Protein 4UCK (pdb70)

Radius of gyration: 31.87 Å; Cα contacts (8 Å, |Δi|>4): 1351; chains: 2; bounding box: 60×61×97 Å

Foldseek 3Di:
DALLVLLLQAFDWDKDKFFPVPPDADDDDQPDDFLLLLLQQLLFAQDRCSNWDACCRPVVVLCVVVVDQEEEEAQQALNNRVLSNCSVPVRHAYAYAHQDPDLDDDANNRSCVRVVDNVRDQHRCHRHDRLLRQLLHLNVLVCSPVGPLAAQQEYEYERDDPDQVSVLSNQVSVVVNLCPPPSNVVVHQNHKYWYKDFAADWPAKRPAQKDWRIKMATQSDRLVTRIIITIITGGGIDIDHHSRVNNRRSNCCQPPDFRGHRSDHNQVSSQNLQCVLPNPQHPPPAPVSLVVLVVVPVVAVVRVLSSLSSCLLSLLVVLLRVDDQDTRHSVVSSVSQVVRPCNVVNVVSDDPVSSSSSSSNSSVSSVPHD/DAQLLVLLLLAFDWDKDKFFDDPVCPDDDDDFDDDDQPDDFLLLLLQQLLFAQDRCSNWDACCNPVVVLCVVVVFQEEEEAQQFLNNRVLSNCSVPVRHAYAYAHADDVPTGLANNRSCVRRVDNVSHQHSCPPHDRQLRQLLHLNVLVCSCVGPLAAQQEYEYERDDPDQVSVLSNQVSVVVNLCPPPSNCVVPFNHKYWYKDFAADWPAKRPAQKDWRIKMATQSDRLVTRIIITIITGGGIDIDHHSRVNNRRSSCCQVPHFRGHRSDHNQVSSQNLQCVLPNPQHPPPAPVSLVVQVVVLVVVCVPLVSLLSVLLSLLSVLLRVDDQDTRHSVVSSVSQVVRPCNVVNPVSDDPVSSSSSSSNSSVSSVPHD

Organism: NCBI:txid162145

Sequence (746 aa):
IDPTEQLAYFPKITFERLKNYAKGKLTRNYMILLPWQHVNRYNFVFSSTGCKVSLKTCIGKLMKDLNPKVLYFIGEGAGNWMARTACEYPDIKFVYRSLKDDLDHHYPLEYQRVIGELSRIIDSGEGLSMETTDATQKTHWDLIHRVSKDALLITLCDAEFKDRDDFFKMVILWRKHVLSCRICTTYGTDLYLFAKYHAKDCNVKLPFFVRSVATFIMQGSKLSGSECYILLTLGHHNNLPCHGEIQNSKMKIAVCNDFYAAKKLDNKSIEANCKSLLSGLRIPINKKELNRQRRLLTLQIESKWLTNKANTIIDWLEHILNSPKGELNYDFFEALENTYPNMIKLIDNLGNAEIKKLIEVTGYMLVSKKVIDPTEQLAYFPKITFERLKNYDTSSNYAKGKLTRNYMILLPWQHVNRYNFVFSSTGCKVSLKTCIGKLMKDLNPKVLYFIGEGAGNWMARTACEYPDIKFVYRSLKDDLDHHYPLEYQRVIGELSRIIDSGEGLSMETTDATQKTHWDLIHRVSKDALLITLCDAEFKDRDDFFKMVILWRKHVLSCRICTTYGTDLYLFAKYHAKDCNVKLPFFVRSVATFIMQGSKLSGSECYILLTLGHHNNLPCHGEIQNSKMKIAVCNDFYAAKKLDNKSIEANCKSLLSGLRIPINKKELNRQRRLLTLQSSKWLTNKANTIIDWLEHILNSPKGELNYDFFEALENTYPNMIKLIDNLGNAEIKKLIEVTGYMLVSKK

InterPro domains:
  IPR014023 Mononegavirales RNA-directed RNA polymerase catalytic domain [PF00946] (15-1105)
  IPR014023 Mononegavirales RNA-directed RNA polymerase catalytic domain [PS50526] (628-811)
  IPR025786 Mononegavirus L protein 2-O-ribose methyltransferase [PS51590] (1662-1852)
  IPR026890 Mononegavirales mRNA-capping domain V [PF14318] (1127-1332)
  IPR039530 RNA-directed RNA polymerase L methyltransferase domain, rhabdovirus [PF14314] (1653-1885)
  IPR039736 RNA-directed RNA polymerase L, C-terminal [TIGR04198] (1210-2001)

Nearest PDB structures (foldseek):
  4uck-assembly1_A  TM=1.003E+00  e=7.196E-71  human metapneumovirus
  4uci-assembly2_B  TM=9.820E-01  e=3.370E-65  human metapneumovirus
  4ucz-assembly1_A  TM=9.871E-01  e=2.345E-64  human metapneumovirus
  4ucy-assembly1_A  TM=9.877E-01  e=3.048E-64  human metapneumovirus
  4ucl-assembly1_A  TM=9.910E-01  e=6.055E-63  human metapneumovirus

B-factor: mean 90.25, std 21.66, range [54.87, 211.11]

Secondary structure (DSSP, 8-state):
--HHHHGGGSPPP-EEEEE-------EE-----S-GGGTT-TT-SS--GGGT--HHHHHHHHHHHH--SEEEEES-TT-HHHHHHHHHSTT-EEEE----SSSS----HHHHHHHS--TTEEE--TT--SGGG-TTSHHHHHTTTSS--S--SEEEE----SSHHHHHHHHHHHHHHHHH-HHHHHH-S--EEEEEEE--SSS-BPSTTEEEEEEEEETTS-SSS-EEEEEEEESS--BPP-HHHHHHHHHHHHHH--PPPPSS--HHHHHHHHHHHSTT--SS--HHHHHHHHHHHHT--HHHHHHHHHHHHHHHHHHHHTS----SSHHHHHHHHHT-TTHHHHHHHS-HHHHHHHHHHHHHHHHH--/---HHHHGGGSPPP-EEEEE--TT--------EE------S-GGGTT-TT-SS--GGGT--HHHHHHHHHHHH--SEEEEES-TT-HHHHHHHHHSTT-EEEE-----SSS-SS-HHHHHHHS--TTEEE--TT--SGGG-TTSHHHHHGGGSS--S--SEEEE----SSHHHHHHHHHHHHHHHHH-HHHHHTTT--EEEEEEE--SSS-BPPTTEEEEEEEEETTS-SSS-EEEEEEEESS--BPP-HHHHHHHHHHHHHH--PPPPSS--HHHHHHHHHHHSTT--SS--HHHHHHHHHHHHTT--HHHHHHHHHHHHHHHHHHTS----SSHHHHHHHHHT-TTHHHHHHHS-HHHHHHHHHHHHHHHHH--

Solvent-accessible surface area: 34288 Å² total; per-residue (Å²): 137,75,27,71,78,26,35,21,39,1,0,119,10,21,59,57,96,50,168,103,108,83,120,32,150,11,53,20,79,23,87,40,103,4,30,0,17,13,0,8,12,2,2,3,32,110,32,12,26,0,7,20,0,0,0,98,55,3,3,22,160,28,5,168,88,21,112,8,147,6,0,1,0,1,17,11,39,22,0,2,0,0,0,16,0,0,0,8,40,54,140,11,98,0,1,3,2,11,115,42,122,64,139,90,107,65,80,1,69,0,0,64,71,5,9,40,82,46,87,34,14,50,3,26,13,100,68,16,44,108,87,9,6,34,7,14,66,138,34,0,3,79,67,1,15,95,74,4,133,46,13,0,18,0,0,0,1,19,17,122,44,198,72,117,97,20,8,46,102,0,0,51,20,0,40,112,19,1,76,91,21,212,47,0,62,117,107,27,80,70,0,24,0,0,0,13,13,54,0,88,84,77,117,44,108,3,12,156,86,0,101,1,57,0,5,0,0,3,17,8,4,122,23,95,16,7,18,0,0,0,4,0,19,15,11,151,53,23,53,5,10,26,78,45,95,0,44,36,6,8,12,83,12,6,5,39,57,58,12,106,39,6,146,84,59,22,82,173,2,2,73,39,1,0,118,73,12,20,102,28,0,121,36,94,13,59,156,176,15,6,84,75,7,70,177,80,41,95,133,198,170,109,74,150,86,102,44,50,43,5,55,8,3,0,47,0,0,67,34,0,49,116,13,105,90,19,107,18,22,6,51,27,0,1,20,4,4,49,60,18,117,64,20,123,97,0,53,114,14,8,34,127,74,44,15,89,34,0,0,5,1,0,0,17,10,2,39,63,41,231,202,85,70,25,71,84,27,41,29,40,11,0,122,11,19,60,52,97,47,122,56,153,113,110,101,53,132,52,64,92,8,135,7,57,18,101,20,121,41,104,3,29,1,16,13,0,7,12,1,2,3,31,90,32,13,26,0,7,20,0,0,0,99,55,3,3,23,157,31,5,170,89,33,84,4,118,4,0,0,0,1,17,12,16,3,0,1,0,0,0,18,0,0,0,8,39,55,136,13,94,0,1,1,2,10,63,77,55,108,178,95,62,66,89,0,54,0,0,71,73,3,7,33,86,42,88,32,13,53,3,33,14,144,84,15,58,100,89,14,10,34,7,24,70,130,52,0,2,72,74,1,14,96,76,4,130,58,5,0,13,0,0,0,2,20,16,124,39,202,74,65,97,21,6,3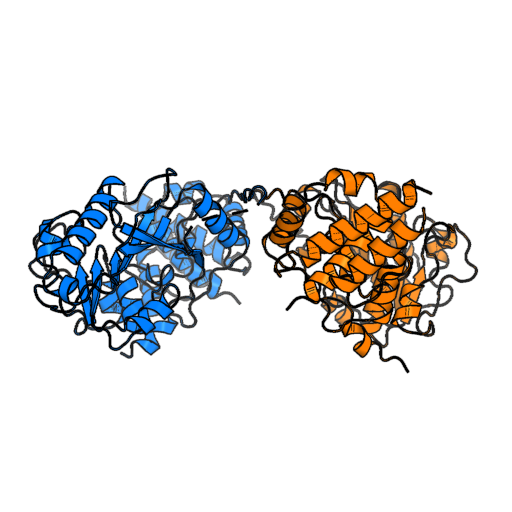9,104,0,0,50,22,0,41,109,19,0,75,91,21,186,28,0,61,105,134,31,75,76,0,24,0,0,0,13,3,48,0,113,98,76,116,36,104,2,13,155,89,0,64,1,56,0,5,0,0,3,15,8,3,121,24,92,16,15,23,0,0,0,4,0,19,14,13,129,32,22,55,5,10,26,74,51,99,0,49,39,6,6,25,55,10,5,8,39,57,62,9,103,31,6,185,87,60,21,81,172,2,2,74,39,1,0,117,74,12,17,100,27,0,127,37,96,13,64,160,172,13,4,65,50,6,54,151,75,29,114,149,121,145,108,188,116,95,29,54,44,8,60,10,4,0,49,0,0,62,30,0,50,118,13,104,90,20,109,18,30,5,45,27,0,1,24,4,4,63,80,18,117,63,19,130,95,0,54,116,14,7,35,129,74,45,10,90,34,0,0,6,2,0,0,17,11,3,38,62,43,231

Structure (mmCIF, N/CA/C/O backbone):
data_4UCK
#
_entry.id   4UCK
#
_cell.length_a   80.340
_cell.length_b   84.350
_cell.length_c   181.740
_cell.angle_alpha   90.00
_cell.angle_beta   90.00
_cell.angle_gamma   90.00
#
_symmetry.space_group_name_H-M   'P 21 21 21'
#
loop_
_entity.id
_entity.type
_entity.pdbx_description
1 polymer 'RNA-DIRECTED RNA POLYMERASE L'
2 non-polymer 'ZINC ION'
3 non-polymer S-ADENOSYLMETHIONINE
4 water water
#
loop_
_atom_site.group_PDB
_atom_site.id
_atom_site.type_symbol
_atom_site.label_atom_id
_atom_site.label_alt_id
_atom_site.label_comp_id
_atom_site.label_asym_id
_atom_site.label_entity_id
_atom_site.label_seq_id
_atom_site.pdbx_PDB_ins_code
_atom_site.Cartn_x
_atom_site.Cartn_y
_atom_site.Cartn_z
_atom_site.occupancy
_atom_site.B_iso_or_equiv
_atom_site.auth_seq_id
_atom_site.auth_comp_id
_atom_site.auth_asym_id
_atom_site.auth_atom_id
_atom_site.pdbx_PDB_model_num
ATOM 1 N N . ILE A 1 18 ? 7.779 6.796 -54.015 1.00 126.35 1616 ILE A N 1
ATOM 2 C CA . ILE A 1 18 ? 7.867 6.409 -52.605 1.00 125.45 1616 ILE A CA 1
ATOM 3 C C . ILE A 1 18 ? 8.848 7.307 -51.837 1.00 128.05 1616 ILE A C 1
ATOM 4 O O . ILE A 1 18 ? 9.861 7.734 -52.398 1.00 126.66 1616 ILE A O 1
ATOM 9 N N . ASP A 1 19 ? 8.521 7.615 -50.563 1.00 124.74 1617 ASP A N 1
ATOM 10 C CA . ASP A 1 19 ? 9.295 8.521 -49.712 1.00 123.69 1617 ASP A CA 1
ATOM 11 C C . ASP A 1 19 ? 10.516 7.822 -49.113 1.00 123.66 1617 ASP A C 1
ATOM 12 O O . ASP A 1 19 ? 10.337 6.821 -48.411 1.00 123.28 1617 ASP A O 1
ATOM 17 N N . PRO A 1 20 ? 11.760 8.305 -49.395 1.00 116.54 1618 PRO A N 1
ATOM 18 C CA . PRO A 1 20 ? 12.952 7.621 -48.870 1.00 112.95 1618 PRO A CA 1
ATOM 19 C C . PRO A 1 20 ? 13.029 7.543 -47.344 1.00 115.11 1618 PRO A C 1
ATOM 20 O O . PRO A 1 20 ? 13.314 6.467 -46.830 1.00 113.74 1618 PRO A O 1
ATOM 24 N N . THR A 1 21 ? 12.713 8.638 -46.623 1.00 111.76 1619 THR A N 1
ATOM 25 C CA . THR A 1 21 ? 12.736 8.671 -45.147 1.00 110.98 1619 THR A CA 1
ATOM 26 C C . THR A 1 21 ? 11.739 7.683 -44.517 1.00 113.10 1619 THR A C 1
ATOM 27 O O . THR A 1 21 ? 11.981 7.176 -43.421 1.00 111.97 1619 THR A O 1
ATOM 31 N N . GLU A 1 22 ? 10.640 7.402 -45.228 1.00 109.41 1620 GLU A N 1
ATOM 32 C CA . GLU A 1 22 ? 9.592 6.463 -44.830 1.00 109.46 1620 GLU A CA 1
ATOM 33 C C . GLU A 1 22 ? 10.130 5.021 -44.896 1.00 106.86 1620 GLU A C 1
ATOM 34 O O . GLU A 1 22 ? 9.837 4.220 -44.007 1.00 106.27 1620 GLU A O 1
ATOM 40 N N . GLN A 1 23 ? 10.951 4.720 -45.929 1.00 98.91 1621 GLN A N 1
ATOM 41 C CA . GLN A 1 23 ? 11.580 3.410 -46.171 1.00 95.07 1621 GLN A CA 1
ATOM 42 C C . GLN A 1 23 ? 12.648 3.063 -45.139 1.00 95.17 1621 GLN A C 1
ATOM 43 O O . GLN A 1 23 ? 12.945 1.885 -44.949 1.00 93.79 1621 GLN A O 1
ATOM 49 N N . LEU A 1 24 ? 13.219 4.084 -44.474 1.00 90.17 1622 LEU A N 1
ATOM 50 C CA . LEU A 1 24 ? 14.273 3.947 -43.469 1.00 87.99 1622 LEU A CA 1
ATOM 51 C C . LEU A 1 24 ? 13.886 3.057 -42.277 1.00 91.54 1622 LEU A C 1
ATOM 52 O O . LEU A 1 24 ? 14.760 2.413 -41.696 1.00 90.71 1622 LEU A O 1
ATOM 57 N N . ALA A 1 25 ? 12.578 2.982 -41.957 1.00 88.87 1623 ALA A N 1
ATOM 58 C CA . ALA A 1 25 ? 12.011 2.173 -40.870 1.00 88.91 1623 ALA A CA 1
ATOM 59 C C . ALA A 1 25 ? 12.157 0.657 -41.093 1.00 89.54 1623 ALA A C 1
ATOM 60 O O . ALA A 1 25 ? 11.988 -0.113 -40.144 1.00 89.40 1623 ALA A O 1
ATOM 62 N N . TYR A 1 26 ? 12.461 0.231 -42.336 1.00 83.04 1624 TYR A N 1
ATOM 63 C CA . TYR A 1 26 ? 12.654 -1.179 -42.663 1.00 81.02 1624 TYR A CA 1
ATOM 64 C C . TYR A 1 26 ? 14.081 -1.633 -42.367 1.00 81.22 1624 TYR A C 1
ATOM 65 O O . TYR A 1 26 ? 14.349 -2.837 -42.336 1.00 79.71 1624 TYR A O 1
ATOM 74 N N . PHE A 1 27 ? 14.993 -0.670 -42.137 1.00 76.35 1625 PHE A N 1
ATOM 75 C CA . PHE A 1 27 ? 16.393 -0.924 -41.803 1.00 74.04 1625 PHE A CA 1
ATOM 76 C C . PHE A 1 27 ? 16.569 -1.009 -40.276 1.00 78.87 1625 PHE A C 1
ATOM 77 O O . PHE A 1 27 ? 16.026 -0.160 -39.553 1.00 81.37 1625 PHE A O 1
ATOM 85 N N . PRO A 1 28 ? 17.320 -2.005 -39.753 1.00 73.32 1626 PRO A N 1
ATOM 86 C CA . PRO A 1 28 ? 17.505 -2.086 -38.297 1.00 73.68 1626 PRO A CA 1
ATOM 87 C C . PRO A 1 28 ? 18.549 -1.094 -37.794 1.00 78.76 1626 PRO A C 1
ATOM 88 O O . PRO A 1 28 ? 19.385 -0.632 -38.577 1.00 78.25 1626 PRO A O 1
ATOM 92 N N . LYS A 1 29 ? 18.498 -0.768 -36.487 1.00 76.23 1627 LYS A N 1
ATOM 93 C CA . LYS A 1 29 ? 19.456 0.131 -35.842 1.00 75.68 1627 LYS A CA 1
ATOM 94 C C . LYS A 1 29 ? 20.784 -0.614 -35.788 1.00 78.55 1627 LYS A C 1
ATOM 95 O O . LYS A 1 29 ? 20.803 -1.819 -35.528 1.00 78.38 1627 LYS A O 1
ATOM 101 N N . ILE A 1 30 ? 21.879 0.099 -36.083 1.00 74.25 1628 ILE A N 1
ATOM 102 C CA . ILE A 1 30 ? 23.246 -0.420 -36.131 1.00 71.74 1628 ILE A CA 1
ATOM 103 C C . ILE A 1 30 ? 23.999 -0.194 -34.819 1.00 76.67 1628 ILE A C 1
ATOM 104 O O . ILE A 1 30 ? 23.986 0.912 -34.272 1.00 76.94 1628 ILE A O 1
ATOM 109 N N . THR A 1 31 ? 24.642 -1.265 -34.321 1.00 74.78 1629 THR A N 1
ATOM 110 C CA . THR A 1 31 ? 25.508 -1.285 -33.132 1.00 75.37 1629 THR A CA 1
ATOM 111 C C . THR A 1 31 ? 26.935 -1.432 -33.659 1.00 77.73 1629 THR A C 1
ATOM 112 O O . THR A 1 31 ? 27.196 -2.256 -34.540 1.00 75.52 1629 THR A O 1
ATOM 116 N N . PHE A 1 32 ? 27.839 -0.593 -33.161 1.00 75.78 1630 PHE A N 1
ATOM 117 C CA . PHE A 1 32 ? 29.229 -0.581 -33.608 1.00 75.01 1630 PHE A CA 1
ATOM 118 C C . PHE A 1 32 ? 30.137 0.060 -32.557 1.00 80.17 1630 PHE A C 1
ATOM 119 O O . PHE A 1 32 ? 29.644 0.702 -31.626 1.00 80.19 1630 PHE A O 1
ATOM 127 N N . GLU A 1 33 ? 31.459 -0.060 -32.761 1.00 77.08 1631 GLU A N 1
ATOM 128 C CA . GLU A 1 33 ? 32.486 0.554 -31.927 1.00 78.26 1631 GLU A CA 1
ATOM 129 C C . GLU A 1 33 ? 33.434 1.352 -32.833 1.00 83.36 1631 GLU A C 1
ATOM 130 O O . GLU A 1 33 ? 33.832 0.862 -33.895 1.00 81.72 1631 GLU A O 1
ATOM 136 N N . ARG A 1 34 ? 33.757 2.585 -32.430 1.00 82.42 1632 ARG A N 1
ATOM 137 C CA . ARG A 1 34 ? 34.684 3.440 -33.160 1.00 83.37 1632 ARG A CA 1
ATOM 138 C C . ARG A 1 34 ? 35.999 3.485 -32.395 1.00 92.25 1632 ARG A C 1
ATOM 139 O O . ARG A 1 34 ? 36.019 3.805 -31.201 1.00 93.59 1632 ARG A O 1
ATOM 147 N N . LEU A 1 35 ? 37.097 3.152 -33.085 1.00 90.62 1633 LEU A N 1
ATOM 148 C CA . LEU A 1 35 ? 38.437 3.214 -32.510 1.00 92.30 1633 LEU A CA 1
ATOM 149 C C . LEU A 1 35 ? 39.163 4.351 -33.218 1.00 100.74 1633 LEU A C 1
ATOM 150 O O . LEU A 1 35 ? 39.453 4.247 -34.416 1.00 99.11 1633 LEU A O 1
ATOM 155 N N . LYS A 1 36 ? 39.392 5.464 -32.498 1.00 102.01 1634 LYS A N 1
ATOM 156 C CA . LYS A 1 36 ? 40.081 6.630 -33.056 1.00 103.92 1634 LYS A CA 1
ATOM 157 C C . LYS A 1 36 ? 41.597 6.402 -33.051 1.00 109.57 1634 LYS A C 1
ATOM 158 O O . LYS A 1 36 ? 42.129 5.772 -32.122 1.00 110.05 1634 LYS A O 1
ATOM 164 N N . ASN A 1 37 ? 42.284 6.880 -34.114 1.00 105.80 1635 ASN A N 1
ATOM 165 C CA . ASN A 1 37 ? 43.725 6.713 -34.285 1.00 123.77 1635 ASN A CA 1
ATOM 166 C C . ASN A 1 37 ? 44.509 7.812 -33.596 1.00 152.17 1635 ASN A C 1
ATOM 167 O O . ASN A 1 37 ? 45.010 7.568 -32.509 1.00 117.30 1635 ASN A O 1
ATOM 172 N N . TYR A 1 44 ? 50.343 -0.575 -17.938 1.00 161.69 1642 TYR A N 1
ATOM 173 C CA . TYR A 1 44 ? 48.997 -1.133 -18.040 1.00 159.03 1642 TYR A CA 1
ATOM 174 C C . TYR A 1 44 ? 48.777 -1.920 -19.351 1.00 158.82 1642 TYR A C 1
ATOM 175 O O . TYR A 1 44 ? 48.736 -1.328 -20.439 1.00 156.89 1642 TYR A O 1
ATOM 184 N N . ALA A 1 45 ? 48.637 -3.262 -19.225 1.00 153.29 1643 ALA A N 1
ATOM 185 C CA . ALA A 1 45 ? 48.368 -4.185 -20.335 1.00 149.36 1643 ALA A CA 1
ATOM 186 C C . ALA A 1 45 ? 46.849 -4.295 -20.505 1.00 148.54 1643 ALA A C 1
ATOM 187 O O . ALA A 1 45 ? 46.140 -4.538 -19.522 1.00 148.86 1643 ALA A O 1
ATOM 189 N N . LYS A 1 46 ? 46.358 -4.075 -21.746 1.00 140.54 1644 LYS A N 1
ATOM 190 C CA . LYS A 1 46 ? 44.935 -4.062 -22.124 1.00 137.06 1644 LYS A CA 1
ATOM 191 C C . LYS A 1 46 ? 44.116 -5.270 -21.592 1.00 137.17 1644 LYS A C 1
ATOM 192 O O . LYS A 1 46 ? 43.128 -5.052 -20.887 1.00 138.15 1644 LYS A O 1
ATOM 198 N N . GLY A 1 47 ? 44.525 -6.494 -21.928 1.00 128.48 1645 GLY A N 1
ATOM 199 C CA . GLY A 1 47 ? 43.802 -7.708 -21.552 1.00 125.03 1645 GLY A CA 1
ATOM 200 C C . GLY A 1 47 ? 43.028 -8.249 -22.735 1.00 119.74 1645 GLY A C 1
ATOM 201 O O . GLY A 1 47 ? 42.729 -7.501 -23.676 1.00 118.11 1645 GLY A O 1
ATOM 202 N N . LYS A 1 48 ? 42.704 -9.552 -22.700 1.00 110.06 1646 LYS A N 1
ATOM 203 C CA . LYS A 1 48 ? 42.036 -10.232 -23.804 1.00 104.29 1646 LYS A CA 1
ATOM 204 C C . LYS A 1 48 ? 40.666 -10.780 -23.423 1.00 100.51 1646 LYS A C 1
ATOM 205 O O . LYS A 1 48 ? 40.527 -11.526 -22.457 1.00 101.66 1646 LYS A O 1
ATOM 211 N N . LEU A 1 49 ? 39.661 -10.388 -24.196 1.00 90.06 1647 LEU A N 1
ATOM 212 C CA . LEU A 1 49 ? 38.287 -10.835 -24.043 1.00 86.54 1647 LEU A CA 1
ATOM 213 C C . LEU A 1 49 ? 38.031 -11.907 -25.082 1.00 86.84 1647 LEU A C 1
ATOM 214 O O . LEU A 1 49 ? 38.099 -11.637 -26.286 1.00 84.86 1647 LEU A O 1
ATOM 219 N N . THR A 1 50 ? 37.738 -13.122 -24.604 1.00 82.21 1648 THR A N 1
ATOM 220 C CA . THR A 1 50 ? 37.452 -14.295 -25.430 1.00 79.63 1648 THR A CA 1
ATOM 221 C C . THR A 1 50 ? 36.162 -14.963 -25.013 1.00 80.71 1648 THR A C 1
ATOM 222 O O . THR A 1 50 ? 35.848 -15.046 -23.824 1.00 81.11 1648 THR A O 1
ATOM 226 N N . ARG A 1 51 ? 35.428 -15.458 -26.003 1.00 75.38 1649 ARG A N 1
ATOM 227 C CA . ARG A 1 51 ? 34.192 -16.207 -25.836 1.00 75.36 1649 ARG A CA 1
ATOM 228 C C . ARG A 1 51 ? 34.014 -17.089 -27.051 1.00 80.10 1649 ARG A C 1
ATOM 229 O O . ARG A 1 51 ? 33.858 -16.577 -28.157 1.00 79.92 1649 ARG A O 1
ATOM 237 N N . ASN A 1 52 ? 34.102 -18.411 -26.867 1.00 77.72 1650 ASN A N 1
ATOM 238 C CA . ASN A 1 52 ? 33.922 -19.331 -27.989 1.00 76.40 1650 ASN A CA 1
ATOM 239 C C . ASN A 1 52 ? 32.444 -19.664 -28.158 1.00 78.78 1650 ASN A C 1
ATOM 240 O O . ASN A 1 52 ? 31.913 -20.522 -27.456 1.00 79.93 1650 ASN A O 1
ATOM 245 N N . TYR A 1 53 ? 31.757 -18.953 -29.053 1.00 73.06 1651 TYR A N 1
ATOM 246 C CA . TYR A 1 53 ? 30.356 -19.274 -29.296 1.00 72.48 1651 TYR A CA 1
ATOM 247 C C . TYR A 1 53 ? 30.311 -20.513 -30.163 1.00 78.52 1651 TYR A C 1
ATOM 248 O O . TYR A 1 53 ? 30.940 -20.547 -31.224 1.00 77.18 1651 TYR A O 1
ATOM 257 N N . MET A 1 54 ? 29.626 -21.558 -29.685 1.00 78.11 1652 MET A N 1
ATOM 258 C CA . MET A 1 54 ? 29.518 -22.791 -30.449 1.00 78.79 1652 MET A CA 1
ATOM 259 C C . MET A 1 54 ? 28.376 -22.667 -31.460 1.00 80.04 1652 MET A C 1
ATOM 260 O O . MET A 1 54 ? 27.259 -23.136 -31.238 1.00 79.13 1652 MET A O 1
ATOM 265 N N . ILE A 1 55 ? 28.661 -21.929 -32.548 1.00 75.29 1653 ILE A N 1
ATOM 266 C CA . ILE A 1 55 ? 27.710 -21.645 -33.617 1.00 74.39 1653 ILE A CA 1
ATOM 267 C C . ILE A 1 55 ? 28.289 -22.007 -34.979 1.00 77.17 1653 ILE A C 1
ATOM 268 O O . ILE A 1 55 ? 29.482 -21.826 -35.209 1.00 77.22 1653 ILE A O 1
ATOM 273 N N . LEU A 1 56 ? 27.439 -22.508 -35.877 1.00 73.05 1654 LEU A N 1
ATOM 274 C CA . LEU A 1 56 ? 27.821 -22.883 -37.242 1.00 71.95 1654 LEU A CA 1
ATOM 275 C C . LEU A 1 56 ? 27.102 -22.032 -38.299 1.00 76.33 1654 LEU A C 1
ATOM 276 O O . LEU A 1 56 ? 27.550 -21.979 -39.446 1.00 77.26 1654 LEU A O 1
ATOM 281 N N . LEU A 1 57 ? 26.004 -21.363 -37.915 1.00 72.52 1655 LEU A N 1
ATOM 282 C CA . LEU A 1 57 ? 25.159 -20.559 -38.808 1.00 71.89 1655 LEU A CA 1
ATOM 283 C C . LEU A 1 57 ? 25.544 -19.051 -38.893 1.00 74.96 1655 LEU A C 1
ATOM 284 O O . LEU A 1 57 ? 26.053 -18.497 -37.919 1.00 73.54 1655 LEU A O 1
ATOM 289 N N . PRO A 1 58 ? 25.311 -18.372 -40.051 1.00 71.90 1656 PRO A N 1
ATOM 290 C CA . PRO A 1 58 ? 25.649 -16.936 -40.157 1.00 70.88 1656 PRO A CA 1
ATOM 291 C C . PRO A 1 58 ? 24.560 -16.067 -39.516 1.00 75.16 1656 PRO A C 1
ATOM 292 O O . PRO A 1 58 ? 23.749 -15.439 -40.205 1.00 75.43 1656 PRO A O 1
ATOM 296 N N . TRP A 1 59 ? 24.547 -16.043 -38.182 1.00 70.33 1657 TRP A N 1
ATOM 297 C CA . TRP A 1 59 ? 23.566 -15.338 -37.372 1.00 69.89 1657 TRP A CA 1
ATOM 298 C C . TRP A 1 59 ? 23.516 -13.828 -37.559 1.00 74.14 1657 TRP A C 1
ATOM 299 O O . TRP A 1 59 ? 22.525 -13.234 -37.164 1.00 75.83 1657 TRP A O 1
ATOM 310 N N . GLN A 1 60 ? 24.517 -13.208 -38.200 1.00 69.95 1658 GLN A N 1
ATOM 311 C CA . GLN A 1 60 ? 24.520 -11.761 -38.462 1.00 69.93 1658 GLN A CA 1
ATOM 312 C C . GLN A 1 60 ? 23.385 -11.315 -39.426 1.00 75.36 1658 GLN A C 1
ATOM 313 O O . GLN A 1 60 ? 23.050 -10.124 -39.475 1.00 76.13 1658 GLN A O 1
ATOM 319 N N . HIS A 1 61 ? 22.787 -12.281 -40.160 1.00 71.67 1659 HIS A N 1
ATOM 320 C CA . HIS A 1 61 ? 21.668 -12.079 -41.079 1.00 72.20 1659 HIS A CA 1
ATOM 321 C C . HIS A 1 61 ? 20.308 -12.143 -40.365 1.00 77.13 1659 HIS A C 1
ATOM 322 O O . HIS A 1 61 ? 19.282 -11.961 -41.018 1.00 78.34 1659 HIS A O 1
ATOM 329 N N . VAL A 1 62 ? 20.305 -12.388 -39.029 1.00 72.77 1660 VAL A N 1
ATOM 330 C CA . VAL A 1 62 ? 19.109 -12.530 -38.187 1.00 73.83 1660 VAL A CA 1
ATOM 331 C C . VAL A 1 62 ? 18.123 -11.346 -38.319 1.00 77.63 1660 VAL A C 1
ATOM 332 O O . VAL A 1 62 ? 16.917 -11.568 -38.247 1.00 78.66 1660 VAL A O 1
ATOM 336 N N . ASN A 1 63 ? 18.623 -10.115 -38.510 1.00 72.74 1661 ASN A N 1
ATOM 337 C CA . ASN A 1 63 ? 17.761 -8.937 -38.583 1.00 72.96 1661 ASN A CA 1
ATOM 338 C C . ASN A 1 63 ? 17.724 -8.323 -39.973 1.00 76.96 1661 ASN A C 1
ATOM 339 O O . ASN A 1 63 ? 17.465 -7.124 -40.110 1.00 78.58 1661 ASN A O 1
ATOM 344 N N . ARG A 1 64 ? 17.935 -9.154 -41.007 1.00 71.72 1662 ARG A N 1
ATOM 345 C CA . ARG A 1 64 ? 17.992 -8.701 -42.397 1.00 70.54 1662 ARG A CA 1
ATOM 346 C C . ARG A 1 64 ? 16.864 -9.220 -43.303 1.00 75.82 1662 ARG A C 1
ATOM 347 O O . ARG A 1 64 ? 16.965 -9.080 -44.524 1.00 75.63 1662 ARG A O 1
ATOM 355 N N . TYR A 1 65 ? 15.776 -9.743 -42.707 1.00 73.46 1663 TYR A N 1
ATOM 356 C CA . TYR A 1 65 ? 14.597 -10.322 -43.380 1.00 74.25 1663 TYR A CA 1
ATOM 357 C C . TYR A 1 65 ? 13.821 -9.374 -44.312 1.00 77.64 1663 TYR A C 1
ATOM 358 O O . TYR A 1 65 ? 13.081 -9.858 -45.166 1.00 78.13 1663 TYR A O 1
ATOM 367 N N . ASN A 1 66 ? 13.965 -8.045 -44.144 1.00 73.74 1664 ASN A N 1
ATOM 368 C CA . ASN A 1 66 ? 13.258 -7.052 -44.969 1.00 74.37 1664 ASN A CA 1
ATOM 369 C C . ASN A 1 66 ? 13.965 -6.751 -46.288 1.00 78.63 1664 ASN A C 1
ATOM 370 O O . ASN A 1 66 ? 13.473 -5.924 -47.055 1.00 79.49 1664 ASN A O 1
ATOM 375 N N . PHE A 1 67 ? 15.123 -7.400 -46.548 1.00 74.36 1665 PHE A N 1
ATOM 376 C CA . PHE A 1 67 ? 15.938 -7.168 -47.742 1.00 73.28 1665 PHE A CA 1
ATOM 377 C C . PHE A 1 67 ? 16.180 -8.450 -48.514 1.00 77.21 1665 PHE A C 1
ATOM 378 O O . PHE A 1 67 ? 16.428 -9.494 -47.916 1.00 76.20 1665 PHE A O 1
ATOM 386 N N . VAL A 1 68 ? 16.068 -8.363 -49.855 1.00 75.01 1666 VAL A N 1
ATOM 387 C CA . VAL A 1 68 ? 16.114 -9.492 -50.781 1.00 75.21 1666 VAL A CA 1
ATOM 388 C C . VAL A 1 68 ? 17.509 -9.773 -51.410 1.00 79.02 1666 VAL A C 1
ATOM 389 O O . VAL A 1 68 ? 18.090 -10.814 -51.114 1.00 78.90 1666 VAL A O 1
ATOM 393 N N . PHE A 1 69 ? 18.008 -8.900 -52.295 1.00 76.33 1667 PHE A N 1
ATOM 394 C CA . PHE A 1 69 ? 19.236 -9.102 -53.086 1.00 75.34 1667 PHE A CA 1
ATOM 395 C C . PHE A 1 69 ? 20.551 -8.860 -52.364 1.00 77.54 1667 PHE A C 1
ATOM 396 O O . PHE A 1 69 ? 21.559 -9.462 -52.739 1.00 77.74 1667 PHE A O 1
ATOM 404 N N . SER A 1 70 ? 20.557 -7.967 -51.377 1.00 72.40 1668 SER A N 1
ATOM 405 C CA . SER A 1 70 ? 21.700 -7.639 -50.525 1.00 70.20 1668 SER A CA 1
ATOM 406 C C . SER A 1 70 ? 21.180 -6.937 -49.281 1.00 73.90 1668 SER A C 1
ATOM 407 O O . SER A 1 70 ? 20.041 -6.469 -49.272 1.00 74.03 1668 SER A O 1
ATOM 410 N N . SER A 1 71 ? 21.981 -6.903 -48.220 1.00 71.07 1669 SER A N 1
ATOM 411 C CA . SER A 1 71 ? 21.515 -6.363 -46.954 1.00 71.26 1669 SER A CA 1
ATOM 412 C C . SER A 1 71 ? 22.592 -5.626 -46.144 1.00 75.14 1669 SER A C 1
ATOM 413 O O . SER A 1 71 ? 22.421 -5.464 -44.936 1.00 75.65 1669 SER A O 1
ATOM 416 N N . THR A 1 72 ? 23.662 -5.126 -46.806 1.00 70.84 1670 THR A N 1
ATOM 417 C CA . THR A 1 72 ? 24.803 -4.420 -46.190 1.00 69.92 1670 THR A CA 1
ATOM 418 C C . THR A 1 72 ? 24.380 -3.222 -45.323 1.00 75.58 1670 THR A C 1
ATOM 419 O O . THR A 1 72 ? 25.033 -2.956 -44.308 1.00 75.91 1670 THR A O 1
ATOM 423 N N . GLY A 1 73 ? 23.281 -2.562 -45.698 1.00 72.82 1671 GLY A N 1
ATOM 424 C CA . GLY A 1 73 ? 22.704 -1.439 -44.966 1.00 73.54 1671 GLY A CA 1
ATOM 425 C C . GLY A 1 73 ? 22.218 -1.804 -43.576 1.00 78.15 1671 GLY A C 1
ATOM 426 O O . GLY A 1 73 ? 22.018 -0.917 -42.750 1.00 78.93 1671 GLY A O 1
ATOM 427 N N . CYS A 1 74 ? 22.033 -3.111 -43.294 1.00 74.74 1672 CYS A N 1
ATOM 428 C CA . CYS A 1 74 ? 21.641 -3.608 -41.963 1.00 75.23 1672 CYS A CA 1
ATOM 429 C C . CYS A 1 74 ? 22.865 -3.650 -41.034 1.00 76.87 1672 CYS A C 1
ATOM 430 O O . CYS A 1 74 ? 22.709 -3.652 -39.811 1.00 77.09 1672 CYS A O 1
ATOM 433 N N . LYS A 1 75 ? 24.072 -3.699 -41.633 1.00 71.23 1673 LYS A N 1
ATOM 434 C CA . LYS A 1 75 ? 25.371 -3.762 -40.974 1.00 70.11 1673 LYS A CA 1
ATOM 435 C C . LYS A 1 75 ? 26.056 -2.386 -40.845 1.00 75.75 1673 LYS A C 1
ATOM 436 O O . LYS A 1 75 ? 26.498 -2.042 -39.753 1.00 77.18 1673 LYS A O 1
ATOM 442 N N . VAL A 1 76 ? 26.177 -1.637 -41.958 1.00 71.61 1674 VAL A N 1
ATOM 443 C CA . VAL A 1 76 ? 26.847 -0.335 -42.026 1.00 71.33 1674 VAL A CA 1
ATOM 444 C C . VAL A 1 76 ? 25.896 0.776 -42.485 1.00 75.47 1674 VAL A C 1
ATOM 445 O O . VAL A 1 76 ? 25.039 0.551 -43.345 1.00 74.18 1674 VAL A O 1
ATOM 449 N N . SER A 1 77 ? 26.073 1.982 -41.912 1.00 73.03 1675 SER A N 1
ATOM 450 C CA . SER A 1 77 ? 25.302 3.197 -42.181 1.00 74.03 1675 SER A CA 1
ATOM 451 C C . SER A 1 77 ? 26.214 4.417 -42.137 1.00 78.71 1675 SER A C 1
ATOM 452 O O . SER A 1 77 ? 27.050 4.520 -41.239 1.00 78.42 1675 SER A O 1
ATOM 455 N N . LEU A 1 78 ? 26.031 5.361 -43.076 1.00 75.43 1676 LEU A N 1
ATOM 456 C CA . LEU A 1 78 ? 26.828 6.585 -43.084 1.00 75.34 1676 LEU A CA 1
ATOM 457 C C . LEU A 1 78 ? 26.369 7.549 -42.005 1.00 80.76 1676 LEU A C 1
ATOM 458 O O . LEU A 1 78 ? 27.215 8.161 -41.362 1.00 81.38 1676 LEU A O 1
ATOM 463 N N . LYS A 1 79 ? 25.044 7.658 -41.771 1.00 78.52 1677 LYS A N 1
ATOM 464 C CA . LYS A 1 79 ? 24.483 8.544 -40.737 1.00 80.69 1677 LYS A CA 1
ATOM 465 C C . LYS A 1 79 ? 24.883 8.098 -39.330 1.00 85.80 1677 LYS A C 1
ATOM 466 O O . LYS A 1 79 ? 25.167 8.947 -38.488 1.00 87.53 1677 LYS A O 1
ATOM 472 N N . THR A 1 80 ? 24.934 6.775 -39.093 1.00 81.24 1678 THR A N 1
ATOM 473 C CA . THR A 1 80 ? 25.297 6.198 -37.800 1.00 81.38 1678 THR A CA 1
ATOM 474 C C . THR A 1 80 ? 26.799 6.311 -37.522 1.00 84.95 1678 THR A C 1
ATOM 475 O O . THR A 1 80 ? 27.177 6.749 -36.433 1.00 86.28 1678 THR A O 1
ATOM 479 N N . CYS A 1 81 ? 27.646 5.918 -38.491 1.00 79.20 1679 CYS A N 1
ATOM 480 C CA . CYS A 1 81 ? 29.098 5.871 -38.311 1.00 78.83 1679 CYS A CA 1
ATOM 481 C C . CYS A 1 81 ? 29.831 7.182 -38.594 1.00 81.03 1679 CYS A C 1
ATOM 482 O O . CYS A 1 81 ? 30.707 7.540 -37.809 1.00 81.48 1679 CYS A O 1
ATOM 485 N N . ILE A 1 82 ? 29.540 7.858 -39.722 1.00 75.91 1680 ILE A N 1
ATOM 486 C CA . ILE A 1 82 ? 30.241 9.091 -40.112 1.00 75.91 1680 ILE A CA 1
ATOM 487 C C . ILE A 1 82 ? 29.288 10.304 -40.303 1.00 81.73 1680 ILE A C 1
ATOM 488 O O . ILE A 1 82 ? 29.555 11.173 -41.144 1.00 82.79 1680 ILE A O 1
ATOM 493 N N . GLY A 1 83 ? 28.224 10.357 -39.494 1.00 77.86 1681 GLY A N 1
ATOM 494 C CA . GLY A 1 83 ? 27.202 11.400 -39.521 1.00 79.00 1681 GLY A CA 1
ATOM 495 C C . GLY A 1 83 ? 27.696 12.831 -39.440 1.00 84.29 1681 GLY A C 1
ATOM 496 O O . GLY A 1 83 ? 27.163 13.713 -40.129 1.00 83.68 1681 GLY A O 1
ATOM 497 N N . LYS A 1 84 ? 28.722 13.068 -38.588 1.00 82.04 1682 LYS A N 1
ATOM 498 C CA . LYS A 1 84 ? 29.337 14.383 -38.403 1.00 83.64 1682 LYS A CA 1
ATOM 499 C C . LYS A 1 84 ? 30.073 14.818 -39.671 1.00 86.93 1682 LYS A C 1
ATOM 500 O O . LYS A 1 84 ? 29.881 15.948 -40.115 1.00 87.89 1682 LYS A O 1
ATOM 506 N N . LEU A 1 85 ? 30.880 13.910 -40.268 1.00 81.65 1683 LEU A N 1
ATOM 507 C CA . LEU A 1 85 ? 31.630 14.159 -41.505 1.00 80.41 1683 LEU A CA 1
ATOM 508 C C . LEU A 1 85 ? 30.678 14.446 -42.663 1.00 83.17 1683 LEU A C 1
ATOM 509 O O . LEU A 1 85 ? 30.973 15.301 -43.499 1.00 84.06 1683 LEU A O 1
ATOM 514 N N . MET A 1 86 ? 29.532 13.741 -42.694 1.00 78.02 1684 MET A N 1
ATOM 515 C CA . MET A 1 86 ? 28.480 13.907 -43.692 1.00 77.32 1684 MET A CA 1
ATOM 516 C C . MET A 1 86 ? 27.888 15.315 -43.590 1.00 83.87 1684 MET A C 1
ATOM 517 O O . MET A 1 86 ? 27.666 15.967 -44.612 1.00 83.60 1684 MET A O 1
ATOM 522 N N . LYS A 1 87 ? 27.666 15.782 -42.345 1.00 83.41 1685 LYS A N 1
ATOM 523 C CA . LYS A 1 87 ? 27.142 17.108 -42.011 1.00 86.11 1685 LYS A CA 1
ATOM 524 C C . LYS A 1 87 ? 28.157 18.184 -42.394 1.00 91.80 1685 LYS A C 1
ATOM 525 O O . LYS A 1 87 ? 27.790 19.161 -43.047 1.00 92.89 1685 LYS A O 1
ATOM 531 N N . ASP A 1 88 ? 29.427 17.994 -41.980 1.00 88.77 1686 ASP A N 1
ATOM 532 C CA . ASP A 1 88 ? 30.542 18.915 -42.199 1.00 90.18 1686 ASP A CA 1
ATOM 533 C C . ASP A 1 88 ? 30.940 19.070 -43.661 1.00 93.34 1686 ASP A C 1
ATOM 534 O O . ASP A 1 88 ? 31.057 20.205 -44.127 1.00 95.34 1686 ASP A O 1
ATOM 539 N N . LEU A 1 89 ? 31.152 17.956 -44.383 1.00 86.98 1687 LEU A N 1
ATOM 540 C CA . LEU A 1 89 ? 31.537 18.028 -45.798 1.00 86.00 1687 LEU A CA 1
ATOM 541 C C . LEU A 1 89 ? 30.376 18.407 -46.716 1.00 89.77 1687 LEU A C 1
ATOM 542 O O . LEU A 1 89 ? 30.600 19.075 -47.735 1.00 89.65 1687 LEU A O 1
ATOM 547 N N . ASN A 1 90 ? 29.139 17.999 -46.332 1.00 85.94 1688 ASN A N 1
ATOM 548 C CA . ASN A 1 90 ? 27.883 18.236 -47.045 1.00 86.25 1688 ASN A CA 1
ATOM 549 C C . ASN A 1 90 ? 28.051 17.898 -48.552 1.00 89.39 1688 ASN A C 1
ATOM 550 O O . ASN A 1 90 ? 28.083 18.805 -49.401 1.00 89.84 1688 ASN A O 1
ATOM 555 N N . PRO A 1 91 ? 28.281 16.603 -48.890 1.00 84.12 1689 PRO A N 1
ATOM 556 C CA . PRO A 1 91 ? 28.476 16.258 -50.306 1.00 82.90 1689 PRO A CA 1
ATOM 557 C C . PRO A 1 91 ? 27.167 16.269 -51.065 1.00 87.04 1689 PRO A C 1
ATOM 558 O O . PRO A 1 91 ? 26.127 15.931 -50.500 1.00 87.20 1689 PRO A O 1
ATOM 562 N N . LYS A 1 92 ? 27.212 16.684 -52.334 1.00 83.15 1690 LYS A N 1
ATOM 563 C CA . LYS A 1 92 ? 26.015 16.689 -53.165 1.00 83.33 1690 LYS A CA 1
ATOM 564 C C . LYS A 1 92 ? 25.947 15.348 -53.924 1.00 83.18 1690 LYS A C 1
ATOM 565 O O . LYS A 1 92 ? 24.873 14.938 -54.366 1.00 83.45 1690 LYS A O 1
ATOM 571 N N . VAL A 1 93 ? 27.111 14.678 -54.067 1.00 75.96 1691 VAL A N 1
ATOM 572 C CA . VAL A 1 93 ? 27.301 13.403 -54.761 1.00 73.21 1691 VAL A CA 1
ATOM 573 C C . VAL A 1 93 ? 28.166 12.509 -53.892 1.00 74.78 1691 VAL A C 1
ATOM 574 O O . VAL A 1 93 ? 29.190 12.970 -53.378 1.00 75.32 1691 VAL A O 1
ATOM 578 N N . LEU A 1 94 ? 27.782 11.222 -53.764 1.00 69.05 1692 LEU A N 1
ATOM 579 C CA . LEU A 1 94 ? 28.567 10.196 -53.065 1.00 66.21 1692 LEU A CA 1
ATOM 580 C C . LEU A 1 94 ? 29.039 9.158 -54.088 1.00 68.26 1692 LEU A C 1
ATOM 581 O O . LEU A 1 94 ? 28.301 8.830 -55.021 1.00 68.39 1692 LEU A O 1
ATOM 586 N N . TYR A 1 95 ? 30.280 8.686 -53.946 1.00 63.75 1693 TYR A N 1
ATOM 587 C CA . TYR A 1 95 ? 30.860 7.681 -54.841 1.00 62.61 1693 TYR A CA 1
ATOM 588 C C . TYR A 1 95 ? 30.878 6.317 -54.176 1.00 66.00 1693 TYR A C 1
ATOM 589 O O . TYR A 1 95 ? 31.589 6.148 -53.195 1.00 67.19 1693 TYR A O 1
ATOM 598 N N . PHE A 1 96 ? 30.062 5.364 -54.670 1.00 62.28 1694 PHE A N 1
ATOM 599 C CA . PHE A 1 96 ? 29.980 3.993 -54.151 1.00 61.26 1694 PHE A CA 1
ATOM 600 C C . PHE A 1 96 ? 30.661 3.022 -55.103 1.00 67.88 1694 PHE A C 1
ATOM 601 O O . PHE A 1 96 ? 30.189 2.811 -56.228 1.00 69.26 1694 PHE A O 1
ATOM 609 N N . ILE A 1 97 ? 31.797 2.465 -54.670 1.00 64.25 1695 ILE A N 1
ATOM 610 C CA . ILE A 1 97 ? 32.561 1.492 -55.454 1.00 63.71 1695 ILE A CA 1
ATOM 611 C C . ILE A 1 97 ? 32.470 0.108 -54.768 1.00 67.74 1695 ILE A C 1
ATOM 612 O O . ILE A 1 97 ? 32.231 0.039 -53.560 1.00 66.64 1695 ILE A O 1
ATOM 617 N N . GLY A 1 98 ? 32.540 -0.959 -55.566 1.00 65.49 1696 GLY A N 1
ATOM 618 C CA . GLY A 1 98 ? 32.373 -2.345 -55.128 1.00 64.90 1696 GLY A CA 1
ATOM 619 C C . GLY A 1 98 ? 31.061 -2.542 -54.391 1.00 68.63 1696 GLY A C 1
ATOM 620 O O . GLY A 1 98 ? 31.032 -3.182 -53.344 1.00 69.48 1696 GLY A O 1
ATOM 621 N N . GLU A 1 99 ? 29.977 -1.989 -54.944 1.00 64.30 1697 GLU A N 1
ATOM 622 C CA . GLU A 1 99 ? 28.661 -1.853 -54.341 1.00 63.93 1697 GLU A CA 1
ATOM 623 C C . GLU A 1 99 ? 27.568 -2.914 -54.702 1.00 68.75 1697 GLU A C 1
ATOM 624 O O . GLU A 1 99 ? 26.455 -2.811 -54.188 1.00 69.20 1697 GLU A O 1
ATOM 630 N N . GLY A 1 100 ? 27.874 -3.914 -55.519 1.00 65.35 1698 GLY A N 1
ATOM 631 C CA . GLY A 1 100 ? 26.917 -4.971 -55.859 1.00 65.43 1698 GLY A CA 1
ATOM 632 C C . GLY A 1 100 ? 25.474 -4.534 -56.067 1.00 69.86 1698 GLY A C 1
ATOM 633 O O . GLY A 1 100 ? 25.217 -3.676 -56.914 1.00 71.20 1698 GLY A O 1
ATOM 634 N N . ALA A 1 101 ? 24.513 -5.089 -55.283 1.00 64.91 1699 ALA A N 1
ATOM 635 C CA . ALA A 1 101 ? 23.087 -4.741 -55.430 1.00 65.08 1699 ALA A CA 1
ATOM 636 C C . ALA A 1 101 ? 22.712 -3.371 -54.835 1.00 69.84 1699 ALA A C 1
ATOM 637 O O . ALA A 1 101 ? 21.606 -2.888 -55.052 1.00 70.77 1699 ALA A O 1
ATOM 639 N N . GLY A 1 102 ? 23.638 -2.756 -54.113 1.00 66.22 1700 GLY A N 1
ATOM 640 C CA . GLY A 1 102 ? 23.478 -1.419 -53.556 1.00 66.67 1700 GLY A CA 1
ATOM 641 C C . GLY A 1 102 ? 22.510 -1.211 -52.409 1.00 72.04 1700 GLY A C 1
ATOM 642 O O . GLY A 1 102 ? 21.801 -0.204 -52.400 1.00 72.73 1700 GLY A O 1
ATOM 643 N N . ASN A 1 103 ? 22.509 -2.105 -51.403 1.00 69.24 1701 ASN A N 1
ATOM 644 C CA . ASN A 1 103 ? 21.657 -1.939 -50.214 1.00 69.59 1701 ASN A CA 1
ATOM 645 C C . ASN A 1 103 ? 22.228 -0.826 -49.314 1.00 73.16 1701 ASN A C 1
ATOM 646 O O . ASN A 1 103 ? 21.458 -0.103 -48.668 1.00 74.16 1701 ASN A O 1
ATOM 651 N N . TRP A 1 104 ? 23.570 -0.697 -49.276 1.00 67.18 1702 TRP A N 1
ATOM 652 C CA . TRP A 1 104 ? 24.252 0.332 -48.494 1.00 66.96 1702 TRP A CA 1
ATOM 653 C C . TRP A 1 104 ? 23.907 1.706 -49.061 1.00 71.37 1702 TRP A C 1
ATOM 654 O O . TRP A 1 104 ? 23.522 2.602 -48.310 1.00 71.39 1702 TRP A O 1
ATOM 665 N N . MET A 1 105 ? 23.988 1.844 -50.397 1.00 68.31 1703 MET A N 1
ATOM 666 C CA . MET A 1 105 ? 23.634 3.048 -51.157 1.00 68.62 1703 MET A CA 1
ATOM 667 C C . MET A 1 105 ? 22.158 3.373 -50.950 1.00 73.54 1703 MET A C 1
ATOM 668 O O . MET A 1 105 ? 21.818 4.543 -50.820 1.00 74.80 1703 MET A O 1
ATOM 673 N N . ALA A 1 106 ? 21.286 2.334 -50.915 1.00 69.84 1704 ALA A N 1
ATOM 674 C CA . ALA A 1 106 ? 19.842 2.467 -50.703 1.00 70.14 1704 ALA A CA 1
ATOM 675 C C . ALA A 1 106 ? 19.541 3.045 -49.319 1.00 74.92 1704 ALA A C 1
ATOM 676 O O . ALA A 1 106 ? 18.718 3.947 -49.229 1.00 77.16 1704 ALA A O 1
ATOM 678 N N . ARG A 1 107 ? 20.234 2.583 -48.257 1.00 69.89 1705 ARG A N 1
ATOM 679 C CA . ARG A 1 107 ? 20.058 3.127 -46.908 1.00 70.07 1705 ARG A CA 1
ATOM 680 C C . ARG A 1 107 ? 20.493 4.598 -46.879 1.00 76.59 1705 ARG A C 1
ATOM 681 O O . ARG A 1 107 ? 19.802 5.428 -46.286 1.00 78.71 1705 ARG A O 1
ATOM 689 N N . THR A 1 108 ? 21.619 4.915 -47.549 1.00 72.16 1706 THR A N 1
ATOM 690 C CA . THR A 1 108 ? 22.168 6.268 -47.663 1.00 72.15 1706 THR A CA 1
ATOM 691 C C . THR A 1 108 ? 21.172 7.205 -48.348 1.00 77.04 1706 THR A C 1
ATOM 692 O O . THR A 1 108 ? 21.023 8.347 -47.921 1.00 77.61 1706 THR A O 1
ATOM 696 N N . ALA A 1 109 ? 20.454 6.694 -49.365 1.00 74.73 1707 ALA A N 1
ATOM 697 C CA . ALA A 1 109 ? 19.423 7.416 -50.116 1.00 76.50 1707 ALA A CA 1
ATOM 698 C C . ALA A 1 109 ? 18.193 7.712 -49.261 1.00 82.83 1707 ALA A C 1
ATOM 699 O O . ALA A 1 109 ? 17.465 8.659 -49.560 1.00 84.26 1707 ALA A O 1
ATOM 701 N N . CYS A 1 110 ? 17.978 6.914 -48.192 1.00 79.76 1708 CYS A N 1
ATOM 702 C CA . CYS A 1 110 ? 16.889 7.069 -47.219 1.00 81.46 1708 CYS A CA 1
ATOM 703 C C . CYS A 1 110 ? 17.279 8.061 -46.121 1.00 85.08 1708 CYS A C 1
ATOM 704 O O . CYS A 1 110 ? 16.427 8.805 -45.638 1.00 87.00 1708 CYS A O 1
ATOM 707 N N . GLU A 1 111 ? 18.557 8.047 -45.711 1.00 79.56 1709 GLU A N 1
ATOM 708 C CA . GLU A 1 111 ? 19.094 8.922 -44.665 1.00 79.86 1709 GLU A CA 1
ATOM 709 C C . GLU A 1 111 ? 19.343 10.340 -45.188 1.00 84.53 1709 GLU A C 1
ATOM 710 O O . GLU A 1 111 ? 19.073 11.308 -44.482 1.00 87.19 1709 GLU A O 1
ATOM 716 N N . TYR A 1 112 ? 19.876 10.455 -46.414 1.00 79.39 1710 TYR A N 1
ATOM 717 C CA . TYR A 1 112 ? 20.205 11.721 -47.075 1.00 79.55 1710 TYR A CA 1
ATOM 718 C C . TYR A 1 112 ? 19.390 11.794 -48.373 1.00 84.16 1710 TYR A C 1
ATOM 719 O O . TYR A 1 112 ? 19.876 11.365 -49.416 1.00 82.81 1710 TYR A O 1
ATOM 728 N N . PRO A 1 113 ? 18.121 12.276 -48.306 1.00 82.43 1711 PRO A N 1
ATOM 729 C CA . PRO A 1 113 ? 17.236 12.231 -49.485 1.00 83.17 1711 PRO A CA 1
ATOM 730 C C . PRO A 1 113 ? 17.565 13.149 -50.665 1.00 88.57 1711 PRO A C 1
ATOM 731 O O . PRO A 1 113 ? 16.971 12.981 -51.734 1.00 88.93 1711 PRO A O 1
ATOM 735 N N . ASP A 1 114 ? 18.475 14.114 -50.487 1.00 85.03 1712 ASP A N 1
ATOM 736 C CA . ASP A 1 114 ? 18.830 15.040 -51.562 1.00 85.19 1712 ASP A CA 1
ATOM 737 C C . ASP A 1 114 ? 20.168 14.681 -52.253 1.00 84.56 1712 ASP A C 1
ATOM 738 O O . ASP A 1 114 ? 20.566 15.343 -53.218 1.00 83.84 1712 ASP A O 1
ATOM 743 N N . ILE A 1 115 ? 20.832 13.602 -51.794 1.00 77.80 1713 ILE A N 1
ATOM 744 C CA . ILE A 1 115 ? 22.118 13.183 -52.334 1.00 75.24 1713 ILE A CA 1
ATOM 745 C C . ILE A 1 115 ? 21.961 12.362 -53.626 1.00 78.27 1713 ILE A C 1
ATOM 746 O O . ILE A 1 115 ? 21.075 11.508 -53.738 1.00 77.86 1713 ILE A O 1
ATOM 751 N N . LYS A 1 116 ? 22.824 12.670 -54.606 1.00 74.14 1714 LYS A N 1
ATOM 752 C CA . LYS A 1 116 ? 22.943 11.979 -55.882 1.00 72.76 1714 LYS A CA 1
ATOM 753 C C . LYS A 1 116 ? 24.116 10.994 -55.731 1.00 74.36 1714 LYS A C 1
ATOM 754 O O . LYS A 1 116 ? 24.925 11.148 -54.813 1.00 73.19 1714 LYS A O 1
ATOM 760 N N . PHE A 1 117 ? 24.173 9.951 -56.580 1.00 69.67 1715 PHE A N 1
ATOM 761 C CA . PHE A 1 117 ? 25.196 8.913 -56.483 1.00 66.89 1715 PHE A CA 1
ATOM 762 C C . PHE A 1 117 ? 25.873 8.567 -57.805 1.00 70.74 1715 PHE A C 1
ATOM 763 O O . PHE A 1 117 ? 25.269 8.652 -58.874 1.00 71.04 1715 PHE A O 1
ATOM 771 N N . VAL A 1 118 ? 27.118 8.104 -57.694 1.00 66.69 1716 VAL A N 1
ATOM 772 C CA . VAL A 1 118 ? 27.928 7.544 -58.761 1.00 66.41 1716 VAL A CA 1
ATOM 773 C C . VAL A 1 118 ? 28.188 6.128 -58.260 1.00 71.40 1716 VAL A C 1
ATOM 774 O O . VAL A 1 118 ? 28.759 5.936 -57.177 1.00 70.38 1716 VAL A O 1
ATOM 778 N N . TYR A 1 119 ? 27.671 5.146 -59.001 1.00 67.95 1717 TYR A N 1
ATOM 779 C CA . TYR A 1 119 ? 27.765 3.740 -58.643 1.00 66.37 1717 TYR A CA 1
ATOM 780 C C . TYR A 1 119 ? 28.758 2.997 -59.532 1.00 70.40 1717 TYR A C 1
ATOM 781 O O . TYR A 1 119 ? 28.786 3.197 -60.749 1.00 70.23 1717 TYR A O 1
ATOM 790 N N . ARG A 1 120 ? 29.546 2.108 -58.908 1.00 65.91 1718 ARG A N 1
ATOM 791 C CA . ARG A 1 120 ? 30.512 1.238 -59.574 1.00 65.42 1718 ARG A CA 1
ATOM 792 C C . ARG A 1 120 ? 30.580 -0.073 -58.809 1.00 69.62 1718 ARG A C 1
ATOM 793 O O . ARG A 1 120 ? 30.541 -0.075 -57.578 1.00 69.43 1718 ARG A O 1
ATOM 801 N N . SER A 1 121 ? 30.671 -1.183 -59.533 1.00 66.51 1719 SER A N 1
ATOM 802 C CA . SER A 1 121 ? 30.856 -2.530 -58.988 1.00 66.04 1719 SER A CA 1
ATOM 803 C C . SER A 1 121 ? 31.416 -3.399 -60.107 1.00 72.04 1719 SER A C 1
ATOM 804 O O . SER A 1 121 ? 31.071 -3.177 -61.262 1.00 72.36 1719 SER A O 1
ATOM 807 N N . LEU A 1 122 ? 32.325 -4.331 -59.782 1.00 69.96 1720 LEU A N 1
ATOM 808 C CA . LEU A 1 122 ? 32.961 -5.210 -60.767 1.00 71.25 1720 LEU A CA 1
ATOM 809 C C . LEU A 1 122 ? 31.939 -5.965 -61.613 1.00 79.33 1720 LEU A C 1
ATOM 810 O O . LEU A 1 122 ? 31.066 -6.637 -61.069 1.00 78.18 1720 LEU A O 1
ATOM 815 N N . LYS A 1 123 ? 32.028 -5.821 -62.936 1.00 81.42 1721 LYS A N 1
ATOM 816 C CA . LYS A 1 123 ? 31.111 -6.513 -63.838 1.00 84.85 1721 LYS A CA 1
ATOM 817 C C . LYS A 1 123 ? 31.824 -7.525 -64.701 1.00 96.48 1721 LYS A C 1
ATOM 818 O O . LYS A 1 123 ? 32.879 -7.230 -65.265 1.00 96.42 1721 LYS A O 1
ATOM 824 N N . ASP A 1 124 ? 31.259 -8.739 -64.770 1.00 99.82 1722 ASP A N 1
ATOM 825 C CA . ASP A 1 124 ? 31.788 -9.869 -65.554 1.00 104.02 1722 ASP A CA 1
ATOM 826 C C . ASP A 1 124 ? 31.472 -9.770 -67.062 1.00 113.92 1722 ASP A C 1
ATOM 827 O O . ASP A 1 124 ? 32.153 -10.407 -67.866 1.00 114.95 1722 ASP A O 1
ATOM 832 N N . ASP A 1 125 ? 30.456 -8.964 -67.438 1.00 114.25 1723 ASP A N 1
ATOM 833 C CA . ASP A 1 125 ? 30.016 -8.773 -68.825 1.00 117.65 1723 ASP A CA 1
ATOM 834 C C . ASP A 1 125 ? 29.603 -7.320 -69.160 1.00 124.42 1723 ASP A C 1
ATOM 835 O O . ASP A 1 125 ? 29.460 -6.486 -68.257 1.00 121.91 1723 ASP A O 1
ATOM 840 N N . LEU A 1 126 ? 29.426 -7.035 -70.478 1.00 125.70 1724 LEU A N 1
ATOM 841 C CA . LEU A 1 126 ? 29.024 -5.732 -71.038 1.00 127.21 1724 LEU A CA 1
ATOM 842 C C . LEU A 1 126 ? 27.496 -5.504 -71.001 1.00 133.84 1724 LEU A C 1
ATOM 843 O O . LEU A 1 126 ? 27.026 -4.441 -71.424 1.00 133.80 1724 LEU A O 1
ATOM 848 N N . ASP A 1 127 ? 26.737 -6.503 -70.487 1.00 132.30 1725 ASP A N 1
ATOM 849 C CA . ASP A 1 127 ? 25.276 -6.512 -70.326 1.00 133.45 1725 ASP A CA 1
ATOM 850 C C . ASP A 1 127 ? 24.801 -5.361 -69.421 1.00 136.78 1725 ASP A C 1
ATOM 851 O O . ASP A 1 127 ? 25.525 -4.960 -68.502 1.00 134.18 1725 ASP A O 1
ATOM 856 N N . HIS A 1 128 ? 23.586 -4.828 -69.694 1.00 135.31 1726 HIS A N 1
ATOM 857 C CA . HIS A 1 128 ? 22.986 -3.742 -68.918 1.00 134.51 1726 HIS A CA 1
ATOM 858 C C . HIS A 1 128 ? 22.642 -4.186 -67.491 1.00 135.35 1726 HIS A C 1
ATOM 859 O O . HIS A 1 128 ? 21.733 -4.996 -67.273 1.00 135.36 1726 HIS A O 1
ATOM 866 N N . HIS A 1 129 ? 23.409 -3.661 -66.531 1.00 128.86 1727 HIS A N 1
ATOM 867 C CA . HIS A 1 129 ? 23.245 -3.943 -65.111 1.00 126.67 1727 HIS A CA 1
ATOM 868 C C . HIS A 1 129 ? 22.785 -2.695 -64.352 1.00 125.38 1727 HIS A C 1
ATOM 869 O O . HIS A 1 129 ? 22.906 -1.574 -64.861 1.00 126.08 1727 HIS A O 1
ATOM 876 N N . TYR A 1 130 ? 22.229 -2.906 -63.144 1.00 116.05 1728 TYR A N 1
ATOM 877 C CA . TYR A 1 130 ? 21.727 -1.863 -62.251 1.00 112.85 1728 TYR A CA 1
ATOM 878 C C . TYR A 1 130 ? 21.615 -2.390 -60.810 1.00 105.65 1728 TYR A C 1
ATOM 879 O O . TYR A 1 130 ? 21.166 -3.527 -60.647 1.00 106.19 1728 TYR A O 1
ATOM 888 N N . PRO A 1 131 ? 22.037 -1.606 -59.771 1.00 91.65 1729 PRO A N 1
ATOM 889 C CA . PRO A 1 131 ? 21.911 -2.073 -58.375 1.00 87.53 1729 PRO A CA 1
ATOM 890 C C . PRO A 1 131 ? 20.476 -2.456 -57.996 1.00 85.90 1729 PRO A C 1
ATOM 891 O O . PRO A 1 131 ? 19.639 -1.616 -57.697 1.00 85.35 1729 PRO A O 1
ATOM 895 N N . LEU A 1 132 ? 20.212 -3.755 -58.040 1.00 80.22 1730 LEU A N 1
ATOM 896 C CA . LEU A 1 132 ? 18.933 -4.430 -57.814 1.00 80.21 1730 LEU A CA 1
ATOM 897 C C . LEU A 1 132 ? 18.229 -4.053 -56.514 1.00 81.43 1730 LEU A C 1
ATOM 898 O O . LEU A 1 132 ? 17.014 -3.829 -56.528 1.00 82.88 1730 LEU A O 1
ATOM 903 N N . GLU A 1 133 ? 18.982 -3.975 -55.399 1.00 74.22 1731 GLU A N 1
ATOM 904 C CA . GLU A 1 133 ? 18.436 -3.614 -54.092 1.00 73.36 1731 GLU A CA 1
ATOM 905 C C . GLU A 1 133 ? 18.055 -2.138 -53.997 1.00 77.63 1731 GLU A C 1
ATOM 906 O O . GLU A 1 133 ? 17.013 -1.829 -53.419 1.00 79.21 1731 GLU A O 1
ATOM 912 N N . TYR A 1 134 ? 18.869 -1.233 -54.575 1.00 72.45 1732 TYR A N 1
ATOM 913 C CA . TYR A 1 134 ? 18.574 0.199 -54.600 1.00 72.44 1732 TYR A CA 1
ATOM 914 C C . TYR A 1 134 ? 17.238 0.441 -55.328 1.00 79.78 1732 TYR A C 1
ATOM 915 O O . TYR A 1 134 ? 16.388 1.181 -54.825 1.00 81.70 1732 TYR A O 1
ATOM 924 N N . GLN A 1 135 ? 17.066 -0.189 -56.505 1.00 76.11 1733 GLN A N 1
ATOM 925 C CA . GLN A 1 135 ? 15.864 -0.102 -57.331 1.00 77.75 1733 GLN A CA 1
ATOM 926 C C . GLN A 1 135 ? 14.640 -0.556 -56.541 1.00 83.10 1733 GLN A C 1
ATOM 927 O O . GLN A 1 135 ? 13.627 0.131 -56.563 1.00 85.62 1733 GLN A O 1
ATOM 933 N N . ARG A 1 136 ? 14.750 -1.684 -55.821 1.00 78.49 1734 ARG A N 1
ATOM 934 C CA . ARG A 1 136 ? 13.684 -2.255 -54.997 1.00 79.25 1734 ARG A CA 1
ATOM 935 C C . ARG A 1 136 ? 13.287 -1.327 -53.836 1.00 83.99 1734 ARG A C 1
ATOM 936 O O . ARG A 1 136 ? 12.091 -1.088 -53.625 1.00 85.84 1734 ARG A O 1
ATOM 944 N N . VAL A 1 137 ? 14.289 -0.796 -53.100 1.00 78.85 1735 VAL A N 1
ATOM 945 C CA . VAL A 1 137 ? 14.086 0.071 -51.931 1.00 78.77 1735 VAL A CA 1
ATOM 946 C C . VAL A 1 137 ? 13.626 1.485 -52.316 1.00 85.14 1735 VAL A C 1
ATOM 947 O O . VAL A 1 137 ? 12.606 1.935 -51.796 1.00 87.05 1735 VAL A O 1
ATOM 951 N N . ILE A 1 138 ? 14.372 2.177 -53.206 1.00 81.27 1736 ILE A N 1
ATOM 952 C CA . ILE A 1 138 ? 14.108 3.567 -53.623 1.00 82.34 1736 ILE A CA 1
ATOM 953 C C . ILE A 1 138 ? 13.005 3.682 -54.701 1.00 89.63 1736 ILE A C 1
ATOM 954 O O . ILE A 1 138 ? 12.295 4.686 -54.731 1.00 90.92 1736 ILE A O 1
ATOM 959 N N . GLY A 1 139 ? 12.856 2.664 -55.540 1.00 87.81 1737 GLY A N 1
ATOM 960 C CA . GLY A 1 139 ? 11.834 2.645 -56.577 1.00 90.22 1737 GLY A CA 1
ATOM 961 C C . GLY A 1 139 ? 12.366 2.923 -57.964 1.00 96.61 1737 GLY A C 1
ATOM 962 O O . GLY A 1 139 ? 12.102 2.155 -58.892 1.00 98.82 1737 GLY A O 1
ATOM 963 N N . GLU A 1 140 ? 13.086 4.047 -58.117 1.00 92.21 1738 GLU A N 1
ATOM 964 C CA . GLU A 1 140 ? 13.671 4.477 -59.387 1.00 91.84 1738 GLU A CA 1
ATOM 965 C C . GLU A 1 140 ? 15.187 4.722 -59.249 1.00 92.98 1738 GLU A C 1
ATOM 966 O O . GLU A 1 140 ? 15.716 4.687 -58.134 1.00 90.38 1738 GLU A O 1
ATOM 972 N N . LEU A 1 141 ? 15.876 4.960 -60.379 1.00 89.43 1739 LEU A N 1
ATOM 973 C CA . LEU A 1 141 ? 17.317 5.198 -60.392 1.00 87.45 1739 LEU A CA 1
ATOM 974 C C . LEU A 1 141 ? 17.701 6.644 -60.729 1.00 89.37 1739 LEU A C 1
ATOM 975 O O . LEU A 1 141 ? 18.881 6.914 -60.967 1.00 88.82 1739 LEU A O 1
ATOM 980 N N . SER A 1 142 ? 16.726 7.581 -60.691 1.00 85.06 1740 SER A N 1
ATOM 981 C CA . SER A 1 142 ? 16.925 9.003 -61.009 1.00 84.63 1740 SER A CA 1
ATOM 982 C C . SER A 1 142 ? 18.053 9.692 -60.219 1.00 85.01 1740 SER A C 1
ATOM 983 O O . SER A 1 142 ? 18.692 10.600 -60.753 1.00 85.30 1740 SER A O 1
ATOM 986 N N . ARG A 1 143 ? 18.310 9.256 -58.971 1.00 78.15 1741 ARG A N 1
ATOM 987 C CA . ARG A 1 143 ? 19.367 9.830 -58.131 1.00 75.56 1741 ARG A CA 1
ATOM 988 C C . ARG A 1 143 ? 20.745 9.223 -58.408 1.00 76.66 1741 ARG A C 1
ATOM 989 O O . ARG A 1 143 ? 21.744 9.799 -57.987 1.00 74.57 1741 ARG A O 1
ATOM 997 N N . ILE A 1 144 ? 20.807 8.081 -59.132 1.00 73.43 1742 ILE A N 1
ATOM 998 C CA . ILE A 1 144 ? 22.079 7.475 -59.541 1.00 72.25 1742 ILE A CA 1
ATOM 999 C C . ILE A 1 144 ? 22.395 8.106 -60.899 1.00 76.62 1742 ILE A C 1
ATOM 1000 O O . ILE A 1 144 ? 21.904 7.654 -61.945 1.00 77.10 1742 ILE A O 1
ATOM 1005 N N . ILE A 1 145 ? 23.171 9.196 -60.859 1.00 72.08 1743 ILE A N 1
ATOM 1006 C CA . ILE A 1 145 ? 23.534 9.993 -62.031 1.00 72.07 1743 ILE A CA 1
ATOM 1007 C C . ILE A 1 145 ? 24.532 9.259 -62.950 1.00 77.64 1743 ILE A C 1
ATOM 1008 O O . ILE A 1 145 ? 24.603 9.573 -64.139 1.00 79.82 1743 ILE A O 1
ATOM 1013 N N . ASP A 1 146 ? 25.265 8.270 -62.412 1.00 72.85 1744 ASP A N 1
ATOM 1014 C CA . ASP A 1 146 ? 26.195 7.436 -63.163 1.00 72.51 1744 ASP A CA 1
ATOM 1015 C C . ASP A 1 146 ? 26.108 6.039 -62.575 1.00 77.42 1744 ASP A C 1
ATOM 1016 O O . ASP A 1 146 ? 26.536 5.828 -61.448 1.00 76.29 1744 ASP A O 1
ATOM 1021 N N . SER A 1 147 ? 25.502 5.101 -63.310 1.00 76.82 1745 SER A N 1
ATOM 1022 C CA . SER A 1 147 ? 25.334 3.719 -62.862 1.00 77.00 1745 SER A CA 1
ATOM 1023 C C . SER A 1 147 ? 26.350 2.758 -63.509 1.00 83.61 1745 SER A C 1
ATOM 1024 O O . SER A 1 147 ? 26.214 1.538 -63.401 1.00 83.38 1745 SER A O 1
ATOM 1027 N N . GLY A 1 148 ? 27.370 3.323 -64.146 1.00 82.72 1746 GLY A N 1
ATOM 1028 C CA . GLY A 1 148 ? 28.418 2.567 -64.819 1.00 84.23 1746 GLY A CA 1
ATOM 1029 C C . GLY A 1 148 ? 27.966 1.856 -66.082 1.00 92.74 1746 GLY A C 1
ATOM 1030 O O . GLY A 1 148 ? 28.554 0.839 -66.461 1.00 92.64 1746 GLY A O 1
ATOM 1031 N N . GLU A 1 149 ? 26.914 2.382 -66.731 1.00 92.43 1747 GLU A N 1
ATOM 1032 C CA . GLU A 1 149 ? 26.338 1.822 -67.948 1.00 94.72 1747 GLU A CA 1
ATOM 1033 C C . GLU A 1 149 ? 27.294 1.966 -69.130 1.00 99.75 1747 GLU A C 1
ATOM 1034 O O . GLU A 1 149 ? 27.861 3.040 -69.340 1.00 99.80 1747 GLU A O 1
ATOM 1040 N N . GLY A 1 150 ? 27.473 0.870 -69.867 1.00 96.22 1748 GLY A N 1
ATOM 1041 C CA . GLY A 1 150 ? 28.366 0.803 -71.014 1.00 96.60 1748 GLY A CA 1
ATOM 1042 C C . GLY A 1 150 ? 29.834 0.709 -70.657 1.00 98.37 1748 GLY A C 1
ATOM 1043 O O . GLY A 1 150 ? 30.680 0.876 -71.534 1.00 99.53 1748 GLY A O 1
ATOM 1044 N N . LEU A 1 151 ? 30.155 0.427 -69.381 1.00 92.50 1749 LEU A N 1
ATOM 1045 C CA . LEU A 1 151 ? 31.536 0.322 -68.910 1.00 91.20 1749 LEU A CA 1
ATOM 1046 C C . LEU A 1 151 ? 32.124 -1.076 -68.987 1.00 97.90 1749 LEU A C 1
ATOM 1047 O O . LEU A 1 151 ? 31.479 -2.057 -68.600 1.00 96.59 1749 LEU A O 1
ATOM 1052 N N . SER A 1 152 ? 33.398 -1.130 -69.438 1.00 97.31 1750 SER A N 1
ATOM 1053 C CA . SER A 1 152 ? 34.265 -2.300 -69.590 1.00 98.15 1750 SER A CA 1
ATOM 1054 C C . SER A 1 152 ? 34.463 -2.998 -68.227 1.00 99.16 1750 SER A C 1
ATOM 1055 O O . SER A 1 152 ? 34.096 -2.435 -67.201 1.00 97.55 1750 SER A O 1
ATOM 1058 N N . MET A 1 153 ? 35.032 -4.211 -68.217 1.00 95.71 1751 MET A N 1
ATOM 1059 C CA . MET A 1 153 ? 35.280 -4.980 -66.990 1.00 94.43 1751 MET A CA 1
ATOM 1060 C C . MET A 1 153 ? 36.334 -4.307 -66.114 1.00 93.04 1751 MET A C 1
ATOM 1061 O O . MET A 1 153 ? 36.165 -4.233 -64.900 1.00 90.76 1751 MET A O 1
ATOM 1066 N N . GLU A 1 154 ? 37.400 -3.791 -66.738 1.00 87.99 1752 GLU A N 1
ATOM 1067 C CA . GLU A 1 154 ? 38.479 -3.089 -66.052 1.00 85.99 1752 GLU A CA 1
ATOM 1068 C C . GLU A 1 154 ? 38.036 -1.717 -65.553 1.00 84.62 1752 GLU A C 1
ATOM 1069 O O . GLU A 1 154 ? 38.471 -1.304 -64.479 1.00 83.31 1752 GLU A O 1
ATOM 1075 N N . THR A 1 155 ? 37.158 -1.019 -66.310 1.00 78.01 1753 THR A N 1
ATOM 1076 C CA . THR A 1 155 ? 36.665 0.311 -65.926 1.00 75.55 1753 THR A CA 1
ATOM 1077 C C . THR A 1 155 ? 35.684 0.248 -64.736 1.00 74.83 1753 THR A C 1
ATOM 1078 O O . THR A 1 155 ? 35.333 1.290 -64.183 1.00 73.69 1753 THR A O 1
ATOM 1082 N N . THR A 1 156 ? 35.274 -0.974 -64.334 1.00 69.74 1754 THR A N 1
ATOM 1083 C CA . THR A 1 156 ? 34.400 -1.260 -63.185 1.00 67.21 1754 THR A CA 1
ATOM 1084 C C . THR A 1 156 ? 35.186 -1.904 -62.031 1.00 68.50 1754 THR A C 1
ATOM 1085 O O . THR A 1 156 ? 34.621 -2.141 -60.960 1.00 68.26 1754 THR A O 1
ATOM 1089 N N . ASP A 1 157 ? 36.480 -2.204 -62.261 1.00 63.88 1755 ASP A N 1
ATOM 1090 C CA . ASP A 1 157 ? 37.404 -2.823 -61.303 1.00 62.51 1755 ASP A CA 1
ATOM 1091 C C . ASP A 1 157 ? 38.173 -1.742 -60.524 1.00 66.80 1755 ASP A C 1
ATOM 1092 O O . ASP A 1 157 ? 39.037 -1.071 -61.084 1.00 67.39 1755 ASP A O 1
ATOM 1097 N N . ALA A 1 158 ? 37.878 -1.603 -59.225 1.00 63.71 1756 ALA A N 1
ATOM 1098 C CA . ALA A 1 158 ? 38.503 -0.635 -58.301 1.00 63.81 1756 ALA A CA 1
ATOM 1099 C C . ALA A 1 158 ? 40.044 -0.735 -58.199 1.00 69.62 1756 ALA A C 1
ATOM 1100 O O . ALA A 1 158 ? 40.692 0.202 -57.735 1.00 70.37 1756 ALA A O 1
ATOM 1102 N N . THR A 1 159 ? 40.619 -1.854 -58.648 1.00 66.92 1757 THR A N 1
ATOM 1103 C CA . THR A 1 159 ? 42.065 -2.092 -58.634 1.00 67.65 1757 THR A CA 1
ATOM 1104 C C . THR A 1 159 ? 42.746 -1.668 -59.954 1.00 72.61 1757 THR A C 1
ATOM 1105 O O . THR A 1 159 ? 43.962 -1.827 -60.086 1.00 73.98 1757 THR A O 1
ATOM 1109 N N . GLN A 1 160 ? 41.971 -1.094 -60.904 1.00 68.18 1758 GLN A N 1
ATOM 1110 C CA . GLN A 1 160 ? 42.441 -0.647 -62.216 1.00 68.53 1758 GLN A CA 1
ATOM 1111 C C . GLN A 1 160 ? 42.422 0.868 -62.343 1.00 73.92 1758 GLN A C 1
ATOM 1112 O O . GLN A 1 160 ? 41.418 1.498 -62.004 1.00 73.36 1758 GLN A O 1
ATOM 1118 N N . LYS A 1 161 ? 43.510 1.446 -62.896 1.00 72.37 1759 LYS A N 1
ATOM 1119 C CA . LYS A 1 161 ? 43.689 2.887 -63.129 1.00 72.71 1759 LYS A CA 1
ATOM 1120 C C . LYS A 1 161 ? 42.545 3.493 -63.945 1.00 77.29 1759 LYS A C 1
ATOM 1121 O O . LYS A 1 161 ? 42.079 4.587 -63.630 1.00 77.48 1759 LYS A O 1
ATOM 1127 N N . THR A 1 162 ? 42.077 2.759 -64.957 1.00 74.49 1760 THR A N 1
ATOM 1128 C CA . THR A 1 162 ? 41.005 3.166 -65.864 1.00 74.83 1760 THR A CA 1
ATOM 1129 C C . THR A 1 162 ? 39.657 3.387 -65.139 1.00 78.00 1760 THR A C 1
ATOM 1130 O O . THR A 1 162 ? 38.906 4.270 -65.546 1.00 78.14 1760 THR A O 1
ATOM 1134 N N . HIS A 1 163 ? 39.381 2.632 -64.045 1.00 73.94 1761 HIS A N 1
ATOM 1135 C CA . HIS A 1 163 ? 38.166 2.756 -63.228 1.00 72.12 1761 HIS A CA 1
ATOM 1136 C C . HIS A 1 163 ? 38.098 4.145 -62.615 1.00 77.23 1761 HIS A C 1
ATOM 1137 O O . HIS A 1 163 ? 37.041 4.787 -62.629 1.00 78.52 1761 HIS A O 1
ATOM 1144 N N . TRP A 1 164 ? 39.240 4.597 -62.092 1.00 72.64 1762 TRP A N 1
ATOM 1145 C CA . TRP A 1 164 ? 39.407 5.891 -61.455 1.00 72.04 1762 TRP A CA 1
ATOM 1146 C C . TRP A 1 164 ? 39.459 7.034 -62.457 1.00 78.74 1762 TRP A C 1
ATOM 1147 O O . TRP A 1 164 ? 39.001 8.125 -62.138 1.00 80.15 1762 TRP A O 1
ATOM 1158 N N . ASP A 1 165 ? 39.987 6.790 -63.669 1.00 75.47 1763 ASP A N 1
ATOM 1159 C CA . ASP A 1 165 ? 40.067 7.801 -64.724 1.00 76.24 1763 ASP A CA 1
ATOM 1160 C C . ASP A 1 165 ? 38.682 8.138 -65.299 1.00 80.07 1763 ASP A C 1
ATOM 1161 O O . ASP A 1 165 ? 38.466 9.263 -65.756 1.00 80.78 1763 ASP A O 1
ATOM 1166 N N . LEU A 1 166 ? 37.736 7.172 -65.252 1.00 75.22 1764 LEU A N 1
ATOM 1167 C CA . LEU A 1 166 ? 36.372 7.370 -65.754 1.00 74.29 1764 LEU A CA 1
ATOM 1168 C C . LEU A 1 166 ? 35.323 7.604 -64.648 1.00 76.15 1764 LEU A C 1
ATOM 1169 O O . LEU A 1 166 ? 34.124 7.573 -64.936 1.00 76.69 1764 LEU A O 1
ATOM 1174 N N . ILE A 1 167 ? 35.769 7.887 -63.401 1.00 69.97 1765 ILE A N 1
ATOM 1175 C CA . ILE A 1 167 ? 34.879 8.139 -62.265 1.00 68.93 1765 ILE A CA 1
ATOM 1176 C C . ILE A 1 167 ? 34.109 9.464 -62.403 1.00 74.73 1765 ILE A C 1
ATOM 1177 O O . ILE A 1 167 ? 33.050 9.617 -61.787 1.00 74.50 1765 ILE A O 1
ATOM 1182 N N . HIS A 1 168 ? 34.652 10.418 -63.203 1.00 71.87 1766 HIS A N 1
ATOM 1183 C CA . HIS A 1 168 ? 34.083 11.742 -63.425 1.00 71.75 1766 HIS A CA 1
ATOM 1184 C C . HIS A 1 168 ? 33.419 11.924 -64.782 1.00 76.43 1766 HIS A C 1
ATOM 1185 O O . HIS A 1 168 ? 33.147 13.064 -65.160 1.00 77.87 1766 HIS A O 1
ATOM 1192 N N . ARG A 1 169 ? 33.120 10.830 -65.503 1.00 71.49 1767 ARG A N 1
ATOM 1193 C CA . ARG A 1 169 ? 32.505 10.923 -66.834 1.00 72.00 1767 ARG A CA 1
ATOM 1194 C C . ARG A 1 169 ? 31.136 11.635 -66.828 1.00 76.74 1767 ARG A C 1
ATOM 1195 O O . ARG A 1 169 ? 30.766 12.247 -67.828 1.00 78.56 1767 ARG A O 1
ATOM 1203 N N . VAL A 1 170 ? 30.416 11.592 -65.698 1.00 72.11 1768 VAL A N 1
ATOM 1204 C CA . VAL A 1 170 ? 29.129 12.276 -65.528 1.00 72.45 1768 VAL A CA 1
ATOM 1205 C C . VAL A 1 170 ? 29.304 13.345 -64.448 1.00 78.13 1768 VAL A C 1
ATOM 1206 O O . VAL A 1 170 ? 29.147 14.530 -64.730 1.00 80.35 1768 VAL A O 1
ATOM 1210 N N . SER A 1 171 ? 29.642 12.919 -63.225 1.00 74.01 1769 SER A N 1
ATOM 1211 C CA . SER A 1 171 ? 29.815 13.779 -62.062 1.00 74.22 1769 SER A CA 1
ATOM 1212 C C . SER A 1 171 ? 31.117 14.556 -62.073 1.00 79.17 1769 SER A C 1
ATOM 1213 O O . SER A 1 171 ? 32.197 13.971 -62.123 1.00 77.99 1769 SER A O 1
ATOM 1216 N N . LYS A 1 172 ? 31.009 15.882 -61.978 1.00 77.33 1770 LYS A N 1
ATOM 1217 C CA . LYS A 1 172 ? 32.177 16.754 -61.932 1.00 76.96 1770 LYS A CA 1
ATOM 1218 C C . LYS A 1 172 ? 32.423 17.274 -60.506 1.00 83.02 1770 LYS A C 1
ATOM 1219 O O . LYS A 1 172 ? 33.152 18.246 -60.317 1.00 84.98 1770 LYS A O 1
ATOM 1225 N N . ASP A 1 173 ? 31.821 16.601 -59.507 1.00 78.60 1771 ASP A N 1
ATOM 1226 C CA . ASP A 1 173 ? 31.971 16.883 -58.078 1.00 78.75 1771 ASP A CA 1
ATOM 1227 C C . ASP A 1 173 ? 33.175 16.099 -57.538 1.00 80.63 1771 ASP A C 1
ATOM 1228 O O . ASP A 1 173 ? 33.390 14.951 -57.925 1.00 77.37 1771 ASP A O 1
ATOM 1233 N N . ALA A 1 174 ? 33.948 16.708 -56.631 1.00 78.58 1772 ALA A N 1
ATOM 1234 C CA . ALA A 1 174 ? 35.111 16.049 -56.044 1.00 77.59 1772 ALA A CA 1
ATOM 1235 C C . ALA A 1 174 ? 34.712 14.834 -55.205 1.00 79.11 1772 ALA A C 1
ATOM 1236 O O . ALA A 1 174 ? 33.594 14.777 -54.665 1.00 78.72 1772 ALA A O 1
ATOM 1238 N N . LEU A 1 175 ? 35.630 13.859 -55.121 1.00 72.70 1773 LEU A N 1
ATOM 1239 C CA . LEU A 1 175 ? 35.479 12.633 -54.349 1.00 70.07 1773 LEU A CA 1
ATOM 1240 C C . LEU A 1 175 ? 35.663 12.985 -52.866 1.00 74.41 1773 LEU A C 1
ATOM 1241 O O . LEU A 1 175 ? 36.703 12.653 -52.284 1.00 74.66 1773 LEU A O 1
ATOM 1246 N N . LEU A 1 176 ? 34.669 13.690 -52.263 1.00 71.52 1774 LEU A N 1
ATOM 1247 C CA . LEU A 1 176 ? 34.722 14.117 -50.853 1.00 71.95 1774 LEU A CA 1
ATOM 1248 C C . LEU A 1 176 ? 34.654 12.916 -49.946 1.00 75.72 1774 LEU A C 1
ATOM 1249 O O . LEU A 1 176 ? 35.441 12.805 -49.015 1.00 75.78 1774 LEU A O 1
ATOM 1254 N N . ILE A 1 177 ? 33.695 12.027 -50.216 1.00 72.19 1775 ILE A N 1
ATOM 1255 C CA . ILE A 1 177 ? 33.476 10.781 -49.496 1.00 70.62 1775 ILE A CA 1
ATOM 1256 C C . ILE A 1 177 ? 33.287 9.677 -50.540 1.00 74.31 1775 ILE A C 1
ATOM 1257 O O . ILE A 1 177 ? 32.349 9.730 -51.340 1.00 74.20 1775 ILE A O 1
ATOM 1262 N N . THR A 1 178 ? 34.208 8.708 -50.553 1.00 69.80 1776 THR A N 1
ATOM 1263 C CA . THR A 1 178 ? 34.155 7.532 -51.417 1.00 67.80 1776 THR A CA 1
ATOM 1264 C C . THR A 1 178 ? 33.924 6.329 -50.498 1.00 69.67 1776 THR A C 1
ATOM 1265 O O . THR A 1 178 ? 34.580 6.197 -49.459 1.00 67.28 1776 THR A O 1
ATOM 1269 N N . LEU A 1 179 ? 32.961 5.480 -50.870 1.00 66.18 1777 LEU A N 1
ATOM 1270 C CA . LEU A 1 179 ? 32.601 4.299 -50.099 1.00 64.83 1777 LEU A CA 1
ATOM 1271 C C . LEU A 1 179 ? 32.988 3.077 -50.883 1.00 69.22 1777 LEU A C 1
ATOM 1272 O O . LEU A 1 179 ? 32.615 2.955 -52.050 1.00 69.78 1777 LEU A O 1
ATOM 1277 N N . CYS A 1 180 ? 33.762 2.184 -50.261 1.00 65.18 1778 CYS A N 1
ATOM 1278 C CA . CYS A 1 180 ? 34.171 0.945 -50.905 1.00 64.42 1778 CYS A CA 1
ATOM 1279 C C . CYS A 1 180 ? 33.753 -0.242 -50.080 1.00 67.33 1778 CYS A C 1
ATOM 1280 O O . CYS A 1 180 ? 34.127 -0.343 -48.920 1.00 67.23 1778 CYS A O 1
ATOM 1283 N N . ASP A 1 181 ? 32.974 -1.135 -50.671 1.00 64.98 1779 ASP A N 1
ATOM 1284 C CA . ASP A 1 181 ? 32.534 -2.348 -49.993 1.00 65.91 1779 ASP A CA 1
ATOM 1285 C C . ASP A 1 181 ? 32.935 -3.587 -50.791 1.00 72.46 1779 ASP A C 1
ATOM 1286 O O . ASP A 1 181 ? 32.362 -4.661 -50.615 1.00 73.47 1779 ASP A O 1
ATOM 1291 N N . ALA A 1 182 ? 33.960 -3.442 -51.636 1.00 69.56 1780 ALA A N 1
ATOM 1292 C CA . ALA A 1 182 ? 34.463 -4.521 -52.467 1.00 69.86 1780 ALA A CA 1
ATOM 1293 C C . ALA A 1 182 ? 35.064 -5.638 -51.647 1.00 76.34 1780 ALA A C 1
ATOM 1294 O O . ALA A 1 182 ? 35.765 -5.389 -50.659 1.00 76.05 1780 ALA A O 1
ATOM 1296 N N . GLU A 1 183 ? 34.720 -6.875 -52.037 1.00 74.88 1781 GLU A N 1
ATOM 1297 C CA . GLU A 1 183 ? 35.233 -8.097 -51.448 1.00 75.35 1781 GLU A CA 1
ATOM 1298 C C . GLU A 1 183 ? 36.330 -8.552 -52.379 1.00 79.87 1781 GLU A C 1
ATOM 1299 O O . GLU A 1 183 ? 36.068 -9.225 -53.375 1.00 79.71 1781 GLU A O 1
ATOM 1305 N N . PHE A 1 184 ? 37.551 -8.094 -52.098 1.00 77.91 1782 PHE A N 1
ATOM 1306 C CA . PHE A 1 184 ? 38.723 -8.380 -52.916 1.00 78.77 1782 PHE A CA 1
ATOM 1307 C C . PHE A 1 184 ? 39.237 -9.801 -52.719 1.00 90.25 1782 PHE A C 1
ATOM 1308 O O . PHE A 1 184 ? 39.147 -10.344 -51.606 1.00 90.07 1782 PHE A O 1
ATOM 1316 N N . LYS A 1 185 ? 39.809 -10.383 -53.806 1.00 91.60 1783 LYS A N 1
ATOM 1317 C CA . LYS A 1 185 ? 40.427 -11.718 -53.839 1.00 94.14 1783 LYS A CA 1
ATOM 1318 C C . LYS A 1 185 ? 41.546 -11.794 -52.772 1.00 101.36 1783 LYS A C 1
ATOM 1319 O O . LYS A 1 185 ? 41.371 -12.464 -51.744 1.00 101.95 1783 LYS A O 1
ATOM 1325 N N . ASP A 1 186 ? 42.655 -11.053 -52.989 1.00 99.03 1784 ASP A N 1
ATOM 1326 C CA . ASP A 1 186 ? 43.792 -10.988 -52.067 1.00 100.04 1784 ASP A CA 1
ATOM 1327 C C . ASP A 1 186 ? 43.907 -9.630 -51.383 1.00 102.17 1784 ASP A C 1
ATOM 1328 O O . ASP A 1 186 ? 43.309 -8.660 -51.843 1.00 101.50 1784 ASP A O 1
ATOM 1333 N N . ARG A 1 187 ? 44.668 -9.568 -50.276 1.00 98.16 1785 ARG A N 1
ATOM 1334 C CA . ARG A 1 187 ? 44.895 -8.343 -49.495 1.00 97.21 1785 ARG A CA 1
ATOM 1335 C C . ARG A 1 187 ? 45.655 -7.272 -50.303 1.00 98.52 1785 ARG A C 1
ATOM 1336 O O . ARG A 1 187 ? 45.594 -6.091 -49.946 1.00 98.10 1785 ARG A O 1
ATOM 1344 N N . ASP A 1 188 ? 46.382 -7.689 -51.373 1.00 93.13 1786 ASP A N 1
ATOM 1345 C CA . ASP A 1 188 ? 47.148 -6.798 -52.248 1.00 92.60 1786 ASP A CA 1
ATOM 1346 C C . ASP A 1 188 ? 46.222 -5.919 -53.058 1.00 90.59 1786 ASP A C 1
ATOM 1347 O O . ASP A 1 188 ? 46.587 -4.786 -53.368 1.00 91.01 1786 ASP A O 1
ATOM 1352 N N . ASP A 1 189 ? 45.019 -6.439 -53.388 1.00 81.72 1787 ASP A N 1
ATOM 1353 C CA . ASP A 1 189 ? 43.980 -5.736 -54.140 1.00 78.87 1787 ASP A CA 1
ATOM 1354 C C . ASP A 1 189 ? 43.465 -4.514 -53.381 1.00 77.98 1787 ASP A C 1
ATOM 1355 O O . ASP A 1 189 ? 43.175 -3.491 -54.004 1.00 76.92 1787 ASP A O 1
ATOM 1360 N N . PHE A 1 190 ? 43.385 -4.609 -52.036 1.00 71.47 1788 PHE A N 1
ATOM 1361 C CA . PHE A 1 190 ? 42.952 -3.505 -51.180 1.00 69.30 1788 PHE A CA 1
ATOM 1362 C C . PHE A 1 190 ? 43.934 -2.343 -51.325 1.00 74.13 1788 PHE A C 1
ATOM 1363 O O . PHE A 1 190 ? 43.510 -1.201 -51.512 1.00 73.65 1788 PHE A O 1
ATOM 1371 N N . PHE A 1 191 ? 45.241 -2.657 -51.287 1.00 71.51 1789 PHE A N 1
ATOM 1372 C CA . PHE A 1 191 ? 46.327 -1.699 -51.439 1.00 72.43 1789 PHE A CA 1
ATOM 1373 C C . PHE A 1 191 ? 46.352 -1.064 -52.809 1.00 75.45 1789 PHE A C 1
ATOM 1374 O O . PHE A 1 191 ? 46.577 0.139 -52.906 1.00 75.44 1789 PHE A O 1
ATOM 1382 N N . LYS A 1 192 ? 46.076 -1.862 -53.865 1.00 70.70 1790 LYS A N 1
ATOM 1383 C CA . LYS A 1 192 ? 46.018 -1.413 -55.254 1.00 69.77 1790 LYS A CA 1
ATOM 1384 C C . LYS A 1 192 ? 44.965 -0.322 -55.387 1.00 74.00 1790 LYS A C 1
ATOM 1385 O O . LYS A 1 192 ? 45.230 0.698 -56.017 1.00 75.78 1790 LYS A O 1
ATOM 1391 N N . MET A 1 193 ? 43.784 -0.535 -54.764 1.00 68.25 1791 MET A N 1
ATOM 1392 C CA . MET A 1 193 ? 42.635 0.359 -54.755 1.00 67.15 1791 MET A CA 1
ATOM 1393 C C . MET A 1 193 ? 42.973 1.643 -53.994 1.00 71.49 1791 MET A C 1
ATOM 1394 O O . MET A 1 193 ? 42.742 2.734 -54.511 1.00 72.06 1791 MET A O 1
ATOM 1399 N N . VAL A 1 194 ? 43.515 1.507 -52.770 1.00 67.51 1792 VAL A N 1
ATOM 1400 C CA . VAL A 1 194 ? 43.887 2.622 -51.897 1.00 66.83 1792 VAL A CA 1
ATOM 1401 C C . VAL A 1 194 ? 44.926 3.511 -52.579 1.00 72.58 1792 VAL A C 1
ATOM 1402 O O . VAL A 1 194 ? 44.768 4.735 -52.571 1.00 74.34 1792 VAL A O 1
ATOM 1406 N N . ILE A 1 195 ? 45.945 2.898 -53.221 1.00 68.74 1793 ILE A N 1
ATOM 1407 C CA . ILE A 1 195 ? 47.011 3.608 -53.951 1.00 69.12 1793 ILE A CA 1
ATOM 1408 C C . ILE A 1 195 ? 46.413 4.396 -55.104 1.00 73.72 1793 ILE A C 1
ATOM 1409 O O . ILE A 1 195 ? 46.746 5.569 -55.273 1.00 75.45 1793 ILE A O 1
ATOM 1414 N N . LEU A 1 196 ? 45.483 3.770 -55.853 1.00 68.90 1794 LEU A N 1
ATOM 1415 C CA . LEU A 1 196 ? 44.790 4.394 -56.983 1.00 67.71 1794 LEU A CA 1
ATOM 1416 C C . LEU A 1 196 ? 43.879 5.525 -56.555 1.00 70.85 1794 LEU A C 1
ATOM 1417 O O . LEU A 1 196 ? 43.832 6.547 -57.236 1.00 72.81 1794 LEU A O 1
ATOM 1422 N N . TRP A 1 197 ? 43.172 5.362 -55.426 1.00 65.55 1795 TRP A N 1
ATOM 1423 C CA . TRP A 1 197 ? 42.326 6.415 -54.872 1.00 65.07 1795 TRP A CA 1
ATOM 1424 C C . TRP A 1 197 ? 43.211 7.627 -54.575 1.00 70.45 1795 TRP A C 1
ATOM 1425 O O . TRP A 1 197 ? 42.876 8.730 -54.997 1.00 70.37 1795 TRP A O 1
ATOM 1436 N N . ARG A 1 198 ? 44.364 7.402 -53.891 1.00 68.33 1796 ARG A N 1
ATOM 1437 C CA . ARG A 1 198 ? 45.353 8.424 -53.526 1.00 69.22 1796 ARG A CA 1
ATOM 1438 C C . ARG A 1 198 ? 45.890 9.109 -54.774 1.00 74.63 1796 ARG A C 1
ATOM 1439 O O . ARG A 1 198 ? 45.884 10.341 -54.842 1.00 76.49 1796 ARG A O 1
ATOM 1447 N N . LYS A 1 199 ? 46.321 8.309 -55.771 1.00 70.03 1797 LYS A N 1
ATOM 1448 C CA . LYS A 1 199 ? 46.830 8.799 -57.047 1.00 70.61 1797 LYS A CA 1
ATOM 1449 C C . LYS A 1 19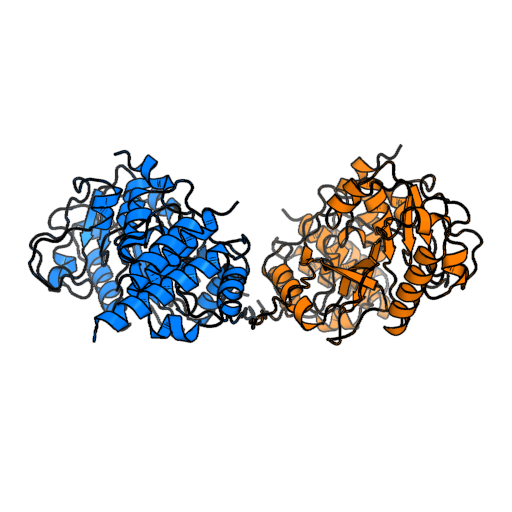9 ? 45.796 9.656 -57.771 1.00 75.47 1797 LYS A C 1
ATOM 1450 O O . LYS A 1 199 ? 46.173 10.665 -58.352 1.00 76.62 1797 LYS A O 1
ATOM 1456 N N . HIS A 1 200 ? 44.494 9.303 -57.677 1.00 71.22 1798 HIS A N 1
ATOM 1457 C CA . HIS A 1 200 ? 43.418 10.077 -58.286 1.00 71.12 1798 HIS A CA 1
ATOM 1458 C C . HIS A 1 200 ? 43.249 11.428 -57.599 1.00 76.54 1798 HIS A C 1
ATOM 1459 O O . HIS A 1 200 ? 43.454 12.460 -58.236 1.00 77.70 1798 HIS A O 1
ATOM 1466 N N . VAL A 1 201 ? 42.885 11.418 -56.299 1.00 72.36 1799 VAL A N 1
ATOM 1467 C CA . VAL A 1 201 ? 42.608 12.609 -55.487 1.00 72.77 1799 VAL A CA 1
ATOM 1468 C C . VAL A 1 201 ? 43.780 13.628 -55.463 1.00 79.77 1799 VAL A C 1
ATOM 1469 O O . VAL A 1 201 ? 43.541 14.811 -55.180 1.00 80.49 1799 VAL A O 1
ATOM 1473 N N . LEU A 1 202 ? 45.016 13.185 -55.796 1.00 77.34 1800 LEU A N 1
ATOM 1474 C CA . LEU A 1 202 ? 46.197 14.058 -55.827 1.00 79.42 1800 LEU A CA 1
ATOM 1475 C C . LEU A 1 202 ? 46.603 14.516 -57.240 1.00 86.32 1800 LEU A C 1
ATOM 1476 O O . LEU A 1 202 ? 47.452 15.397 -57.358 1.00 87.88 1800 LEU A O 1
ATOM 1481 N N . SER A 1 203 ? 45.981 13.955 -58.300 1.00 84.23 1801 SER A N 1
ATOM 1482 C CA . SER A 1 203 ? 46.247 14.314 -59.704 1.00 85.80 1801 SER A CA 1
ATOM 1483 C C . SER A 1 203 ? 45.056 15.023 -60.333 1.00 90.37 1801 SER A C 1
ATOM 1484 O O . SER A 1 203 ? 45.232 16.022 -61.043 1.00 91.95 1801 SER A O 1
ATOM 1487 N N . CYS A 1 204 ? 43.847 14.463 -60.106 1.00 84.57 1802 CYS A N 1
ATOM 1488 C CA . CYS A 1 204 ? 42.563 14.922 -60.631 1.00 83.37 1802 CYS A CA 1
ATOM 1489 C C . CYS A 1 204 ? 42.299 16.399 -60.388 1.00 88.92 1802 CYS A C 1
ATOM 1490 O O . CYS A 1 204 ? 42.214 16.837 -59.236 1.00 89.10 1802 CYS A O 1
ATOM 1493 N N . ARG A 1 205 ? 42.141 17.140 -61.508 1.00 85.99 1803 ARG A N 1
ATOM 1494 C CA . ARG A 1 205 ? 41.834 18.568 -61.627 1.00 87.17 1803 ARG A CA 1
ATOM 1495 C C . ARG A 1 205 ? 40.655 18.975 -60.726 1.00 90.14 1803 ARG A C 1
ATOM 1496 O O . ARG A 1 205 ? 40.708 20.038 -60.123 1.00 91.77 1803 ARG A O 1
ATOM 1504 N N . ILE A 1 206 ? 39.619 18.116 -60.620 1.00 83.56 1804 ILE A N 1
ATOM 1505 C CA . ILE A 1 206 ? 38.406 18.331 -59.831 1.00 81.90 1804 ILE A CA 1
ATOM 1506 C C . ILE A 1 206 ? 38.668 18.168 -58.338 1.00 86.99 1804 ILE A C 1
ATOM 1507 O O . ILE A 1 206 ? 38.245 19.014 -57.547 1.00 89.41 1804 ILE A O 1
ATOM 1512 N N . CYS A 1 207 ? 39.350 17.077 -57.960 1.00 81.50 1805 CYS A N 1
ATOM 1513 C CA . CYS A 1 207 ? 39.627 16.718 -56.573 1.00 80.18 1805 CYS A CA 1
ATOM 1514 C C . CYS A 1 207 ? 40.727 17.572 -55.937 1.00 86.39 1805 CYS A C 1
ATOM 1515 O O . CYS A 1 207 ? 40.584 17.956 -54.775 1.00 86.85 1805 CYS A O 1
ATOM 1518 N N . THR A 1 208 ? 41.805 17.889 -56.688 1.00 84.29 1806 THR A N 1
ATOM 1519 C CA . THR A 1 208 ? 42.898 18.743 -56.192 1.00 86.14 1806 THR A CA 1
ATOM 1520 C C . THR A 1 208 ? 42.385 20.152 -55.887 1.00 94.60 1806 THR A C 1
ATOM 1521 O O . THR A 1 208 ? 42.797 20.747 -54.884 1.00 96.59 1806 THR A O 1
ATOM 1525 N N . THR A 1 209 ? 41.514 20.690 -56.799 1.00 92.08 1807 THR A N 1
ATOM 1526 C CA . THR A 1 209 ? 40.859 22.004 -56.727 1.00 94.05 1807 THR A CA 1
ATOM 1527 C C . THR A 1 209 ? 40.131 22.121 -55.394 1.00 100.14 1807 THR A C 1
ATOM 1528 O O . THR A 1 209 ? 40.144 23.198 -54.794 1.00 102.35 1807 THR A O 1
ATOM 1532 N N . TYR A 1 210 ? 39.553 21.001 -54.904 1.00 96.12 1808 TYR A N 1
ATOM 1533 C CA . TYR A 1 210 ? 38.907 20.969 -53.598 1.00 96.57 1808 TYR A CA 1
ATOM 1534 C C . TYR A 1 210 ? 39.970 21.075 -52.472 1.00 101.74 1808 TYR A C 1
ATOM 1535 O O . TYR A 1 210 ? 40.041 22.131 -51.840 1.00 103.83 1808 TYR A O 1
ATOM 1544 N N . GLY A 1 211 ? 40.803 20.037 -52.282 1.00 97.11 1809 GLY A N 1
ATOM 1545 C CA . GLY A 1 211 ? 41.858 20.004 -51.263 1.00 97.85 1809 GLY A CA 1
ATOM 1546 C C . GLY A 1 211 ? 42.289 18.614 -50.820 1.00 100.81 1809 GLY A C 1
ATOM 1547 O O . GLY A 1 211 ? 42.095 17.647 -51.564 1.00 99.43 1809 GLY A O 1
ATOM 1548 N N . THR A 1 212 ? 42.916 18.496 -49.618 1.00 97.75 1810 THR A N 1
ATOM 1549 C CA . THR A 1 212 ? 43.329 17.198 -49.051 1.00 96.03 1810 THR A CA 1
ATOM 1550 C C . THR A 1 212 ? 42.271 16.642 -48.066 1.00 98.51 1810 THR A C 1
ATOM 1551 O O . THR A 1 212 ? 42.468 15.564 -47.489 1.00 97.90 1810 THR A O 1
ATOM 1555 N N . ASP A 1 213 ? 41.141 17.363 -47.890 1.00 94.55 1811 ASP A N 1
ATOM 1556 C CA . ASP A 1 213 ? 40.055 16.940 -47.001 1.00 93.29 1811 ASP A CA 1
ATOM 1557 C C . ASP A 1 213 ? 39.082 16.012 -47.757 1.00 93.11 1811 ASP A C 1
ATOM 1558 O O . ASP A 1 213 ? 37.889 16.294 -47.866 1.00 93.19 1811 ASP A O 1
ATOM 1563 N N . LEU A 1 214 ? 39.629 14.900 -48.283 1.00 85.57 1812 LEU A N 1
ATOM 1564 C CA . LEU A 1 214 ? 38.930 13.876 -49.060 1.00 81.86 1812 LEU A CA 1
ATOM 1565 C C . LEU A 1 214 ? 39.026 12.541 -48.326 1.00 80.75 1812 LEU A C 1
ATOM 1566 O O . LEU A 1 214 ? 40.055 12.253 -47.714 1.00 81.80 1812 LEU A O 1
ATOM 1571 N N . TYR A 1 215 ? 37.931 11.768 -48.311 1.00 72.33 1813 TYR A N 1
ATOM 1572 C CA . TYR A 1 215 ? 37.841 10.554 -47.507 1.00 69.83 1813 TYR A CA 1
ATOM 1573 C C . TYR A 1 215 ? 37.463 9.287 -48.253 1.00 71.59 1813 TYR A C 1
ATOM 1574 O O . TYR A 1 215 ? 36.691 9.318 -49.210 1.00 70.85 1813 TYR A O 1
ATOM 1583 N N . LEU A 1 216 ? 38.010 8.158 -47.775 1.00 67.59 1814 LEU A N 1
ATOM 1584 C CA . LEU A 1 216 ? 37.736 6.813 -48.277 1.00 65.20 1814 LEU A CA 1
ATOM 1585 C C . LEU A 1 216 ? 37.320 5.925 -47.095 1.00 68.26 1814 LEU A C 1
ATOM 1586 O O . LEU A 1 216 ? 38.103 5.688 -46.183 1.00 68.81 1814 LEU A O 1
ATOM 1591 N N . PHE A 1 217 ? 36.073 5.486 -47.100 1.00 63.71 1815 PHE A N 1
ATOM 1592 C CA . PHE A 1 217 ? 35.512 4.623 -46.083 1.00 63.38 1815 PHE A CA 1
ATOM 1593 C C . PHE A 1 217 ? 35.414 3.256 -46.731 1.00 66.71 1815 PHE A C 1
ATOM 1594 O O . PHE A 1 217 ? 34.508 2.994 -47.528 1.00 65.83 1815 PHE A O 1
ATOM 1602 N N . ALA A 1 218 ? 36.425 2.418 -46.471 1.00 63.75 1816 ALA A N 1
ATOM 1603 C CA . ALA A 1 218 ? 36.572 1.121 -47.112 1.00 62.76 1816 ALA A CA 1
ATOM 1604 C C . ALA A 1 218 ? 36.536 -0.069 -46.171 1.00 68.04 1816 ALA A C 1
ATOM 1605 O O . ALA A 1 218 ? 37.014 0.019 -45.040 1.00 68.50 1816 ALA A O 1
ATOM 1607 N N . LYS A 1 219 ? 36.015 -1.206 -46.680 1.00 64.36 1817 LYS A N 1
ATOM 1608 C CA . LYS A 1 219 ? 35.964 -2.492 -45.990 1.00 63.64 1817 LYS A CA 1
ATOM 1609 C C . LYS A 1 219 ? 37.372 -3.074 -45.980 1.00 70.42 1817 LYS A C 1
ATOM 1610 O O . LYS A 1 219 ? 38.044 -3.088 -47.014 1.00 71.61 1817 LYS A O 1
ATOM 1616 N N . TYR A 1 220 ? 37.814 -3.567 -44.820 1.00 68.05 1818 TYR A N 1
ATOM 1617 C CA . TYR A 1 220 ? 39.145 -4.156 -44.659 1.00 67.87 1818 TYR A CA 1
ATOM 1618 C C . TYR A 1 220 ? 39.074 -5.361 -43.746 1.00 72.42 1818 TYR A C 1
ATOM 1619 O O . TYR A 1 220 ? 38.280 -5.355 -42.818 1.00 71.40 1818 TYR A O 1
ATOM 1628 N N . HIS A 1 221 ? 39.881 -6.401 -44.024 1.00 71.48 1819 HIS A N 1
ATOM 1629 C CA . HIS A 1 221 ? 39.964 -7.613 -43.202 1.00 72.21 1819 HIS A CA 1
ATOM 1630 C C . HIS A 1 221 ? 41.275 -7.551 -42.449 1.00 78.89 1819 HIS A C 1
ATOM 1631 O O . HIS A 1 221 ? 42.340 -7.742 -43.040 1.00 78.79 1819 HIS A O 1
ATOM 1638 N N . ALA A 1 222 ? 41.202 -7.170 -41.163 1.00 78.33 1820 ALA A N 1
ATOM 1639 C CA . ALA A 1 222 ? 42.353 -7.002 -40.279 1.00 80.80 1820 ALA A CA 1
ATOM 1640 C C . ALA A 1 222 ? 43.036 -8.319 -39.960 1.00 89.94 1820 ALA A C 1
ATOM 1641 O O . ALA A 1 222 ? 42.452 -9.170 -39.288 1.00 90.70 1820 ALA A O 1
ATOM 1643 N N . LYS A 1 223 ? 44.260 -8.515 -40.462 1.00 89.45 1821 LYS A N 1
ATOM 1644 C CA . LYS A 1 223 ? 44.964 -9.757 -40.175 1.00 91.39 1821 LYS A CA 1
ATOM 1645 C C . LYS A 1 223 ? 46.289 -9.465 -39.466 1.00 100.37 1821 LYS A C 1
ATOM 1646 O O . LYS A 1 223 ? 46.287 -9.335 -38.244 1.00 101.21 1821 LYS A O 1
ATOM 1652 N N . ASP A 1 224 ? 47.392 -9.296 -40.198 1.00 99.97 1822 ASP A N 1
ATOM 1653 C CA . ASP A 1 224 ? 48.679 -9.012 -39.567 1.00 102.59 1822 ASP A CA 1
ATOM 1654 C C . ASP A 1 224 ? 48.739 -7.597 -38.965 1.00 107.87 1822 ASP A C 1
ATOM 1655 O O . ASP A 1 224 ? 47.954 -6.728 -39.358 1.00 107.80 1822 ASP A O 1
ATOM 1660 N N . CYS A 1 225 ? 49.634 -7.388 -37.979 1.00 104.90 1823 CYS A N 1
ATOM 1661 C CA . CYS A 1 225 ? 49.839 -6.095 -37.324 1.00 104.78 1823 CYS A CA 1
ATOM 1662 C C . CYS A 1 225 ? 51.045 -5.360 -37.880 1.00 106.78 1823 CYS A C 1
ATOM 1663 O O . CYS A 1 225 ? 51.834 -5.947 -38.628 1.00 106.51 1823 CYS A O 1
ATOM 1666 N N . ASN A 1 226 ? 51.173 -4.060 -37.528 1.00 102.25 1824 ASN A N 1
ATOM 1667 C CA . ASN A 1 226 ? 52.245 -3.161 -37.969 1.00 102.85 1824 ASN A CA 1
ATOM 1668 C C . ASN A 1 226 ? 52.324 -3.055 -39.511 1.00 104.14 1824 ASN A C 1
ATOM 1669 O O . ASN A 1 226 ? 53.400 -2.817 -40.071 1.00 106.12 1824 ASN A O 1
ATOM 1674 N N . VAL A 1 227 ? 51.162 -3.224 -40.184 1.00 95.57 1825 VAL A N 1
ATOM 1675 C CA . VAL A 1 227 ? 51.027 -3.129 -41.636 1.00 93.08 1825 VAL A CA 1
ATOM 1676 C C . VAL A 1 227 ? 50.755 -1.664 -41.945 1.00 94.00 1825 VAL A C 1
ATOM 1677 O O . VAL A 1 227 ? 49.668 -1.154 -41.665 1.00 91.59 1825 VAL A O 1
ATOM 1681 N N . LYS A 1 228 ? 51.775 -0.978 -42.462 1.00 90.97 1826 LYS A N 1
ATOM 1682 C CA . LYS A 1 228 ? 51.688 0.434 -42.804 1.00 90.04 1826 LYS A CA 1
ATOM 1683 C C . LYS A 1 228 ? 50.835 0.628 -44.046 1.00 89.87 1826 LYS A C 1
ATOM 1684 O O . LYS A 1 228 ? 50.976 -0.103 -45.038 1.00 88.68 1826 LYS A O 1
ATOM 1690 N N . LEU A 1 229 ? 49.940 1.623 -43.977 1.00 83.68 1827 LEU A N 1
ATOM 1691 C CA . LEU A 1 229 ? 49.080 2.044 -45.078 1.00 80.54 1827 LEU A CA 1
ATOM 1692 C C . LEU A 1 229 ? 49.990 2.665 -46.151 1.00 83.79 1827 LEU A C 1
ATOM 1693 O O . LEU A 1 229 ? 51.109 3.066 -45.811 1.00 85.39 1827 LEU A O 1
ATOM 1698 N N . PRO A 1 230 ? 49.567 2.785 -47.432 1.00 77.71 1828 PRO A N 1
ATOM 1699 C CA . PRO A 1 230 ? 50.449 3.405 -48.439 1.00 78.26 1828 PRO A CA 1
ATOM 1700 C C . PRO A 1 230 ? 50.902 4.821 -48.064 1.00 82.73 1828 PRO A C 1
ATOM 1701 O O . PRO A 1 230 ? 50.260 5.464 -47.231 1.00 82.37 1828 PRO A O 1
ATOM 1705 N N . PHE A 1 231 ? 51.987 5.316 -48.682 1.00 79.92 1829 PHE A N 1
ATOM 1706 C CA . PHE A 1 231 ? 52.462 6.674 -48.418 1.00 80.88 1829 PHE A CA 1
ATOM 1707 C C . PHE A 1 231 ? 51.353 7.705 -48.619 1.00 81.93 1829 PHE A C 1
ATOM 1708 O O . PHE A 1 231 ? 50.599 7.638 -49.598 1.00 80.15 1829 PHE A O 1
ATOM 1716 N N . PHE A 1 232 ? 51.254 8.633 -47.658 1.00 77.96 1830 PHE A N 1
ATOM 1717 C CA . PHE A 1 232 ? 50.310 9.747 -47.580 1.00 77.07 1830 PHE A CA 1
ATOM 1718 C C . PHE A 1 232 ? 48.846 9.306 -47.434 1.00 79.22 1830 PHE A C 1
ATOM 1719 O O . PHE A 1 232 ? 47.941 10.081 -47.744 1.00 79.18 1830 PHE A O 1
ATOM 1727 N N . VAL A 1 233 ? 48.613 8.101 -46.884 1.00 74.53 1831 VAL A N 1
ATOM 1728 C CA . VAL A 1 233 ? 47.261 7.610 -46.589 1.00 72.59 1831 VAL A CA 1
ATOM 1729 C C . VAL A 1 233 ? 47.207 7.359 -45.082 1.00 77.90 1831 VAL A C 1
ATOM 1730 O O . VAL A 1 233 ? 47.922 6.499 -44.575 1.00 77.74 1831 VAL A O 1
ATOM 1734 N N . ARG A 1 234 ? 46.374 8.133 -44.379 1.00 75.13 1832 ARG A N 1
ATOM 1735 C CA . ARG A 1 234 ? 46.221 8.086 -42.929 1.00 75.24 1832 ARG A CA 1
ATOM 1736 C C . ARG A 1 234 ? 44.839 7.583 -42.532 1.00 78.76 1832 ARG A C 1
ATOM 1737 O O . ARG A 1 234 ? 43.836 8.028 -43.090 1.00 78.55 1832 ARG A O 1
ATOM 1745 N N . SER A 1 235 ? 44.792 6.666 -41.560 1.00 75.22 1833 SER A N 1
ATOM 1746 C CA . SER A 1 235 ? 43.550 6.149 -40.990 1.00 74.20 1833 SER A CA 1
ATOM 1747 C C . SER A 1 235 ? 43.117 7.133 -39.901 1.00 80.75 1833 SER A C 1
ATOM 1748 O O . SER A 1 235 ? 43.927 7.496 -39.040 1.00 82.63 1833 SER A O 1
ATOM 1751 N N . VAL A 1 236 ? 41.861 7.600 -39.974 1.00 76.94 1834 VAL A N 1
ATOM 1752 C CA . VAL A 1 236 ? 41.248 8.553 -39.030 1.00 77.94 1834 VAL A CA 1
ATOM 1753 C C . VAL A 1 236 ? 40.563 7.776 -37.902 1.00 80.95 1834 VAL A C 1
ATOM 1754 O O . VAL A 1 236 ? 40.668 8.163 -36.742 1.00 82.12 1834 VAL A O 1
ATOM 1758 N N . ALA A 1 237 ? 39.836 6.697 -38.262 1.00 75.91 1835 ALA A N 1
ATOM 1759 C CA . ALA A 1 237 ? 39.097 5.836 -37.341 1.00 75.25 1835 ALA A CA 1
ATOM 1760 C C . ALA A 1 237 ? 38.862 4.443 -37.927 1.00 77.45 1835 ALA A C 1
ATOM 1761 O O . ALA A 1 237 ? 38.933 4.260 -39.145 1.00 76.34 1835 ALA A O 1
ATOM 1763 N N . THR A 1 238 ? 38.593 3.463 -37.045 1.00 73.54 1836 THR A N 1
ATOM 1764 C CA . THR A 1 238 ? 38.260 2.078 -37.387 1.00 71.41 1836 THR A CA 1
ATOM 1765 C C . THR A 1 238 ? 36.890 1.767 -36.791 1.00 74.55 1836 THR A C 1
ATOM 1766 O O . THR A 1 238 ? 36.635 2.090 -35.633 1.00 76.09 1836 THR A O 1
ATOM 1770 N N . PHE A 1 239 ? 36.019 1.134 -37.582 1.00 69.33 1837 PHE A N 1
ATOM 1771 C CA . PHE A 1 239 ? 34.669 0.761 -37.177 1.00 68.28 1837 PHE A CA 1
ATOM 1772 C C . PHE A 1 239 ? 34.501 -0.747 -37.182 1.00 71.19 1837 PHE A C 1
ATOM 1773 O O . PHE A 1 239 ? 34.800 -1.401 -38.181 1.00 68.05 1837 PHE A O 1
ATOM 1781 N N . ILE A 1 240 ? 34.065 -1.295 -36.037 1.00 69.51 1838 ILE A N 1
ATOM 1782 C CA . ILE A 1 240 ? 33.778 -2.718 -35.864 1.00 68.13 1838 ILE A CA 1
ATOM 1783 C C . ILE A 1 240 ? 32.262 -2.802 -35.746 1.00 72.61 1838 ILE A C 1
ATOM 1784 O O . ILE A 1 240 ? 31.679 -2.217 -34.825 1.00 72.94 1838 ILE A O 1
ATOM 1789 N N . MET A 1 241 ? 31.639 -3.469 -36.731 1.00 67.98 1839 MET A N 1
ATOM 1790 C CA . MET A 1 241 ? 30.196 -3.620 -36.875 1.00 67.84 1839 MET A CA 1
ATOM 1791 C C . MET A 1 241 ? 29.697 -4.934 -36.297 1.00 71.57 1839 MET A C 1
ATOM 1792 O O . MET A 1 241 ? 30.325 -5.978 -36.488 1.00 71.44 1839 MET A O 1
ATOM 1797 N N . GLN A 1 242 ? 28.539 -4.880 -35.622 1.00 67.65 1840 GLN A N 1
ATOM 1798 C CA . GLN A 1 242 ? 27.843 -6.021 -35.034 1.00 67.15 1840 GLN A CA 1
ATOM 1799 C C . GLN A 1 242 ? 27.387 -7.009 -36.137 1.00 71.99 1840 GLN A C 1
ATOM 1800 O O . GLN A 1 242 ? 27.428 -8.232 -35.938 1.00 74.30 1840 GLN A O 1
ATOM 1806 N N . GLY A 1 243 ? 26.995 -6.463 -37.289 1.00 66.56 1841 GLY A N 1
ATOM 1807 C CA . GLY A 1 243 ? 26.518 -7.232 -38.435 1.00 65.31 1841 GLY A CA 1
ATOM 1808 C C . GLY A 1 243 ? 27.566 -7.986 -39.229 1.00 68.89 1841 GLY A C 1
ATOM 1809 O O . GLY A 1 243 ? 27.247 -8.564 -40.267 1.00 68.34 1841 GLY A O 1
ATOM 1810 N N . SER A 1 244 ? 28.822 -7.971 -38.775 1.00 65.95 1842 SER A N 1
ATOM 1811 C CA . SER A 1 244 ? 29.918 -8.682 -39.427 1.00 64.85 1842 SER A CA 1
ATOM 1812 C C . SER A 1 244 ? 29.966 -10.110 -38.909 1.00 72.78 1842 SER A C 1
ATOM 1813 O O . SER A 1 244 ? 29.671 -10.347 -37.726 1.00 75.12 1842 SER A O 1
ATOM 1816 N N . LYS A 1 245 ? 30.381 -11.057 -39.783 1.00 68.74 1843 LYS A N 1
ATOM 1817 C CA . LYS A 1 245 ? 30.609 -12.454 -39.433 1.00 68.31 1843 LYS A CA 1
ATOM 1818 C C . LYS A 1 245 ? 31.521 -12.471 -38.189 1.00 73.26 1843 LYS A C 1
ATOM 1819 O O . LYS A 1 245 ? 32.554 -11.789 -38.167 1.00 73.87 1843 LYS A O 1
ATOM 1825 N N . LEU A 1 246 ? 31.091 -13.195 -37.143 1.00 69.83 1844 LEU A N 1
ATOM 1826 C CA . LEU A 1 246 ? 31.796 -13.288 -35.871 1.00 70.23 1844 LEU A CA 1
ATOM 1827 C C . LEU A 1 246 ? 33.178 -13.909 -35.985 1.00 77.76 1844 LEU A C 1
ATOM 1828 O O . LEU A 1 246 ? 34.118 -13.412 -35.351 1.00 79.43 1844 LEU A O 1
ATOM 1833 N N . SER A 1 247 ? 33.314 -14.976 -36.793 1.00 75.12 1845 SER A N 1
ATOM 1834 C CA . SER A 1 247 ? 34.592 -15.662 -36.992 1.00 76.37 1845 SER A CA 1
ATOM 1835 C C . SER A 1 247 ? 35.586 -14.814 -37.777 1.00 82.96 1845 SER A C 1
ATOM 1836 O O . SER A 1 247 ? 36.800 -14.964 -37.589 1.00 85.67 1845 SER A O 1
ATOM 1839 N N . GLY A 1 248 ? 35.057 -13.915 -38.609 1.00 77.81 1846 GLY A N 1
ATOM 1840 C CA . GLY A 1 248 ? 35.826 -13.010 -39.452 1.00 77.10 1846 GLY A CA 1
ATOM 1841 C C . GLY A 1 248 ? 36.689 -11.973 -38.748 1.00 81.79 1846 GLY A C 1
ATOM 1842 O O . GLY A 1 248 ? 36.814 -11.950 -37.521 1.00 81.64 1846 GLY A O 1
ATOM 1843 N N . SER A 1 249 ? 37.282 -11.087 -39.546 1.00 79.25 1847 SER A N 1
ATOM 1844 C CA . SER A 1 249 ? 38.188 -10.020 -39.114 1.00 79.84 1847 SER A CA 1
ATOM 1845 C C . SER A 1 249 ? 37.853 -8.709 -39.859 1.00 79.48 1847 SER A C 1
AT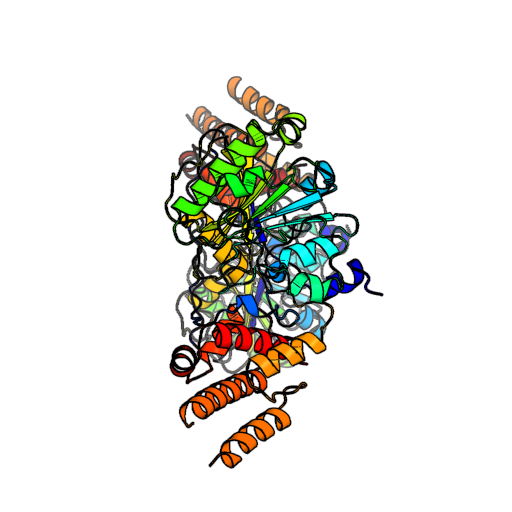OM 1846 O O . SER A 1 249 ? 38.695 -7.820 -39.987 1.00 79.15 1847 SER A O 1
ATOM 1849 N N . GLU A 1 250 ? 36.614 -8.606 -40.349 1.00 73.22 1848 GLU A N 1
ATOM 1850 C CA . GLU A 1 250 ? 36.112 -7.496 -41.149 1.00 70.97 1848 GLU A CA 1
ATOM 1851 C C . GLU A 1 250 ? 35.853 -6.257 -40.320 1.00 73.01 1848 GLU A C 1
ATOM 1852 O O . GLU A 1 250 ? 35.279 -6.318 -39.232 1.00 74.46 1848 GLU A O 1
ATOM 1858 N N . CYS A 1 251 ? 36.273 -5.126 -40.855 1.00 67.84 1849 CYS A N 1
ATOM 1859 C CA . CYS A 1 251 ? 36.044 -3.806 -40.285 1.00 67.97 1849 CYS A CA 1
ATOM 1860 C C . CYS A 1 251 ? 35.967 -2.749 -41.410 1.00 70.37 1849 CYS A C 1
ATOM 1861 O O . CYS A 1 251 ? 36.232 -3.057 -42.578 1.00 68.82 1849 CYS A O 1
ATOM 1864 N N . TYR A 1 252 ? 35.552 -1.530 -41.062 1.00 66.89 1850 TYR A N 1
ATOM 1865 C CA . TYR A 1 252 ? 35.488 -0.419 -42.000 1.00 66.84 1850 TYR A CA 1
ATOM 1866 C C . TYR A 1 252 ? 36.429 0.664 -41.512 1.00 72.21 1850 TYR A C 1
ATOM 1867 O O . TYR A 1 252 ? 36.347 1.100 -40.355 1.00 72.42 1850 TYR A O 1
ATOM 1876 N N . ILE A 1 253 ? 37.364 1.053 -42.371 1.00 69.38 1851 ILE A N 1
ATOM 1877 C CA . ILE A 1 253 ? 38.335 2.079 -42.017 1.00 71.01 1851 ILE A CA 1
ATOM 1878 C C . ILE A 1 253 ? 38.054 3.390 -42.751 1.00 73.74 1851 ILE A C 1
ATOM 1879 O O . ILE A 1 253 ? 37.753 3.380 -43.948 1.00 72.38 1851 ILE A O 1
ATOM 1884 N N . LEU A 1 254 ? 38.116 4.508 -42.009 1.00 69.76 1852 LEU A N 1
ATOM 1885 C CA . LEU A 1 254 ? 37.939 5.836 -42.573 1.00 70.09 1852 LEU A CA 1
ATOM 1886 C C . LEU A 1 254 ? 39.334 6.382 -42.822 1.00 74.54 1852 LEU A C 1
ATOM 1887 O O . LEU A 1 254 ? 40.091 6.616 -41.881 1.00 75.99 1852 LEU A O 1
ATOM 1892 N N . LEU A 1 255 ? 39.690 6.513 -44.094 1.00 70.29 1853 LEU A N 1
ATOM 1893 C CA . LEU A 1 255 ? 40.996 6.973 -44.552 1.00 70.88 1853 LEU A CA 1
ATOM 1894 C C . LEU A 1 255 ? 40.942 8.374 -45.150 1.00 77.20 1853 LEU A C 1
ATOM 1895 O O . LEU A 1 255 ? 39.947 8.757 -45.773 1.00 77.06 1853 LEU A O 1
ATOM 1900 N N . THR A 1 256 ? 42.039 9.119 -44.994 1.00 74.67 1854 THR A N 1
ATOM 1901 C CA . THR A 1 256 ? 42.224 10.455 -45.562 1.00 75.04 1854 THR A CA 1
ATOM 1902 C C . THR A 1 256 ? 43.685 10.596 -45.997 1.00 78.44 1854 THR A C 1
ATOM 1903 O O . THR A 1 256 ? 44.464 9.651 -45.873 1.00 76.95 1854 THR A O 1
ATOM 1907 N N . LEU A 1 257 ? 44.046 11.769 -46.505 1.00 76.56 1855 LEU A N 1
ATOM 1908 C CA . LEU A 1 257 ? 45.403 12.074 -46.922 1.00 76.99 1855 LEU A CA 1
ATOM 1909 C C . LEU A 1 257 ? 46.152 12.694 -45.743 1.00 83.10 1855 LEU A C 1
ATOM 1910 O O . LEU A 1 257 ? 45.614 13.564 -45.055 1.00 83.94 1855 LEU A O 1
ATOM 1915 N N . GLY A 1 258 ? 47.365 12.214 -45.513 1.00 80.50 1856 GLY A N 1
ATOM 1916 C CA . GLY A 1 258 ? 48.238 12.673 -44.441 1.00 82.78 1856 GLY A CA 1
ATOM 1917 C C . GLY A 1 258 ? 49.280 11.634 -44.099 1.00 88.60 1856 GLY A C 1
ATOM 1918 O O . GLY A 1 258 ? 49.227 10.519 -44.617 1.00 86.72 1856 GLY A O 1
ATOM 1919 N N . HIS A 1 259 ? 50.184 11.973 -43.171 1.00 88.91 1857 HIS A N 1
ATOM 1920 C CA . HIS A 1 259 ? 51.271 11.119 -42.685 1.00 90.65 1857 HIS A CA 1
ATOM 1921 C C . HIS A 1 259 ? 50.697 9.744 -42.325 1.00 93.27 1857 HIS A C 1
ATOM 1922 O O . HIS A 1 259 ? 49.802 9.650 -41.492 1.00 92.36 1857 HIS A O 1
ATOM 1929 N N . HIS A 1 260 ? 51.125 8.705 -43.054 1.00 89.23 1858 HIS A N 1
ATOM 1930 C CA . HIS A 1 260 ? 50.597 7.353 -42.954 1.00 87.43 1858 HIS A CA 1
ATOM 1931 C C . HIS A 1 260 ? 50.801 6.702 -41.601 1.00 91.45 1858 HIS A C 1
ATOM 1932 O O . HIS A 1 260 ? 51.797 6.954 -40.922 1.00 94.40 1858 HIS A O 1
ATOM 1939 N N . ASN A 1 261 ? 49.834 5.870 -41.213 1.00 84.67 1859 ASN A N 1
ATOM 1940 C CA . ASN A 1 261 ? 49.869 5.109 -39.975 1.00 84.07 1859 ASN A CA 1
ATOM 1941 C C . ASN A 1 261 ? 49.631 3.631 -40.276 1.00 86.71 1859 ASN A C 1
ATOM 1942 O O . ASN A 1 261 ? 49.616 3.238 -41.447 1.00 85.58 1859 ASN A O 1
ATOM 1947 N N . ASN A 1 262 ? 49.485 2.811 -39.228 1.00 83.29 1860 ASN A N 1
ATOM 1948 C CA . ASN A 1 262 ? 49.254 1.381 -39.361 1.00 81.33 1860 ASN A CA 1
ATOM 1949 C C . ASN A 1 262 ? 47.789 1.056 -39.529 1.00 83.12 1860 ASN A C 1
ATOM 1950 O O . ASN A 1 262 ? 46.925 1.716 -38.947 1.00 82.88 1860 ASN A O 1
ATOM 1955 N N . LEU A 1 263 ? 47.514 -0.010 -40.279 1.00 78.38 1861 LEU A N 1
ATOM 1956 C CA . LEU A 1 263 ? 46.171 -0.543 -40.466 1.00 76.26 1861 LEU A CA 1
ATOM 1957 C C . LEU A 1 263 ? 45.763 -1.275 -39.166 1.00 83.91 1861 LEU A C 1
ATOM 1958 O O . LEU A 1 263 ? 46.653 -1.678 -38.405 1.00 84.42 1861 LEU A O 1
ATOM 1963 N N . PRO A 1 264 ? 44.457 -1.489 -38.874 1.00 82.42 1862 PRO A N 1
ATOM 1964 C CA . PRO A 1 264 ? 44.110 -2.228 -37.646 1.00 83.61 1862 PRO A CA 1
ATOM 1965 C C . PRO A 1 264 ? 44.557 -3.688 -37.713 1.00 91.24 1862 PRO A C 1
ATOM 1966 O O . PRO A 1 264 ? 44.596 -4.284 -38.798 1.00 90.32 1862 PRO A O 1
ATOM 1970 N N . CYS A 1 265 ? 44.946 -4.249 -36.567 1.00 91.75 1863 CYS A N 1
ATOM 1971 C CA . CYS A 1 265 ? 45.364 -5.644 -36.536 1.00 93.12 1863 CYS A CA 1
ATOM 1972 C C . CYS A 1 265 ? 44.301 -6.511 -35.943 1.00 95.03 1863 CYS A C 1
ATOM 1973 O O . CYS A 1 265 ? 43.456 -6.025 -35.191 1.00 94.00 1863 CYS A O 1
ATOM 1976 N N . HIS A 1 266 ? 44.348 -7.805 -36.285 1.00 90.99 1864 HIS A N 1
ATOM 1977 C CA . HIS A 1 266 ? 43.394 -8.821 -35.873 1.00 89.95 1864 HIS A CA 1
ATOM 1978 C C . HIS A 1 266 ? 43.053 -8.786 -34.375 1.00 92.94 1864 HIS A C 1
ATOM 1979 O O . HIS A 1 266 ? 41.885 -8.942 -34.029 1.00 91.40 1864 HIS A O 1
ATOM 1986 N N . GLY A 1 267 ? 44.048 -8.506 -33.531 1.00 90.20 1865 GLY A N 1
ATOM 1987 C CA . GLY A 1 267 ? 43.898 -8.413 -32.083 1.00 90.69 1865 GLY A CA 1
ATOM 1988 C C . GLY A 1 267 ? 42.895 -7.377 -31.611 1.00 93.33 1865 GLY A C 1
ATOM 1989 O O . GLY A 1 267 ? 41.912 -7.728 -30.953 1.00 92.01 1865 GLY A O 1
ATOM 1990 N N . GLU A 1 268 ? 43.131 -6.093 -31.972 1.00 90.24 1866 GLU A N 1
ATOM 1991 C CA . GLU A 1 268 ? 42.282 -4.935 -31.622 1.00 89.79 1866 GLU A CA 1
ATOM 1992 C C . GLU A 1 268 ? 40.822 -5.135 -32.049 1.00 90.11 1866 GLU A C 1
ATOM 1993 O O . GLU A 1 268 ? 39.902 -4.790 -31.310 1.00 90.51 1866 GLU A O 1
ATOM 1999 N N . ILE A 1 269 ? 40.632 -5.689 -33.247 1.00 83.48 1867 ILE A N 1
ATOM 2000 C CA . ILE A 1 269 ? 39.341 -5.948 -33.873 1.00 81.17 1867 ILE A CA 1
ATOM 2001 C C . ILE A 1 269 ? 38.548 -7.019 -33.117 1.00 85.19 1867 ILE A C 1
ATOM 2002 O O . ILE A 1 269 ? 37.367 -6.803 -32.856 1.00 84.65 1867 ILE A O 1
ATOM 2007 N N . GLN A 1 270 ? 39.198 -8.143 -32.733 1.00 81.78 1868 GLN A N 1
ATOM 2008 C CA . GLN A 1 270 ? 38.552 -9.248 -32.016 1.00 80.42 1868 GLN A CA 1
ATOM 2009 C C . GLN A 1 270 ? 37.986 -8.832 -30.680 1.00 83.54 1868 GLN A C 1
ATOM 2010 O O . GLN A 1 270 ? 36.881 -9.244 -30.357 1.00 83.05 1868 GLN A O 1
ATOM 2016 N N . ASN A 1 271 ? 38.729 -7.996 -29.925 1.00 79.95 1869 ASN A N 1
ATOM 2017 C CA . ASN A 1 271 ? 38.298 -7.487 -28.626 1.00 80.92 1869 ASN A CA 1
ATOM 2018 C C . ASN A 1 271 ? 37.023 -6.670 -28.723 1.00 85.60 1869 ASN A C 1
ATOM 2019 O O . ASN A 1 271 ? 36.133 -6.852 -27.891 1.00 86.46 1869 ASN A O 1
ATOM 2024 N N . SER A 1 272 ? 36.909 -5.815 -29.766 1.00 81.05 1870 SER A N 1
ATOM 2025 C CA . SER A 1 272 ? 35.722 -5.009 -30.036 1.00 80.41 1870 SER A CA 1
ATOM 2026 C C . SER A 1 272 ? 34.613 -5.921 -30.551 1.00 83.10 1870 SER A C 1
ATOM 2027 O O . SER A 1 272 ? 33.457 -5.739 -30.177 1.00 85.01 1870 SER A O 1
ATOM 2030 N N . LYS A 1 273 ? 34.969 -6.907 -31.398 1.00 76.36 1871 LYS A N 1
ATOM 2031 C CA . LYS A 1 273 ? 34.058 -7.891 -31.989 1.00 74.31 1871 LYS A CA 1
ATOM 2032 C C . LYS A 1 273 ? 33.414 -8.727 -30.865 1.00 77.98 1871 LYS A C 1
ATOM 2033 O O . LYS A 1 273 ? 32.208 -8.968 -30.895 1.00 77.72 1871 LYS A O 1
ATOM 2039 N N . MET A 1 274 ? 34.212 -9.095 -29.848 1.00 75.02 1872 MET A N 1
ATOM 2040 C CA . MET A 1 274 ? 33.783 -9.876 -28.692 1.00 75.69 1872 MET A CA 1
ATOM 2041 C C . MET A 1 274 ? 32.923 -9.086 -27.718 1.00 77.62 1872 MET A C 1
ATOM 2042 O O . MET A 1 274 ? 31.883 -9.598 -27.319 1.00 77.48 1872 MET A O 1
ATOM 2047 N N . LYS A 1 275 ? 33.320 -7.846 -27.351 1.00 72.91 1873 LYS A N 1
ATOM 2048 C CA . LYS A 1 275 ? 32.513 -7.024 -26.449 1.00 73.58 1873 LYS A CA 1
ATOM 2049 C C . LYS A 1 275 ? 31.118 -6.855 -27.027 1.00 76.57 1873 LYS A C 1
ATOM 2050 O O . LYS A 1 275 ? 30.151 -7.134 -26.323 1.00 76.38 1873 LYS A O 1
ATOM 2056 N N . ILE A 1 276 ? 31.019 -6.538 -28.342 1.00 71.83 1874 ILE A N 1
ATOM 2057 C CA . ILE A 1 276 ? 29.737 -6.419 -29.045 1.00 71.34 1874 ILE A CA 1
ATOM 2058 C C . ILE A 1 276 ? 28.937 -7.745 -28.968 1.00 75.80 1874 ILE A C 1
ATOM 2059 O O . ILE A 1 276 ? 27.795 -7.728 -28.518 1.00 77.55 1874 ILE A O 1
ATOM 2064 N N . ALA A 1 277 ? 29.543 -8.875 -29.361 1.00 71.01 1875 ALA A N 1
ATOM 2065 C CA . ALA A 1 277 ? 28.898 -10.191 -29.345 1.00 70.73 1875 ALA A CA 1
ATOM 2066 C C . ALA A 1 277 ? 28.399 -10.612 -27.957 1.00 77.55 1875 ALA A C 1
ATOM 2067 O O . ALA A 1 277 ? 27.297 -11.152 -27.854 1.00 79.08 1875 ALA A O 1
ATOM 2069 N N . VAL A 1 278 ? 29.192 -10.335 -26.900 1.00 74.07 1876 VAL A N 1
ATOM 2070 C CA . VAL A 1 278 ? 28.878 -10.687 -25.520 1.00 75.04 1876 VAL A CA 1
ATOM 2071 C C . VAL A 1 278 ? 27.847 -9.741 -24.877 1.00 82.13 1876 VAL A C 1
ATOM 2072 O O . VAL A 1 278 ? 26.971 -10.201 -24.146 1.00 83.51 1876 VAL A O 1
ATOM 2076 N N . CYS A 1 279 ? 27.964 -8.432 -25.135 1.00 79.70 1877 CYS A N 1
ATOM 2077 C CA . CYS A 1 279 ? 27.164 -7.391 -24.488 1.00 81.59 1877 CYS A CA 1
ATOM 2078 C C . CYS A 1 279 ? 25.889 -6.996 -25.187 1.00 85.56 1877 CYS A C 1
ATOM 2079 O O . CYS A 1 279 ? 24.908 -6.688 -24.513 1.00 86.57 1877 CYS A O 1
ATOM 2082 N N . ASN A 1 280 ? 25.917 -6.907 -26.513 1.00 81.41 1878 ASN A N 1
ATOM 2083 C CA . ASN A 1 280 ? 24.811 -6.363 -27.276 1.00 80.78 1878 ASN A CA 1
ATOM 2084 C C . ASN A 1 280 ? 23.907 -7.385 -27.944 1.00 85.44 1878 ASN A C 1
ATOM 2085 O O . ASN A 1 280 ? 24.291 -8.534 -28.202 1.00 83.71 1878 ASN A O 1
ATOM 2090 N N . ASP A 1 281 ? 22.666 -6.934 -28.176 1.00 84.13 1879 ASP A N 1
ATOM 2091 C CA . ASP A 1 281 ? 21.611 -7.633 -28.891 1.00 83.87 1879 ASP A CA 1
ATOM 2092 C C . ASP A 1 281 ? 21.461 -6.932 -30.244 1.00 84.90 1879 ASP A C 1
ATOM 2093 O O . ASP A 1 281 ? 21.853 -5.766 -30.394 1.00 83.76 1879 ASP A O 1
ATOM 2098 N N . PHE A 1 282 ? 20.898 -7.645 -31.220 1.00 80.27 1880 PHE A N 1
ATOM 2099 C CA . PHE A 1 282 ? 20.627 -7.129 -32.552 1.00 79.19 1880 PHE A CA 1
ATOM 2100 C C . PHE A 1 282 ? 19.296 -6.388 -32.486 1.00 85.90 1880 PHE A C 1
ATOM 2101 O O . PHE A 1 282 ? 18.329 -6.916 -31.919 1.00 87.47 1880 PHE A O 1
ATOM 2109 N N . TYR A 1 283 ? 19.244 -5.158 -33.019 1.00 82.20 1881 TYR A N 1
ATOM 2110 C CA . TYR A 1 283 ? 17.985 -4.420 -33.045 1.00 83.31 1881 TYR A CA 1
ATOM 2111 C C . TYR A 1 283 ? 17.172 -4.911 -34.229 1.00 85.92 1881 TYR A C 1
ATOM 2112 O O . TYR A 1 283 ? 17.724 -5.155 -35.305 1.00 84.53 1881 TYR A O 1
ATOM 2121 N N . ALA A 1 284 ? 15.871 -5.059 -34.036 1.00 83.03 1882 ALA A N 1
ATOM 2122 C CA . ALA A 1 284 ? 14.984 -5.447 -35.116 1.00 82.84 1882 ALA A CA 1
ATOM 2123 C C . ALA A 1 284 ? 14.523 -4.153 -35.803 1.00 88.16 1882 ALA A C 1
ATOM 2124 O O . ALA A 1 284 ? 14.596 -3.070 -35.208 1.00 88.88 1882 ALA A O 1
ATOM 2126 N N . ALA A 1 285 ? 14.100 -4.255 -37.068 1.00 84.29 1883 ALA A N 1
ATOM 2127 C CA . ALA A 1 285 ? 13.591 -3.110 -37.806 1.00 84.45 1883 ALA A CA 1
ATOM 2128 C C . ALA A 1 285 ? 12.218 -2.762 -37.224 1.00 91.73 1883 ALA A C 1
ATOM 2129 O O . ALA A 1 285 ? 11.450 -3.669 -36.882 1.00 93.22 1883 ALA A O 1
ATOM 2131 N N . LYS A 1 286 ? 11.937 -1.452 -37.072 1.00 88.96 1884 LYS A N 1
ATOM 2132 C CA . LYS A 1 286 ? 10.692 -0.896 -36.525 1.00 91.73 1884 LYS A CA 1
ATOM 2133 C C . LYS A 1 286 ? 9.479 -1.389 -37.306 1.00 97.60 1884 LYS A C 1
ATOM 2134 O O . LYS A 1 286 ? 8.466 -1.748 -36.701 1.00 100.02 1884 LYS A O 1
ATOM 2140 N N . LYS A 1 287 ? 9.592 -1.434 -38.645 1.00 93.00 1885 LYS A N 1
ATOM 2141 C CA . LYS A 1 287 ? 8.540 -1.875 -39.560 1.00 93.87 1885 LYS A CA 1
ATOM 2142 C C . LYS A 1 287 ? 8.957 -3.155 -40.287 1.00 94.91 1885 LYS A C 1
ATOM 2143 O O . LYS A 1 287 ? 10.145 -3.370 -40.523 1.00 91.72 1885 LYS A O 1
ATOM 2149 N N . LEU A 1 288 ? 7.970 -3.992 -40.647 1.00 92.86 1886 LEU A N 1
ATOM 2150 C CA . LEU A 1 288 ? 8.147 -5.255 -41.360 1.00 91.86 1886 LEU A CA 1
ATOM 2151 C C . LEU A 1 288 ? 7.708 -5.133 -42.830 1.00 96.78 1886 LEU A C 1
ATOM 2152 O O . LEU A 1 288 ? 6.534 -4.864 -43.100 1.00 99.17 1886 LEU A O 1
ATOM 2157 N N . ASP A 1 289 ? 8.657 -5.319 -43.773 1.00 91.48 1887 ASP A N 1
ATOM 2158 C CA . ASP A 1 289 ? 8.414 -5.291 -45.220 1.00 91.91 1887 ASP A CA 1
ATOM 2159 C C . ASP A 1 289 ? 7.926 -6.685 -45.605 1.00 97.38 1887 ASP A C 1
ATOM 2160 O O . ASP A 1 289 ? 8.737 -7.580 -45.870 1.00 95.50 1887 ASP A O 1
ATOM 2165 N N . ASN A 1 290 ? 6.590 -6.867 -45.576 1.00 96.73 1888 ASN A N 1
ATOM 2166 C CA . ASN A 1 290 ? 5.902 -8.134 -45.838 1.00 97.92 1888 ASN A CA 1
ATOM 2167 C C . ASN A 1 290 ? 6.188 -8.727 -47.206 1.00 101.46 1888 ASN A C 1
ATOM 2168 O O . ASN A 1 290 ? 6.352 -9.942 -47.297 1.00 101.30 1888 ASN A O 1
ATOM 2173 N N . LYS A 1 291 ? 6.283 -7.885 -48.256 1.00 97.48 1889 LYS A N 1
ATOM 2174 C CA . LYS A 1 291 ? 6.577 -8.328 -49.624 1.00 96.70 1889 LYS A CA 1
ATOM 2175 C C . LYS A 1 291 ? 7.964 -8.973 -49.700 1.00 96.41 1889 LYS A C 1
ATOM 2176 O O . LYS A 1 291 ? 8.122 -10.002 -50.355 1.00 96.07 1889 LYS A O 1
ATOM 2182 N N . SER A 1 292 ? 8.948 -8.386 -48.987 1.00 90.31 1890 SER A N 1
ATOM 2183 C CA . SER A 1 292 ? 10.331 -8.861 -48.886 1.00 87.08 1890 SER A CA 1
ATOM 2184 C C . SER A 1 292 ? 10.427 -10.163 -48.106 1.00 90.76 1890 SER A C 1
ATOM 2185 O O . SER A 1 292 ? 11.136 -11.066 -48.549 1.00 89.10 1890 SER A O 1
ATOM 2188 N N . ILE A 1 293 ? 9.732 -10.257 -46.944 1.00 88.43 1891 ILE A N 1
ATOM 2189 C CA . ILE A 1 293 ? 9.704 -11.460 -46.106 1.00 88.57 1891 ILE A CA 1
ATOM 2190 C C . ILE A 1 293 ? 9.119 -12.629 -46.917 1.00 95.08 1891 ILE A C 1
ATOM 2191 O O . ILE A 1 293 ? 9.733 -13.698 -46.960 1.00 93.77 1891 ILE A O 1
ATOM 2196 N N . GLU A 1 294 ? 7.991 -12.385 -47.631 1.00 94.85 1892 GLU A N 1
ATOM 2197 C CA . GLU A 1 294 ? 7.327 -13.356 -48.513 1.00 96.89 1892 GLU A CA 1
ATOM 2198 C C . GLU A 1 294 ? 8.272 -13.818 -49.631 1.00 100.43 1892 GLU A C 1
ATOM 2199 O O . GLU A 1 294 ? 8.235 -14.992 -50.008 1.00 101.61 1892 GLU A O 1
ATOM 2205 N N . ALA A 1 295 ? 9.131 -12.898 -50.135 1.00 94.34 1893 ALA A N 1
ATOM 2206 C CA . ALA A 1 295 ? 10.127 -13.173 -51.173 1.00 92.24 1893 ALA A CA 1
ATOM 2207 C C . ALA A 1 295 ? 11.241 -14.050 -50.621 1.00 94.99 1893 ALA A C 1
ATOM 2208 O O . ALA A 1 295 ? 11.624 -15.013 -51.284 1.00 95.30 1893 ALA A O 1
ATOM 2210 N N . ASN A 1 296 ? 11.751 -13.737 -49.407 1.00 90.26 1894 ASN A N 1
ATOM 2211 C CA . ASN A 1 296 ? 12.812 -14.518 -48.766 1.00 88.54 1894 ASN A CA 1
ATOM 2212 C C . ASN A 1 296 ? 12.327 -15.912 -48.356 1.00 93.83 1894 ASN A C 1
ATOM 2213 O O . ASN A 1 296 ? 13.121 -16.851 -48.379 1.00 93.63 1894 ASN A O 1
ATOM 2218 N N . CYS A 1 297 ? 11.028 -16.054 -48.018 1.00 90.97 1895 CYS A N 1
ATOM 2219 C CA . CYS A 1 297 ? 10.435 -17.343 -47.658 1.00 91.83 1895 CYS A CA 1
ATOM 2220 C C . CYS A 1 297 ? 10.388 -18.263 -48.877 1.00 96.85 1895 CYS A C 1
ATOM 2221 O O . CYS A 1 297 ? 10.818 -19.412 -48.787 1.00 96.15 1895 CYS A O 1
ATOM 2224 N N . LYS A 1 298 ? 9.910 -17.738 -50.027 1.00 94.87 1896 LYS A N 1
ATOM 2225 C CA . LYS A 1 298 ? 9.816 -18.474 -51.293 1.00 96.01 1896 LYS A CA 1
ATOM 2226 C C . LYS A 1 298 ? 11.198 -18.788 -51.877 1.00 97.93 1896 LYS A C 1
ATOM 2227 O O . LYS A 1 298 ? 11.344 -19.756 -52.623 1.00 98.62 1896 LYS A O 1
ATOM 2233 N N . SER A 1 299 ? 12.209 -17.982 -51.508 1.00 91.71 1897 SER A N 1
ATOM 2234 C CA . SER A 1 299 ? 13.597 -18.155 -51.920 1.00 89.62 1897 SER A CA 1
ATOM 2235 C C . SER A 1 299 ? 14.219 -19.320 -51.138 1.00 92.60 1897 SER A C 1
ATOM 2236 O O . SER A 1 299 ? 15.044 -20.053 -51.683 1.00 92.71 1897 SER A O 1
ATOM 2239 N N . LEU A 1 300 ? 13.806 -19.494 -49.867 1.00 87.98 1898 LEU A N 1
ATOM 2240 C CA . LEU A 1 300 ? 14.271 -20.554 -48.973 1.00 86.81 1898 LEU A CA 1
ATOM 2241 C C . LEU A 1 300 ? 13.614 -21.888 -49.338 1.00 93.26 1898 LEU A C 1
ATOM 2242 O O . LEU A 1 300 ? 14.302 -22.878 -49.592 1.00 92.75 1898 LEU A O 1
ATOM 2247 N N . LEU A 1 301 ? 12.279 -21.904 -49.337 1.00 92.32 1899 LEU A N 1
ATOM 2248 C CA . LEU A 1 301 ? 11.453 -23.061 -49.632 1.00 94.82 1899 LEU A CA 1
ATOM 2249 C C . LEU A 1 301 ? 10.294 -22.553 -50.480 1.00 101.92 1899 LEU A C 1
ATOM 2250 O O . LEU A 1 301 ? 9.435 -21.829 -49.969 1.00 101.99 1899 LEU A O 1
ATOM 2255 N N . SER A 1 302 ? 10.309 -22.866 -51.790 1.00 100.71 1900 SER A N 1
ATOM 2256 C CA . SER A 1 302 ? 9.266 -22.417 -52.715 1.00 103.20 1900 SER A CA 1
ATOM 2257 C C . SER A 1 302 ? 7.888 -22.891 -52.261 1.00 110.80 1900 SER A C 1
ATOM 2258 O O . SER A 1 302 ? 7.685 -24.086 -52.020 1.00 112.23 1900 SER A O 1
ATOM 2261 N N . GLY A 1 303 ? 6.989 -21.934 -52.070 1.00 108.32 1901 GLY A N 1
ATOM 2262 C CA . GLY A 1 303 ? 5.634 -22.203 -51.606 1.00 111.24 1901 GLY A CA 1
ATOM 2263 C C . GLY A 1 303 ? 5.379 -21.823 -50.161 1.00 115.47 1901 GLY A C 1
ATOM 2264 O O . GLY A 1 303 ? 4.214 -21.775 -49.754 1.00 117.84 1901 GLY A O 1
ATOM 2265 N N . LEU A 1 304 ? 6.460 -21.548 -49.376 1.00 108.72 1902 LEU A N 1
ATOM 2266 C CA . LEU A 1 304 ? 6.365 -21.150 -47.968 1.00 107.64 1902 LEU A CA 1
ATOM 2267 C C . LEU A 1 304 ? 5.691 -19.782 -47.852 1.00 112.63 1902 LEU A C 1
ATOM 2268 O O . LEU A 1 304 ? 6.099 -18.826 -48.521 1.00 111.02 1902 LEU A O 1
ATOM 2273 N N . ARG A 1 305 ? 4.635 -19.715 -47.021 1.00 111.71 1903 ARG A N 1
ATOM 2274 C CA . ARG A 1 305 ? 3.824 -18.516 -46.808 1.00 112.52 1903 ARG A CA 1
ATOM 2275 C C . ARG A 1 305 ? 3.921 -17.996 -45.377 1.00 115.24 1903 ARG A C 1
ATOM 2276 O O . ARG A 1 305 ? 4.304 -18.735 -44.465 1.00 113.76 1903 ARG A O 1
ATOM 2284 N N . ILE A 1 306 ? 3.559 -16.716 -45.191 1.00 112.34 1904 ILE A N 1
ATOM 2285 C CA . ILE A 1 306 ? 3.527 -16.058 -43.885 1.00 112.01 1904 ILE A CA 1
ATOM 2286 C C . ILE A 1 306 ? 2.050 -15.853 -43.446 1.00 118.66 1904 ILE A C 1
ATOM 2287 O O . ILE A 1 306 ? 1.205 -15.568 -44.302 1.00 119.97 1904 ILE A O 1
ATOM 2292 N N . PRO A 1 307 ? 1.689 -16.063 -42.157 1.00 115.55 1905 PRO A N 1
ATOM 2293 C CA . PRO A 1 307 ? 2.552 -16.395 -41.009 1.00 113.63 1905 PRO A CA 1
ATOM 2294 C C . PRO A 1 307 ? 3.049 -17.837 -40.985 1.00 116.20 1905 PRO A C 1
ATOM 2295 O O . PRO A 1 307 ? 2.307 -18.757 -41.347 1.00 118.72 1905 PRO A O 1
ATOM 2299 N N . ILE A 1 308 ? 4.316 -18.026 -40.573 1.00 107.73 1906 ILE A N 1
ATOM 2300 C CA . ILE A 1 308 ? 4.915 -19.353 -40.451 1.00 105.82 1906 ILE A CA 1
ATOM 2301 C C . ILE A 1 308 ? 4.508 -19.877 -39.070 1.00 110.35 1906 ILE A C 1
ATOM 2302 O O . ILE A 1 308 ? 5.077 -19.463 -38.058 1.00 109.10 1906 ILE A O 1
ATOM 2307 N N . ASN A 1 309 ? 3.467 -20.725 -39.034 1.00 108.59 1907 ASN A N 1
ATOM 2308 C CA . ASN A 1 309 ? 2.930 -21.322 -37.808 1.00 109.61 1907 ASN A CA 1
ATOM 2309 C C . ASN A 1 309 ? 2.862 -22.845 -37.919 1.00 113.20 1907 ASN A C 1
ATOM 2310 O O . ASN A 1 309 ? 3.296 -23.405 -38.929 1.00 111.08 1907 ASN A O 1
ATOM 2315 N N . LYS A 1 310 ? 2.325 -23.507 -36.869 1.00 112.00 1908 LYS A N 1
ATOM 2316 C CA . LYS A 1 310 ? 2.119 -24.958 -36.787 1.00 113.45 1908 LYS A CA 1
ATOM 2317 C C . LYS A 1 310 ? 1.382 -25.467 -38.041 1.00 118.58 1908 LYS A C 1
ATOM 2318 O O . LYS A 1 310 ? 1.851 -26.414 -38.671 1.00 117.91 1908 LYS A O 1
ATOM 2324 N N . LYS A 1 311 ? 0.282 -24.781 -38.431 1.00 116.53 1909 LYS A N 1
ATOM 2325 C CA . LYS A 1 311 ? -0.543 -25.066 -39.609 1.00 118.35 1909 LYS A CA 1
ATOM 2326 C C . LYS A 1 311 ? 0.288 -25.006 -40.910 1.00 120.85 1909 LYS A C 1
ATOM 2327 O O . LYS A 1 311 ? 0.250 -25.957 -41.695 1.00 121.52 1909 LYS A O 1
ATOM 2333 N N . GLU A 1 312 ? 1.040 -23.897 -41.123 1.00 114.92 1910 GLU A N 1
ATOM 2334 C CA . GLU A 1 312 ? 1.879 -23.681 -42.309 1.00 112.69 1910 GLU A CA 1
ATOM 2335 C C . GLU A 1 312 ? 2.979 -24.733 -42.444 1.00 114.47 1910 GLU A C 1
ATOM 2336 O O . GLU A 1 312 ? 3.268 -25.169 -43.561 1.00 114.59 1910 GLU A O 1
ATOM 2342 N N . LEU A 1 313 ? 3.579 -25.148 -41.314 1.00 108.64 1911 LEU A N 1
ATOM 2343 C CA . LEU A 1 313 ? 4.639 -26.156 -41.334 1.00 106.49 1911 LEU A CA 1
ATOM 2344 C C . LEU A 1 313 ? 4.109 -27.565 -41.612 1.00 111.95 1911 LEU A C 1
ATOM 2345 O O . LEU A 1 313 ? 4.810 -28.359 -42.240 1.00 110.73 1911 LEU A O 1
ATOM 2350 N N . ASN A 1 314 ? 2.859 -27.856 -41.198 1.00 111.15 1912 ASN A N 1
ATOM 2351 C CA . ASN A 1 314 ? 2.217 -29.140 -41.480 1.00 113.46 1912 ASN A CA 1
ATOM 2352 C C . ASN A 1 314 ? 1.768 -29.200 -42.939 1.00 118.49 1912 ASN A C 1
ATOM 2353 O O . ASN A 1 314 ? 1.783 -30.280 -43.526 1.00 119.32 1912 ASN A O 1
ATOM 2358 N N . ARG A 1 315 ? 1.394 -28.036 -43.523 1.00 114.93 1913 ARG A N 1
ATOM 2359 C CA . ARG A 1 315 ? 0.991 -27.880 -44.925 1.00 115.73 1913 ARG A CA 1
ATOM 2360 C C . ARG A 1 315 ? 2.185 -28.215 -45.841 1.00 119.19 1913 ARG A C 1
ATOM 2361 O O . ARG A 1 315 ? 2.018 -28.947 -46.818 1.00 120.78 1913 ARG A O 1
ATOM 2369 N N . GLN A 1 316 ? 3.381 -27.677 -45.510 1.00 113.07 1914 GLN A N 1
ATOM 2370 C CA . GLN A 1 316 ? 4.622 -27.904 -46.252 1.00 111.20 1914 GLN A CA 1
ATOM 2371 C C . GLN A 1 316 ? 5.074 -29.361 -46.133 1.00 116.37 1914 GLN A C 1
ATOM 2372 O O . GLN A 1 316 ? 5.607 -29.919 -47.093 1.00 116.15 1914 GLN A O 1
ATOM 2378 N N . ARG A 1 317 ? 4.831 -29.976 -44.963 1.00 114.14 1915 ARG A N 1
ATOM 2379 C CA . ARG A 1 317 ? 5.146 -31.374 -44.670 1.00 115.40 1915 ARG A CA 1
ATOM 2380 C C . ARG A 1 317 ? 4.190 -32.311 -45.449 1.00 124.52 1915 ARG A C 1
ATOM 2381 O O . ARG A 1 317 ? 4.582 -33.423 -45.811 1.00 124.86 1915 ARG A O 1
ATOM 2389 N N . ARG A 1 318 ? 2.949 -31.838 -45.716 1.00 124.48 1916 ARG A N 1
ATOM 2390 C CA . ARG A 1 318 ? 1.886 -32.549 -46.442 1.00 128.52 1916 ARG A CA 1
ATOM 2391 C C . ARG A 1 318 ? 2.126 -32.532 -47.962 1.00 133.94 1916 ARG A C 1
ATOM 2392 O O . ARG A 1 318 ? 1.719 -33.465 -48.653 1.00 136.21 1916 ARG A O 1
ATOM 2400 N N . LEU A 1 319 ? 2.765 -31.464 -48.475 1.00 129.06 1917 LEU A N 1
ATOM 2401 C CA . LEU A 1 319 ? 3.093 -31.285 -49.896 1.00 129.34 1917 LEU A CA 1
ATOM 2402 C C . LEU A 1 319 ? 4.140 -32.307 -50.352 1.00 134.68 1917 LEU A C 1
ATOM 2403 O O . LEU A 1 319 ? 4.094 -32.770 -51.493 1.00 135.77 1917 LEU A O 1
ATOM 2408 N N . LEU A 1 320 ? 5.086 -32.640 -49.451 1.00 130.79 1918 LEU A N 1
ATOM 2409 C CA . LEU A 1 320 ? 6.178 -33.583 -49.686 1.00 130.82 1918 LEU A CA 1
ATOM 2410 C C . LEU A 1 320 ? 5.713 -35.031 -49.741 1.00 140.03 1918 LEU A C 1
ATOM 2411 O O . LEU A 1 320 ? 6.209 -35.783 -50.580 1.00 140.59 1918 LEU A O 1
ATOM 2416 N N . THR A 1 321 ? 4.773 -35.426 -48.855 1.00 140.02 1919 THR A N 1
ATOM 2417 C CA . THR A 1 321 ? 4.241 -36.793 -48.809 1.00 143.93 1919 THR A CA 1
ATOM 2418 C C . THR A 1 321 ? 3.410 -37.123 -50.075 1.00 152.33 1919 THR A C 1
ATOM 2419 O O . THR A 1 321 ? 3.205 -38.302 -50.369 1.00 154.89 1919 THR A O 1
ATOM 2423 N N . LEU A 1 322 ? 2.993 -36.093 -50.844 1.00 149.37 1920 LEU A N 1
ATOM 2424 C CA . LEU A 1 322 ? 2.245 -36.251 -52.096 1.00 152.48 1920 LEU A CA 1
ATOM 2425 C C . LEU A 1 322 ? 3.166 -36.596 -53.292 1.00 156.71 1920 LEU A C 1
ATOM 2426 O O . LEU A 1 322 ? 2.670 -36.788 -54.409 1.00 159.10 1920 LEU A O 1
ATOM 2431 N N . GLN A 1 323 ? 4.503 -36.699 -53.039 1.00 150.19 1921 GLN A N 1
ATOM 2432 C CA . GLN A 1 323 ? 5.573 -37.019 -54.000 1.00 167.26 1921 GLN A CA 1
ATOM 2433 C C . GLN A 1 323 ? 5.654 -36.016 -55.149 1.00 185.93 1921 GLN A C 1
ATOM 2434 O O . GLN A 1 323 ? 5.732 -34.813 -54.909 1.00 141.10 1921 GLN A O 1
ATOM 2440 N N . ILE A 1 338 ? 18.373 -39.870 -57.718 1.00 161.25 1936 ILE A N 1
ATOM 2441 C CA . ILE A 1 338 ? 17.448 -38.932 -58.353 1.00 160.72 1936 ILE A CA 1
ATOM 2442 C C . ILE A 1 338 ? 17.369 -37.608 -57.557 1.00 161.20 1936 ILE A C 1
ATOM 2443 O O . ILE A 1 338 ? 17.411 -37.626 -56.322 1.00 159.25 1936 ILE A O 1
ATOM 2448 N N . GLU A 1 339 ? 17.277 -36.464 -58.280 1.00 156.45 1937 GLU A N 1
ATOM 2449 C CA . GLU A 1 339 ? 17.169 -35.116 -57.703 1.00 152.86 1937 GLU A CA 1
ATOM 2450 C C . GLU A 1 339 ? 15.845 -34.909 -56.951 1.00 156.02 1937 GLU A C 1
ATOM 2451 O O . GLU A 1 339 ? 15.760 -34.016 -56.103 1.00 153.21 1937 GLU A O 1
ATOM 2457 N N . SER A 1 340 ? 14.826 -35.749 -57.258 1.00 154.67 1938 SER A N 1
ATOM 2458 C CA . SER A 1 340 ? 13.498 -35.753 -56.643 1.00 154.74 1938 SER A CA 1
ATOM 2459 C C . SER A 1 340 ? 13.594 -36.008 -55.131 1.00 155.65 1938 SER A C 1
ATOM 2460 O O . SER A 1 340 ? 12.989 -35.262 -54.359 1.00 154.11 1938 SER A O 1
ATOM 2463 N N . LYS A 1 341 ? 14.384 -37.024 -54.710 1.00 150.84 1939 LYS A N 1
ATOM 2464 C CA . LYS A 1 341 ? 14.583 -37.333 -53.285 1.00 148.61 1939 LYS A CA 1
ATOM 2465 C C . LYS A 1 341 ? 15.528 -36.333 -52.590 1.00 146.83 1939 LYS A C 1
ATOM 2466 O O . LYS A 1 341 ? 15.396 -36.125 -51.382 1.00 144.68 1939 LYS A O 1
ATOM 2472 N N . TRP A 1 342 ? 16.459 -35.716 -53.352 1.00 140.81 1940 TRP A N 1
ATOM 2473 C CA . TRP A 1 342 ? 17.408 -34.728 -52.832 1.00 136.81 1940 TRP A CA 1
ATOM 2474 C C . TRP A 1 342 ? 16.728 -33.420 -52.429 1.00 135.44 1940 TRP A C 1
ATOM 2475 O O . TRP A 1 342 ? 17.008 -32.906 -51.344 1.00 133.07 1940 TRP A O 1
ATOM 2486 N N . LEU A 1 343 ? 15.849 -32.883 -53.298 1.00 130.11 1941 LEU A N 1
ATOM 2487 C CA . LEU A 1 343 ? 15.134 -31.630 -53.037 1.00 127.20 1941 LEU A CA 1
ATOM 2488 C C . LEU A 1 343 ? 14.116 -31.756 -51.901 1.00 128.06 1941 LEU A C 1
ATOM 2489 O O . LEU A 1 343 ? 13.880 -30.771 -51.200 1.00 125.77 1941 LEU A O 1
ATOM 2494 N N . THR A 1 344 ? 13.541 -32.960 -51.704 1.00 124.50 1942 THR A N 1
ATOM 2495 C CA . THR A 1 344 ? 12.591 -33.226 -50.616 1.00 124.08 1942 THR A CA 1
ATOM 2496 C C . THR A 1 344 ? 13.340 -33.362 -49.286 1.00 123.35 1942 THR A C 1
ATOM 2497 O O . THR A 1 344 ? 12.802 -32.985 -48.241 1.00 122.06 1942 THR A O 1
ATOM 2501 N N . ASN A 1 345 ? 14.586 -33.892 -49.333 1.00 116.97 1943 ASN A N 1
ATOM 2502 C CA . ASN A 1 345 ? 15.463 -34.046 -48.169 1.00 114.12 1943 ASN A CA 1
ATOM 2503 C C . ASN A 1 345 ? 15.868 -32.661 -47.654 1.00 111.57 1943 ASN A C 1
ATOM 2504 O O . ASN A 1 345 ? 15.898 -32.449 -46.443 1.00 110.51 1943 ASN A O 1
ATOM 2509 N N . LYS A 1 346 ? 16.132 -31.718 -48.589 1.00 104.00 1944 LYS A N 1
ATOM 2510 C CA . LYS A 1 346 ? 16.473 -30.306 -48.359 1.00 100.05 1944 LYS A CA 1
ATOM 2511 C C . LYS A 1 346 ? 15.292 -29.598 -47.680 1.00 102.42 1944 LYS A C 1
ATOM 2512 O O . LYS A 1 346 ? 15.491 -28.807 -46.756 1.00 100.58 1944 LYS A O 1
ATOM 2518 N N . ALA A 1 347 ? 14.065 -29.880 -48.163 1.00 99.40 1945 ALA A N 1
ATOM 2519 C CA . ALA A 1 347 ? 12.812 -29.317 -47.669 1.00 98.96 1945 ALA A CA 1
ATOM 2520 C C . ALA A 1 347 ? 12.531 -29.775 -46.246 1.00 101.30 1945 ALA A C 1
ATOM 2521 O O . ALA A 1 347 ? 12.155 -28.948 -45.418 1.00 99.93 1945 ALA A O 1
ATOM 2523 N N . ASN A 1 348 ? 12.745 -31.083 -45.955 1.00 97.92 1946 ASN A N 1
ATOM 2524 C CA . ASN A 1 348 ? 12.555 -31.664 -44.623 1.00 97.52 1946 ASN A CA 1
ATOM 2525 C C . ASN A 1 348 ? 13.489 -31.014 -43.612 1.00 97.15 1946 ASN A C 1
ATOM 2526 O O . ASN A 1 348 ? 13.037 -30.669 -42.527 1.00 96.75 1946 ASN A O 1
ATOM 2531 N N . THR A 1 349 ? 14.763 -30.776 -44.004 1.00 90.20 1947 THR A N 1
ATOM 2532 C CA . THR A 1 349 ? 15.808 -30.107 -43.222 1.00 86.92 1947 THR A CA 1
ATOM 2533 C C . THR A 1 349 ? 15.333 -28.714 -42.779 1.00 88.65 1947 THR A C 1
ATOM 2534 O O . THR A 1 349 ? 15.430 -28.395 -41.592 1.00 87.78 1947 THR A O 1
ATOM 2538 N N . ILE A 1 350 ? 14.809 -27.907 -43.739 1.00 84.58 1948 ILE A N 1
ATOM 2539 C CA . ILE A 1 350 ? 14.301 -26.542 -43.549 1.00 83.05 1948 ILE A CA 1
ATOM 2540 C C . ILE A 1 350 ? 13.089 -26.538 -42.610 1.00 89.69 1948 ILE A C 1
ATOM 2541 O O . ILE A 1 350 ? 13.114 -25.819 -41.606 1.00 88.26 1948 ILE A O 1
ATOM 2546 N N . ILE A 1 351 ? 12.036 -27.336 -42.937 1.00 89.61 1949 ILE A N 1
ATOM 2547 C CA . ILE A 1 351 ? 10.809 -27.444 -42.127 1.00 91.72 1949 ILE A CA 1
ATOM 2548 C C . ILE A 1 351 ? 11.181 -27.816 -40.700 1.00 96.30 1949 ILE A C 1
ATOM 2549 O O . ILE A 1 351 ? 10.750 -27.125 -39.780 1.00 96.26 1949 ILE A O 1
ATOM 2554 N N . ASP A 1 352 ? 12.042 -28.855 -40.529 1.00 93.02 1950 ASP A N 1
ATOM 2555 C CA . ASP A 1 352 ? 12.520 -29.319 -39.225 1.00 92.38 1950 ASP A CA 1
ATOM 2556 C C . ASP A 1 352 ? 13.152 -28.194 -38.416 1.00 92.65 1950 ASP A C 1
ATOM 2557 O O . ASP A 1 352 ? 12.857 -28.082 -37.226 1.00 94.02 1950 ASP A O 1
ATOM 2562 N N . TRP A 1 353 ? 13.974 -27.338 -39.059 1.00 85.16 1951 TRP A N 1
ATOM 2563 C CA . TRP A 1 353 ? 14.606 -26.194 -38.400 1.00 82.58 1951 TRP A CA 1
ATOM 2564 C C . TRP A 1 353 ? 13.572 -25.152 -37.991 1.00 86.65 1951 TRP A C 1
ATOM 2565 O O . TRP A 1 353 ? 13.617 -24.675 -36.856 1.00 86.81 1951 TRP A O 1
ATOM 2576 N N . LEU A 1 354 ? 12.649 -24.797 -38.902 1.00 82.62 1952 LEU A N 1
ATOM 2577 C CA . LEU A 1 354 ? 11.6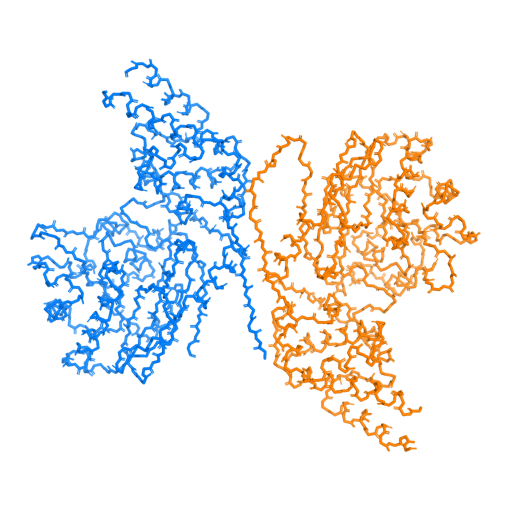06 -23.815 -38.614 1.00 82.37 1952 LEU A CA 1
ATOM 2578 C C . LEU A 1 354 ? 10.680 -24.304 -37.504 1.00 89.43 1952 LEU A C 1
ATOM 2579 O O . LEU A 1 354 ? 10.306 -23.516 -36.639 1.00 89.65 1952 LEU A O 1
ATOM 2584 N N . GLU A 1 355 ? 10.402 -25.623 -37.469 1.00 88.32 1953 GLU A N 1
ATOM 2585 C CA . GLU A 1 355 ? 9.605 -26.288 -36.433 1.00 90.72 1953 GLU A CA 1
ATOM 2586 C C . GLU A 1 355 ? 10.310 -26.145 -35.074 1.00 95.08 1953 GLU A C 1
ATOM 2587 O O . GLU A 1 355 ? 9.642 -25.903 -34.070 1.00 95.92 1953 GLU A O 1
ATOM 2593 N N . HIS A 1 356 ? 11.656 -26.279 -35.051 1.00 90.40 1954 HIS A N 1
ATOM 2594 C CA . HIS A 1 356 ? 12.457 -26.100 -33.842 1.00 89.40 1954 HIS A CA 1
ATOM 2595 C C . HIS A 1 356 ? 12.386 -24.649 -33.362 1.00 92.43 1954 HIS A C 1
ATOM 2596 O O . HIS A 1 356 ? 12.269 -24.428 -32.159 1.00 93.03 1954 HIS A O 1
ATOM 2603 N N . ILE A 1 357 ? 12.442 -23.672 -34.300 1.00 87.01 1955 ILE A N 1
ATOM 2604 C CA . ILE A 1 357 ? 12.344 -22.237 -34.009 1.00 85.63 1955 ILE A CA 1
ATOM 2605 C C . ILE A 1 357 ? 10.960 -21.924 -33.450 1.00 92.23 1955 ILE A C 1
ATOM 2606 O O . ILE A 1 357 ? 10.854 -21.197 -32.465 1.00 92.83 1955 ILE A O 1
ATOM 2611 N N . LEU A 1 358 ? 9.917 -22.536 -34.034 1.00 90.24 1956 LEU A N 1
ATOM 2612 C CA . LEU A 1 358 ? 8.524 -22.392 -33.620 1.00 92.54 1956 LEU A CA 1
ATOM 2613 C C . LEU A 1 358 ? 8.324 -22.916 -32.190 1.00 99.24 1956 LEU A C 1
ATOM 2614 O O . LEU A 1 358 ? 7.732 -22.225 -31.358 1.00 99.97 1956 LEU A O 1
ATOM 2619 N N . ASN A 1 359 ? 8.862 -24.117 -31.902 1.00 97.01 1957 ASN A N 1
ATOM 2620 C CA . ASN A 1 359 ? 8.781 -24.775 -30.597 1.00 99.04 1957 ASN A CA 1
ATOM 2621 C C . ASN A 1 359 ? 9.909 -24.319 -29.645 1.00 104.00 1957 ASN A C 1
ATOM 2622 O O . ASN A 1 359 ? 10.246 -25.036 -28.696 1.00 104.64 1957 ASN A O 1
ATOM 2627 N N . SER A 1 360 ? 10.487 -23.128 -29.897 1.00 100.39 1958 SER A N 1
ATOM 2628 C CA . SER A 1 360 ? 11.559 -22.552 -29.082 1.00 99.50 1958 SER A CA 1
ATOM 2629 C C . SER A 1 360 ? 11.073 -21.331 -28.305 1.00 106.00 1958 SER A C 1
ATOM 2630 O O . SER A 1 360 ? 10.184 -20.626 -28.789 1.00 106.67 1958 SER A O 1
ATOM 2633 N N . PRO A 1 361 ? 11.617 -21.062 -27.094 1.00 103.78 1959 PRO A N 1
ATOM 2634 C CA . PRO A 1 361 ? 11.139 -19.898 -26.332 1.00 105.05 1959 PRO A CA 1
ATOM 2635 C C . PRO A 1 361 ? 11.568 -18.575 -26.954 1.00 107.67 1959 PRO A C 1
ATOM 2636 O O . PRO A 1 361 ? 12.602 -18.531 -27.628 1.00 105.52 1959 PRO A O 1
ATOM 2640 N N . LYS A 1 362 ? 10.775 -17.503 -26.744 1.00 105.44 1960 LYS A N 1
ATOM 2641 C CA . LYS A 1 362 ? 11.153 -16.186 -27.250 1.00 103.86 1960 LYS A CA 1
ATOM 2642 C C . LYS A 1 362 ? 12.298 -15.682 -26.389 1.00 107.05 1960 LYS A C 1
ATOM 2643 O O . LYS A 1 362 ? 12.201 -15.670 -25.153 1.00 109.18 1960 LYS A O 1
ATOM 2649 N N . GLY A 1 363 ? 13.386 -15.333 -27.054 1.00 99.58 1961 GLY A N 1
ATOM 2650 C CA . GLY A 1 363 ? 14.566 -14.803 -26.399 1.00 98.01 1961 GLY A CA 1
ATOM 2651 C C . GLY A 1 363 ? 14.996 -13.520 -27.060 1.00 99.39 1961 GLY A C 1
ATOM 2652 O O . GLY A 1 363 ? 14.361 -13.062 -28.019 1.00 99.64 1961 GLY A O 1
ATOM 2653 N N . GLU A 1 364 ? 16.082 -12.943 -26.551 1.00 93.38 1962 GLU A N 1
ATOM 2654 C CA . GLU A 1 364 ? 16.657 -11.733 -27.114 1.00 90.90 1962 GLU A CA 1
ATOM 2655 C C . GLU A 1 364 ? 17.554 -12.112 -28.288 1.00 89.15 1962 GLU A C 1
ATOM 2656 O O . GLU A 1 364 ? 18.073 -13.234 -28.330 1.00 87.78 1962 GLU A O 1
ATOM 2662 N N . LEU A 1 365 ? 17.693 -11.207 -29.267 1.00 82.06 1963 LEU A N 1
ATOM 2663 C CA . LEU A 1 365 ? 18.518 -11.468 -30.438 1.00 78.71 1963 LEU A CA 1
ATOM 2664 C C . LEU A 1 365 ? 20.005 -11.293 -30.117 1.00 78.87 1963 LEU A C 1
ATOM 2665 O O . LEU A 1 365 ? 20.581 -10.258 -30.427 1.00 77.41 1963 LEU A O 1
ATOM 2670 N N . ASN A 1 366 ? 20.626 -12.305 -29.493 1.00 74.11 1964 ASN A N 1
ATOM 2671 C CA . ASN A 1 366 ? 22.051 -12.277 -29.151 1.00 72.57 1964 ASN A CA 1
ATOM 2672 C C . ASN A 1 366 ? 22.716 -13.634 -29.335 1.00 74.50 1964 ASN A C 1
ATOM 2673 O O . ASN A 1 366 ? 22.025 -14.657 -29.341 1.00 74.87 1964 ASN A O 1
ATOM 2678 N N . TYR A 1 367 ? 24.059 -13.647 -29.434 1.00 68.97 1965 TYR A N 1
ATOM 2679 C CA . TYR A 1 367 ? 24.829 -14.870 -29.643 1.00 68.11 1965 TYR A CA 1
ATOM 2680 C C . TYR A 1 367 ? 24.687 -15.900 -28.522 1.00 75.58 1965 TYR A C 1
ATOM 2681 O O . TYR A 1 367 ? 24.873 -17.086 -28.789 1.00 76.17 1965 TYR A O 1
ATOM 2690 N N . ASP A 1 368 ? 24.308 -15.478 -27.300 1.00 74.59 1966 ASP A N 1
ATOM 2691 C CA . ASP A 1 368 ? 24.078 -16.412 -26.186 1.00 75.97 1966 ASP A CA 1
ATOM 2692 C C . ASP A 1 368 ? 22.825 -17.255 -26.485 1.00 80.54 1966 ASP A C 1
ATOM 2693 O O . ASP A 1 368 ? 22.820 -18.461 -26.230 1.00 80.64 1966 ASP A O 1
ATOM 2698 N N . PHE A 1 369 ? 21.790 -16.613 -27.078 1.00 76.77 1967 PHE A N 1
ATOM 2699 C CA . PHE A 1 369 ? 20.527 -17.247 -27.451 1.00 76.78 1967 PHE A CA 1
ATOM 2700 C C . PHE A 1 369 ? 20.653 -18.060 -28.739 1.00 79.58 1967 PHE A C 1
ATOM 2701 O O . PHE A 1 369 ? 20.030 -19.115 -28.850 1.00 80.22 1967 PHE A O 1
ATOM 2709 N N . PHE A 1 370 ? 21.454 -17.575 -29.706 1.00 73.81 1968 PHE A N 1
ATOM 2710 C CA . PHE A 1 370 ? 21.693 -18.256 -30.984 1.00 71.97 1968 PHE A CA 1
ATOM 2711 C C . PHE A 1 370 ? 22.426 -19.585 -30.760 1.00 75.70 1968 PHE A C 1
ATOM 2712 O O . PHE A 1 370 ? 22.086 -20.596 -31.392 1.00 76.56 1968 PHE A O 1
ATOM 2720 N N . GLU A 1 371 ? 23.384 -19.588 -29.805 1.00 69.87 1969 GLU A N 1
ATOM 2721 C CA . GLU A 1 371 ? 24.136 -20.762 -29.380 1.00 69.22 1969 GLU A CA 1
ATOM 2722 C C . GLU A 1 371 ? 23.186 -21.771 -28.724 1.00 76.54 1969 GLU A C 1
ATOM 2723 O O . GLU A 1 371 ? 23.344 -22.973 -28.929 1.00 76.79 1969 GLU A O 1
ATOM 2729 N N . ALA A 1 372 ? 22.195 -21.279 -27.947 1.00 74.92 1970 ALA A N 1
ATOM 2730 C CA . ALA A 1 372 ? 21.200 -22.127 -27.295 1.00 76.20 1970 ALA A CA 1
ATOM 2731 C C . ALA A 1 372 ? 20.321 -22.780 -28.361 1.00 80.39 1970 ALA A C 1
ATOM 2732 O O . ALA A 1 372 ? 20.125 -23.989 -28.311 1.00 80.69 1970 ALA A O 1
ATOM 2734 N N . LEU A 1 373 ? 19.864 -21.996 -29.366 1.00 76.48 1971 LEU A N 1
ATOM 2735 C CA . LEU A 1 373 ? 19.039 -22.481 -30.476 1.00 76.38 1971 LEU A CA 1
ATOM 2736 C C . LEU A 1 373 ? 19.728 -23.616 -31.233 1.00 80.99 1971 LEU A C 1
ATOM 2737 O O . LEU A 1 373 ? 19.126 -24.670 -31.414 1.00 81.89 1971 LEU A O 1
ATOM 2742 N N . GLU A 1 374 ? 21.003 -23.424 -31.623 1.00 76.34 1972 GLU A N 1
ATOM 2743 C CA . GLU A 1 374 ? 21.774 -24.432 -32.349 1.00 74.99 1972 GLU A CA 1
ATOM 2744 C C . GLU A 1 374 ? 22.022 -25.681 -31.515 1.00 80.90 1972 GLU A C 1
ATOM 2745 O O . GLU A 1 374 ? 21.727 -26.784 -31.973 1.00 81.44 1972 GLU A O 1
ATOM 2751 N N . ASN A 1 375 ? 22.542 -25.510 -30.289 1.00 78.35 1973 ASN A N 1
ATOM 2752 C CA . ASN A 1 375 ? 22.923 -26.623 -29.420 1.00 79.67 1973 ASN A CA 1
ATOM 2753 C C . ASN A 1 375 ? 21.738 -27.388 -28.786 1.00 85.69 1973 ASN A C 1
ATOM 2754 O O . ASN A 1 375 ? 21.969 -28.382 -28.094 1.00 85.95 1973 ASN A O 1
ATOM 2759 N N . THR A 1 376 ? 20.489 -26.987 -29.098 1.00 83.60 1974 THR A N 1
ATOM 2760 C CA . THR A 1 376 ? 19.277 -27.701 -28.683 1.00 85.57 1974 THR A CA 1
ATOM 2761 C C . THR A 1 376 ? 18.646 -28.417 -29.902 1.00 91.62 1974 THR A C 1
ATOM 2762 O O . THR A 1 376 ? 17.686 -29.173 -29.749 1.00 93.51 1974 THR A O 1
ATOM 2766 N N . TYR A 1 377 ? 19.208 -28.191 -31.101 1.00 87.92 1975 TYR A N 1
ATOM 2767 C CA . TYR A 1 377 ? 18.776 -28.841 -32.333 1.00 88.98 1975 TYR A CA 1
ATOM 2768 C C . TYR A 1 377 ? 19.701 -30.045 -32.577 1.00 95.46 1975 TYR A C 1
ATOM 2769 O O . TYR A 1 377 ? 20.926 -29.868 -32.666 1.00 94.43 1975 TYR A O 1
ATOM 2778 N N . PRO A 1 378 ? 19.145 -31.281 -32.634 1.00 94.67 1976 PRO A N 1
ATOM 2779 C CA . PRO A 1 378 ? 20.009 -32.470 -32.782 1.00 95.25 1976 PRO A CA 1
ATOM 2780 C C . PRO A 1 378 ? 20.678 -32.669 -34.144 1.00 97.88 1976 PRO A C 1
ATOM 2781 O O . PRO A 1 378 ? 21.796 -33.195 -34.199 1.00 97.84 1976 PRO A O 1
ATOM 2785 N N . ASN A 1 379 ? 20.007 -32.251 -35.230 1.00 92.62 1977 ASN A N 1
ATOM 2786 C CA . ASN A 1 379 ? 20.490 -32.425 -36.607 1.00 91.00 1977 ASN A CA 1
ATOM 2787 C C . ASN A 1 379 ? 21.247 -31.199 -37.179 1.00 89.05 1977 ASN A C 1
ATOM 2788 O O . ASN A 1 379 ? 21.113 -30.898 -38.366 1.00 87.45 1977 ASN A O 1
ATOM 2793 N N . MET A 1 380 ? 22.056 -30.515 -36.349 1.00 82.98 1978 MET A N 1
ATOM 2794 C CA . MET A 1 380 ? 22.829 -29.339 -36.773 1.00 80.26 1978 MET A CA 1
ATOM 2795 C C . MET A 1 380 ? 23.832 -29.630 -37.883 1.00 82.32 1978 MET A C 1
ATOM 2796 O O . MET A 1 380 ? 23.984 -28.827 -38.812 1.00 80.67 1978 MET A O 1
ATOM 2801 N N . ILE A 1 381 ? 24.548 -30.756 -37.771 1.00 78.91 1979 ILE A N 1
ATOM 2802 C CA . ILE A 1 381 ? 25.571 -31.123 -38.741 1.00 78.14 1979 ILE A CA 1
ATOM 2803 C C . ILE A 1 381 ? 24.936 -31.565 -40.071 1.00 82.24 1979 ILE A C 1
ATOM 2804 O O . ILE A 1 381 ? 25.502 -31.281 -41.126 1.00 81.45 1979 ILE A O 1
ATOM 2809 N N . LYS A 1 382 ? 23.733 -32.174 -40.017 1.00 79.78 1980 LYS A N 1
ATOM 2810 C CA . LYS A 1 382 ? 22.980 -32.574 -41.208 1.00 80.26 1980 LYS A CA 1
ATOM 2811 C C . LYS A 1 382 ? 22.532 -31.312 -41.957 1.00 82.42 1980 LYS A C 1
ATOM 2812 O O . LYS A 1 382 ? 22.633 -31.268 -43.175 1.00 81.97 1980 LYS A O 1
ATOM 2818 N N . LEU A 1 383 ? 22.107 -30.275 -41.214 1.00 78.64 1981 LEU A N 1
ATOM 2819 C CA . LEU A 1 383 ? 21.664 -28.976 -41.720 1.00 77.83 1981 LEU A CA 1
ATOM 2820 C C . LEU A 1 383 ? 22.746 -28.241 -42.515 1.00 81.74 1981 LEU A C 1
ATOM 2821 O O . LEU A 1 383 ? 22.456 -27.738 -43.603 1.00 81.91 1981 LEU A O 1
ATOM 2826 N N . ILE A 1 384 ? 23.969 -28.143 -41.966 1.00 77.42 1982 ILE A N 1
ATOM 2827 C CA . ILE A 1 384 ? 25.062 -27.430 -42.630 1.00 75.61 1982 ILE A CA 1
ATOM 2828 C C . ILE A 1 384 ? 25.574 -28.210 -43.850 1.00 79.92 1982 ILE A C 1
ATOM 2829 O O . ILE A 1 384 ? 26.018 -27.600 -44.827 1.00 79.25 1982 ILE A O 1
ATOM 2834 N N . ASP A 1 385 ? 25.465 -29.542 -43.800 1.00 77.72 1983 ASP A N 1
ATOM 2835 C CA . ASP A 1 385 ? 25.875 -30.430 -44.878 1.00 79.49 1983 ASP A CA 1
ATOM 2836 C C . ASP A 1 385 ? 24.901 -30.378 -46.051 1.00 86.23 1983 ASP A C 1
ATOM 2837 O O . ASP A 1 385 ? 25.341 -30.367 -47.199 1.00 87.29 1983 ASP A O 1
ATOM 2842 N N . ASN A 1 386 ? 23.586 -30.390 -45.762 1.00 83.15 1984 ASN A N 1
ATOM 2843 C CA . ASN A 1 386 ? 22.532 -30.406 -46.771 1.00 84.07 1984 ASN A CA 1
ATOM 2844 C C . ASN A 1 386 ? 22.296 -29.063 -47.467 1.00 87.01 1984 ASN A C 1
ATOM 2845 O O . ASN A 1 386 ? 22.073 -29.042 -48.681 1.00 87.86 1984 ASN A O 1
ATOM 2850 N N . LEU A 1 387 ? 22.332 -27.954 -46.717 1.00 81.38 1985 LEU A N 1
ATOM 2851 C CA . LEU A 1 387 ? 22.061 -26.634 -47.278 1.00 79.82 1985 LEU A CA 1
ATOM 2852 C C . LEU A 1 387 ? 23.307 -25.858 -47.719 1.00 84.60 1985 LEU A C 1
ATOM 2853 O O . LEU A 1 387 ? 24.332 -25.885 -47.039 1.00 83.83 1985 LEU A O 1
ATOM 2858 N N . GLY A 1 388 ? 23.183 -25.162 -48.852 1.00 82.07 1986 GLY A N 1
ATOM 2859 C CA . GLY A 1 388 ? 24.224 -24.308 -49.416 1.00 81.09 1986 GLY A CA 1
ATOM 2860 C C . GLY A 1 388 ? 24.325 -22.989 -48.673 1.00 85.32 1986 GLY A C 1
ATOM 2861 O O . GLY A 1 388 ? 23.442 -22.658 -47.873 1.00 85.06 1986 GLY A O 1
ATOM 2862 N N . ASN A 1 389 ? 25.398 -22.225 -48.928 1.00 82.02 1987 ASN A N 1
ATOM 2863 C CA . ASN A 1 389 ? 25.653 -20.948 -48.251 1.00 80.96 1987 ASN A CA 1
ATOM 2864 C C . ASN A 1 389 ? 24.515 -19.940 -48.399 1.00 84.85 1987 ASN A C 1
ATOM 2865 O O . ASN A 1 389 ? 24.076 -19.372 -47.395 1.00 84.66 1987 ASN A O 1
ATOM 2870 N N . ALA A 1 390 ? 24.015 -19.754 -49.631 1.00 81.10 1988 ALA A N 1
ATOM 2871 C CA . ALA A 1 390 ? 22.915 -18.840 -49.946 1.00 80.60 1988 ALA A CA 1
ATOM 2872 C C . ALA A 1 390 ? 21.598 -19.234 -49.260 1.00 85.19 1988 ALA A C 1
ATOM 2873 O O . ALA A 1 390 ? 20.872 -18.352 -48.800 1.00 84.72 1988 ALA A O 1
ATOM 2875 N N . GLU A 1 391 ? 21.310 -20.553 -49.181 1.00 82.23 1989 GLU A N 1
ATOM 2876 C CA . GLU A 1 391 ? 20.128 -21.127 -48.532 1.00 82.94 1989 GLU A CA 1
ATOM 2877 C C . GLU A 1 391 ? 20.194 -20.913 -47.019 1.00 85.62 1989 GLU A C 1
ATOM 2878 O O . GLU A 1 391 ? 19.180 -20.571 -46.413 1.00 85.98 1989 GLU A O 1
ATOM 2884 N N . ILE A 1 392 ? 21.381 -21.120 -46.413 1.00 80.81 1990 ILE A N 1
ATOM 2885 C CA . ILE A 1 392 ? 21.611 -20.951 -44.973 1.00 80.01 1990 ILE A CA 1
ATOM 2886 C C . ILE A 1 392 ? 21.448 -19.473 -44.560 1.00 83.36 1990 ILE A C 1
ATOM 2887 O O . ILE A 1 392 ? 20.875 -19.214 -43.501 1.00 83.55 1990 ILE A O 1
ATOM 2892 N N . LYS A 1 393 ? 21.911 -18.512 -45.410 1.00 78.50 1991 LYS A N 1
ATOM 2893 C CA . LYS A 1 393 ? 21.772 -17.065 -45.171 1.00 76.99 1991 LYS A CA 1
ATOM 2894 C C . LYS A 1 393 ? 20.291 -16.698 -45.154 1.00 79.95 1991 LYS A C 1
ATOM 2895 O O . LYS A 1 393 ? 19.869 -15.922 -44.302 1.00 79.89 1991 LYS A O 1
ATOM 2901 N N . LYS A 1 394 ? 19.499 -17.305 -46.065 1.00 76.26 1992 LYS A N 1
ATOM 2902 C CA . LYS A 1 394 ? 18.047 -17.116 -46.184 1.00 76.39 1992 LYS A CA 1
ATOM 2903 C C . LYS A 1 394 ? 17.314 -17.763 -45.024 1.00 80.72 1992 LYS A C 1
ATOM 2904 O O . LYS A 1 394 ? 16.338 -17.197 -44.537 1.00 82.21 1992 LYS A O 1
ATOM 2910 N N . LEU A 1 395 ? 17.798 -18.934 -44.568 1.00 75.77 1993 LEU A N 1
ATOM 2911 C CA . LEU A 1 395 ? 17.242 -19.667 -43.432 1.00 76.22 1993 LEU A CA 1
ATOM 2912 C C . LEU A 1 395 ? 17.350 -18.838 -42.148 1.00 79.74 1993 LEU A C 1
ATOM 2913 O O . LEU 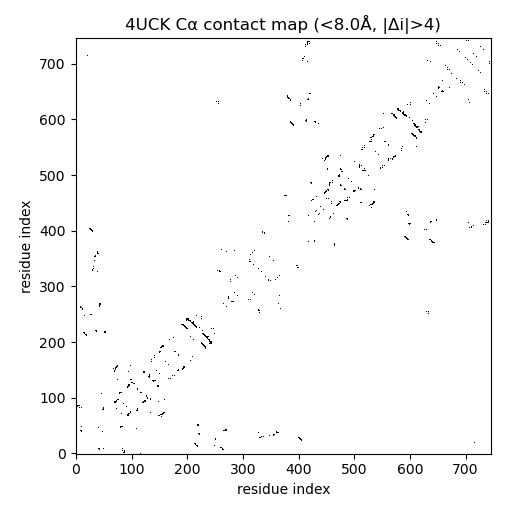A 1 395 ? 16.424 -18.862 -41.341 1.00 79.93 1993 LEU A O 1
ATOM 2918 N N . ILE A 1 396 ? 18.460 -18.091 -41.980 1.00 75.10 1994 ILE A N 1
ATOM 2919 C CA . ILE A 1 396 ? 18.704 -17.237 -40.816 1.00 74.35 1994 ILE A CA 1
ATOM 2920 C C . ILE A 1 396 ? 17.820 -15.971 -40.864 1.00 78.79 1994 ILE A C 1
ATOM 2921 O O . ILE A 1 396 ? 17.316 -15.542 -39.823 1.00 79.55 1994 ILE A O 1
ATOM 2926 N N . GLU A 1 397 ? 17.604 -15.404 -42.061 1.00 75.08 1995 GLU A N 1
ATOM 2927 C CA . GLU A 1 397 ? 16.736 -14.239 -42.253 1.00 75.56 1995 GLU A CA 1
ATOM 2928 C C . GLU A 1 397 ? 15.294 -14.600 -41.853 1.00 81.73 1995 GLU A C 1
ATOM 2929 O O . GLU A 1 397 ? 14.669 -13.846 -41.112 1.00 83.30 1995 GLU A O 1
ATOM 2935 N N . VAL A 1 398 ? 14.799 -15.779 -42.297 1.00 78.12 1996 VAL A N 1
ATOM 2936 C CA . VAL A 1 398 ? 13.458 -16.305 -42.000 1.00 79.21 1996 VAL A CA 1
ATOM 2937 C C . VAL A 1 398 ? 13.332 -16.599 -40.494 1.00 83.47 1996 VAL A C 1
ATOM 2938 O O . VAL A 1 398 ? 12.325 -16.232 -39.892 1.00 84.86 1996 VAL A O 1
ATOM 2942 N N . THR A 1 399 ? 14.378 -17.209 -39.885 1.00 78.59 1997 THR A N 1
ATOM 2943 C CA . THR A 1 399 ? 14.478 -17.499 -38.449 1.00 78.14 1997 THR A CA 1
ATOM 2944 C C . THR A 1 399 ? 14.326 -16.194 -37.663 1.00 83.45 1997 THR A C 1
ATOM 2945 O O . THR A 1 399 ? 13.574 -16.150 -36.690 1.00 84.71 1997 THR A O 1
ATOM 2949 N N . GLY A 1 400 ? 15.025 -15.152 -38.111 1.00 79.23 1998 GLY A N 1
ATOM 2950 C CA . GLY A 1 400 ? 14.977 -13.828 -37.508 1.00 79.43 1998 GLY A CA 1
ATOM 2951 C C . GLY A 1 400 ? 13.592 -13.223 -37.548 1.00 85.45 1998 GLY A C 1
ATOM 2952 O O . GLY A 1 400 ? 13.145 -12.639 -36.558 1.00 86.94 1998 GLY A O 1
ATOM 2953 N N . TYR A 1 401 ? 12.890 -13.394 -38.684 1.00 81.80 1999 TYR A N 1
ATOM 2954 C CA . TYR A 1 401 ? 11.520 -12.919 -38.859 1.00 83.09 1999 TYR A CA 1
ATOM 2955 C C . TYR A 1 401 ? 10.616 -13.619 -37.844 1.00 86.96 1999 TYR A C 1
ATOM 2956 O O . TYR A 1 401 ? 9.803 -12.959 -37.204 1.00 88.86 1999 TYR A O 1
ATOM 2965 N N . MET A 1 402 ? 10.790 -14.943 -37.689 1.00 81.52 2000 MET A N 1
ATOM 2966 C CA . MET A 1 402 ? 10.056 -15.792 -36.756 1.00 82.26 2000 MET A CA 1
ATOM 2967 C C . MET A 1 402 ? 10.296 -15.406 -35.295 1.00 86.41 2000 MET A C 1
ATOM 2968 O O . MET A 1 402 ? 9.339 -15.351 -34.525 1.00 88.24 2000 MET A O 1
ATOM 2973 N N . LEU A 1 403 ? 11.564 -15.139 -34.918 1.00 81.60 2001 LEU A N 1
ATOM 2974 C CA . LEU A 1 403 ? 11.959 -14.762 -33.552 1.00 81.69 2001 LEU A CA 1
ATOM 2975 C C . LEU A 1 403 ? 11.388 -13.405 -33.139 1.00 88.12 2001 LEU A C 1
ATOM 2976 O O . LEU A 1 403 ? 10.998 -13.231 -31.980 1.00 89.62 2001 LEU A O 1
ATOM 2981 N N . VAL A 1 404 ? 11.344 -12.455 -34.093 1.00 84.31 2002 VAL A N 1
ATOM 2982 C CA . VAL A 1 404 ? 10.819 -11.099 -33.906 1.00 85.40 2002 VAL A CA 1
ATOM 2983 C C . VAL A 1 404 ? 9.275 -11.165 -33.804 1.00 93.42 2002 VAL A C 1
ATOM 2984 O O . VAL A 1 404 ? 8.681 -10.451 -32.987 1.00 95.17 2002 VAL A O 1
ATOM 2988 N N . SER A 1 405 ? 8.647 -12.070 -34.590 1.00 90.48 2003 SER A N 1
ATOM 2989 C CA . SER A 1 405 ? 7.201 -12.306 -34.630 1.00 92.43 2003 SER A CA 1
ATOM 2990 C C . SER A 1 405 ? 6.615 -12.888 -33.330 1.00 98.49 2003 SER A C 1
ATOM 2991 O O . SER A 1 405 ? 5.417 -12.702 -33.080 1.00 101.61 2003 SER A O 1
ATOM 2994 N N . LYS A 1 406 ? 7.439 -13.590 -32.519 1.00 92.80 2004 LYS A N 1
ATOM 2995 C CA . LYS A 1 406 ? 7.018 -14.218 -31.255 1.00 94.23 2004 LYS A CA 1
ATOM 2996 C C . LYS A 1 406 ? 6.407 -13.245 -30.230 1.00 101.14 2004 LYS A C 1
ATOM 2997 O O . LYS A 1 406 ? 6.785 -12.070 -30.193 1.00 100.53 2004 LYS A O 1
ATOM 3003 N N . LYS A 1 407 ? 5.457 -13.761 -29.399 1.00 100.47 2005 LYS A N 1
ATOM 3004 C CA . LYS A 1 407 ? 4.703 -13.058 -28.350 1.00 121.92 2005 LYS A CA 1
ATOM 3005 C C . LYS A 1 407 ? 3.894 -11.877 -28.888 1.00 154.83 2005 LYS A C 1
ATOM 3006 O O . LYS A 1 407 ? 2.970 -12.070 -29.677 1.00 116.85 2005 LYS A O 1
ATOM 3012 N N . VAL B 1 17 ? 11.993 13.312 12.151 1.00 118.75 1615 VAL B N 1
ATOM 3013 C CA . VAL B 1 17 ? 11.196 12.356 11.375 1.00 117.49 1615 VAL B CA 1
ATOM 3014 C C . VAL B 1 17 ? 12.039 11.776 10.217 1.00 119.40 1615 VAL B C 1
ATOM 3015 O O . VAL B 1 17 ? 12.692 12.539 9.495 1.00 119.25 1615 VAL B O 1
ATOM 3019 N N . ILE B 1 18 ? 12.017 10.431 10.042 1.00 113.74 1616 ILE B N 1
ATOM 3020 C CA . ILE B 1 18 ? 12.733 9.744 8.953 1.00 111.47 1616 ILE B CA 1
ATOM 3021 C C . ILE B 1 18 ? 11.752 8.967 8.056 1.00 113.30 1616 ILE B C 1
ATOM 3022 O O . ILE B 1 18 ? 11.078 8.045 8.526 1.00 111.81 1616 ILE B O 1
ATOM 3027 N N . ASP B 1 19 ? 11.660 9.367 6.772 1.00 109.82 1617 ASP B N 1
ATOM 3028 C CA . ASP B 1 19 ? 10.822 8.690 5.774 1.00 109.04 1617 ASP B CA 1
ATOM 3029 C C . ASP B 1 19 ? 11.648 7.578 5.102 1.00 108.50 1617 ASP B C 1
ATOM 3030 O O . ASP B 1 19 ? 12.699 7.886 4.524 1.00 107.59 1617 ASP B O 1
ATOM 3035 N N . PRO B 1 20 ? 11.218 6.287 5.202 1.00 101.50 1618 PRO B N 1
ATOM 3036 C CA . PRO B 1 20 ? 12.017 5.196 4.617 1.00 98.63 1618 PRO B CA 1
ATOM 3037 C C . PRO B 1 20 ? 12.231 5.294 3.107 1.00 101.57 1618 PRO B C 1
ATOM 3038 O O . PRO B 1 20 ? 13.362 5.116 2.666 1.00 100.75 1618 PRO B O 1
ATOM 3042 N N . THR B 1 21 ? 11.187 5.641 2.327 1.00 98.23 1619 THR B N 1
ATOM 3043 C CA . THR B 1 21 ? 11.289 5.782 0.864 1.00 97.96 1619 THR B CA 1
ATOM 3044 C C . THR B 1 21 ? 12.269 6.887 0.441 1.00 100.94 1619 THR B C 1
ATOM 3045 O O . THR B 1 21 ? 12.885 6.792 -0.620 1.00 100.02 1619 THR B O 1
ATOM 3049 N N . GLU B 1 22 ? 12.424 7.913 1.291 1.00 97.77 1620 GLU B N 1
ATOM 3050 C CA . GLU B 1 22 ? 13.336 9.043 1.101 1.00 97.89 1620 GLU B CA 1
ATOM 3051 C C . GLU B 1 22 ? 14.801 8.568 1.244 1.00 97.03 1620 GLU B C 1
ATOM 3052 O O . GLU B 1 22 ? 15.660 8.996 0.471 1.00 96.29 1620 GLU B O 1
ATOM 3058 N N . GLN B 1 23 ? 15.054 7.648 2.201 1.00 90.23 1621 GLN B N 1
ATOM 3059 C CA . GLN B 1 23 ? 16.369 7.063 2.494 1.00 87.69 1621 GLN B CA 1
ATOM 3060 C C . GLN B 1 23 ? 16.868 6.126 1.392 1.00 89.83 1621 GLN B C 1
ATOM 3061 O O . GLN B 1 23 ? 18.077 5.902 1.279 1.00 88.90 1621 GLN B O 1
ATOM 3067 N N . LEU B 1 24 ? 15.941 5.589 0.578 1.00 85.50 1622 LEU B N 1
ATOM 3068 C CA . LEU B 1 24 ? 16.223 4.663 -0.525 1.00 83.85 1622 LEU B CA 1
ATOM 3069 C C . LEU B 1 24 ? 17.187 5.226 -1.577 1.00 89.11 1622 LEU B C 1
ATOM 3070 O O . LEU B 1 24 ? 17.925 4.457 -2.186 1.00 88.42 1622 LEU B O 1
ATOM 3075 N N . ALA B 1 25 ? 17.222 6.563 -1.738 1.00 87.76 1623 ALA B N 1
ATOM 3076 C CA . ALA B 1 25 ? 18.088 7.298 -2.671 1.00 87.88 1623 ALA B CA 1
ATOM 3077 C C . ALA B 1 25 ? 19.579 7.189 -2.334 1.00 90.37 1623 ALA B C 1
ATOM 3078 O O . ALA B 1 25 ? 20.411 7.506 -3.185 1.00 91.03 1623 ALA B O 1
ATOM 3080 N N . TYR B 1 26 ? 19.918 6.755 -1.102 1.00 84.73 1624 TYR B N 1
ATOM 3081 C CA . TYR B 1 26 ? 21.308 6.582 -0.678 1.00 83.06 1624 TYR B CA 1
ATOM 3082 C C . TYR B 1 26 ? 21.857 5.223 -1.092 1.00 82.50 1624 TYR B C 1
ATOM 3083 O O . TYR B 1 26 ? 23.068 5.015 -1.056 1.00 81.98 1624 TYR B O 1
ATOM 3092 N N . PHE B 1 27 ? 20.966 4.307 -1.501 1.00 76.60 1625 PHE B N 1
ATOM 3093 C CA . PHE B 1 27 ? 21.319 2.963 -1.970 1.00 73.93 1625 PHE B CA 1
ATOM 3094 C C . PHE B 1 27 ? 21.524 2.969 -3.497 1.00 77.80 1625 PHE B C 1
ATOM 3095 O O . PHE B 1 27 ? 20.704 3.555 -4.223 1.00 78.17 1625 PHE B O 1
ATOM 3103 N N . PRO B 1 28 ? 22.597 2.319 -4.014 1.00 72.49 1626 PRO B N 1
ATOM 3104 C CA . PRO B 1 28 ? 22.799 2.304 -5.465 1.00 71.43 1626 PRO B CA 1
ATOM 3105 C C . PRO B 1 28 ? 21.900 1.291 -6.159 1.00 75.21 1626 PRO B C 1
ATOM 3106 O O . PRO B 1 28 ? 21.422 0.355 -5.506 1.00 74.63 1626 PRO B O 1
ATOM 3110 N N . LYS B 1 29 ? 21.664 1.485 -7.479 1.00 71.33 1627 LYS B N 1
ATOM 3111 C CA . LYS B 1 29 ? 20.881 0.566 -8.301 1.00 70.57 1627 LYS B CA 1
ATOM 3112 C C . LYS B 1 29 ? 21.699 -0.722 -8.430 1.00 74.30 1627 LYS B C 1
ATOM 3113 O O . LYS B 1 29 ? 22.923 -0.665 -8.580 1.00 73.22 1627 LYS B O 1
ATOM 3119 N N . ILE B 1 30 ? 21.017 -1.869 -8.322 1.00 72.01 1628 ILE B N 1
ATOM 3120 C CA . ILE B 1 30 ? 21.595 -3.210 -8.376 1.00 71.42 1628 ILE B CA 1
ATOM 3121 C C . ILE B 1 30 ? 21.507 -3.825 -9.772 1.00 75.80 1628 ILE B C 1
ATOM 3122 O O . ILE B 1 30 ? 20.450 -3.802 -10.400 1.00 75.92 1628 ILE B O 1
ATOM 3127 N N . THR B 1 31 ? 22.642 -4.363 -10.244 1.00 73.10 1629 THR B N 1
ATOM 3128 C CA . THR B 1 31 ? 22.787 -5.084 -11.510 1.00 73.36 1629 THR B CA 1
ATOM 3129 C C . THR B 1 31 ? 22.983 -6.557 -11.124 1.00 76.71 1629 THR B C 1
ATOM 3130 O O . THR B 1 31 ? 23.744 -6.868 -10.198 1.00 74.54 1629 THR B O 1
ATOM 3134 N N . PHE B 1 32 ? 22.264 -7.455 -11.800 1.00 74.19 1630 PHE B N 1
ATOM 3135 C CA . PHE B 1 32 ? 22.322 -8.884 -11.493 1.00 72.99 1630 PHE B CA 1
ATOM 3136 C C . PHE B 1 32 ? 21.858 -9.741 -12.668 1.00 77.44 1630 PHE B C 1
ATOM 3137 O O . PHE B 1 32 ? 21.266 -9.214 -13.610 1.00 77.21 1630 PHE B O 1
ATOM 3145 N N . GLU B 1 33 ? 22.060 -11.070 -12.565 1.00 75.76 1631 GLU B N 1
ATOM 3146 C CA . GLU B 1 33 ? 21.609 -12.068 -13.540 1.00 77.58 1631 GLU B CA 1
ATOM 3147 C C . GLU B 1 33 ? 20.863 -13.194 -12.819 1.00 83.55 1631 GLU B C 1
ATOM 3148 O O . GLU B 1 33 ? 21.359 -13.724 -11.818 1.00 82.72 1631 GLU B O 1
ATOM 3154 N N . ARG B 1 34 ? 19.658 -13.525 -13.310 1.00 82.35 1632 ARG B N 1
ATOM 3155 C CA . ARG B 1 34 ? 18.815 -14.584 -12.764 1.00 83.03 1632 ARG B CA 1
ATOM 3156 C C . ARG B 1 34 ? 18.921 -15.809 -13.673 1.00 92.40 1632 ARG B C 1
ATOM 3157 O O . ARG B 1 34 ? 18.710 -15.708 -14.885 1.00 93.11 1632 ARG B O 1
ATOM 3165 N N . LEU B 1 35 ? 19.256 -16.962 -13.082 1.00 92.19 1633 LEU B N 1
ATOM 3166 C CA . LEU B 1 35 ? 19.323 -18.231 -13.800 1.00 94.40 1633 LEU B CA 1
ATOM 3167 C C . LEU B 1 35 ? 18.185 -19.099 -13.275 1.00 104.01 1633 LEU B C 1
ATOM 3168 O O . LEU B 1 35 ? 18.212 -19.516 -12.111 1.00 102.48 1633 LEU B O 1
ATOM 3173 N N . LYS B 1 36 ? 17.158 -19.315 -14.108 1.00 106.59 1634 LYS B N 1
ATOM 3174 C CA . LYS B 1 36 ? 15.997 -20.123 -13.725 1.00 109.34 1634 LYS B CA 1
ATOM 3175 C C . LYS B 1 36 ? 16.308 -21.622 -13.845 1.00 118.18 1634 LYS B C 1
ATOM 3176 O O . LYS B 1 36 ? 17.056 -22.024 -14.742 1.00 117.79 1634 LYS B O 1
ATOM 3182 N N . ASN B 1 37 ? 15.788 -22.427 -12.896 1.00 118.51 1635 ASN B N 1
ATOM 3183 C CA . ASN B 1 37 ? 16.003 -23.875 -12.854 1.00 120.87 1635 ASN B CA 1
ATOM 3184 C C . ASN B 1 37 ? 14.996 -24.626 -13.750 1.00 132.25 1635 ASN B C 1
ATOM 3185 O O . ASN B 1 37 ? 13.784 -24.677 -13.474 1.00 132.50 1635 ASN B O 1
ATOM 3190 N N . TYR B 1 38 ? 15.514 -25.165 -14.872 1.00 134.11 1636 TYR B N 1
ATOM 3191 C CA . TYR B 1 38 ? 14.725 -25.877 -15.879 1.00 137.82 1636 TYR B CA 1
ATOM 3192 C C . TYR B 1 38 ? 14.751 -27.396 -15.660 1.00 144.33 1636 TYR B C 1
ATOM 3193 O O . TYR B 1 38 ? 15.808 -28.030 -15.785 1.00 143.68 1636 TYR B O 1
ATOM 3202 N N . ASP B 1 39 ? 13.575 -27.965 -15.315 1.00 143.17 1637 ASP B N 1
ATOM 3203 C CA . ASP B 1 39 ? 13.365 -29.397 -15.071 1.00 144.59 1637 ASP B CA 1
ATOM 3204 C C . ASP B 1 39 ? 13.372 -30.208 -16.374 1.00 151.44 1637 ASP B C 1
ATOM 3205 O O . ASP B 1 39 ? 13.622 -31.416 -16.342 1.00 152.19 1637 ASP B O 1
ATOM 3210 N N . THR B 1 40 ? 13.114 -29.531 -17.516 1.00 149.16 1638 THR B N 1
ATOM 3211 C CA . THR B 1 40 ? 13.053 -30.092 -18.875 1.00 151.10 1638 THR B CA 1
ATOM 3212 C C . THR B 1 40 ? 14.358 -30.764 -19.355 1.00 154.60 1638 THR B C 1
ATOM 3213 O O . THR B 1 40 ? 14.338 -31.429 -20.401 1.00 156.29 1638 THR B O 1
ATOM 3217 N N . SER B 1 41 ? 15.477 -30.601 -18.586 1.00 148.14 1639 SER B N 1
ATOM 3218 C CA . SER B 1 41 ? 16.833 -31.093 -18.894 1.00 147.13 1639 SER B CA 1
ATOM 3219 C C . SER B 1 41 ? 17.288 -30.492 -20.243 1.00 149.63 1639 SER B C 1
ATOM 3220 O O . SER B 1 41 ? 17.816 -31.186 -21.123 1.00 150.51 1639 SER B O 1
ATOM 3223 N N . SER B 1 42 ? 17.046 -29.164 -20.376 1.00 143.34 1640 SER B N 1
ATOM 3224 C CA . SER B 1 42 ? 17.326 -28.315 -21.539 1.00 142.36 1640 SER B CA 1
ATOM 3225 C C . SER B 1 42 ? 18.805 -27.885 -21.644 1.00 140.93 1640 SER B C 1
ATOM 3226 O O . SER B 1 42 ? 19.106 -26.835 -22.227 1.00 140.41 1640 SER B O 1
ATOM 3229 N N . ASN B 1 43 ? 19.724 -28.715 -21.100 1.00 132.98 1641 ASN B N 1
ATOM 3230 C CA . ASN B 1 43 ? 21.164 -28.466 -21.131 1.00 129.63 1641 ASN B CA 1
ATOM 3231 C C . ASN B 1 43 ? 21.738 -28.744 -22.520 1.00 128.72 1641 ASN B C 1
ATOM 3232 O O . ASN B 1 43 ? 21.388 -29.736 -23.165 1.00 129.80 1641 ASN B O 1
ATOM 3237 N N . TYR B 1 44 ? 22.614 -27.837 -22.970 1.00 119.69 1642 TYR B N 1
ATOM 3238 C CA . TYR B 1 44 ? 23.276 -27.842 -24.269 1.00 117.91 1642 TYR B CA 1
ATOM 3239 C C . TYR B 1 44 ? 24.780 -27.546 -24.124 1.00 116.79 1642 TYR B C 1
ATOM 3240 O O . TYR B 1 44 ? 25.214 -27.062 -23.075 1.00 114.05 1642 TYR B O 1
ATOM 3249 N N . ALA B 1 45 ? 25.570 -27.848 -25.171 1.00 112.48 1643 ALA B N 1
ATOM 3250 C CA . ALA B 1 45 ? 27.016 -27.609 -25.181 1.00 110.52 1643 ALA B CA 1
ATOM 3251 C C . ALA B 1 45 ? 27.312 -26.119 -25.447 1.00 110.50 1643 ALA B C 1
ATOM 3252 O O . ALA B 1 45 ? 27.105 -25.637 -26.558 1.00 111.37 1643 ALA B O 1
ATOM 3254 N N . LYS B 1 46 ? 27.756 -25.384 -24.418 1.00 102.21 1644 LYS B N 1
ATOM 3255 C CA . LYS B 1 46 ? 28.043 -23.956 -24.559 1.00 99.84 1644 LYS B CA 1
ATOM 3256 C C . LYS B 1 46 ? 29.511 -23.619 -24.333 1.00 101.49 1644 LYS B C 1
ATOM 3257 O O . LYS B 1 46 ? 30.214 -24.349 -23.631 1.00 101.69 1644 LYS B O 1
ATOM 3263 N N . GLY B 1 47 ? 29.948 -22.507 -24.922 1.00 95.37 1645 GLY B N 1
ATOM 3264 C CA . GLY B 1 47 ? 31.306 -22.002 -24.789 1.00 93.00 1645 GLY B CA 1
ATOM 3265 C C . GLY B 1 47 ? 31.537 -21.293 -23.468 1.00 91.49 1645 GLY B C 1
ATOM 3266 O O . GLY B 1 47 ? 30.660 -21.264 -22.596 1.00 89.81 1645 GLY B O 1
ATOM 3267 N N . LYS B 1 48 ? 32.731 -20.714 -23.317 1.00 85.04 1646 LYS B N 1
ATOM 3268 C CA . LYS B 1 48 ? 33.157 -20.040 -22.091 1.00 82.02 1646 LYS B CA 1
ATOM 3269 C C . LYS B 1 48 ? 33.599 -18.595 -22.341 1.00 83.51 1646 LYS B C 1
ATOM 3270 O O . LYS B 1 48 ? 34.347 -18.328 -23.280 1.00 83.58 1646 LYS B O 1
ATOM 3276 N N . LEU B 1 49 ? 33.161 -17.674 -21.465 1.00 78.18 1647 LEU B N 1
ATOM 3277 C CA . LEU B 1 49 ? 33.535 -16.260 -21.490 1.00 76.75 1647 LEU B CA 1
ATOM 3278 C C . LEU B 1 49 ? 34.681 -16.040 -20.522 1.00 81.24 1647 LEU B C 1
ATOM 3279 O O . LEU B 1 49 ? 34.544 -16.297 -19.322 1.00 80.37 1647 LEU B O 1
ATOM 3284 N N . THR B 1 50 ? 35.811 -15.570 -21.052 1.00 79.24 1648 THR B N 1
ATOM 3285 C CA . THR B 1 50 ? 37.000 -15.274 -20.268 1.00 78.96 1648 THR B CA 1
ATOM 3286 C C . THR B 1 50 ? 37.589 -13.933 -20.636 1.00 83.99 1648 THR B C 1
ATOM 3287 O O . THR B 1 50 ? 37.762 -13.611 -21.810 1.00 86.18 1648 THR B O 1
ATOM 3291 N N . ARG B 1 51 ? 37.850 -13.147 -19.608 1.00 79.24 1649 ARG B N 1
ATOM 3292 C CA . ARG B 1 51 ? 38.520 -11.856 -19.585 1.00 78.90 1649 ARG B CA 1
ATOM 3293 C C . ARG B 1 51 ? 39.197 -11.865 -18.226 1.00 83.47 1649 ARG B C 1
ATOM 3294 O O . ARG B 1 51 ? 38.566 -12.197 -17.222 1.00 81.88 1649 ARG B O 1
ATOM 3302 N N . ASN B 1 52 ? 40.499 -11.630 -18.208 1.00 81.71 1650 ASN B N 1
ATOM 3303 C CA . ASN B 1 52 ? 41.260 -11.708 -16.973 1.00 80.75 1650 ASN B CA 1
ATOM 3304 C C . ASN B 1 52 ? 41.680 -10.328 -16.504 1.00 82.69 1650 ASN B C 1
ATOM 3305 O O . ASN B 1 52 ? 42.680 -9.773 -16.968 1.00 82.06 1650 ASN B O 1
ATOM 3310 N N . TYR B 1 53 ? 40.863 -9.755 -15.613 1.00 78.52 1651 TYR B N 1
ATOM 3311 C CA . TYR B 1 53 ? 41.096 -8.439 -15.031 1.00 78.13 1651 TYR B CA 1
ATOM 3312 C C . TYR B 1 53 ? 42.225 -8.502 -14.028 1.00 84.61 1651 TYR B C 1
ATOM 3313 O O . TYR B 1 53 ? 42.158 -9.238 -13.036 1.00 83.71 1651 TYR B O 1
ATOM 3322 N N . MET B 1 54 ? 43.275 -7.744 -14.297 1.00 83.55 1652 MET B N 1
ATOM 3323 C CA . MET B 1 54 ? 44.425 -7.711 -13.413 1.00 84.62 1652 MET B CA 1
ATOM 3324 C C . MET B 1 54 ? 44.170 -6.727 -12.274 1.00 83.63 1652 MET B C 1
ATOM 3325 O O . MET B 1 54 ? 44.610 -5.577 -12.303 1.00 82.38 1652 MET B O 1
ATOM 3330 N N . ILE B 1 55 ? 43.363 -7.189 -11.306 1.00 77.61 1653 ILE B N 1
ATOM 3331 C CA . ILE B 1 55 ? 42.957 -6.421 -10.130 1.00 76.46 1653 ILE B CA 1
ATOM 3332 C C . ILE B 1 55 ? 43.247 -7.174 -8.832 1.00 78.16 1653 ILE B C 1
ATOM 3333 O O . ILE B 1 55 ? 43.087 -8.389 -8.775 1.00 77.93 1653 ILE B O 1
ATOM 3338 N N . LEU B 1 56 ? 43.657 -6.445 -7.789 1.00 73.71 1654 LEU B N 1
ATOM 3339 C CA . LEU B 1 56 ? 43.970 -6.991 -6.462 1.00 71.99 1654 LEU B CA 1
ATOM 3340 C C . LEU B 1 56 ? 43.038 -6.446 -5.371 1.00 75.89 1654 LEU B C 1
ATOM 3341 O O . LEU B 1 56 ? 42.952 -7.038 -4.296 1.00 77.35 1654 LEU B O 1
ATOM 3346 N N . LEU B 1 57 ? 42.347 -5.328 -5.641 1.00 70.95 1655 LEU B N 1
ATOM 3347 C CA . LEU B 1 57 ? 41.468 -4.646 -4.689 1.00 70.30 1655 LEU B CA 1
ATOM 3348 C C . LEU B 1 57 ? 39.980 -5.082 -4.741 1.00 74.32 1655 LEU B C 1
ATOM 3349 O O . LEU B 1 57 ? 39.505 -5.477 -5.816 1.00 73.88 1655 LEU B O 1
ATOM 3354 N N . PRO B 1 58 ? 39.229 -5.006 -3.594 1.00 70.60 1656 PRO B N 1
ATOM 3355 C CA . PRO B 1 58 ? 37.805 -5.379 -3.616 1.00 69.15 1656 PRO B CA 1
ATOM 3356 C C . PRO B 1 58 ? 36.935 -4.243 -4.174 1.00 72.02 1656 PRO B C 1
ATOM 3357 O O . PRO B 1 58 ? 36.240 -3.535 -3.430 1.00 72.05 1656 PRO B O 1
ATOM 3361 N N . TRP B 1 59 ? 36.978 -4.079 -5.501 1.00 67.56 1657 TRP B N 1
ATOM 3362 C CA . TRP B 1 59 ? 36.285 -3.025 -6.232 1.00 66.99 1657 TRP B CA 1
ATOM 3363 C C . TRP B 1 59 ? 34.766 -3.047 -6.132 1.00 72.39 1657 TRP B C 1
ATOM 3364 O O . TRP B 1 59 ? 34.156 -2.032 -6.428 1.00 73.51 1657 TRP B O 1
ATOM 3375 N N . GLN B 1 60 ? 34.153 -4.148 -5.660 1.00 68.85 1658 GLN B N 1
ATOM 3376 C CA . GLN B 1 60 ? 32.698 -4.249 -5.473 1.00 67.90 1658 GLN B CA 1
ATOM 3377 C C . GLN B 1 60 ? 32.144 -3.259 -4.410 1.00 74.30 1658 GLN B C 1
ATOM 3378 O O . GLN B 1 60 ? 30.934 -2.996 -4.384 1.00 76.02 1658 GLN B O 1
ATOM 3384 N N . HIS B 1 61 ? 33.038 -2.706 -3.559 1.00 70.43 1659 HIS B N 1
ATOM 3385 C CA . HIS B 1 61 ? 32.721 -1.726 -2.518 1.00 70.66 1659 HIS B CA 1
ATOM 3386 C C . HIS B 1 61 ? 32.751 -0.284 -3.044 1.00 75.63 1659 HIS B C 1
ATOM 3387 O O . HIS B 1 61 ? 32.477 0.647 -2.282 1.00 77.08 1659 HIS B O 1
ATOM 3394 N N . VAL B 1 62 ? 33.068 -0.097 -4.335 1.00 71.21 1660 VAL B N 1
ATOM 3395 C CA . VAL B 1 62 ? 33.212 1.212 -4.981 1.00 71.29 1660 VAL B CA 1
ATOM 3396 C C . VAL B 1 62 ? 31.979 2.115 -4.776 1.00 74.70 1660 VAL B C 1
ATOM 3397 O O . VAL B 1 62 ? 32.151 3.294 -4.491 1.00 75.66 1660 VAL B O 1
ATOM 3401 N N . ASN B 1 63 ? 30.763 1.567 -4.865 1.00 70.53 1661 ASN B N 1
ATOM 3402 C CA . ASN B 1 63 ? 29.539 2.361 -4.738 1.00 70.81 1661 ASN B CA 1
ATOM 3403 C C . ASN B 1 63 ? 28.849 2.226 -3.366 1.00 75.13 1661 ASN B C 1
ATOM 3404 O O . ASN B 1 63 ? 27.645 2.491 -3.261 1.00 75.87 1661 ASN B O 1
ATOM 3409 N N . ARG B 1 64 ? 29.619 1.863 -2.315 1.00 70.39 1662 ARG B N 1
ATOM 3410 C CA . ARG B 1 64 ? 29.082 1.622 -0.971 1.00 69.50 1662 ARG B CA 1
ATOM 3411 C C . ARG B 1 64 ? 29.482 2.659 0.104 1.00 75.57 1662 ARG B C 1
ATOM 3412 O O . ARG B 1 64 ? 29.265 2.413 1.289 1.00 75.64 1662 ARG B O 1
ATOM 3420 N N . TYR B 1 65 ? 29.996 3.829 -0.316 1.00 73.20 1663 TYR B N 1
ATOM 3421 C CA . TYR B 1 65 ? 30.469 4.936 0.528 1.00 73.34 1663 TYR B CA 1
ATOM 3422 C C . TYR B 1 65 ? 29.412 5.561 1.460 1.00 78.07 1663 TYR B C 1
ATOM 3423 O O . TYR B 1 65 ? 29.788 6.222 2.428 1.00 79.59 1663 TYR B O 1
ATOM 3432 N N . ASN B 1 66 ? 28.105 5.383 1.178 1.00 73.72 1664 ASN B N 1
ATOM 3433 C CA . ASN B 1 66 ? 27.025 5.953 2.000 1.00 73.64 1664 ASN B CA 1
ATOM 3434 C C . ASN B 1 66 ? 26.663 5.089 3.198 1.00 77.27 1664 ASN B C 1
ATOM 3435 O O . ASN B 1 66 ? 25.756 5.456 3.947 1.00 77.87 1664 ASN B O 1
ATOM 3440 N N . PHE B 1 67 ? 27.349 3.940 3.381 1.00 73.03 1665 PHE B N 1
ATOM 3441 C CA . PHE B 1 67 ? 27.071 2.983 4.458 1.00 71.64 1665 PHE B CA 1
ATOM 3442 C C . PHE B 1 67 ? 28.305 2.711 5.294 1.00 74.96 1665 PHE B C 1
ATOM 3443 O O . PHE B 1 67 ? 29.404 2.564 4.751 1.00 74.00 1665 PHE B O 1
ATOM 3451 N N . VAL B 1 68 ? 28.110 2.670 6.625 1.00 71.92 1666 VAL B N 1
ATOM 3452 C CA . VAL B 1 68 ? 29.166 2.572 7.639 1.00 72.27 1666 VAL B CA 1
ATOM 3453 C C . VAL B 1 68 ? 29.473 1.135 8.147 1.00 77.85 1666 VAL B C 1
ATOM 3454 O O . VAL B 1 68 ? 30.565 0.638 7.886 1.00 79.06 1666 VAL B O 1
ATOM 3458 N N . PHE B 1 69 ? 28.552 0.505 8.900 1.00 73.68 1667 PHE B N 1
ATOM 3459 C CA . PHE B 1 69 ? 28.745 -0.788 9.569 1.00 72.72 1667 PHE B CA 1
ATOM 3460 C C . PHE B 1 69 ? 28.635 -2.024 8.680 1.00 76.75 1667 PHE B C 1
ATOM 3461 O O . PHE B 1 69 ? 29.240 -3.048 9.001 1.00 77.46 1667 PHE B O 1
ATOM 3469 N N . SER B 1 70 ? 27.838 -1.953 7.612 1.00 72.58 1668 SER B N 1
ATOM 3470 C CA . SER B 1 70 ? 27.630 -3.010 6.618 1.00 71.29 1668 SER B CA 1
ATOM 3471 C C . SER B 1 70 ? 27.005 -2.385 5.384 1.00 76.51 1668 SER B C 1
ATOM 3472 O O . SER B 1 70 ? 26.480 -1.276 5.462 1.00 77.03 1668 SER B O 1
ATOM 3475 N N . SER B 1 71 ? 27.095 -3.059 4.239 1.00 73.30 1669 SER B N 1
ATOM 3476 C CA . SER B 1 71 ? 26.632 -2.483 2.986 1.00 73.29 1669 SER B CA 1
ATOM 3477 C C . SER B 1 71 ? 26.007 -3.482 2.010 1.00 77.63 1669 SER B C 1
ATOM 3478 O O . SER B 1 71 ? 25.926 -3.187 0.823 1.00 78.64 1669 SER B O 1
ATOM 3481 N N . THR B 1 72 ? 25.502 -4.625 2.514 1.00 73.53 1670 THR B N 1
ATOM 3482 C CA . THR B 1 72 ? 24.910 -5.719 1.729 1.00 72.76 1670 THR B CA 1
ATOM 3483 C C . THR B 1 72 ? 23.758 -5.261 0.813 1.00 77.15 1670 THR B C 1
ATOM 3484 O O . THR B 1 72 ? 23.597 -5.819 -0.283 1.00 77.77 1670 THR B O 1
ATOM 3488 N N . GLY B 1 73 ? 23.017 -4.239 1.247 1.00 71.63 1671 GLY B N 1
ATOM 3489 C CA . GLY B 1 73 ? 21.923 -3.635 0.496 1.00 71.18 1671 GLY B CA 1
ATOM 3490 C C . GLY B 1 73 ? 22.365 -2.980 -0.796 1.00 75.22 1671 GLY B C 1
ATOM 3491 O O . GLY B 1 73 ? 21.533 -2.728 -1.670 1.00 75.57 1671 GLY B O 1
ATOM 3492 N N . CYS B 1 74 ? 23.677 -2.712 -0.946 1.00 71.74 1672 CYS B N 1
ATOM 3493 C CA . CYS B 1 74 ? 24.249 -2.157 -2.185 1.00 72.09 1672 CYS B CA 1
ATOM 3494 C C . CYS B 1 74 ? 24.427 -3.261 -3.233 1.00 74.89 1672 CYS B C 1
ATOM 3495 O O . CYS B 1 74 ? 24.524 -2.966 -4.427 1.00 74.93 1672 CYS B O 1
ATOM 3498 N N . LYS B 1 75 ? 24.490 -4.527 -2.767 1.00 69.98 1673 LYS B N 1
ATOM 3499 C CA . LYS B 1 75 ? 24.676 -5.739 -3.564 1.00 68.86 1673 LYS B CA 1
ATOM 3500 C C . LYS B 1 75 ? 23.356 -6.461 -3.871 1.00 75.00 1673 LYS B C 1
ATOM 3501 O O . LYS B 1 75 ? 23.113 -6.788 -5.029 1.00 76.73 1673 LYS B O 1
ATOM 3507 N N . VAL B 1 76 ? 22.540 -6.750 -2.841 1.00 71.58 1674 VAL B N 1
ATOM 3508 C CA . VAL B 1 76 ? 21.275 -7.483 -2.958 1.00 71.18 1674 VAL B CA 1
ATOM 3509 C C . VAL B 1 76 ? 20.084 -6.630 -2.488 1.00 75.10 1674 VAL B C 1
ATOM 3510 O O . VAL B 1 76 ? 20.194 -5.865 -1.533 1.00 73.55 1674 VAL B O 1
ATOM 3514 N N . SER B 1 77 ? 18.947 -6.802 -3.175 1.00 72.91 1675 SER B N 1
ATOM 3515 C CA . SER B 1 77 ? 17.675 -6.129 -2.945 1.00 73.03 1675 SER B CA 1
ATOM 3516 C C . SER B 1 77 ? 16.528 -7.098 -3.195 1.00 76.46 1675 SER B C 1
ATOM 3517 O O . SER B 1 77 ? 16.553 -7.837 -4.176 1.00 76.99 1675 SER B O 1
ATOM 3520 N N . LEU B 1 78 ? 15.502 -7.071 -2.330 1.00 72.55 1676 LEU B N 1
ATOM 3521 C CA . LEU B 1 78 ? 14.333 -7.925 -2.508 1.00 71.92 1676 LEU B CA 1
ATOM 3522 C C . LEU B 1 78 ? 13.432 -7.398 -3.611 1.00 77.46 1676 LEU B C 1
ATOM 3523 O O . LEU B 1 78 ? 12.928 -8.198 -4.389 1.00 77.97 1676 LEU B O 1
ATOM 3528 N N . LYS B 1 79 ? 13.260 -6.061 -3.708 1.00 74.96 1677 LYS B N 1
ATOM 3529 C CA . LYS B 1 79 ? 12.431 -5.431 -4.744 1.00 76.18 1677 LYS B CA 1
ATOM 3530 C C . LYS B 1 79 ? 13.006 -5.655 -6.142 1.00 80.41 1677 LYS B C 1
ATOM 3531 O O . LYS B 1 79 ? 12.244 -5.893 -7.077 1.00 80.79 1677 LYS B O 1
ATOM 3537 N N . THR B 1 80 ? 14.345 -5.613 -6.273 1.00 76.58 1678 THR B N 1
ATOM 3538 C CA . THR B 1 80 ? 15.037 -5.800 -7.543 1.00 76.55 1678 THR B CA 1
ATOM 3539 C C . THR B 1 80 ? 15.039 -7.257 -7.988 1.00 80.89 1678 THR B C 1
ATOM 3540 O O . THR B 1 80 ? 14.707 -7.527 -9.145 1.00 80.94 1678 THR B O 1
ATOM 3544 N N . CYS B 1 81 ? 15.408 -8.188 -7.084 1.00 77.73 1679 CYS B N 1
ATOM 3545 C CA . CYS B 1 81 ? 15.558 -9.614 -7.409 1.00 78.44 1679 CYS B CA 1
ATOM 3546 C C . CYS B 1 81 ? 14.276 -10.447 -7.323 1.00 81.00 1679 CYS B C 1
ATOM 3547 O O . CYS B 1 81 ? 14.044 -11.263 -8.216 1.00 81.93 1679 CYS B O 1
ATOM 3550 N N . ILE B 1 82 ? 13.496 -10.310 -6.240 1.00 75.29 1680 ILE B N 1
ATOM 3551 C CA . ILE B 1 82 ? 12.290 -11.120 -6.038 1.00 74.90 1680 ILE B CA 1
ATOM 3552 C C . ILE B 1 82 ? 11.013 -10.257 -5.846 1.00 79.02 1680 ILE B C 1
ATOM 3553 O O . ILE B 1 82 ? 10.102 -10.656 -5.111 1.00 78.99 1680 ILE B O 1
ATOM 3558 N N . GLY B 1 83 ? 10.960 -9.114 -6.541 1.00 75.02 1681 GLY B N 1
ATOM 3559 C CA . GLY B 1 83 ? 9.860 -8.151 -6.500 1.00 75.52 1681 GLY B CA 1
ATOM 3560 C C . GLY B 1 83 ? 8.473 -8.708 -6.769 1.00 80.20 1681 GLY B C 1
ATOM 3561 O O . GLY B 1 83 ? 7.510 -8.296 -6.109 1.00 80.38 1681 GLY B O 1
ATOM 3562 N N . LYS B 1 84 ? 8.365 -9.653 -7.733 1.00 77.27 1682 LYS B N 1
ATOM 3563 C CA . LYS B 1 84 ? 7.108 -10.310 -8.095 1.00 78.64 1682 LYS B CA 1
ATOM 3564 C C . LYS B 1 84 ? 6.624 -11.201 -6.951 1.00 83.57 1682 LYS B C 1
ATOM 3565 O O . LYS B 1 84 ? 5.451 -11.128 -6.592 1.00 85.21 1682 LYS B O 1
ATOM 3571 N N . LEU B 1 85 ? 7.527 -12.016 -6.364 1.00 78.33 1683 LEU B N 1
ATOM 3572 C CA . LEU B 1 85 ? 7.224 -12.907 -5.240 1.00 77.34 1683 LEU B CA 1
ATOM 3573 C C . LEU B 1 85 ? 6.793 -12.098 -4.018 1.00 80.95 1683 LEU B C 1
ATOM 3574 O O . LEU B 1 85 ? 5.903 -12.527 -3.287 1.00 81.31 1683 LEU B O 1
ATOM 3579 N N . MET B 1 86 ? 7.419 -10.925 -3.815 1.00 77.05 1684 MET B N 1
ATOM 3580 C CA . MET B 1 86 ? 7.110 -9.991 -2.733 1.00 77.05 1684 MET B CA 1
ATOM 3581 C C . MET B 1 86 ? 5.685 -9.466 -2.899 1.00 83.04 1684 MET B C 1
ATOM 3582 O O . MET B 1 86 ? 4.942 -9.389 -1.918 1.00 84.12 1684 MET B O 1
ATOM 3587 N N . LYS B 1 87 ? 5.307 -9.139 -4.150 1.00 79.91 1685 LYS B N 1
ATOM 3588 C CA . LYS B 1 87 ? 3.982 -8.654 -4.543 1.00 81.53 1685 LYS B CA 1
ATOM 3589 C C . LYS B 1 87 ? 2.943 -9.756 -4.354 1.00 87.02 1685 LYS B C 1
ATOM 3590 O O . LYS B 1 87 ? 1.899 -9.509 -3.757 1.00 87.65 1685 LYS B O 1
ATOM 3596 N N . ASP B 1 88 ? 3.240 -10.967 -4.869 1.00 84.41 1686 ASP B N 1
ATOM 3597 C CA . ASP B 1 88 ? 2.371 -12.143 -4.839 1.00 85.54 1686 ASP B CA 1
ATOM 3598 C C . ASP B 1 88 ? 2.124 -12.693 -3.443 1.00 87.41 1686 ASP B C 1
ATOM 3599 O O . ASP B 1 88 ? 0.969 -12.914 -3.087 1.00 89.08 1686 ASP B O 1
ATOM 3604 N N . LEU B 1 89 ? 3.183 -12.925 -2.657 1.00 80.59 1687 LEU B N 1
ATOM 3605 C CA . LEU B 1 89 ? 3.027 -13.458 -1.299 1.00 79.53 1687 LEU B CA 1
ATOM 3606 C C . LEU B 1 89 ? 2.511 -12.412 -0.305 1.00 83.48 1687 LEU B C 1
ATOM 3607 O O . LEU B 1 89 ? 1.778 -12.767 0.623 1.00 83.26 1687 LEU B O 1
ATOM 3612 N N . ASN B 1 90 ? 2.872 -11.125 -0.532 1.00 79.83 1688 ASN B N 1
ATOM 3613 C CA . ASN B 1 90 ? 2.492 -9.965 0.276 1.00 79.90 1688 ASN B CA 1
ATOM 3614 C C . ASN B 1 90 ? 2.693 -10.267 1.771 1.00 84.18 1688 ASN B C 1
ATOM 3615 O O . ASN B 1 90 ? 1.719 -10.398 2.527 1.00 84.63 1688 ASN B O 1
ATOM 3620 N N . PRO B 1 91 ? 3.954 -10.498 2.205 1.00 79.44 1689 PRO B N 1
ATOM 3621 C CA . PRO B 1 91 ? 4.166 -10.813 3.621 1.00 78.37 1689 PRO B CA 1
ATOM 3622 C C . PRO B 1 91 ? 4.057 -9.562 4.468 1.00 81.96 1689 PRO B C 1
ATOM 3623 O O . PRO B 1 91 ? 4.359 -8.465 3.990 1.00 81.96 1689 PRO B O 1
ATOM 3627 N N . LYS B 1 92 ? 3.567 -9.717 5.693 1.00 77.90 1690 LYS B N 1
ATOM 3628 C CA . LYS B 1 92 ? 3.436 -8.593 6.611 1.00 78.05 1690 LYS B CA 1
ATOM 3629 C C . LYS B 1 92 ? 4.690 -8.550 7.497 1.00 80.13 1690 LYS B C 1
ATOM 3630 O O . LYS B 1 92 ? 5.002 -7.513 8.080 1.00 80.25 1690 LYS B O 1
ATOM 3636 N N . VAL B 1 93 ? 5.407 -9.689 7.582 1.00 74.43 1691 VAL B N 1
ATOM 3637 C CA . VAL B 1 93 ? 6.627 -9.888 8.375 1.00 72.44 1691 VAL B CA 1
ATOM 3638 C C . VAL B 1 93 ? 7.640 -10.626 7.514 1.00 75.85 1691 VAL B C 1
ATOM 3639 O O . VAL B 1 93 ? 7.276 -11.601 6.848 1.00 76.79 1691 VAL B O 1
ATOM 3643 N N . LEU B 1 94 ? 8.912 -10.184 7.548 1.00 70.34 1692 LEU B N 1
ATOM 3644 C CA . LEU B 1 94 ? 10.035 -10.844 6.872 1.00 68.10 1692 LEU B CA 1
ATOM 3645 C C . LEU B 1 94 ? 11.006 -11.364 7.935 1.00 70.94 1692 LEU B C 1
ATOM 3646 O O . LEU B 1 94 ? 11.188 -10.728 8.983 1.00 70.66 1692 LEU B O 1
ATOM 3651 N N . TYR B 1 95 ? 11.623 -12.524 7.670 1.00 65.65 1693 TYR B N 1
ATOM 3652 C CA . TYR B 1 95 ? 12.529 -13.179 8.607 1.00 64.40 1693 TYR B CA 1
ATOM 3653 C C . TYR B 1 95 ? 13.967 -13.103 8.125 1.00 68.55 1693 TYR B C 1
ATOM 3654 O O . TYR B 1 95 ? 14.329 -13.763 7.149 1.00 69.85 1693 TYR B O 1
ATOM 3663 N N . PHE B 1 96 ? 14.779 -12.263 8.770 1.00 64.24 1694 PHE B N 1
ATOM 3664 C CA . PHE B 1 96 ? 16.183 -12.076 8.393 1.00 62.64 1694 PHE B CA 1
ATOM 3665 C C . PHE B 1 96 ? 17.103 -12.802 9.351 1.00 67.28 1694 PHE B C 1
ATOM 3666 O O . PHE B 1 96 ? 17.175 -12.446 10.529 1.00 67.89 1694 PHE B O 1
ATOM 3674 N N . ILE B 1 97 ? 17.775 -13.854 8.858 1.00 63.15 1695 ILE B N 1
ATOM 3675 C CA . ILE B 1 97 ? 18.719 -14.643 9.651 1.00 63.31 1695 ILE B CA 1
ATOM 3676 C C . ILE B 1 97 ? 20.153 -14.417 9.114 1.00 68.10 1695 ILE B C 1
ATOM 3677 O O . ILE B 1 97 ? 20.317 -14.058 7.942 1.00 68.68 1695 ILE B O 1
ATOM 3682 N N . GLY B 1 98 ? 21.148 -14.522 9.999 1.00 64.85 1696 GLY B N 1
ATOM 3683 C CA . GLY B 1 98 ? 22.557 -14.249 9.703 1.00 64.57 1696 GLY B CA 1
ATOM 3684 C C . GLY B 1 98 ? 22.737 -12.862 9.118 1.00 68.70 1696 GLY B C 1
ATOM 3685 O O . GLY B 1 98 ? 23.465 -12.687 8.139 1.00 69.16 1696 GLY B O 1
ATOM 3686 N N . GLU B 1 99 ? 22.062 -11.869 9.725 1.00 64.65 1697 GLU B N 1
ATOM 3687 C CA . GLU B 1 99 ? 21.901 -10.506 9.234 1.00 64.20 1697 GLU B CA 1
ATOM 3688 C C . GLU B 1 99 ? 22.858 -9.406 9.794 1.00 69.04 1697 GLU B C 1
ATOM 3689 O O . GLU B 1 99 ? 22.743 -8.259 9.376 1.00 69.14 1697 GLU B O 1
ATOM 3695 N N . GLY B 1 100 ? 23.795 -9.743 10.671 1.00 66.27 1698 GLY B N 1
ATOM 3696 C CA . GLY B 1 100 ? 24.761 -8.779 11.201 1.00 66.59 1698 GLY B CA 1
ATOM 3697 C C . GLY B 1 100 ? 24.228 -7.388 11.502 1.00 71.33 1698 GLY B C 1
ATOM 3698 O O . GLY B 1 100 ? 23.282 -7.252 12.275 1.00 71.84 1698 GLY B O 1
ATOM 3699 N N . ALA B 1 101 ? 24.804 -6.340 10.872 1.00 67.43 1699 ALA B N 1
ATOM 3700 C CA . ALA B 1 101 ? 24.375 -4.958 11.112 1.00 67.51 1699 ALA B CA 1
ATOM 3701 C C . ALA B 1 101 ? 23.053 -4.583 10.440 1.00 72.90 1699 ALA B C 1
ATOM 3702 O O . ALA B 1 101 ? 22.508 -3.520 10.721 1.00 75.17 1699 ALA B O 1
ATOM 3704 N N . GLY B 1 102 ? 22.547 -5.454 9.579 1.00 67.97 1700 GLY B N 1
ATOM 3705 C CA . GLY B 1 102 ? 21.252 -5.298 8.933 1.00 67.74 1700 GLY B CA 1
ATOM 3706 C C . GLY B 1 102 ? 21.086 -4.234 7.876 1.00 71.41 1700 GLY B C 1
ATOM 3707 O O . GLY B 1 102 ? 20.044 -3.576 7.857 1.00 71.60 1700 GLY B O 1
ATOM 3708 N N . ASN B 1 103 ? 22.063 -4.095 6.951 1.00 66.71 1701 ASN B N 1
ATOM 3709 C CA . ASN B 1 103 ? 21.956 -3.135 5.846 1.00 65.97 1701 ASN B CA 1
ATOM 3710 C C . ASN B 1 103 ? 20.950 -3.651 4.805 1.00 69.40 1701 ASN B C 1
ATOM 3711 O O . ASN B 1 103 ? 20.240 -2.850 4.186 1.00 70.24 1701 ASN B O 1
ATOM 3716 N N . TRP B 1 104 ? 20.900 -4.985 4.614 1.00 64.01 1702 TRP B N 1
ATOM 3717 C CA . TRP B 1 104 ? 19.977 -5.625 3.678 1.00 63.79 1702 TRP B CA 1
ATOM 3718 C C . TRP B 1 104 ? 18.547 -5.406 4.155 1.00 68.38 1702 TRP B C 1
ATOM 3719 O O . TRP B 1 104 ? 17.692 -4.980 3.383 1.00 69.27 1702 TRP B O 1
ATOM 3730 N N . MET B 1 105 ? 18.317 -5.642 5.444 1.00 64.59 1703 MET B N 1
ATOM 3731 C CA . MET B 1 105 ? 17.041 -5.446 6.119 1.00 64.31 1703 MET B CA 1
ATOM 3732 C C . MET B 1 105 ? 16.644 -3.969 6.040 1.00 69.33 1703 MET B C 1
ATOM 3733 O O . MET B 1 105 ? 15.483 -3.685 5.781 1.00 69.75 1703 MET B O 1
ATOM 3738 N N . ALA B 1 106 ? 17.615 -3.044 6.222 1.00 66.82 1704 ALA B N 1
ATOM 3739 C CA . ALA B 1 106 ? 17.410 -1.595 6.155 1.00 67.82 1704 ALA B CA 1
ATOM 3740 C C . ALA B 1 106 ? 16.931 -1.172 4.765 1.00 71.51 1704 ALA B C 1
ATOM 3741 O O . ALA B 1 106 ? 15.991 -0.396 4.685 1.00 73.83 1704 ALA B O 1
ATOM 3743 N N . ARG B 1 107 ? 17.515 -1.718 3.686 1.00 65.98 1705 ARG B N 1
ATOM 3744 C CA . ARG B 1 107 ? 17.070 -1.427 2.316 1.00 66.15 1705 ARG B CA 1
ATOM 3745 C C . ARG B 1 107 ? 15.635 -1.921 2.113 1.00 71.81 1705 ARG B C 1
ATOM 3746 O O . ARG B 1 107 ? 14.818 -1.208 1.529 1.00 72.64 1705 ARG B O 1
ATOM 3754 N N . THR B 1 108 ? 15.333 -3.131 2.621 1.00 68.56 1706 THR B N 1
ATOM 3755 C CA . THR B 1 108 ? 14.011 -3.756 2.557 1.00 69.03 1706 THR B CA 1
ATOM 3756 C C . THR B 1 108 ? 12.957 -2.891 3.269 1.00 76.32 1706 THR B C 1
ATOM 3757 O O . THR B 1 108 ? 11.841 -2.751 2.760 1.00 78.77 1706 THR B O 1
ATOM 3761 N N . ALA B 1 109 ? 13.342 -2.260 4.399 1.00 71.76 1707 ALA B N 1
ATOM 3762 C CA . ALA B 1 109 ? 12.502 -1.354 5.182 1.00 71.88 1707 ALA B CA 1
ATOM 3763 C C . ALA B 1 109 ? 12.208 -0.057 4.435 1.00 76.68 1707 ALA B C 1
ATOM 3764 O O . ALA B 1 109 ? 11.200 0.588 4.719 1.00 77.33 1707 ALA B O 1
ATOM 3766 N N . CYS B 1 110 ? 13.076 0.311 3.472 1.00 74.02 1708 CYS B N 1
ATOM 3767 C CA . CYS B 1 110 ? 12.939 1.492 2.611 1.00 75.43 1708 CYS B CA 1
ATOM 3768 C C . CYS B 1 110 ? 12.072 1.180 1.392 1.00 80.41 1708 CYS B C 1
ATOM 3769 O O . CYS B 1 110 ? 11.322 2.046 0.936 1.00 82.18 1708 CYS B O 1
ATOM 3772 N N . GLU B 1 111 ? 12.196 -0.044 0.852 1.00 76.15 1709 GLU B N 1
ATOM 3773 C CA . GLU B 1 111 ? 11.445 -0.506 -0.325 1.00 76.57 1709 GLU B CA 1
ATOM 3774 C C . GLU B 1 111 ? 10.000 -0.873 0.042 1.00 83.01 1709 GLU B C 1
ATOM 3775 O O . GLU B 1 111 ? 9.079 -0.570 -0.717 1.00 84.62 1709 GLU B O 1
ATOM 3781 N N . TYR B 1 112 ? 9.813 -1.544 1.196 1.00 78.60 1710 TYR B N 1
ATOM 3782 C CA . TYR B 1 112 ? 8.517 -2.002 1.700 1.00 78.39 1710 TYR B CA 1
ATOM 3783 C C . TYR B 1 112 ? 8.286 -1.340 3.065 1.00 83.29 1710 TYR B C 1
ATOM 3784 O O . TYR B 1 112 ? 8.653 -1.917 4.086 1.00 81.99 1710 TYR B O 1
ATOM 3793 N N . PRO B 1 113 ? 7.739 -0.094 3.085 1.00 81.47 1711 PRO B N 1
ATOM 3794 C CA . PRO B 1 113 ? 7.635 0.662 4.346 1.00 81.37 1711 PRO B CA 1
ATOM 3795 C C . PRO B 1 113 ? 6.645 0.166 5.391 1.00 87.32 1711 PRO B C 1
ATOM 3796 O O . PRO B 1 113 ? 6.691 0.652 6.529 1.00 88.18 1711 PRO B O 1
ATOM 3800 N N . ASP B 1 114 ? 5.746 -0.761 5.033 1.00 84.09 1712 ASP B N 1
ATOM 3801 C CA . ASP B 1 114 ? 4.751 -1.257 5.991 1.00 84.41 1712 ASP B CA 1
ATOM 3802 C C . ASP B 1 114 ? 5.117 -2.634 6.560 1.00 85.36 1712 ASP B C 1
ATOM 3803 O O . ASP B 1 114 ? 4.429 -3.158 7.438 1.00 84.93 1712 ASP B O 1
ATOM 3808 N N . ILE B 1 115 ? 6.221 -3.200 6.066 1.00 80.38 1713 ILE B N 1
ATOM 3809 C CA . ILE B 1 115 ? 6.727 -4.502 6.476 1.00 78.32 1713 ILE B CA 1
ATOM 3810 C C . ILE B 1 115 ? 7.467 -4.394 7.807 1.00 78.84 1713 ILE B C 1
ATOM 3811 O O . ILE B 1 115 ? 8.260 -3.475 8.028 1.00 77.84 1713 ILE B O 1
ATOM 3816 N N . LYS B 1 116 ? 7.142 -5.332 8.700 1.00 73.24 1714 LYS B N 1
ATOM 3817 C CA . LYS B 1 116 ? 7.725 -5.526 10.015 1.00 71.39 1714 LYS B CA 1
ATOM 3818 C C . LYS B 1 116 ? 8.760 -6.676 9.879 1.00 72.40 1714 LYS B C 1
ATOM 3819 O O . LYS B 1 116 ? 8.708 -7.426 8.907 1.00 70.75 1714 LYS B O 1
ATOM 3825 N N . PHE B 1 117 ? 9.722 -6.786 10.812 1.00 68.48 1715 PHE B N 1
ATOM 3826 C CA . PHE B 1 117 ? 10.784 -7.794 10.717 1.00 66.64 1715 PHE B CA 1
ATOM 3827 C C . PHE B 1 117 ? 11.045 -8.570 11.992 1.00 71.11 1715 PHE B C 1
ATOM 3828 O O . PHE B 1 117 ? 10.821 -8.064 13.090 1.00 71.52 1715 PHE B O 1
ATOM 3836 N N . VAL B 1 118 ? 11.594 -9.787 11.816 1.00 67.42 1716 VAL B N 1
ATOM 3837 C CA . VAL B 1 118 ? 12.105 -10.685 12.844 1.00 67.35 1716 VAL B CA 1
ATOM 3838 C C . VAL B 1 118 ? 13.570 -10.839 12.445 1.00 70.64 1716 VAL B C 1
ATOM 3839 O O . VAL B 1 118 ? 13.884 -11.289 11.334 1.00 69.29 1716 VAL B O 1
ATOM 3843 N N . TYR B 1 119 ? 14.454 -10.359 13.319 1.00 66.87 1717 TYR B N 1
ATOM 3844 C CA . TYR B 1 119 ? 15.889 -10.349 13.080 1.00 65.01 1717 TYR B CA 1
ATOM 3845 C C . TYR B 1 119 ? 16.613 -11.383 13.928 1.00 68.92 1717 TYR B C 1
ATOM 3846 O O . TYR B 1 119 ? 16.307 -11.548 15.111 1.00 69.56 1717 TYR B O 1
ATOM 3855 N N . ARG B 1 120 ? 17.599 -12.049 13.320 1.00 64.83 1718 ARG B N 1
ATOM 3856 C CA . ARG B 1 120 ? 18.469 -13.028 13.967 1.00 65.03 1718 ARG B CA 1
ATOM 3857 C C . ARG B 1 120 ? 19.848 -12.947 13.319 1.00 70.17 1718 ARG B C 1
ATOM 3858 O O . ARG B 1 120 ? 19.956 -12.789 12.106 1.00 68.85 1718 ARG B O 1
ATOM 3866 N N . SER B 1 121 ? 20.897 -13.044 14.132 1.00 69.32 1719 SER B N 1
ATOM 3867 C CA . SER B 1 121 ? 22.297 -13.101 13.704 1.00 69.67 1719 SER B CA 1
ATOM 3868 C C . SER B 1 121 ? 23.100 -13.699 14.848 1.00 75.29 1719 SER B C 1
ATOM 3869 O O . SER B 1 121 ? 22.773 -13.447 16.010 1.00 74.42 1719 SER B O 1
ATOM 3872 N N . LEU B 1 122 ? 24.125 -14.513 14.521 1.00 73.56 1720 LEU B N 1
ATOM 3873 C CA . LEU B 1 122 ? 24.963 -15.191 15.513 1.00 74.46 1720 LEU B CA 1
ATOM 3874 C C . LEU B 1 122 ? 25.567 -14.235 16.520 1.00 82.76 1720 LEU B C 1
ATOM 3875 O O . LEU B 1 122 ? 26.229 -13.267 16.135 1.00 82.67 1720 LEU B O 1
ATOM 3880 N N . LYS B 1 123 ? 25.282 -14.497 17.803 1.00 83.15 1721 LYS B N 1
ATOM 3881 C CA . LYS B 1 123 ? 25.777 -13.745 18.953 1.00 86.03 1721 LYS B CA 1
ATOM 3882 C C . LYS B 1 123 ? 27.129 -14.347 19.329 1.00 96.63 1721 LYS B C 1
ATOM 3883 O O . LYS B 1 123 ? 27.180 -15.424 19.924 1.00 96.07 1721 LYS B O 1
ATOM 3889 N N . ASP B 1 124 ? 28.221 -13.681 18.927 1.00 98.93 1722 ASP B N 1
ATOM 3890 C CA . ASP B 1 124 ? 29.586 -14.163 19.172 1.00 102.20 1722 ASP B CA 1
ATOM 3891 C C . ASP B 1 124 ? 30.494 -13.123 19.841 1.00 112.13 1722 ASP B C 1
ATOM 3892 O O . ASP B 1 124 ? 31.510 -13.503 20.440 1.00 113.10 1722 ASP B O 1
ATOM 3897 N N . ASP B 1 125 ? 30.116 -11.821 19.753 1.00 111.80 1723 ASP B N 1
ATOM 3898 C CA . ASP B 1 125 ? 30.864 -10.674 20.296 1.00 114.24 1723 ASP B CA 1
ATOM 3899 C C . ASP B 1 125 ? 32.263 -10.569 19.621 1.00 120.15 1723 ASP B C 1
ATOM 3900 O O . ASP B 1 125 ? 33.298 -10.414 20.280 1.00 121.01 1723 ASP B O 1
ATOM 3905 N N . LEU B 1 126 ? 32.248 -10.686 18.276 1.00 116.62 1724 LEU B N 1
ATOM 3906 C CA . LEU B 1 126 ? 33.370 -10.602 17.333 1.00 116.71 1724 LEU B CA 1
ATOM 3907 C C . LEU B 1 126 ? 32.828 -10.030 15.995 1.00 119.69 1724 LEU B C 1
ATOM 3908 O O . LEU B 1 126 ? 33.584 -9.481 15.187 1.00 118.93 1724 LEU B O 1
ATOM 3913 N N . ASP B 1 127 ? 31.495 -10.161 15.795 1.00 115.50 1725 ASP B N 1
ATOM 3914 C CA . ASP B 1 127 ? 30.693 -9.630 14.688 1.00 113.79 1725 ASP B CA 1
ATOM 3915 C C . ASP B 1 127 ? 29.364 -9.091 15.273 1.00 116.19 1725 ASP B C 1
ATOM 3916 O O . ASP B 1 127 ? 29.093 -9.291 16.465 1.00 116.89 1725 ASP B O 1
ATOM 3921 N N . HIS B 1 128 ? 28.555 -8.398 14.447 1.00 110.52 1726 HIS B N 1
ATOM 3922 C CA . HIS B 1 128 ? 27.282 -7.799 14.863 1.00 109.45 1726 HIS B CA 1
ATOM 3923 C C . HIS B 1 128 ? 26.167 -8.819 15.087 1.00 109.69 1726 HIS B C 1
ATOM 3924 O O . HIS B 1 128 ? 25.960 -9.722 14.268 1.00 108.48 1726 HIS B O 1
ATOM 3931 N N . HIS B 1 129 ? 25.463 -8.665 16.222 1.00 104.65 1727 HIS B N 1
ATOM 3932 C CA . HIS B 1 129 ? 24.299 -9.452 16.641 1.00 103.35 1727 HIS B CA 1
ATOM 3933 C C . HIS B 1 129 ? 23.141 -8.489 16.982 1.00 103.97 1727 HIS B C 1
ATOM 3934 O O . HIS B 1 129 ? 22.077 -8.901 17.463 1.00 104.21 1727 HIS B O 1
ATOM 3941 N N . TYR B 1 130 ? 23.369 -7.196 16.667 1.00 96.90 1728 TYR B N 1
ATOM 3942 C CA . TYR B 1 130 ? 22.453 -6.065 16.813 1.00 95.35 1728 TYR B CA 1
ATOM 3943 C C . TYR B 1 130 ? 22.458 -5.288 15.472 1.00 94.71 1728 TYR B C 1
ATOM 3944 O O . TYR B 1 130 ? 23.536 -5.106 14.886 1.00 94.15 1728 TYR B O 1
ATOM 3953 N N . PRO B 1 131 ? 21.285 -4.815 14.971 1.00 87.19 1729 PRO B N 1
ATOM 3954 C CA . PRO B 1 131 ? 21.275 -4.153 13.659 1.00 84.75 1729 PRO B CA 1
ATOM 3955 C C . PRO B 1 131 ? 21.693 -2.679 13.673 1.00 85.10 1729 PRO B C 1
ATOM 3956 O O . PRO B 1 131 ? 20.870 -1.783 13.456 1.00 86.11 1729 PRO B O 1
ATOM 3960 N N . LEU B 1 132 ? 23.000 -2.441 13.891 1.00 77.42 1730 LEU B N 1
ATOM 3961 C CA . LEU B 1 132 ? 23.645 -1.129 13.898 1.00 76.20 1730 LEU B CA 1
ATOM 3962 C C . LEU B 1 132 ? 23.340 -0.301 12.632 1.00 78.53 1730 LEU B C 1
ATOM 3963 O O . LEU B 1 132 ? 23.047 0.887 12.747 1.00 78.68 1730 LEU B O 1
ATOM 3968 N N . GLU B 1 133 ? 23.386 -0.932 11.438 1.00 73.64 1731 GLU B N 1
ATOM 3969 C CA . GLU B 1 133 ? 23.096 -0.246 10.174 1.00 73.06 1731 GLU B CA 1
ATOM 3970 C C . GLU B 1 133 ? 21.610 0.092 10.015 1.00 76.89 1731 GLU B C 1
ATOM 3971 O O . GLU B 1 133 ? 21.289 1.203 9.588 1.00 77.29 1731 GLU B O 1
ATOM 3977 N N . TYR B 1 134 ? 20.711 -0.845 10.397 1.00 71.80 1732 TYR B N 1
ATOM 3978 C CA . TYR B 1 134 ? 19.266 -0.628 10.338 1.00 71.32 1732 TYR B CA 1
ATOM 3979 C C . TYR B 1 134 ? 18.897 0.604 11.181 1.00 76.82 1732 TYR B C 1
ATOM 3980 O O . TYR B 1 134 ? 18.156 1.466 10.708 1.00 76.55 1732 TYR B O 1
ATOM 3989 N N . GLN B 1 135 ? 19.417 0.672 12.421 1.00 74.01 1733 GLN B N 1
ATOM 3990 C CA . GLN B 1 135 ? 19.195 1.768 13.359 1.00 75.18 1733 GLN B CA 1
ATOM 3991 C C . GLN B 1 135 ? 19.647 3.095 12.746 1.00 78.95 1733 GLN B C 1
ATOM 3992 O O . GLN B 1 135 ? 18.902 4.062 12.811 1.00 79.53 1733 GLN B O 1
ATOM 3998 N N . ARG B 1 136 ? 20.840 3.124 12.123 1.00 74.99 1734 ARG B N 1
ATOM 3999 C CA . ARG B 1 136 ? 21.423 4.302 11.471 1.00 74.71 1734 ARG B CA 1
ATOM 4000 C C . ARG B 1 136 ? 20.579 4.768 10.273 1.00 78.78 1734 ARG B C 1
ATOM 4001 O O . ARG B 1 136 ? 20.305 5.958 10.157 1.00 79.93 1734 ARG B O 1
ATOM 4009 N N . VAL B 1 137 ? 20.158 3.831 9.399 1.00 74.37 1735 VAL B N 1
ATOM 4010 C CA . VAL B 1 137 ? 19.377 4.122 8.187 1.00 74.02 1735 VAL B CA 1
ATOM 4011 C C . VAL B 1 137 ? 17.907 4.476 8.502 1.00 78.75 1735 VAL B C 1
ATOM 4012 O O . VAL B 1 137 ? 17.442 5.525 8.064 1.00 78.34 1735 VAL B O 1
ATOM 4016 N N . ILE B 1 138 ? 17.189 3.602 9.232 1.00 76.55 1736 ILE B N 1
ATOM 4017 C CA . ILE B 1 138 ? 15.758 3.753 9.554 1.00 78.06 1736 ILE B CA 1
ATOM 4018 C C . ILE B 1 138 ? 15.493 4.714 10.735 1.00 84.18 1736 ILE B C 1
ATOM 4019 O O . ILE B 1 138 ? 14.452 5.370 10.753 1.00 85.16 1736 ILE B O 1
ATOM 4024 N N . GLY B 1 139 ? 16.430 4.810 11.672 1.00 81.89 1737 GLY B N 1
ATOM 4025 C CA . GLY B 1 139 ? 16.314 5.715 12.809 1.00 84.10 1737 GLY B CA 1
ATOM 4026 C C . GLY B 1 139 ? 15.949 5.032 14.108 1.00 90.97 1737 GLY B C 1
ATOM 4027 O O . GLY B 1 139 ? 16.610 5.242 15.129 1.00 91.93 1737 GLY B O 1
ATOM 4028 N N . GLU B 1 140 ? 14.863 4.246 14.084 1.00 87.76 1738 GLU B N 1
ATOM 4029 C CA . GLU B 1 140 ? 14.354 3.515 15.244 1.00 86.97 1738 GLU B CA 1
ATOM 4030 C C . GLU B 1 140 ? 14.192 2.021 14.917 1.00 89.00 1738 GLU B C 1
ATOM 4031 O O . GLU B 1 140 ? 14.346 1.618 13.758 1.00 87.56 1738 GLU B O 1
ATOM 4037 N N . LEU B 1 141 ? 13.894 1.204 15.939 1.00 85.36 1739 LEU B N 1
ATOM 4038 C CA . LEU B 1 141 ? 13.729 -0.237 15.776 1.00 83.62 1739 LEU B CA 1
ATOM 4039 C C . LEU B 1 141 ? 12.282 -0.710 15.950 1.00 85.00 1739 LEU B C 1
ATOM 4040 O O . LEU B 1 141 ? 12.051 -1.915 16.039 1.00 84.59 1739 LEU B O 1
ATOM 4045 N N . SER B 1 142 ? 11.305 0.225 15.928 1.00 80.41 1740 SER B N 1
ATOM 4046 C CA . SER B 1 142 ? 9.872 -0.064 16.097 1.00 79.83 1740 SER B CA 1
ATOM 4047 C C . SER B 1 142 ? 9.304 -1.122 15.123 1.00 80.76 1740 SER B C 1
ATOM 4048 O O . SER B 1 142 ? 8.377 -1.847 15.491 1.00 80.18 1740 SER B O 1
ATOM 4051 N N . ARG B 1 143 ? 9.863 -1.219 13.906 1.00 75.13 1741 ARG B N 1
ATOM 4052 C CA . ARG B 1 143 ? 9.414 -2.204 12.913 1.00 73.92 1741 ARG B CA 1
ATOM 4053 C C . ARG B 1 143 ? 10.058 -3.581 13.099 1.00 77.33 1741 ARG B C 1
ATOM 4054 O O . ARG B 1 143 ? 9.568 -4.551 12.522 1.00 75.43 1741 ARG B O 1
ATOM 4062 N N . ILE B 1 144 ? 11.136 -3.671 13.915 1.00 74.91 1742 ILE B N 1
ATOM 4063 C CA . ILE B 1 144 ? 11.771 -4.952 14.236 1.00 74.52 1742 ILE B CA 1
ATOM 4064 C C . ILE B 1 144 ? 11.050 -5.440 15.485 1.00 78.98 1742 ILE B C 1
ATOM 4065 O O . ILE B 1 144 ? 11.393 -5.049 16.605 1.00 79.92 1742 ILE B O 1
ATOM 4070 N N . ILE B 1 145 ? 10.005 -6.248 15.277 1.00 74.49 1743 ILE B N 1
ATOM 4071 C CA . ILE B 1 145 ? 9.140 -6.763 16.342 1.00 74.79 1743 ILE B CA 1
ATOM 4072 C C . ILE B 1 145 ? 9.846 -7.819 17.213 1.00 78.27 1743 ILE B C 1
ATOM 4073 O O . ILE B 1 145 ? 9.444 -8.023 18.357 1.00 78.64 1743 ILE B O 1
ATOM 4078 N N . ASP B 1 146 ? 10.908 -8.453 16.685 1.00 73.82 1744 ASP B N 1
ATOM 4079 C CA . ASP B 1 146 ? 11.728 -9.419 17.408 1.00 73.41 1744 ASP B CA 1
ATOM 4080 C C . ASP B 1 146 ? 13.165 -9.212 16.940 1.00 78.42 1744 ASP B C 1
ATOM 4081 O O . ASP B 1 146 ? 13.490 -9.504 15.793 1.00 78.28 1744 ASP B O 1
ATOM 4086 N N . SER B 1 147 ? 14.006 -8.645 17.805 1.00 76.05 1745 SER B N 1
ATOM 4087 C CA . SER B 1 147 ? 15.406 -8.353 17.492 1.00 75.23 1745 SER B CA 1
ATOM 4088 C C . SER B 1 147 ? 16.362 -9.370 18.112 1.00 80.27 1745 SER B C 1
ATOM 4089 O O . SER B 1 147 ? 17.572 -9.145 18.127 1.00 80.22 1745 SER B O 1
ATOM 4092 N N . GLY B 1 148 ? 15.813 -10.482 18.597 1.00 77.79 1746 GLY B N 1
ATOM 4093 C CA . GLY B 1 148 ? 16.586 -11.546 19.230 1.00 78.10 1746 GLY B CA 1
ATOM 4094 C C . GLY B 1 148 ? 17.156 -11.181 20.592 1.00 83.75 1746 GLY B C 1
ATOM 4095 O O . GLY B 1 148 ? 18.182 -11.732 21.004 1.00 84.80 1746 GLY B O 1
ATOM 4096 N N . GLU B 1 149 ? 16.499 -10.239 21.294 1.00 79.55 1747 GLU B N 1
ATOM 4097 C CA . GLU B 1 149 ? 16.903 -9.759 22.611 1.00 80.33 1747 GLU B CA 1
ATOM 4098 C C . GLU B 1 149 ? 16.733 -10.865 23.664 1.00 85.35 1747 GLU B C 1
ATOM 4099 O O . GLU B 1 149 ? 15.713 -11.545 23.686 1.00 85.49 1747 GLU B O 1
ATOM 4105 N N . GLY B 1 150 ? 17.737 -11.040 24.507 1.00 82.25 1748 GLY B N 1
ATOM 4106 C CA . GLY B 1 150 ? 17.711 -12.058 25.550 1.00 83.13 1748 GLY B CA 1
ATOM 4107 C C . GLY B 1 150 ? 18.009 -13.466 25.056 1.00 87.28 1748 GLY B C 1
ATOM 4108 O O . GLY B 1 150 ? 17.849 -14.427 25.807 1.00 88.40 1748 GLY B O 1
ATOM 4109 N N . LEU B 1 151 ? 18.444 -13.612 23.797 1.00 82.38 1749 LEU B N 1
ATOM 4110 C CA . LEU B 1 151 ? 18.786 -14.921 23.252 1.00 81.24 1749 LEU B CA 1
ATOM 4111 C C . LEU B 1 151 ? 20.244 -15.264 23.528 1.00 88.28 1749 LEU B C 1
ATOM 4112 O O . LEU B 1 151 ? 21.092 -14.369 23.632 1.00 87.90 1749 LEU B O 1
ATOM 4117 N N . SER B 1 152 ? 20.527 -16.574 23.647 1.00 86.84 1750 SER B N 1
ATOM 4118 C CA . SER B 1 152 ? 21.862 -17.135 23.872 1.00 87.17 1750 SER B CA 1
ATOM 4119 C C . SER B 1 152 ? 22.584 -17.311 22.536 1.00 90.59 1750 SER B C 1
ATOM 4120 O O . SER B 1 152 ? 22.046 -16.924 21.497 1.00 88.26 1750 SER B O 1
ATOM 4123 N N . MET B 1 153 ? 23.806 -17.873 22.557 1.00 89.59 1751 MET B N 1
ATOM 4124 C CA . MET B 1 153 ? 24.557 -18.110 21.329 1.00 89.90 1751 MET B CA 1
ATOM 4125 C C . MET B 1 153 ? 23.869 -19.195 20.487 1.00 90.42 1751 MET B C 1
ATOM 4126 O O . MET B 1 153 ? 23.798 -19.073 19.259 1.00 89.04 1751 MET B O 1
ATOM 4131 N N . GLU B 1 154 ? 23.329 -20.223 21.166 1.00 84.84 1752 GLU B N 1
ATOM 4132 C CA . GLU B 1 154 ? 22.638 -21.351 20.556 1.00 83.15 1752 GLU B CA 1
ATOM 4133 C C . GLU B 1 154 ? 21.402 -20.920 19.784 1.00 83.24 1752 GLU B C 1
ATOM 4134 O O . GLU B 1 154 ? 21.211 -21.347 18.644 1.00 82.22 1752 GLU B O 1
ATOM 4140 N N . THR B 1 155 ? 20.578 -20.054 20.395 1.00 77.01 1753 THR B N 1
ATOM 4141 C CA . THR B 1 155 ? 19.307 -19.599 19.828 1.00 74.44 1753 THR B CA 1
ATOM 4142 C C . THR B 1 155 ? 19.445 -18.511 18.752 1.00 74.31 1753 THR B C 1
ATOM 4143 O O . THR B 1 155 ? 18.427 -18.097 18.191 1.00 73.42 1753 THR B O 1
ATOM 4147 N N . THR B 1 156 ? 20.687 -18.090 18.430 1.00 69.49 1754 THR B N 1
ATOM 4148 C CA . THR B 1 156 ? 20.994 -17.092 17.384 1.00 67.71 1754 THR B CA 1
ATOM 4149 C C . THR B 1 156 ? 21.707 -17.735 16.191 1.00 70.53 1754 THR B C 1
ATOM 4150 O O . THR B 1 156 ? 21.849 -17.110 15.141 1.00 68.57 1754 THR B O 1
ATOM 4154 N N . ASP B 1 157 ? 22.152 -18.995 16.375 1.00 68.28 1755 ASP B N 1
ATOM 4155 C CA . ASP B 1 157 ? 22.853 -19.841 15.416 1.00 67.25 1755 ASP B CA 1
ATOM 4156 C C . ASP B 1 157 ? 21.832 -20.508 14.499 1.00 71.45 1755 ASP B C 1
ATOM 4157 O O . ASP B 1 157 ? 21.077 -21.374 14.937 1.00 72.00 1755 ASP B O 1
ATOM 4162 N N . ALA B 1 158 ? 21.835 -20.132 13.210 1.00 67.28 1756 ALA B N 1
ATOM 4163 C CA . ALA B 1 158 ? 20.924 -20.682 12.205 1.00 65.83 1756 ALA B CA 1
ATOM 4164 C C . ALA B 1 158 ? 21.149 -22.192 11.947 1.00 69.60 1756 ALA B C 1
ATOM 4165 O O . ALA B 1 158 ? 20.320 -22.832 11.301 1.00 69.15 1756 ALA B O 1
ATOM 4167 N N . THR B 1 159 ? 22.246 -22.768 12.491 1.00 66.94 1757 THR B N 1
ATOM 4168 C CA . THR B 1 159 ? 22.567 -24.197 12.343 1.00 67.02 1757 THR B CA 1
ATOM 4169 C C . THR B 1 159 ? 22.073 -25.007 13.546 1.00 71.67 1757 THR B C 1
ATOM 4170 O O . THR B 1 159 ? 22.303 -26.219 13.613 1.00 71.99 1757 THR B O 1
ATOM 4174 N N . GLN B 1 160 ? 21.342 -24.340 14.465 1.00 68.72 1758 GLN B N 1
ATOM 4175 C CA . GLN B 1 160 ? 20.780 -24.935 15.681 1.00 69.78 1758 GLN B CA 1
ATOM 4176 C C . GLN B 1 160 ? 19.256 -24.979 15.639 1.00 74.22 1758 GLN B C 1
ATOM 4177 O O . GLN B 1 160 ? 18.628 -24.019 15.200 1.00 73.88 1758 GLN B O 1
ATOM 4183 N N . LYS B 1 161 ? 18.668 -26.096 16.088 1.00 72.13 1759 LYS B N 1
ATOM 4184 C CA . LYS B 1 161 ? 17.221 -26.334 16.130 1.00 72.76 1759 LYS B CA 1
ATOM 4185 C C . LYS B 1 161 ? 16.477 -25.298 16.974 1.00 78.76 1759 LYS B C 1
ATOM 4186 O O . LYS B 1 161 ? 15.407 -24.837 16.564 1.00 79.12 1759 LYS B O 1
ATOM 4192 N N . THR B 1 162 ? 17.042 -24.958 18.156 1.00 75.39 1760 THR B N 1
ATOM 4193 C CA . THR B 1 162 ? 16.485 -24.013 19.131 1.00 75.36 1760 THR B CA 1
ATOM 4194 C C . THR B 1 162 ? 16.306 -22.615 18.552 1.00 78.50 1760 THR B C 1
ATOM 4195 O O . THR B 1 162 ? 15.391 -21.905 18.970 1.00 80.13 1760 THR B O 1
ATOM 4199 N N . HIS B 1 163 ? 17.162 -22.224 17.590 1.00 72.40 1761 HIS B N 1
ATOM 4200 C CA . HIS B 1 163 ? 17.070 -20.951 16.878 1.00 70.74 1761 HIS B CA 1
ATOM 4201 C C . HIS B 1 163 ? 15.714 -20.902 16.173 1.00 76.51 1761 HIS B C 1
ATOM 4202 O O . HIS B 1 163 ? 14.975 -19.929 16.329 1.00 77.96 1761 HIS B O 1
ATOM 4209 N N . TRP B 1 164 ? 15.393 -21.981 15.434 1.00 73.04 1762 TRP B N 1
ATOM 4210 C CA . TRP B 1 164 ? 14.179 -22.171 14.638 1.00 72.75 1762 TRP B CA 1
ATOM 4211 C C . TRP B 1 164 ? 12.927 -22.427 15.467 1.00 81.50 1762 TRP B C 1
ATOM 4212 O O . TRP B 1 164 ? 11.829 -22.106 15.018 1.00 82.25 1762 TRP B O 1
ATOM 4223 N N . ASP B 1 165 ? 13.080 -23.001 16.665 1.00 80.59 1763 ASP B N 1
ATOM 4224 C CA . ASP B 1 165 ? 11.952 -23.262 17.557 1.00 82.20 1763 ASP B CA 1
ATOM 4225 C C . ASP B 1 165 ? 11.445 -21.955 18.147 1.00 88.27 1763 ASP B C 1
ATOM 4226 O O . ASP B 1 165 ? 10.232 -21.768 18.275 1.00 90.54 1763 ASP B O 1
ATOM 4231 N N . LEU B 1 166 ? 12.371 -21.032 18.462 1.00 83.00 1764 LEU B N 1
ATOM 4232 C CA . LEU B 1 166 ? 12.062 -19.735 19.056 1.00 81.93 1764 LEU B CA 1
ATOM 4233 C C . LEU B 1 166 ? 11.881 -18.601 18.038 1.00 83.01 1764 LEU B C 1
ATOM 4234 O O . LEU B 1 166 ? 11.836 -17.436 18.434 1.00 82.46 1764 LEU B O 1
ATOM 4239 N N . ILE B 1 167 ? 11.732 -18.930 16.744 1.00 77.80 1765 ILE B N 1
ATOM 4240 C CA . ILE B 1 167 ? 11.556 -17.914 15.700 1.00 76.30 1765 ILE B CA 1
ATOM 4241 C C . ILE B 1 167 ? 10.182 -17.214 15.805 1.00 78.94 1765 ILE B C 1
ATOM 4242 O O . ILE B 1 167 ? 10.048 -16.060 15.402 1.00 78.12 1765 ILE B O 1
ATOM 4247 N N . HIS B 1 168 ? 9.187 -17.910 16.367 1.00 75.18 1766 HIS B N 1
ATOM 4248 C CA . HIS B 1 168 ? 7.825 -17.415 16.496 1.00 74.81 1766 HIS B CA 1
ATOM 4249 C C . HIS B 1 168 ? 7.472 -16.921 17.889 1.00 80.75 1766 HIS B C 1
ATOM 4250 O O . HIS B 1 168 ? 6.286 -16.746 18.166 1.00 82.39 1766 HIS B O 1
ATOM 4257 N N . ARG B 1 169 ? 8.474 -16.648 18.756 1.00 76.21 1767 ARG B N 1
ATOM 4258 C CA . ARG B 1 169 ? 8.227 -16.184 20.129 1.00 76.04 1767 ARG B CA 1
ATOM 4259 C C . ARG B 1 169 ? 7.435 -14.869 20.188 1.00 80.17 1767 ARG B C 1
ATOM 4260 O O . ARG B 1 169 ? 6.696 -14.657 21.148 1.00 81.10 1767 ARG B O 1
ATOM 4268 N N . VAL B 1 170 ? 7.550 -14.023 19.151 1.00 76.09 1768 VAL B N 1
ATOM 4269 C CA . VAL B 1 170 ? 6.819 -12.755 19.050 1.00 76.36 1768 VAL B CA 1
ATOM 4270 C C . VAL B 1 170 ? 5.879 -12.859 17.838 1.00 80.34 1768 VAL B C 1
ATOM 4271 O O . VAL B 1 170 ? 4.660 -12.776 18.002 1.00 80.76 1768 VAL B O 1
ATOM 4275 N N . SER B 1 171 ? 6.458 -13.045 16.632 1.00 75.62 1769 SER B N 1
ATOM 4276 C CA . SER B 1 171 ? 5.720 -13.125 15.373 1.00 75.76 1769 SER B CA 1
ATOM 4277 C C . SER B 1 171 ? 5.007 -14.446 15.163 1.00 81.21 1769 SER B C 1
ATOM 4278 O O . SER B 1 171 ? 5.639 -15.502 15.165 1.00 80.34 1769 SER B O 1
ATOM 4281 N N . LYS B 1 172 ? 3.692 -14.380 14.941 1.00 78.74 1770 LYS B N 1
ATOM 4282 C CA . LYS B 1 172 ? 2.893 -15.573 14.684 1.00 78.57 1770 LYS B CA 1
ATOM 4283 C C . LYS B 1 172 ? 2.527 -15.688 13.198 1.00 82.89 1770 LYS B C 1
ATOM 4284 O O . LYS B 1 172 ? 1.617 -16.437 12.840 1.00 83.67 1770 LYS B O 1
ATOM 4290 N N . ASP B 1 173 ? 3.263 -14.954 12.336 1.00 78.57 1771 ASP B N 1
ATOM 4291 C CA . ASP B 1 173 ? 3.128 -14.974 10.879 1.00 78.45 1771 ASP B CA 1
ATOM 4292 C C . ASP B 1 173 ? 4.031 -16.071 10.298 1.00 80.09 1771 ASP B C 1
ATOM 4293 O O . ASP B 1 173 ? 5.145 -16.270 10.781 1.00 77.91 1771 ASP B O 1
ATOM 4298 N N . ALA B 1 174 ? 3.563 -16.768 9.255 1.00 76.29 1772 ALA B N 1
ATOM 4299 C CA . ALA B 1 174 ? 4.337 -17.830 8.620 1.00 74.89 1772 ALA B CA 1
ATOM 4300 C C . ALA B 1 174 ? 5.606 -17.304 7.954 1.00 77.72 1772 ALA B C 1
ATOM 4301 O O . ALA B 1 174 ? 5.667 -16.143 7.539 1.00 76.42 1772 ALA B O 1
ATOM 4303 N N . LEU B 1 175 ? 6.625 -18.170 7.876 1.00 74.33 1773 LEU B N 1
ATOM 4304 C CA . LEU B 1 175 ? 7.909 -17.905 7.240 1.00 72.72 1773 LEU B CA 1
ATOM 4305 C C . LEU B 1 175 ? 7.703 -17.981 5.712 1.00 79.18 1773 LEU B C 1
ATOM 4306 O O . LEU B 1 175 ? 8.140 -18.944 5.072 1.00 78.90 1773 LEU B O 1
ATOM 4311 N N . LEU B 1 176 ? 6.998 -16.975 5.137 1.00 77.35 1774 LEU B N 1
ATOM 4312 C CA . LEU B 1 176 ? 6.699 -16.907 3.693 1.00 77.59 1774 LEU B CA 1
ATOM 4313 C C . LEU B 1 176 ? 7.971 -16.698 2.916 1.00 80.56 1774 LEU B C 1
ATOM 4314 O O . LEU B 1 176 ? 8.208 -17.388 1.928 1.00 81.91 1774 LEU B O 1
ATOM 4319 N N . ILE B 1 177 ? 8.779 -15.726 3.360 1.00 74.51 1775 ILE B N 1
ATOM 4320 C CA . ILE B 1 177 ? 10.068 -15.377 2.782 1.00 71.92 1775 ILE B CA 1
ATOM 4321 C C . ILE B 1 177 ? 11.059 -15.236 3.928 1.00 73.00 1775 ILE B C 1
ATOM 4322 O O . ILE B 1 177 ? 10.876 -14.389 4.801 1.00 73.26 1775 ILE B O 1
ATOM 4327 N N . THR B 1 178 ? 12.076 -16.106 3.945 1.00 67.89 1776 THR B N 1
ATOM 4328 C CA . THR B 1 178 ? 13.166 -16.087 4.924 1.00 66.30 1776 THR B CA 1
ATOM 4329 C C . THR B 1 178 ? 14.430 -15.713 4.152 1.00 67.35 1776 THR B C 1
ATOM 4330 O O . THR B 1 178 ? 14.693 -16.256 3.073 1.00 65.00 1776 THR B O 1
ATOM 4334 N N . LEU B 1 179 ? 15.189 -14.759 4.694 1.00 62.77 1777 LEU B N 1
ATOM 4335 C CA . LEU B 1 179 ? 16.409 -14.267 4.077 1.00 60.63 1777 LEU B CA 1
ATOM 4336 C C . LEU B 1 179 ? 17.577 -14.669 4.931 1.00 65.24 1777 LEU B C 1
ATOM 4337 O O . LEU B 1 179 ? 17.578 -14.414 6.135 1.00 65.10 1777 LEU B O 1
ATOM 4342 N N . CYS B 1 180 ? 18.564 -15.331 4.321 1.00 63.13 1778 CYS B N 1
ATOM 4343 C CA . CYS B 1 180 ? 19.764 -15.742 5.031 1.00 63.16 1778 CYS B CA 1
ATOM 4344 C C . CYS B 1 180 ? 20.989 -15.187 4.360 1.00 68.62 1778 CYS B C 1
ATOM 4345 O O . CYS B 1 180 ? 21.204 -15.428 3.177 1.00 68.61 1778 CYS B O 1
ATOM 4348 N N . ASP B 1 181 ? 21.788 -14.433 5.108 1.00 66.73 1779 ASP B N 1
ATOM 4349 C CA . ASP B 1 181 ? 23.021 -13.861 4.580 1.00 66.99 1779 ASP B CA 1
ATOM 4350 C C . ASP B 1 181 ? 24.209 -14.268 5.438 1.00 70.86 1779 ASP B C 1
ATOM 4351 O O . ASP B 1 181 ? 25.257 -13.627 5.412 1.00 70.10 1779 ASP B O 1
ATOM 4356 N N . ALA B 1 182 ? 24.058 -15.376 6.162 1.00 69.22 1780 ALA B N 1
ATOM 4357 C CA . ALA B 1 182 ? 25.100 -15.899 7.031 1.00 69.82 1780 ALA B CA 1
ATOM 4358 C C . ALA B 1 182 ? 26.317 -16.361 6.248 1.00 75.92 1780 ALA B C 1
ATOM 4359 O O . ALA B 1 182 ? 26.194 -16.977 5.183 1.00 74.72 1780 ALA B O 1
ATOM 4361 N N . GLU B 1 183 ? 27.493 -15.998 6.764 1.00 74.90 1781 GLU B N 1
ATOM 4362 C CA . GLU B 1 183 ? 28.783 -16.388 6.224 1.00 75.44 1781 GLU B CA 1
ATOM 4363 C C . GLU B 1 183 ? 29.227 -17.532 7.114 1.00 81.07 1781 GLU B C 1
ATOM 4364 O O . GLU B 1 183 ? 29.809 -17.320 8.179 1.00 80.92 1781 GLU B O 1
ATOM 4370 N N . PHE B 1 184 ? 28.869 -18.745 6.707 1.00 79.63 1782 PHE B N 1
ATOM 4371 C CA . PHE B 1 184 ? 29.158 -19.967 7.447 1.00 80.79 1782 PHE B CA 1
ATOM 4372 C C . PHE B 1 184 ? 30.617 -20.390 7.312 1.00 92.92 1782 PHE B C 1
ATOM 4373 O O . PHE B 1 184 ? 31.234 -20.167 6.254 1.00 91.98 1782 PHE B O 1
ATOM 4381 N N . LYS B 1 185 ? 31.149 -21.038 8.388 1.00 95.70 1783 LYS B N 1
ATOM 4382 C CA . LYS B 1 185 ? 32.508 -21.593 8.460 1.00 98.31 1783 LYS B CA 1
ATOM 4383 C C . LYS B 1 185 ? 32.727 -22.603 7.311 1.00 106.00 1783 LYS B C 1
ATOM 4384 O O . LYS B 1 185 ? 33.459 -22.299 6.359 1.00 106.79 1783 LYS B O 1
ATOM 4390 N N . ASP B 1 186 ? 32.036 -23.764 7.372 1.00 103.58 1784 ASP B N 1
ATOM 4391 C CA . ASP B 1 186 ? 32.108 -24.814 6.347 1.00 104.22 1784 ASP B CA 1
ATOM 4392 C C . ASP B 1 186 ? 30.809 -24.933 5.550 1.00 106.87 1784 ASP B C 1
ATOM 4393 O O . ASP B 1 186 ? 29.779 -24.423 5.985 1.00 105.99 1784 ASP B O 1
ATOM 4398 N N . ARG B 1 187 ? 30.857 -25.613 4.385 1.00 103.18 1785 ARG B N 1
ATOM 4399 C CA . ARG B 1 187 ? 29.694 -25.814 3.512 1.00 102.28 1785 ARG B CA 1
ATOM 4400 C C . ARG B 1 187 ? 28.638 -26.731 4.136 1.00 103.43 1785 ARG B C 1
ATOM 4401 O O . ARG B 1 187 ? 27.492 -26.744 3.679 1.00 102.82 1785 ARG B O 1
ATOM 4409 N N . ASP B 1 188 ? 29.022 -27.494 5.180 1.00 98.51 1786 ASP B N 1
ATOM 4410 C CA . ASP B 1 188 ? 28.111 -28.381 5.903 1.00 98.12 1786 ASP B CA 1
ATOM 4411 C C . ASP B 1 188 ? 27.118 -27.569 6.711 1.00 95.91 1786 ASP B C 1
ATOM 4412 O O . ASP B 1 188 ? 25.984 -28.009 6.889 1.00 96.47 1786 ASP B O 1
ATOM 4417 N N . ASP B 1 189 ? 27.544 -26.380 7.186 1.00 86.55 1787 ASP B N 1
ATOM 4418 C CA . ASP B 1 189 ? 26.726 -25.448 7.963 1.00 83.41 1787 ASP B CA 1
ATOM 4419 C C . ASP B 1 189 ? 25.544 -24.927 7.150 1.00 81.47 1787 ASP B C 1
ATOM 4420 O O . ASP B 1 189 ? 24.460 -24.748 7.704 1.00 81.07 1787 ASP B O 1
ATOM 4425 N N . PHE B 1 190 ? 25.743 -24.716 5.831 1.00 74.24 1788 PHE B N 1
ATOM 4426 C CA . PHE B 1 190 ? 24.690 -24.255 4.920 1.00 71.80 1788 PHE B CA 1
ATOM 4427 C C . PHE B 1 190 ? 23.576 -25.302 4.877 1.00 77.60 1788 PHE B C 1
ATOM 4428 O O . PHE B 1 190 ? 22.402 -24.958 4.994 1.00 77.18 1788 PHE B O 1
ATOM 4436 N N . PHE B 1 191 ? 23.962 -26.580 4.758 1.00 76.10 1789 PHE B N 1
ATOM 4437 C CA . PHE B 1 191 ? 23.058 -27.722 4.728 1.00 77.38 1789 PHE B CA 1
ATOM 4438 C C . PHE B 1 191 ? 22.316 -27.904 6.030 1.00 80.11 1789 PHE B C 1
ATOM 4439 O O . PHE B 1 191 ? 21.123 -28.196 6.001 1.00 80.94 1789 PHE B O 1
ATOM 4447 N N . LYS B 1 192 ? 23.005 -27.688 7.169 1.00 74.32 1790 LYS B N 1
ATOM 4448 C CA . LYS B 1 192 ? 22.435 -27.779 8.512 1.00 73.44 1790 LYS B CA 1
ATOM 4449 C C . LYS B 1 192 ? 21.278 -26.803 8.643 1.00 75.81 1790 LYS B C 1
ATOM 4450 O O . LYS B 1 192 ? 20.223 -27.175 9.156 1.00 76.96 1790 LYS B O 1
ATOM 4456 N N . MET B 1 193 ? 21.477 -25.563 8.145 1.00 69.69 1791 MET B N 1
ATOM 4457 C CA . MET B 1 193 ? 20.522 -24.458 8.153 1.00 68.28 1791 MET B CA 1
ATOM 4458 C C . MET B 1 193 ? 19.326 -24.786 7.254 1.00 72.55 1791 MET B C 1
ATOM 4459 O O . MET B 1 193 ? 18.179 -24.657 7.685 1.00 73.09 1791 MET B O 1
ATOM 4464 N N . VAL B 1 194 ? 19.597 -25.207 6.007 1.00 68.98 1792 VAL B N 1
ATOM 4465 C CA . VAL B 1 194 ? 18.586 -25.546 5.009 1.00 68.71 1792 VAL B CA 1
ATOM 4466 C C . VAL B 1 194 ? 17.698 -26.687 5.513 1.00 73.93 1792 VAL B C 1
ATOM 4467 O O . VAL B 1 194 ? 16.473 -26.591 5.400 1.00 74.75 1792 VAL B O 1
ATOM 4471 N N . ILE B 1 195 ? 18.311 -27.726 6.120 1.00 70.83 1793 ILE B N 1
ATOM 4472 C CA . ILE B 1 195 ? 17.604 -28.883 6.681 1.00 71.56 1793 ILE B CA 1
ATOM 4473 C C . ILE B 1 195 ? 16.681 -28.431 7.812 1.00 75.23 1793 ILE B C 1
ATOM 4474 O O . ILE B 1 195 ? 15.519 -28.836 7.848 1.00 76.60 1793 ILE B O 1
ATOM 4479 N N . LEU B 1 196 ? 17.182 -27.545 8.689 1.00 69.81 1794 LEU B N 1
ATOM 4480 C CA . LEU B 1 196 ? 16.422 -26.999 9.812 1.00 68.93 1794 LEU B CA 1
ATOM 4481 C C . LEU B 1 196 ? 15.279 -26.105 9.363 1.00 72.11 1794 LEU B C 1
ATOM 4482 O O . LEU B 1 196 ? 14.191 -26.174 9.948 1.00 72.20 1794 LEU B O 1
ATOM 4487 N N . TRP B 1 197 ? 15.508 -25.281 8.319 1.00 67.60 1795 TRP B N 1
ATOM 4488 C CA . TRP B 1 197 ? 14.460 -24.441 7.747 1.00 67.11 1795 TRP B CA 1
ATOM 4489 C C . TRP B 1 197 ? 13.326 -25.353 7.262 1.00 70.36 1795 TRP B C 1
ATOM 4490 O O . TRP B 1 197 ? 12.170 -25.105 7.603 1.00 70.31 1795 TRP B O 1
ATOM 4501 N N . ARG B 1 198 ? 13.678 -26.428 6.506 1.00 65.96 1796 ARG B N 1
ATOM 4502 C CA . ARG B 1 198 ? 12.756 -27.426 5.962 1.00 67.10 1796 ARG B CA 1
ATOM 4503 C C . ARG B 1 198 ? 11.992 -28.106 7.084 1.00 73.78 1796 ARG B C 1
ATOM 4504 O O . ARG B 1 198 ? 10.762 -28.167 7.034 1.00 76.04 1796 ARG B O 1
ATOM 4512 N N . LYS B 1 199 ? 12.717 -28.587 8.113 1.00 69.79 1797 LYS B N 1
ATOM 4513 C CA . LYS B 1 199 ? 12.143 -29.232 9.295 1.00 69.29 1797 LYS B CA 1
ATOM 4514 C C . LYS B 1 199 ? 11.164 -28.305 10.011 1.00 71.71 1797 LYS B C 1
ATOM 4515 O O . LYS B 1 199 ? 10.125 -28.772 10.458 1.00 73.72 1797 LYS B O 1
ATOM 4521 N N . HIS B 1 200 ? 11.451 -26.991 10.059 1.00 65.77 1798 HIS B N 1
ATOM 4522 C CA . HIS B 1 200 ? 10.553 -26.013 10.683 1.00 65.04 1798 HIS B CA 1
ATOM 4523 C C . HIS B 1 200 ? 9.262 -25.844 9.879 1.00 70.94 1798 HIS B C 1
ATOM 4524 O O . HIS B 1 200 ? 8.187 -26.154 10.386 1.00 71.02 1798 HIS B O 1
ATOM 4531 N N . VAL B 1 201 ? 9.378 -25.367 8.620 1.00 68.10 1799 VAL B N 1
ATOM 4532 C CA . VAL B 1 201 ? 8.253 -25.076 7.721 1.00 68.38 1799 VAL B 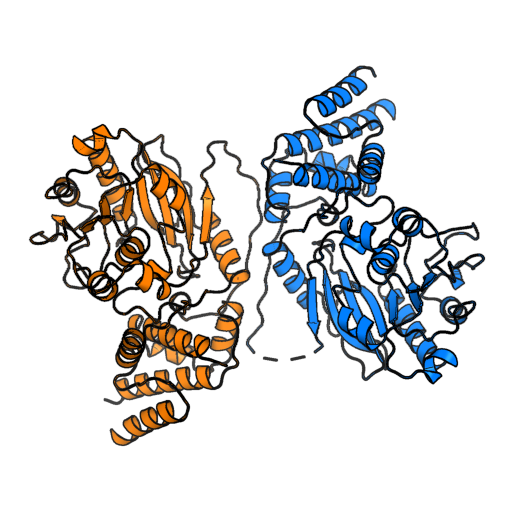CA 1
ATOM 4533 C C . VAL B 1 201 ? 7.317 -26.288 7.489 1.00 75.11 1799 VAL B C 1
ATOM 4534 O O . VAL B 1 201 ? 6.164 -26.082 7.102 1.00 75.75 1799 VAL B O 1
ATOM 4538 N N . LEU B 1 202 ? 7.792 -27.527 7.764 1.00 73.46 1800 LEU B N 1
ATOM 4539 C CA . LEU B 1 202 ? 6.997 -28.753 7.607 1.00 74.99 1800 LEU B CA 1
ATOM 4540 C C . LEU B 1 202 ? 6.425 -29.304 8.928 1.00 81.44 1800 LEU B C 1
ATOM 4541 O O . LEU B 1 202 ? 5.588 -30.207 8.889 1.00 83.85 1800 LEU B O 1
ATOM 4546 N N . SER B 1 203 ? 6.842 -28.750 10.081 1.00 77.59 1801 SER B N 1
ATOM 4547 C CA . SER B 1 203 ? 6.364 -29.159 11.412 1.00 79.24 1801 SER B CA 1
ATOM 4548 C C . SER B 1 203 ? 5.511 -28.071 12.047 1.00 84.15 1801 SER B C 1
ATOM 4549 O O . SER B 1 203 ? 4.453 -28.363 12.609 1.00 85.65 1801 SER B O 1
ATOM 4552 N N . CYS B 1 204 ? 6.006 -26.820 11.980 1.00 79.18 1802 CYS B N 1
ATOM 4553 C CA . CYS B 1 204 ? 5.417 -25.619 12.547 1.00 78.58 1802 CYS B CA 1
ATOM 4554 C C . CYS B 1 204 ? 3.958 -25.414 12.154 1.00 82.69 1802 CYS B C 1
ATOM 4555 O O . CYS B 1 204 ? 3.652 -25.246 10.975 1.00 81.83 1802 CYS B O 1
ATOM 4558 N N . ARG B 1 205 ? 3.071 -25.404 13.165 1.00 79.93 1803 ARG B N 1
ATOM 4559 C CA . ARG B 1 205 ? 1.624 -25.212 13.066 1.00 81.10 1803 ARG B CA 1
ATOM 4560 C C . ARG B 1 205 ? 1.266 -23.950 12.260 1.00 84.78 1803 ARG B C 1
ATOM 4561 O O . ARG B 1 205 ? 0.296 -23.963 11.493 1.00 86.68 1803 ARG B O 1
ATOM 4569 N N . ILE B 1 206 ? 2.058 -22.873 12.433 1.00 78.20 1804 ILE B N 1
ATOM 4570 C CA . ILE B 1 206 ? 1.861 -21.591 11.764 1.00 76.45 1804 ILE B CA 1
ATOM 4571 C C . ILE B 1 206 ? 2.194 -21.702 10.270 1.00 83.19 1804 ILE B C 1
ATOM 4572 O O . ILE B 1 206 ? 1.415 -21.244 9.431 1.00 84.46 1804 ILE B O 1
ATOM 4577 N N . CYS B 1 207 ? 3.359 -22.292 9.952 1.00 78.96 1805 CYS B N 1
ATOM 4578 C CA . CYS B 1 207 ? 3.876 -22.418 8.598 1.00 77.61 1805 CYS B CA 1
ATOM 4579 C C . CYS B 1 207 ? 3.166 -23.497 7.780 1.00 86.47 1805 CYS B C 1
ATOM 4580 O O . CYS B 1 207 ? 2.896 -23.263 6.598 1.00 86.67 1805 CYS B O 1
ATOM 4583 N N . THR B 1 208 ? 2.834 -24.655 8.393 1.00 86.27 1806 THR B N 1
ATOM 4584 C CA . THR B 1 208 ? 2.110 -25.741 7.710 1.00 88.37 1806 THR B CA 1
ATOM 4585 C C . THR B 1 208 ? 0.775 -25.246 7.149 1.00 96.48 1806 THR B C 1
ATOM 4586 O O . THR B 1 208 ? 0.318 -25.762 6.131 1.00 96.64 1806 THR B O 1
ATOM 4590 N N . THR B 1 209 ? 0.219 -24.175 7.749 1.00 95.87 1807 THR B N 1
ATOM 4591 C CA . THR B 1 209 ? -1.003 -23.497 7.333 1.00 98.20 1807 THR B CA 1
ATOM 4592 C C . THR B 1 209 ? -0.884 -22.952 5.899 1.00 106.15 1807 THR B C 1
ATOM 4593 O O . THR B 1 209 ? -1.747 -23.258 5.070 1.00 108.33 1807 THR B O 1
ATOM 4597 N N . TYR B 1 210 ? 0.198 -22.190 5.593 1.00 102.41 1808 TYR B N 1
ATOM 4598 C CA . TYR B 1 210 ? 0.436 -21.621 4.257 1.00 102.11 1808 TYR B CA 1
ATOM 4599 C C . TYR B 1 210 ? 0.888 -22.661 3.236 1.00 104.93 1808 TYR B C 1
ATOM 4600 O O . TYR B 1 210 ? 1.179 -22.334 2.078 1.00 104.96 1808 TYR B O 1
ATOM 4609 N N . GLY B 1 211 ? 0.890 -23.914 3.670 1.00 100.44 1809 GLY B N 1
ATOM 4610 C CA . GLY B 1 211 ? 1.223 -25.055 2.838 1.00 99.83 1809 GLY B CA 1
ATOM 4611 C C . GLY B 1 211 ? 2.688 -25.183 2.520 1.00 100.05 1809 GLY B C 1
ATOM 4612 O O . GLY B 1 211 ? 3.531 -25.256 3.417 1.00 99.49 1809 GLY B O 1
ATOM 4613 N N . THR B 1 212 ? 2.987 -25.232 1.236 1.00 94.68 1810 THR B N 1
ATOM 4614 C CA . THR B 1 212 ? 4.343 -25.457 0.768 1.00 92.46 1810 THR B CA 1
ATOM 4615 C C . THR B 1 212 ? 4.891 -24.273 -0.043 1.00 93.25 1810 THR B C 1
ATOM 4616 O O . THR B 1 212 ? 6.024 -24.350 -0.525 1.00 91.82 1810 THR B O 1
ATOM 4620 N N . ASP B 1 213 ? 4.118 -23.174 -0.170 1.00 88.63 1811 ASP B N 1
ATOM 4621 C CA . ASP B 1 213 ? 4.554 -21.982 -0.902 1.00 87.26 1811 ASP B CA 1
ATOM 4622 C C . ASP B 1 213 ? 5.354 -21.044 0.024 1.00 86.01 1811 ASP B C 1
ATOM 4623 O O . ASP B 1 213 ? 4.997 -19.879 0.215 1.00 85.69 1811 ASP B O 1
ATOM 4628 N N . LEU B 1 214 ? 6.448 -21.583 0.599 1.00 78.37 1812 LEU B N 1
ATOM 4629 C CA . LEU B 1 214 ? 7.353 -20.911 1.534 1.00 75.41 1812 LEU B CA 1
ATOM 4630 C C . LEU B 1 214 ? 8.745 -20.868 0.932 1.00 75.63 1812 LEU B C 1
ATOM 4631 O O . LEU B 1 214 ? 9.149 -21.817 0.262 1.00 74.79 1812 LEU B O 1
ATOM 4636 N N . TYR B 1 215 ? 9.449 -19.737 1.094 1.00 70.55 1813 TYR B N 1
ATOM 4637 C CA . TYR B 1 215 ? 10.723 -19.512 0.420 1.00 69.00 1813 TYR B CA 1
ATOM 4638 C C . TYR B 1 215 ? 11.899 -19.147 1.317 1.00 70.04 1813 TYR B C 1
ATOM 4639 O O . TYR B 1 215 ? 11.737 -18.464 2.323 1.00 70.08 1813 TYR B O 1
ATOM 4648 N N . LEU B 1 216 ? 13.096 -19.590 0.907 1.00 64.07 1814 LEU B N 1
ATOM 4649 C CA . LEU B 1 216 ? 14.367 -19.304 1.551 1.00 62.36 1814 LEU B CA 1
ATOM 4650 C C . LEU B 1 216 ? 15.333 -18.738 0.505 1.00 68.73 1814 LEU B C 1
ATOM 4651 O O . LEU B 1 216 ? 15.700 -19.418 -0.449 1.00 69.72 1814 LEU B O 1
ATOM 4656 N N . PHE B 1 217 ? 15.695 -17.472 0.663 1.00 65.59 1815 PHE B N 1
ATOM 4657 C CA . PHE B 1 217 ? 16.608 -16.771 -0.215 1.00 65.07 1815 PHE B CA 1
ATOM 4658 C C . PHE B 1 217 ? 17.902 -16.669 0.565 1.00 67.63 1815 PHE B C 1
ATOM 4659 O O . PHE B 1 217 ? 18.039 -15.841 1.462 1.00 66.14 1815 PHE B O 1
ATOM 4667 N N . ALA B 1 218 ? 18.814 -17.603 0.291 1.00 65.70 1816 ALA B N 1
ATOM 4668 C CA . ALA B 1 218 ? 20.060 -17.755 1.028 1.00 65.50 1816 ALA B CA 1
ATOM 4669 C C . ALA B 1 218 ? 21.316 -17.568 0.208 1.00 69.61 1816 ALA B C 1
ATOM 4670 O O . ALA B 1 218 ? 21.350 -17.947 -0.960 1.00 68.66 1816 ALA B O 1
ATOM 4672 N N . LYS B 1 219 ? 22.373 -17.036 0.862 1.00 67.26 1817 LYS B N 1
ATOM 4673 C CA . LYS B 1 219 ? 23.708 -16.853 0.293 1.00 67.17 1817 LYS B CA 1
ATOM 4674 C C . LYS B 1 219 ? 24.380 -18.225 0.212 1.00 71.86 1817 LYS B C 1
ATOM 4675 O O . LYS B 1 219 ? 24.350 -18.990 1.182 1.00 72.48 1817 LYS B O 1
ATOM 4681 N N . TYR B 1 220 ? 24.990 -18.530 -0.934 1.00 67.67 1818 TYR B N 1
ATOM 4682 C CA . TYR B 1 220 ? 25.669 -19.802 -1.170 1.00 66.81 1818 TYR B CA 1
ATOM 4683 C C . TYR B 1 220 ? 26.934 -19.574 -1.974 1.00 72.81 1818 TYR B C 1
ATOM 4684 O O . TYR B 1 220 ? 26.953 -18.690 -2.823 1.00 72.73 1818 TYR B O 1
ATOM 4693 N N . HIS B 1 221 ? 27.998 -20.346 -1.690 1.00 72.16 1819 HIS B N 1
ATOM 4694 C CA . HIS B 1 221 ? 29.258 -20.275 -2.442 1.00 73.44 1819 HIS B CA 1
ATOM 4695 C C . HIS B 1 221 ? 29.331 -21.514 -3.300 1.00 78.96 1819 HIS B C 1
ATOM 4696 O O . HIS B 1 221 ? 29.559 -22.612 -2.786 1.00 77.81 1819 HIS B O 1
ATOM 4703 N N . ALA B 1 222 ? 29.049 -21.338 -4.595 1.00 78.58 1820 ALA B N 1
ATOM 4704 C CA . ALA B 1 222 ? 29.011 -22.400 -5.602 1.00 80.20 1820 ALA B CA 1
ATOM 4705 C C . ALA B 1 222 ? 30.386 -22.971 -5.878 1.00 88.33 1820 ALA B C 1
ATOM 4706 O O . ALA B 1 222 ? 31.233 -22.276 -6.435 1.00 88.44 1820 ALA B O 1
ATOM 4708 N N . LYS B 1 223 ? 30.623 -24.232 -5.487 1.00 87.78 1821 LYS B N 1
ATOM 4709 C CA . LYS B 1 223 ? 31.931 -24.825 -5.743 1.00 89.54 1821 LYS B CA 1
ATOM 4710 C C . LYS B 1 223 ? 31.792 -26.089 -6.596 1.00 96.29 1821 LYS B C 1
ATOM 4711 O O . LYS B 1 223 ? 31.752 -25.977 -7.821 1.00 95.48 1821 LYS B O 1
ATOM 4717 N N . ASP B 1 224 ? 31.639 -27.265 -5.980 1.00 96.08 1822 ASP B N 1
ATOM 4718 C CA . ASP B 1 224 ? 31.487 -28.513 -6.729 1.00 98.23 1822 ASP B CA 1
ATOM 4719 C C . ASP B 1 224 ? 30.127 -28.606 -7.439 1.00 102.15 1822 ASP B C 1
ATOM 4720 O O . ASP B 1 224 ? 29.180 -27.916 -7.050 1.00 102.16 1822 ASP B O 1
ATOM 4725 N N . CYS B 1 225 ? 30.049 -29.431 -8.499 1.00 98.73 1823 CYS B N 1
ATOM 4726 C CA . CYS B 1 225 ? 28.820 -29.657 -9.267 1.00 98.74 1823 CYS B CA 1
ATOM 4727 C C . CYS B 1 225 ? 28.129 -30.947 -8.873 1.00 98.19 1823 CYS B C 1
ATOM 4728 O O . CYS B 1 225 ? 28.711 -31.759 -8.146 1.00 98.10 1823 CYS B O 1
ATOM 4731 N N . ASN B 1 226 ? 26.870 -31.121 -9.335 1.00 91.24 1824 ASN B N 1
ATOM 4732 C CA . ASN B 1 226 ? 26.011 -32.279 -9.044 1.00 90.60 1824 ASN B CA 1
ATOM 4733 C C . ASN B 1 226 ? 25.794 -32.486 -7.525 1.00 89.83 1824 ASN B C 1
ATOM 4734 O O . ASN B 1 226 ? 25.585 -33.614 -7.072 1.00 90.51 1824 ASN B O 1
ATOM 4739 N N . VAL B 1 227 ? 25.838 -31.378 -6.753 1.00 81.85 1825 VAL B N 1
ATOM 4740 C CA . VAL B 1 227 ? 25.621 -31.375 -5.308 1.00 79.93 1825 VAL B CA 1
ATOM 4741 C C . VAL B 1 227 ? 24.116 -31.222 -5.096 1.00 82.48 1825 VAL B C 1
ATOM 4742 O O . VAL B 1 227 ? 23.556 -30.148 -5.330 1.00 81.53 1825 VAL B O 1
ATOM 4746 N N . LYS B 1 228 ? 23.461 -32.320 -4.720 1.00 78.98 1826 LYS B N 1
ATOM 4747 C CA . LYS B 1 228 ? 22.025 -32.347 -4.493 1.00 78.75 1826 LYS B CA 1
ATOM 4748 C C . LYS B 1 228 ? 21.662 -31.611 -3.212 1.00 82.28 1826 LYS B C 1
ATOM 4749 O O . LYS B 1 228 ? 22.309 -31.790 -2.178 1.00 83.07 1826 LYS B O 1
ATOM 4755 N N . LEU B 1 229 ? 20.619 -30.777 -3.292 1.00 76.62 1827 LEU B N 1
ATOM 4756 C CA . LEU B 1 229 ? 20.053 -30.046 -2.167 1.00 74.60 1827 LEU B CA 1
ATOM 4757 C C . LEU B 1 229 ? 19.398 -31.076 -1.240 1.00 77.81 1827 LEU B C 1
ATOM 4758 O O . LEU B 1 229 ? 19.086 -32.170 -1.716 1.00 78.61 1827 LEU B 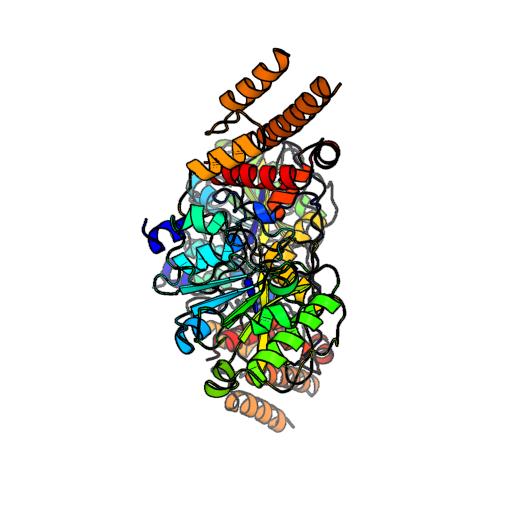O 1
ATOM 4763 N N . PRO B 1 230 ? 19.140 -30.777 0.055 1.00 73.54 1828 PRO B N 1
ATOM 4764 C CA . PRO B 1 230 ? 18.488 -31.780 0.924 1.00 73.96 1828 PRO B CA 1
ATOM 4765 C C . PRO B 1 230 ? 17.140 -32.264 0.393 1.00 76.72 1828 PRO B C 1
ATOM 4766 O O . PRO B 1 230 ? 16.532 -31.578 -0.423 1.00 75.53 1828 PRO B O 1
ATOM 4770 N N . PHE B 1 231 ? 16.659 -33.426 0.868 1.00 74.19 1829 PHE B N 1
ATOM 4771 C CA . PHE B 1 231 ? 15.356 -33.943 0.447 1.00 75.07 1829 PHE B CA 1
ATOM 4772 C C . PHE B 1 231 ? 14.248 -32.909 0.655 1.00 78.19 1829 PHE B C 1
ATOM 4773 O O . PHE B 1 231 ? 14.189 -32.245 1.695 1.00 77.64 1829 PHE B O 1
ATOM 4781 N N . PHE B 1 232 ? 13.402 -32.769 -0.366 1.00 73.57 1830 PHE B N 1
ATOM 4782 C CA . PHE B 1 232 ? 12.247 -31.883 -0.461 1.00 72.18 1830 PHE B CA 1
ATOM 4783 C C . PHE B 1 232 ? 12.613 -30.389 -0.451 1.00 75.48 1830 PHE B C 1
ATOM 4784 O O . PHE B 1 232 ? 11.762 -29.550 -0.138 1.00 74.64 1830 PHE B O 1
ATOM 4792 N N . VAL B 1 233 ? 13.847 -30.051 -0.879 1.00 72.01 1831 VAL B N 1
ATOM 4793 C CA . VAL B 1 233 ? 14.282 -28.656 -1.015 1.00 70.71 1831 VAL B CA 1
ATOM 4794 C C . VAL B 1 233 ? 14.657 -28.456 -2.482 1.00 75.40 1831 VAL B C 1
ATOM 4795 O O . VAL B 1 233 ? 15.592 -29.088 -2.972 1.00 75.95 1831 VAL B O 1
ATOM 4799 N N . ARG B 1 234 ? 13.901 -27.596 -3.179 1.00 71.00 1832 ARG B N 1
ATOM 4800 C CA . ARG B 1 234 ? 14.070 -27.304 -4.596 1.00 70.56 1832 ARG B CA 1
ATOM 4801 C C . ARG B 1 234 ? 14.530 -25.863 -4.827 1.00 73.93 1832 ARG B C 1
ATOM 4802 O O . ARG B 1 234 ? 13.983 -24.940 -4.235 1.00 72.57 1832 ARG B O 1
ATOM 4810 N N . SER B 1 235 ? 15.517 -25.676 -5.709 1.00 71.68 1833 SER B N 1
ATOM 4811 C CA . SER B 1 235 ? 16.003 -24.361 -6.124 1.00 70.54 1833 SER B CA 1
ATOM 4812 C C . SER B 1 235 ? 15.091 -23.878 -7.259 1.00 75.73 1833 SER B C 1
ATOM 4813 O O . SER B 1 235 ? 14.856 -24.618 -8.219 1.00 76.70 1833 SER B O 1
ATOM 4816 N N . VAL B 1 236 ? 14.543 -22.663 -7.115 1.00 72.61 1834 VAL B N 1
ATOM 4817 C CA . VAL B 1 236 ? 13.647 -22.007 -8.081 1.00 73.45 1834 VAL B CA 1
ATOM 4818 C C . VAL B 1 236 ? 14.482 -21.173 -9.067 1.00 77.92 1834 VAL B C 1
ATOM 4819 O O . VAL B 1 236 ? 14.204 -21.172 -10.263 1.00 79.04 1834 VAL B O 1
ATOM 4823 N N . ALA B 1 237 ? 15.476 -20.431 -8.546 1.00 74.08 1835 ALA B N 1
ATOM 4824 C CA . ALA B 1 237 ? 16.363 -19.562 -9.312 1.00 73.67 1835 ALA B CA 1
ATOM 4825 C C . ALA B 1 237 ? 17.686 -19.318 -8.587 1.00 75.76 1835 ALA B C 1
ATOM 4826 O O . ALA B 1 237 ? 17.770 -19.495 -7.370 1.00 74.41 1835 ALA B O 1
ATOM 4828 N N . THR B 1 238 ? 18.719 -18.917 -9.353 1.00 72.57 1836 THR B N 1
ATOM 4829 C CA . THR B 1 238 ? 20.049 -18.548 -8.862 1.00 71.39 1836 THR B CA 1
ATOM 4830 C C . THR B 1 238 ? 20.311 -17.105 -9.276 1.00 74.98 1836 THR B C 1
ATOM 4831 O O . THR B 1 238 ? 20.087 -16.740 -10.428 1.00 76.15 1836 THR B O 1
ATOM 4835 N N . PHE B 1 239 ? 20.725 -16.280 -8.325 1.00 69.73 1837 PHE B N 1
ATOM 4836 C CA . PHE B 1 239 ? 20.983 -14.871 -8.543 1.00 68.42 1837 PHE B CA 1
ATOM 4837 C C . PHE B 1 239 ? 22.472 -14.598 -8.427 1.00 70.49 1837 PHE B C 1
ATOM 4838 O O . PHE B 1 239 ? 23.107 -15.040 -7.467 1.00 67.94 1837 PHE B O 1
ATOM 4846 N N . ILE B 1 240 ? 23.037 -13.929 -9.455 1.00 67.68 1838 ILE B N 1
ATOM 4847 C CA . ILE B 1 240 ? 24.453 -13.551 -9.522 1.00 66.69 1838 ILE B CA 1
ATOM 4848 C C . ILE B 1 240 ? 24.483 -12.044 -9.420 1.00 71.93 1838 ILE B C 1
ATOM 4849 O O . ILE B 1 240 ? 23.852 -11.362 -10.214 1.00 72.57 1838 ILE B O 1
ATOM 4854 N N . MET B 1 241 ? 25.172 -11.536 -8.415 1.00 68.57 1839 MET B N 1
ATOM 4855 C CA . MET B 1 241 ? 25.231 -10.116 -8.149 1.00 68.08 1839 MET B CA 1
ATOM 4856 C C . MET B 1 241 ? 26.502 -9.487 -8.645 1.00 71.10 1839 MET B C 1
ATOM 4857 O O . MET B 1 241 ? 27.584 -10.071 -8.518 1.00 70.40 1839 MET B O 1
ATOM 4862 N N . GLN B 1 242 ? 26.372 -8.253 -9.160 1.00 67.14 1840 GLN B N 1
ATOM 4863 C CA . GLN B 1 242 ? 27.486 -7.421 -9.587 1.00 66.50 1840 GLN B CA 1
ATOM 4864 C C . GLN B 1 242 ? 28.339 -7.078 -8.349 1.00 71.37 1840 GLN B C 1
ATOM 4865 O O . GLN B 1 242 ? 29.565 -7.054 -8.450 1.00 72.24 1840 GLN B O 1
ATOM 4871 N N . GLY B 1 243 ? 27.682 -6.846 -7.206 1.00 67.49 1841 GLY B N 1
ATOM 4872 C CA . GLY B 1 243 ? 28.327 -6.485 -5.950 1.00 67.42 1841 GLY B CA 1
ATOM 4873 C C . GLY B 1 243 ? 29.094 -7.580 -5.229 1.00 71.63 1841 GLY B C 1
ATOM 4874 O O . GLY B 1 243 ? 29.598 -7.349 -4.133 1.00 71.93 1841 GLY B O 1
ATOM 4875 N N . SER B 1 244 ? 29.177 -8.779 -5.810 1.00 67.46 1842 SER B N 1
ATOM 4876 C CA . SER B 1 244 ? 29.926 -9.890 -5.241 1.00 66.54 1842 SER B CA 1
ATOM 4877 C C . SER B 1 244 ? 31.373 -9.816 -5.725 1.00 73.15 1842 SER B C 1
ATOM 4878 O O . SER B 1 244 ? 31.633 -9.373 -6.854 1.00 74.66 1842 SER B O 1
ATOM 4881 N N . LYS B 1 245 ? 32.317 -10.284 -4.885 1.00 69.91 1843 LYS B N 1
ATOM 4882 C CA . LYS B 1 245 ? 33.739 -10.366 -5.221 1.00 69.62 1843 LYS B CA 1
ATOM 4883 C C . LYS B 1 245 ? 33.853 -11.127 -6.551 1.00 76.06 1843 LYS B C 1
ATOM 4884 O O . LYS B 1 245 ? 33.238 -12.187 -6.714 1.00 76.44 1843 LYS B O 1
ATOM 4890 N N . LEU B 1 246 ? 34.576 -10.543 -7.516 1.00 74.23 1844 LEU B N 1
ATOM 4891 C CA . LEU B 1 246 ? 34.746 -11.091 -8.860 1.00 74.40 1844 LEU B CA 1
ATOM 4892 C C . LEU B 1 246 ? 35.436 -12.452 -8.884 1.00 81.14 1844 LEU B C 1
ATOM 4893 O O . LEU B 1 246 ? 35.003 -13.338 -9.615 1.00 81.90 1844 LEU B O 1
ATOM 4898 N N . SER B 1 247 ? 36.491 -12.619 -8.077 1.00 79.27 1845 SER B N 1
ATOM 4899 C CA . SER B 1 247 ? 37.259 -13.863 -7.987 1.00 79.43 1845 SER B CA 1
ATOM 4900 C C . SER B 1 247 ? 36.465 -14.971 -7.305 1.00 83.69 1845 SER B C 1
ATOM 4901 O O . SER B 1 247 ? 36.711 -16.145 -7.567 1.00 84.91 1845 SER B O 1
ATOM 4904 N N . GLY B 1 248 ? 35.515 -14.581 -6.455 1.00 78.67 1846 GLY B N 1
ATOM 4905 C CA . GLY B 1 248 ? 34.663 -15.475 -5.679 1.00 77.89 1846 GLY B CA 1
ATOM 4906 C C . GLY B 1 248 ? 33.669 -16.320 -6.435 1.00 82.40 1846 GLY B C 1
ATOM 4907 O O . GLY B 1 248 ? 33.657 -16.350 -7.674 1.00 83.60 1846 GLY B O 1
ATOM 4908 N N . SER B 1 249 ? 32.832 -17.030 -5.662 1.00 78.61 1847 SER B N 1
ATOM 4909 C CA . SER B 1 249 ? 31.831 -17.976 -6.154 1.00 78.77 1847 SER B CA 1
ATOM 4910 C C . SER B 1 249 ? 30.483 -17.790 -5.448 1.00 79.45 1847 SER B C 1
ATOM 4911 O O . SER B 1 249 ? 29.639 -18.685 -5.460 1.00 79.08 1847 SER B O 1
ATOM 4914 N N . GLU B 1 250 ? 30.278 -16.611 -4.867 1.00 74.64 1848 GLU B N 1
ATOM 4915 C CA . GLU B 1 250 ? 29.077 -16.254 -4.127 1.00 73.74 1848 GLU B CA 1
ATOM 4916 C C . GLU B 1 250 ? 27.880 -15.999 -5.038 1.00 78.13 1848 GLU B C 1
ATOM 4917 O O . GLU B 1 250 ? 27.993 -15.330 -6.071 1.00 78.40 1848 GLU B O 1
ATOM 4923 N N . CYS B 1 251 ? 26.731 -16.539 -4.633 1.00 73.36 1849 CYS B N 1
ATOM 4924 C CA . CYS B 1 251 ? 25.455 -16.360 -5.301 1.00 72.33 1849 CYS B CA 1
ATOM 4925 C C . CYS B 1 251 ? 24.333 -16.474 -4.270 1.00 73.14 1849 CYS B C 1
ATOM 4926 O O . CYS B 1 251 ? 24.567 -16.918 -3.139 1.00 71.56 1849 CYS B O 1
ATOM 4929 N N . TYR B 1 252 ? 23.133 -16.016 -4.642 1.00 67.96 1850 TYR B N 1
ATOM 4930 C CA . TYR B 1 252 ? 21.949 -16.105 -3.801 1.00 66.55 1850 TYR B CA 1
ATOM 4931 C C . TYR B 1 252 ? 20.978 -17.051 -4.467 1.00 71.88 1850 TYR B C 1
ATOM 4932 O O . TYR B 1 252 ? 20.649 -16.887 -5.647 1.00 72.27 1850 TYR B O 1
ATOM 4941 N N . ILE B 1 253 ? 20.579 -18.083 -3.739 1.00 68.40 1851 ILE B N 1
ATOM 4942 C CA . ILE B 1 253 ? 19.648 -19.060 -4.274 1.00 69.32 1851 ILE B CA 1
ATOM 4943 C C . ILE B 1 253 ? 18.264 -18.914 -3.638 1.00 72.28 1851 ILE B C 1
ATOM 4944 O O . ILE B 1 253 ? 18.150 -18.737 -2.419 1.00 71.35 1851 ILE B O 1
ATOM 4949 N N . LEU B 1 254 ? 17.219 -18.961 -4.480 1.00 67.30 1852 LEU B N 1
ATOM 4950 C CA . LEU B 1 254 ? 15.841 -18.905 -4.027 1.00 66.36 1852 LEU B CA 1
ATOM 4951 C C . LEU B 1 254 ? 15.364 -20.348 -3.957 1.00 70.64 1852 LEU B C 1
ATOM 4952 O O . LEU B 1 254 ? 15.262 -21.023 -4.979 1.00 70.96 1852 LEU B O 1
ATOM 4957 N N . LEU B 1 255 ? 15.144 -20.829 -2.738 1.00 66.69 1853 LEU B N 1
ATOM 4958 C CA . LEU B 1 255 ? 14.726 -22.194 -2.440 1.00 66.96 1853 LEU B CA 1
ATOM 4959 C C . LEU B 1 255 ? 13.280 -22.268 -1.978 1.00 70.54 1853 LEU B C 1
ATOM 4960 O O . LEU B 1 255 ? 12.785 -21.353 -1.326 1.00 70.30 1853 LEU B O 1
ATOM 4965 N N . THR B 1 256 ? 12.623 -23.385 -2.284 1.00 67.79 1854 THR B N 1
ATOM 4966 C CA . THR B 1 256 ? 11.254 -23.689 -1.875 1.00 68.81 1854 THR B CA 1
ATOM 4967 C C . THR B 1 256 ? 11.158 -25.188 -1.582 1.00 72.61 1854 THR B C 1
ATOM 4968 O O . THR B 1 256 ? 12.155 -25.902 -1.684 1.00 72.62 1854 THR B O 1
ATOM 4972 N N . LEU B 1 257 ? 9.967 -25.656 -1.227 1.00 69.02 1855 LEU B N 1
ATOM 4973 C CA . LEU B 1 257 ? 9.714 -27.060 -0.960 1.00 69.45 1855 LEU B CA 1
ATOM 4974 C C . LEU B 1 257 ? 9.243 -27.744 -2.242 1.00 74.81 1855 LEU B C 1
ATOM 4975 O O . LEU B 1 257 ? 8.417 -27.199 -2.969 1.00 75.19 1855 LEU B O 1
ATOM 4980 N N . GLY B 1 258 ? 9.809 -28.910 -2.518 1.00 72.67 1856 GLY B N 1
ATOM 4981 C CA . GLY B 1 258 ? 9.504 -29.721 -3.695 1.00 74.13 1856 GLY B CA 1
ATOM 4982 C C . GLY B 1 258 ? 10.624 -30.686 -4.005 1.00 79.60 1856 GLY B C 1
ATOM 4983 O O . GLY B 1 258 ? 11.679 -30.580 -3.386 1.00 78.19 1856 GLY B O 1
ATOM 4984 N N . HIS B 1 259 ? 10.419 -31.648 -4.945 1.00 79.64 1857 HIS B N 1
ATOM 4985 C CA . HIS B 1 259 ? 11.455 -32.630 -5.333 1.00 80.45 1857 HIS B CA 1
ATOM 4986 C C . HIS B 1 259 ? 12.801 -31.935 -5.525 1.00 81.56 1857 HIS B C 1
ATOM 4987 O O . HIS B 1 259 ? 12.890 -30.965 -6.275 1.00 78.93 1857 HIS B O 1
ATOM 4994 N N . HIS B 1 260 ? 13.820 -32.390 -4.778 1.00 79.01 1858 HIS B N 1
ATOM 4995 C CA . HIS B 1 260 ? 15.145 -31.786 -4.740 1.00 77.70 1858 HIS B CA 1
ATOM 4996 C C . HIS B 1 260 ? 15.899 -31.867 -6.055 1.00 81.76 1858 HIS B C 1
ATOM 4997 O O . HIS B 1 260 ? 15.809 -32.857 -6.781 1.00 83.65 1858 HIS B O 1
ATOM 5004 N N . ASN B 1 261 ? 16.611 -30.783 -6.360 1.00 76.12 1859 ASN B N 1
ATOM 5005 C CA . ASN B 1 261 ? 17.440 -30.619 -7.543 1.00 75.59 1859 ASN B CA 1
ATOM 5006 C C . ASN B 1 261 ? 18.876 -30.275 -7.091 1.00 80.06 1859 ASN B C 1
ATOM 5007 O O . ASN B 1 261 ? 19.154 -30.299 -5.890 1.00 79.14 1859 ASN B O 1
ATOM 5012 N N . ASN B 1 262 ? 19.783 -29.978 -8.048 1.00 77.66 1860 ASN B N 1
ATOM 5013 C CA . ASN B 1 262 ? 21.181 -29.668 -7.780 1.00 76.53 1860 ASN B CA 1
ATOM 5014 C C . ASN B 1 262 ? 21.399 -28.205 -7.473 1.00 80.23 1860 ASN B C 1
ATOM 5015 O O . ASN B 1 262 ? 20.733 -27.334 -8.040 1.00 79.58 1860 ASN B O 1
ATOM 5020 N N . LEU B 1 263 ? 22.388 -27.937 -6.608 1.00 76.56 1861 LEU B N 1
ATOM 5021 C CA . LEU B 1 263 ? 22.820 -26.594 -6.265 1.00 75.31 1861 LEU B CA 1
ATOM 5022 C C . LEU B 1 263 ? 23.631 -26.036 -7.462 1.00 82.76 1861 LEU B C 1
ATOM 5023 O O . LEU B 1 263 ? 24.152 -26.834 -8.254 1.00 83.52 1861 LEU B O 1
ATOM 5028 N N . PRO B 1 264 ? 23.779 -24.696 -7.633 1.00 80.05 1862 PRO B N 1
ATOM 5029 C CA . PRO B 1 264 ? 24.584 -24.205 -8.763 1.00 80.11 1862 PRO B CA 1
ATOM 5030 C C . PRO B 1 264 ? 26.058 -24.565 -8.607 1.00 87.15 1862 PRO B C 1
ATOM 5031 O O . PRO B 1 264 ? 26.573 -24.671 -7.485 1.00 85.76 1862 PRO B O 1
ATOM 5035 N N . CYS B 1 265 ? 26.725 -24.813 -9.732 1.00 88.24 1863 CYS B N 1
ATOM 5036 C CA . CYS B 1 265 ? 28.142 -25.134 -9.690 1.00 89.67 1863 CYS B CA 1
ATOM 5037 C C . CYS B 1 265 ? 28.967 -23.955 -10.132 1.00 92.29 1863 CYS B C 1
ATOM 5038 O O . CYS B 1 265 ? 28.475 -23.081 -10.853 1.00 91.28 1863 CYS B O 1
ATOM 5041 N N . HIS B 1 266 ? 30.224 -23.932 -9.686 1.00 88.91 1864 HIS B N 1
ATOM 5042 C CA . HIS B 1 266 ? 31.182 -22.871 -9.945 1.00 88.76 1864 HIS B CA 1
ATOM 5043 C C . HIS B 1 266 ? 31.232 -22.421 -11.415 1.00 92.37 1864 HIS B C 1
ATOM 5044 O O . HIS B 1 266 ? 31.320 -21.224 -11.676 1.00 91.22 1864 HIS B O 1
ATOM 5051 N N . GLY B 1 267 ? 31.123 -23.381 -12.337 1.00 90.17 1865 GLY B N 1
ATOM 5052 C CA . GLY B 1 267 ? 31.139 -23.164 -13.780 1.00 90.76 1865 GLY B CA 1
ATOM 5053 C C . GLY B 1 267 ? 30.072 -22.218 -14.287 1.00 95.30 1865 GLY B C 1
ATOM 5054 O O . GLY B 1 267 ? 30.407 -21.183 -14.874 1.00 95.08 1865 GLY B O 1
ATOM 5055 N N . GLU B 1 268 ? 28.778 -22.556 -14.041 1.00 92.51 1866 GLU B N 1
ATOM 5056 C CA . GLU B 1 268 ? 27.592 -21.775 -14.448 1.00 92.83 1866 GLU B CA 1
ATOM 5057 C C . GLU B 1 268 ? 27.665 -20.324 -13.956 1.00 96.03 1866 GLU B C 1
ATOM 5058 O O . GLU B 1 268 ? 27.332 -19.400 -14.701 1.00 96.44 1866 GLU B O 1
ATOM 5064 N N . ILE B 1 269 ? 28.103 -20.138 -12.703 1.00 91.62 1867 ILE B N 1
ATOM 5065 C CA . ILE B 1 269 ? 28.236 -18.854 -12.014 1.00 90.92 1867 ILE B CA 1
ATOM 5066 C C . ILE B 1 269 ? 29.294 -17.961 -12.660 1.00 96.73 1867 ILE B C 1
ATOM 5067 O O . ILE B 1 269 ? 29.047 -16.766 -12.846 1.00 96.03 1867 ILE B O 1
ATOM 5072 N N . GLN B 1 270 ? 30.471 -18.536 -12.993 1.00 94.38 1868 GLN B N 1
ATOM 5073 C CA . GLN B 1 270 ? 31.585 -17.786 -13.577 1.00 93.65 1868 GLN B CA 1
ATOM 5074 C C . GLN B 1 270 ? 31.236 -17.130 -14.912 1.00 95.40 1868 GLN B C 1
ATOM 5075 O O . GLN B 1 270 ? 31.614 -15.976 -15.107 1.00 95.07 1868 GLN B O 1
ATOM 5081 N N . ASN B 1 271 ? 30.457 -17.782 -15.781 1.00 90.49 1869 ASN B N 1
ATOM 5082 C CA . ASN B 1 271 ? 30.081 -17.144 -17.049 1.00 90.20 1869 ASN B CA 1
ATOM 5083 C C . ASN B 1 271 ? 29.196 -15.892 -16.850 1.00 91.46 1869 ASN B C 1
ATOM 5084 O O . ASN B 1 271 ? 29.376 -14.913 -17.574 1.00 90.48 1869 ASN B O 1
ATOM 5089 N N . SER B 1 272 ? 28.294 -15.907 -15.830 1.00 86.87 1870 SER B N 1
ATOM 5090 C CA . SER B 1 272 ? 27.391 -14.796 -15.467 1.00 85.10 1870 SER B CA 1
ATOM 5091 C C . SER B 1 272 ? 28.159 -13.645 -14.833 1.00 84.67 1870 SER B C 1
ATOM 5092 O O . SER B 1 272 ? 27.937 -12.489 -15.188 1.00 84.89 1870 SER B O 1
ATOM 5095 N N . LYS B 1 273 ? 29.050 -13.975 -13.888 1.00 77.78 1871 LYS B N 1
ATOM 5096 C CA . LYS B 1 273 ? 29.921 -13.067 -13.150 1.00 75.96 1871 LYS B CA 1
ATOM 5097 C C . LYS B 1 273 ? 30.802 -12.281 -14.134 1.00 79.19 1871 LYS B C 1
ATOM 5098 O O . LYS B 1 273 ? 30.928 -11.063 -14.011 1.00 78.21 1871 LYS B O 1
ATOM 5104 N N . MET B 1 274 ? 31.356 -12.982 -15.141 1.00 76.62 1872 MET B N 1
ATOM 5105 C CA . MET B 1 274 ? 32.195 -12.396 -16.176 1.00 77.28 1872 MET B CA 1
ATOM 5106 C C . MET B 1 274 ? 31.431 -11.428 -17.074 1.00 78.83 1872 MET B C 1
ATOM 5107 O O . MET B 1 274 ? 31.928 -10.332 -17.337 1.00 78.47 1872 MET B O 1
ATOM 5112 N N . LYS B 1 275 ? 30.215 -11.815 -17.506 1.00 73.41 1873 LYS B N 1
ATOM 5113 C CA . LYS B 1 275 ? 29.355 -10.981 -18.342 1.00 73.11 1873 LYS B CA 1
ATOM 5114 C C . LYS B 1 275 ? 29.055 -9.641 -17.654 1.00 74.60 1873 LYS B C 1
ATOM 5115 O O . LYS B 1 275 ? 29.281 -8.601 -18.263 1.00 75.35 1873 LYS B O 1
ATOM 5121 N N . ILE B 1 276 ? 28.614 -9.661 -16.387 1.00 68.24 1874 ILE B N 1
ATOM 5122 C CA . ILE B 1 276 ? 28.318 -8.445 -15.622 1.00 66.95 1874 ILE B CA 1
ATOM 5123 C C . ILE B 1 276 ? 29.565 -7.547 -15.510 1.00 72.45 1874 ILE B C 1
ATOM 5124 O O . ILE B 1 276 ? 29.449 -6.334 -15.678 1.00 74.11 1874 ILE B O 1
ATOM 5129 N N . ALA B 1 277 ? 30.751 -8.138 -15.268 1.00 68.45 1875 ALA B N 1
ATOM 5130 C CA . ALA B 1 277 ? 32.007 -7.385 -15.149 1.00 68.41 1875 ALA B CA 1
ATOM 5131 C C . ALA B 1 277 ? 32.435 -6.729 -16.473 1.00 74.91 1875 ALA B C 1
ATOM 5132 O O . ALA B 1 277 ? 32.803 -5.555 -16.490 1.00 76.13 1875 ALA B O 1
ATOM 5134 N N . VAL B 1 278 ? 32.356 -7.477 -17.576 1.00 71.83 1876 VAL B N 1
ATOM 5135 C CA . VAL B 1 278 ? 32.718 -7.020 -18.921 1.00 72.55 1876 VAL B CA 1
ATOM 5136 C C . VAL B 1 278 ? 31.717 -6.003 -19.493 1.00 79.34 1876 VAL B C 1
ATOM 5137 O O . VAL B 1 278 ? 32.130 -5.034 -20.139 1.00 79.17 1876 VAL B O 1
ATOM 5141 N N . CYS B 1 279 ? 30.414 -6.234 -19.256 1.00 78.08 1877 CYS B N 1
ATOM 5142 C CA . CYS B 1 279 ? 29.324 -5.468 -19.859 1.00 79.78 1877 CYS B CA 1
ATOM 5143 C C . CYS B 1 279 ? 28.834 -4.277 -19.069 1.00 83.32 1877 CYS B C 1
ATOM 5144 O O . CYS B 1 279 ? 28.488 -3.263 -19.670 1.00 84.13 1877 CYS B O 1
ATOM 5147 N N . ASN B 1 280 ? 28.712 -4.421 -17.754 1.00 79.26 1878 ASN B N 1
ATOM 5148 C CA . ASN B 1 280 ? 28.069 -3.421 -16.921 1.00 78.89 1878 ASN B CA 1
ATOM 5149 C C . ASN B 1 280 ? 28.986 -2.513 -16.106 1.00 82.50 1878 ASN B C 1
ATOM 5150 O O . ASN B 1 280 ? 30.151 -2.820 -15.867 1.00 81.40 1878 ASN B O 1
ATOM 5155 N N . ASP B 1 281 ? 28.408 -1.378 -15.687 1.00 80.09 1879 ASP B N 1
ATOM 5156 C CA . ASP B 1 281 ? 28.986 -0.342 -14.839 1.00 80.53 1879 ASP B CA 1
ATOM 5157 C C . ASP B 1 281 ? 28.273 -0.388 -13.473 1.00 84.18 1879 ASP B C 1
ATOM 5158 O O . ASP B 1 281 ? 27.082 -0.723 -13.410 1.00 84.55 1879 ASP B O 1
ATOM 5163 N N . PHE B 1 282 ? 28.989 -0.028 -12.393 1.00 78.55 1880 PHE B N 1
ATOM 5164 C CA . PHE B 1 282 ? 28.426 0.060 -11.048 1.00 76.68 1880 PHE B CA 1
ATOM 5165 C C . PHE B 1 282 ? 27.654 1.375 -10.974 1.00 81.07 1880 PHE B C 1
ATOM 5166 O O . PHE B 1 282 ? 28.211 2.431 -11.287 1.00 81.79 1880 PHE B O 1
ATOM 5174 N N . TYR B 1 283 ? 26.370 1.317 -10.614 1.00 77.03 1881 TYR B N 1
ATOM 5175 C CA . TYR B 1 283 ? 25.571 2.536 -10.494 1.00 77.44 1881 TYR B CA 1
ATOM 5176 C C . TYR B 1 283 ? 25.921 3.229 -9.199 1.00 79.81 1881 TYR B C 1
ATOM 5177 O O . TYR B 1 283 ? 26.107 2.574 -8.174 1.00 77.90 1881 TYR B O 1
ATOM 5186 N N . ALA B 1 284 ? 26.011 4.548 -9.240 1.00 77.91 1882 ALA B N 1
ATOM 5187 C CA . ALA B 1 284 ? 26.251 5.344 -8.052 1.00 78.20 1882 ALA B CA 1
ATOM 5188 C C . ALA B 1 284 ? 24.887 5.653 -7.430 1.00 84.09 1882 ALA B C 1
ATOM 5189 O O . ALA B 1 284 ? 23.859 5.605 -8.122 1.00 83.83 1882 ALA B O 1
ATOM 5191 N N . ALA B 1 285 ? 24.866 5.926 -6.122 1.00 81.39 1883 ALA B N 1
ATOM 5192 C CA . ALA B 1 285 ? 23.637 6.299 -5.437 1.00 81.70 1883 ALA B CA 1
ATOM 5193 C C . ALA B 1 285 ? 23.266 7.726 -5.890 1.00 88.20 1883 ALA B C 1
ATOM 5194 O O . ALA B 1 285 ? 24.165 8.565 -6.056 1.00 88.07 1883 ALA B O 1
ATOM 5196 N N . LYS B 1 286 ? 21.957 7.976 -6.130 1.00 86.28 1884 LYS B N 1
ATOM 5197 C CA . LYS B 1 286 ? 21.411 9.274 -6.550 1.00 88.25 1884 LYS B CA 1
ATOM 5198 C C . LYS B 1 286 ? 21.789 10.398 -5.587 1.00 93.39 1884 LYS B C 1
ATOM 5199 O O . LYS B 1 286 ? 22.138 11.493 -6.034 1.00 94.45 1884 LYS B O 1
ATOM 5205 N N . LYS B 1 287 ? 21.716 10.116 -4.277 1.00 89.47 1885 LYS B N 1
ATOM 5206 C CA . LYS B 1 287 ? 22.035 11.064 -3.212 1.00 90.68 1885 LYS B CA 1
ATOM 5207 C C . LYS B 1 287 ? 23.278 10.615 -2.439 1.00 93.71 1885 LYS B C 1
ATOM 5208 O O . LYS B 1 287 ? 23.530 9.417 -2.326 1.00 91.12 1885 LYS B O 1
ATOM 5214 N N . LEU B 1 288 ? 24.036 11.590 -1.901 1.00 92.13 1886 LEU B N 1
ATOM 5215 C CA . LEU B 1 288 ? 25.252 11.383 -1.113 1.00 91.54 1886 LEU B CA 1
ATOM 5216 C C . LEU B 1 288 ? 24.993 11.642 0.384 1.00 96.05 1886 LEU B C 1
ATOM 5217 O O . LEU B 1 288 ? 24.644 12.764 0.766 1.00 97.45 1886 LEU B O 1
ATOM 5222 N N . ASP B 1 289 ? 25.156 10.597 1.220 1.00 91.06 1887 ASP B N 1
ATOM 5223 C CA . ASP B 1 289 ? 25.014 10.664 2.675 1.00 91.25 1887 ASP B CA 1
ATOM 5224 C C . ASP B 1 289 ? 26.357 11.152 3.220 1.00 96.61 1887 ASP B C 1
ATOM 5225 O O . ASP B 1 289 ? 27.266 10.350 3.461 1.00 95.10 1887 ASP B O 1
ATOM 5230 N N . ASN B 1 290 ? 26.485 12.488 3.363 1.00 95.89 1888 ASN B N 1
ATOM 5231 C CA . ASN B 1 290 ? 27.699 13.185 3.803 1.00 97.00 1888 ASN B CA 1
ATOM 5232 C C . ASN B 1 290 ? 28.209 12.757 5.171 1.00 99.59 1888 ASN B C 1
ATOM 5233 O O . ASN B 1 290 ? 29.421 12.625 5.335 1.00 99.16 1888 ASN B O 1
ATOM 5238 N N . LYS B 1 291 ? 27.299 12.512 6.134 1.00 95.34 1889 LYS B N 1
ATOM 5239 C CA . LYS B 1 291 ? 27.657 12.072 7.485 1.00 94.88 1889 LYS B CA 1
ATOM 5240 C C . LYS B 1 291 ? 28.359 10.700 7.450 1.00 97.11 1889 LYS B C 1
ATOM 5241 O O . LYS B 1 291 ? 29.348 10.492 8.162 1.00 96.54 1889 LYS B O 1
ATOM 5247 N N . SER B 1 292 ? 27.867 9.796 6.576 1.00 91.87 1890 SER B N 1
ATOM 5248 C CA . SER B 1 292 ? 28.406 8.457 6.356 1.00 89.80 1890 SER B CA 1
ATOM 5249 C C . SER B 1 292 ? 29.765 8.499 5.674 1.00 92.61 1890 SER B C 1
ATOM 5250 O O . SER B 1 292 ? 30.668 7.771 6.092 1.00 92.21 1890 SER B O 1
ATOM 5253 N N . ILE B 1 293 ? 29.908 9.331 4.614 1.00 88.00 1891 ILE B N 1
ATOM 5254 C CA . ILE B 1 293 ? 31.168 9.504 3.878 1.00 86.88 1891 ILE B CA 1
ATOM 5255 C C . ILE B 1 293 ? 32.255 10.023 4.838 1.00 91.77 1891 ILE B C 1
ATOM 5256 O O . ILE B 1 293 ? 33.346 9.445 4.884 1.00 91.36 1891 ILE B O 1
ATOM 5261 N N . GLU B 1 294 ? 31.913 11.040 5.662 1.00 89.32 1892 GLU B N 1
ATOM 5262 C CA . GLU B 1 294 ? 32.789 11.620 6.689 1.00 90.76 1892 GLU B CA 1
ATOM 5263 C C . GLU B 1 294 ? 33.218 10.561 7.712 1.00 93.14 1892 GLU B C 1
ATOM 5264 O O . GLU B 1 294 ? 34.359 10.585 8.182 1.00 93.09 1892 GLU B O 1
ATOM 5270 N N . ALA B 1 295 ? 32.302 9.621 8.031 1.00 88.13 1893 ALA B N 1
ATOM 5271 C CA . ALA B 1 295 ? 32.549 8.516 8.960 1.00 86.92 1893 ALA B CA 1
ATOM 5272 C C . ALA B 1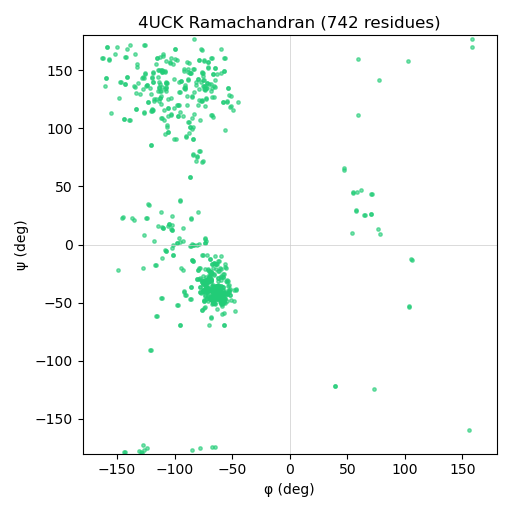 295 ? 33.506 7.498 8.339 1.00 90.37 1893 ALA B C 1
ATOM 5273 O O . ALA B 1 295 ? 34.437 7.063 9.020 1.00 91.15 1893 ALA B O 1
ATOM 5275 N N . ASN B 1 296 ? 33.302 7.139 7.050 1.00 84.82 1894 ASN B N 1
ATOM 5276 C CA . ASN B 1 296 ? 34.172 6.193 6.344 1.00 83.59 1894 ASN B CA 1
ATOM 5277 C C . ASN B 1 296 ? 35.573 6.764 6.103 1.00 88.91 1894 ASN B C 1
ATOM 5278 O O . ASN B 1 296 ? 36.543 6.000 6.097 1.00 88.48 1894 ASN B O 1
ATOM 5283 N N . CYS B 1 297 ? 35.685 8.099 5.941 1.00 87.03 1895 CYS B N 1
ATOM 5284 C CA . CYS B 1 297 ? 36.970 8.780 5.764 1.00 88.21 1895 CYS B CA 1
ATOM 5285 C C . CYS B 1 297 ? 37.795 8.700 7.048 1.00 93.29 1895 CYS B C 1
ATOM 5286 O O . CYS B 1 297 ? 38.965 8.323 6.995 1.00 92.91 1895 CYS B O 1
ATOM 5289 N N . LYS B 1 298 ? 37.168 9.009 8.204 1.00 91.15 1896 LYS B N 1
ATOM 5290 C CA . LYS B 1 298 ? 37.808 8.963 9.525 1.00 92.39 1896 LYS B CA 1
ATOM 5291 C C . LYS B 1 298 ? 38.137 7.529 9.950 1.00 95.72 1896 LYS B C 1
ATOM 5292 O O . LYS B 1 298 ? 39.056 7.317 10.745 1.00 96.83 1896 LYS B O 1
ATOM 5298 N N . SER B 1 299 ? 37.397 6.549 9.400 1.00 89.75 1897 SER B N 1
ATOM 5299 C CA . SER B 1 299 ? 37.596 5.130 9.650 1.00 88.10 1897 SER B CA 1
ATOM 5300 C C . SER B 1 299 ? 38.843 4.648 8.885 1.00 92.35 1897 SER B C 1
ATOM 5301 O O . SER B 1 299 ? 39.568 3.783 9.377 1.00 92.77 1897 SER B O 1
ATOM 5304 N N . LEU B 1 300 ? 39.091 5.225 7.692 1.00 88.13 1898 LEU B N 1
ATOM 5305 C CA . LEU B 1 300 ? 40.238 4.911 6.838 1.00 87.59 1898 LEU B CA 1
ATOM 5306 C C . LEU B 1 300 ? 41.512 5.560 7.384 1.00 94.04 1898 LEU B C 1
ATOM 5307 O O . LEU B 1 300 ? 42.505 4.876 7.634 1.00 94.22 1898 LEU B O 1
ATOM 5312 N N . LEU B 1 301 ? 41.472 6.884 7.545 1.00 92.00 1899 LEU B N 1
ATOM 5313 C CA . LEU B 1 301 ? 42.567 7.704 8.028 1.00 93.94 1899 LEU B CA 1
ATOM 5314 C C . LEU B 1 301 ? 41.950 8.731 8.976 1.00 100.37 1899 LEU B C 1
ATOM 5315 O O . LEU B 1 301 ? 41.233 9.625 8.527 1.00 100.29 1899 LEU B O 1
ATOM 5320 N N . SER B 1 302 ? 42.167 8.559 10.293 1.00 98.81 1900 SER B N 1
ATOM 5321 C CA . SER B 1 302 ? 41.611 9.456 11.308 1.00 100.35 1900 SER B CA 1
ATOM 5322 C C . SER B 1 302 ? 42.061 10.894 11.069 1.00 107.04 1900 SER B C 1
ATOM 5323 O O . SER B 1 302 ? 43.262 11.164 10.955 1.00 108.27 1900 SER B O 1
ATOM 5326 N N . GLY B 1 303 ? 41.084 11.779 10.921 1.00 103.80 1901 GLY B N 1
ATOM 5327 C CA . GLY B 1 303 ? 41.329 13.190 10.651 1.00 105.55 1901 GLY B CA 1
ATOM 5328 C C . GLY B 1 303 ? 41.052 13.622 9.222 1.00 108.78 1901 GLY B C 1
ATOM 5329 O O . GLY B 1 303 ? 41.022 14.829 8.944 1.00 110.39 1901 GLY B O 1
ATOM 5330 N N . LEU B 1 304 ? 40.862 12.643 8.298 1.00 102.08 1902 LEU B N 1
ATOM 5331 C CA . LEU B 1 304 ? 40.564 12.906 6.886 1.00 100.63 1902 LEU B CA 1
ATOM 5332 C C . LEU B 1 304 ? 39.180 13.543 6.752 1.00 104.41 1902 LEU B C 1
ATOM 5333 O O . LEU B 1 304 ? 38.199 13.023 7.295 1.00 102.90 1902 LEU B O 1
ATOM 5338 N N . ARG B 1 305 ? 39.127 14.697 6.062 1.00 102.13 1903 ARG B N 1
ATOM 5339 C CA . ARG B 1 305 ? 37.908 15.483 5.853 1.00 102.27 1903 ARG B CA 1
ATOM 5340 C C . ARG B 1 305 ? 37.490 15.547 4.380 1.00 104.99 1903 ARG B C 1
ATOM 5341 O O . ARG B 1 305 ? 38.308 15.308 3.486 1.00 104.32 1903 ARG B O 1
ATOM 5349 N N . ILE B 1 306 ? 36.209 15.883 4.141 1.00 100.91 1904 ILE B N 1
ATOM 5350 C CA . ILE B 1 306 ? 35.648 16.049 2.800 1.00 100.14 1904 ILE B CA 1
ATOM 5351 C C . ILE B 1 306 ? 35.412 17.556 2.515 1.00 107.02 1904 ILE B C 1
ATOM 5352 O O . ILE B 1 306 ? 35.025 18.282 3.435 1.00 108.55 1904 ILE B O 1
ATOM 5357 N N . PRO B 1 307 ? 35.697 18.078 1.297 1.00 104.14 1905 PRO B N 1
ATOM 5358 C CA . PRO B 1 307 ? 36.154 17.373 0.082 1.00 102.94 1905 PRO B CA 1
ATOM 5359 C C . PRO B 1 307 ? 37.613 16.935 0.114 1.00 106.57 1905 PRO B C 1
ATOM 5360 O O . PRO B 1 307 ? 38.469 17.654 0.638 1.00 107.98 1905 PRO B O 1
ATOM 5364 N N . ILE B 1 308 ? 37.885 15.739 -0.431 1.00 100.76 1906 ILE B N 1
ATOM 5365 C CA . ILE B 1 308 ? 39.240 15.200 -0.509 1.00 100.27 1906 ILE B CA 1
ATOM 5366 C C . ILE B 1 308 ? 39.882 15.797 -1.765 1.00 104.45 1906 ILE B C 1
ATOM 5367 O O . ILE B 1 308 ? 39.571 15.370 -2.882 1.00 103.59 1906 ILE B O 1
ATOM 5372 N N . ASN B 1 309 ? 40.732 16.822 -1.574 1.00 101.31 1907 ASN B N 1
ATOM 5373 C CA . ASN B 1 309 ? 41.437 17.492 -2.664 1.00 101.60 1907 ASN B CA 1
ATOM 5374 C C . ASN B 1 309 ? 42.927 17.631 -2.377 1.00 106.07 1907 ASN B C 1
ATOM 5375 O O . ASN B 1 309 ? 43.395 17.151 -1.340 1.00 104.90 1907 ASN B O 1
ATOM 5380 N N . LYS B 1 310 ? 43.668 18.281 -3.300 1.00 104.65 1908 LYS B N 1
ATOM 5381 C CA . LYS B 1 310 ? 45.114 18.515 -3.235 1.00 106.31 1908 LYS B CA 1
ATOM 5382 C C . LYS B 1 310 ? 45.518 19.075 -1.862 1.00 112.36 1908 LYS B C 1
ATOM 5383 O O . LYS B 1 310 ? 46.420 18.526 -1.222 1.00 112.08 1908 LYS B O 1
ATOM 5389 N N . LYS B 1 311 ? 44.793 20.120 -1.396 1.00 110.22 1909 LYS B N 1
ATOM 5390 C CA . LYS B 1 311 ? 44.998 20.795 -0.111 1.00 111.55 1909 LYS B CA 1
ATOM 5391 C C . LYS B 1 311 ? 44.829 19.834 1.064 1.00 114.43 1909 LYS B C 1
ATOM 5392 O O . LYS B 1 311 ? 45.715 19.762 1.918 1.00 115.02 1909 LYS B O 1
ATOM 5398 N N . GLU B 1 312 ? 43.717 19.063 1.071 1.00 109.00 1910 GLU B N 1
ATOM 5399 C CA . GLU B 1 312 ? 43.374 18.078 2.101 1.00 107.25 1910 GLU B CA 1
ATOM 5400 C C . GLU B 1 312 ? 44.448 16.995 2.263 1.00 109.62 1910 GLU B C 1
ATOM 5401 O O . GLU B 1 312 ? 44.813 16.667 3.396 1.00 109.99 1910 GLU B O 1
ATOM 5407 N N . LEU B 1 313 ? 44.961 16.459 1.141 1.00 103.65 1911 LEU B N 1
ATOM 5408 C CA . LEU B 1 313 ? 45.989 15.423 1.182 1.00 101.65 1911 LEU B CA 1
ATOM 5409 C C . LEU B 1 313 ? 47.359 15.973 1.628 1.00 106.85 1911 LEU B C 1
ATOM 5410 O O . LEU B 1 313 ? 48.070 15.268 2.346 1.00 105.78 1911 LEU B O 1
ATOM 5415 N N . ASN B 1 314 ? 47.691 17.246 1.284 1.00 105.53 1912 ASN B N 1
ATOM 5416 C CA . ASN B 1 314 ? 48.942 17.877 1.730 1.00 107.68 1912 ASN B CA 1
ATOM 5417 C C . ASN B 1 314 ? 48.899 18.191 3.230 1.00 111.88 1912 ASN B C 1
ATOM 5418 O O . ASN B 1 314 ? 49.940 18.154 3.892 1.00 112.69 1912 ASN B O 1
ATOM 5423 N N . ARG B 1 315 ? 47.690 18.476 3.762 1.00 107.26 1913 ARG B N 1
ATOM 5424 C CA . ARG B 1 315 ? 47.436 18.738 5.181 1.00 107.82 1913 ARG B CA 1
ATOM 5425 C C . ARG B 1 315 ? 47.742 17.456 5.975 1.00 111.27 1913 ARG B C 1
ATOM 5426 O O . ARG B 1 315 ? 48.385 17.519 7.028 1.00 112.14 1913 ARG B O 1
ATOM 5434 N N . GLN B 1 316 ? 47.307 16.293 5.429 1.00 106.09 1914 GLN B N 1
ATOM 5435 C CA . GLN B 1 316 ? 47.499 14.955 5.993 1.00 104.38 1914 GLN B CA 1
ATOM 5436 C C . GLN B 1 316 ? 48.963 14.506 5.992 1.00 109.59 1914 GLN B C 1
ATOM 5437 O O . GLN B 1 316 ? 49.393 13.830 6.929 1.00 108.50 1914 GLN B O 1
ATOM 5443 N N . ARG B 1 317 ? 49.721 14.885 4.945 1.00 108.45 1915 ARG B N 1
ATOM 5444 C CA . ARG B 1 317 ? 51.151 14.588 4.817 1.00 110.10 1915 ARG B CA 1
ATOM 5445 C C . ARG B 1 317 ? 51.939 15.405 5.842 1.00 118.33 1915 ARG B C 1
ATOM 5446 O O . ARG B 1 317 ? 52.904 14.897 6.416 1.00 118.56 1915 ARG B O 1
ATOM 5454 N N . ARG B 1 318 ? 51.510 16.671 6.069 1.00 117.96 1916 ARG B N 1
ATOM 5455 C CA . ARG B 1 318 ? 52.087 17.609 7.036 1.00 121.31 1916 ARG B CA 1
ATOM 5456 C C . ARG B 1 318 ? 51.889 17.117 8.473 1.00 126.81 1916 ARG B C 1
ATOM 5457 O O . ARG B 1 318 ? 52.782 17.309 9.298 1.00 128.72 1916 ARG B O 1
ATOM 5465 N N . LEU B 1 319 ? 50.726 16.484 8.770 1.00 122.33 1917 LEU B N 1
ATOM 5466 C CA . LEU B 1 319 ? 50.407 15.920 10.089 1.00 122.59 1917 LEU B CA 1
ATOM 5467 C C . LEU B 1 319 ? 51.400 14.818 10.468 1.00 128.81 1917 LEU B C 1
ATOM 5468 O O . LEU B 1 319 ? 51.756 14.694 11.641 1.00 129.19 1917 LEU B O 1
ATOM 5473 N N . LEU B 1 320 ? 51.850 14.032 9.464 1.00 126.70 1918 LEU B N 1
ATOM 5474 C CA . LEU B 1 320 ? 52.801 12.932 9.628 1.00 127.64 1918 LEU B CA 1
ATOM 5475 C C . LEU B 1 320 ? 54.226 13.411 9.896 1.00 137.96 1918 LEU B C 1
ATOM 5476 O O . LEU B 1 320 ? 54.913 12.812 10.728 1.00 138.61 1918 LEU B O 1
ATOM 5481 N N . THR B 1 321 ? 54.675 14.481 9.186 1.00 138.50 1919 THR B N 1
ATOM 5482 C CA . THR B 1 321 ? 56.014 15.082 9.349 1.00 142.16 1919 THR B CA 1
ATOM 5483 C C . THR B 1 321 ? 56.147 15.745 10.736 1.00 150.74 1919 THR B C 1
ATOM 5484 O O . THR B 1 321 ? 57.260 15.899 11.248 1.00 152.57 1919 THR B O 1
ATOM 5488 N N . LEU B 1 322 ? 54.994 16.134 11.327 1.00 148.76 1920 LEU B N 1
ATOM 5489 C CA . LEU B 1 322 ? 54.852 16.764 12.642 1.00 151.40 1920 LEU B CA 1
ATOM 5490 C C . LEU B 1 322 ? 54.979 15.726 13.784 1.00 157.28 1920 LEU B C 1
ATOM 5491 O O . LEU B 1 322 ? 55.272 16.112 14.921 1.00 159.10 1920 LEU B O 1
ATOM 5496 N N . GLN B 1 323 ? 54.775 14.418 13.473 1.00 152.74 1921 GLN B N 1
ATOM 5497 C CA . GLN B 1 323 ? 54.870 13.301 14.431 1.00 152.60 1921 GLN B CA 1
ATOM 5498 C C . GLN B 1 323 ? 56.297 13.127 14.997 1.00 160.29 1921 GLN B C 1
ATOM 5499 O O . GLN B 1 323 ? 56.443 12.920 16.206 1.00 161.53 1921 GLN B O 1
ATOM 5505 N N . SER B 1 324 ? 57.335 13.240 14.121 1.00 157.62 1922 SER B N 1
ATOM 5506 C CA . SER B 1 324 ? 58.773 13.129 14.425 1.00 183.18 1922 SER B CA 1
ATOM 5507 C C . SER B 1 324 ? 59.188 11.831 15.143 1.00 211.11 1922 SER B C 1
ATOM 5508 O O . SER B 1 324 ? 59.098 11.717 16.366 1.00 172.11 1922 SER B O 1
ATOM 5511 N N . SER B 1 340 ? 53.574 4.952 16.140 1.00 137.93 1938 SER B N 1
ATOM 5512 C CA . SER B 1 340 ? 54.900 4.496 15.726 1.00 138.63 1938 SER B CA 1
ATOM 5513 C C . SER B 1 340 ? 55.090 4.594 14.202 1.00 140.29 1938 SER B C 1
ATOM 5514 O O . SER B 1 340 ? 54.152 4.970 13.490 1.00 138.00 1938 SER B O 1
ATOM 5517 N N . LYS B 1 341 ? 56.307 4.254 13.709 1.00 137.15 1939 LYS B N 1
ATOM 5518 C CA . LYS B 1 341 ? 56.679 4.275 12.296 1.00 135.85 1939 LYS B CA 1
ATOM 5519 C C . LYS B 1 341 ? 55.806 3.388 11.402 1.00 136.42 1939 LYS B C 1
ATOM 5520 O O . LYS B 1 341 ? 55.672 3.680 10.210 1.00 135.10 1939 LYS B O 1
ATOM 5526 N N . TRP B 1 342 ? 55.188 2.333 11.982 1.00 131.24 1940 TRP B N 1
ATOM 5527 C CA . TRP B 1 342 ? 54.295 1.420 11.267 1.00 128.20 1940 TRP B CA 1
ATOM 5528 C C . TRP B 1 342 ? 52.980 2.088 10.864 1.00 128.36 1940 TRP B C 1
ATOM 5529 O O . TRP B 1 342 ? 52.551 1.938 9.718 1.00 126.41 1940 TRP B O 1
ATOM 5540 N N . LEU B 1 343 ? 52.340 2.809 11.803 1.00 123.67 1941 LEU B N 1
ATOM 5541 C CA . LEU B 1 343 ? 51.069 3.495 11.559 1.00 121.33 1941 LEU B CA 1
ATOM 5542 C C . LEU B 1 343 ? 51.208 4.671 10.588 1.00 123.36 1941 LEU B C 1
ATOM 5543 O O . LEU B 1 343 ? 50.258 4.959 9.854 1.00 121.63 1941 LEU B O 1
ATOM 5548 N N . THR B 1 344 ? 52.392 5.326 10.555 1.00 119.42 1942 THR B N 1
ATOM 5549 C CA . THR B 1 344 ? 52.671 6.432 9.630 1.00 118.62 1942 THR B CA 1
ATOM 5550 C C . THR B 1 344 ? 52.937 5.882 8.224 1.00 117.56 1942 THR B C 1
ATOM 5551 O O . THR B 1 344 ? 52.600 6.544 7.241 1.00 116.63 1942 THR B O 1
ATOM 5555 N N . ASN B 1 345 ? 53.535 4.668 8.137 1.00 110.83 1943 ASN B N 1
ATOM 5556 C CA . ASN B 1 345 ? 53.813 3.970 6.877 1.00 108.22 1943 ASN B CA 1
ATOM 5557 C C . ASN B 1 345 ? 52.491 3.580 6.207 1.00 105.50 1943 ASN B C 1
ATOM 5558 O O . ASN B 1 345 ? 52.369 3.723 4.990 1.00 104.22 1943 ASN B O 1
ATOM 5563 N N . LYS B 1 346 ? 51.498 3.123 7.017 1.00 97.84 1944 LYS B N 1
ATOM 5564 C CA . LYS B 1 346 ? 50.133 2.773 6.604 1.00 94.02 1944 LYS B CA 1
ATOM 5565 C C . LYS B 1 346 ? 49.441 4.037 6.089 1.00 96.15 1944 LYS B C 1
ATOM 5566 O O . LYS B 1 346 ? 48.794 4.001 5.042 1.00 93.94 1944 LYS B O 1
ATOM 5572 N N . ALA B 1 347 ? 49.604 5.158 6.834 1.00 93.89 1945 ALA B N 1
ATOM 5573 C CA . ALA B 1 347 ? 49.049 6.483 6.546 1.00 93.67 1945 ALA B CA 1
ATOM 5574 C C . ALA B 1 347 ? 49.573 7.060 5.238 1.00 96.49 1945 ALA B C 1
ATOM 5575 O O . ALA B 1 347 ? 48.780 7.590 4.467 1.00 95.35 1945 ALA B O 1
ATOM 5577 N N . ASN B 1 348 ? 50.889 6.940 4.972 1.00 93.78 1946 ASN B N 1
ATOM 5578 C CA . ASN B 1 348 ? 51.494 7.416 3.728 1.00 94.54 1946 ASN B CA 1
ATOM 5579 C C . ASN B 1 348 ? 50.978 6.612 2.532 1.00 97.07 1946 ASN B C 1
ATOM 5580 O O . ASN B 1 348 ? 50.634 7.202 1.508 1.00 97.30 1946 ASN B O 1
ATOM 5585 N N . THR B 1 349 ? 50.869 5.273 2.695 1.00 91.41 1947 THR B N 1
ATOM 5586 C CA . THR B 1 349 ? 50.338 4.323 1.709 1.00 88.90 1947 THR B CA 1
ATOM 5587 C C . THR B 1 349 ? 48.905 4.732 1.297 1.00 90.41 1947 THR B C 1
ATOM 5588 O O . THR B 1 349 ? 48.573 4.683 0.107 1.00 90.14 1947 THR B O 1
ATOM 5592 N N . ILE B 1 350 ? 48.079 5.157 2.286 1.00 84.56 1948 ILE B N 1
ATOM 5593 C CA . ILE B 1 350 ? 46.696 5.605 2.090 1.00 81.97 1948 ILE B CA 1
ATOM 5594 C C . ILE B 1 350 ? 46.659 6.926 1.303 1.00 88.48 1948 ILE B C 1
ATOM 5595 O O . ILE B 1 350 ? 45.971 6.983 0.285 1.00 88.11 1948 ILE B O 1
ATOM 5600 N N . ILE B 1 351 ? 47.434 7.956 1.743 1.00 87.02 1949 ILE B N 1
ATOM 5601 C CA . ILE B 1 351 ? 47.523 9.275 1.087 1.00 88.06 1949 ILE B CA 1
ATOM 5602 C C . ILE B 1 351 ? 48.045 9.149 -0.347 1.00 92.34 1949 ILE B C 1
ATOM 5603 O O . ILE B 1 351 ? 47.521 9.826 -1.230 1.00 92.42 1949 ILE B O 1
ATOM 5608 N N . ASP B 1 352 ? 49.052 8.271 -0.577 1.00 88.97 1950 ASP B N 1
ATOM 5609 C CA . ASP B 1 352 ? 49.633 8.015 -1.900 1.00 88.92 1950 ASP B CA 1
ATOM 5610 C C . ASP B 1 352 ? 48.596 7.470 -2.879 1.00 89.49 1950 ASP B C 1
ATOM 5611 O O . ASP B 1 352 ? 48.568 7.915 -4.031 1.00 89.52 1950 ASP B O 1
ATOM 5616 N N . TRP B 1 353 ? 47.722 6.544 -2.412 1.00 82.83 1951 TRP B N 1
ATOM 5617 C CA . TRP B 1 353 ? 46.655 5.981 -3.241 1.00 80.57 1951 TRP B CA 1
ATOM 5618 C C . TRP B 1 353 ? 45.603 7.036 -3.577 1.00 85.35 1951 TRP B C 1
ATOM 5619 O O . TRP B 1 353 ? 45.210 7.139 -4.744 1.00 85.27 1951 TRP B O 1
ATOM 5630 N N . LEU B 1 354 ? 45.150 7.813 -2.560 1.00 81.96 1952 LEU B N 1
ATOM 5631 C CA . LEU B 1 354 ? 44.143 8.870 -2.742 1.00 81.90 1952 LEU B CA 1
ATOM 5632 C C . LEU B 1 354 ? 44.652 9.957 -3.680 1.00 88.42 1952 LEU B C 1
ATOM 5633 O O . LEU B 1 354 ? 43.872 10.485 -4.470 1.00 87.73 1952 LEU B O 1
ATOM 5638 N N . GLU B 1 355 ? 45.972 10.241 -3.624 1.00 87.95 1953 GLU B N 1
ATOM 5639 C CA . GLU B 1 355 ? 46.672 11.198 -4.483 1.00 90.55 1953 GLU B CA 1
ATOM 5640 C C . GLU B 1 355 ? 46.650 10.685 -5.926 1.00 95.04 1953 GLU B C 1
ATOM 5641 O O . GLU B 1 355 ? 46.457 11.481 -6.849 1.00 96.34 1953 GLU B O 1
ATOM 5647 N N . HIS B 1 356 ? 46.820 9.351 -6.110 1.00 90.11 1954 HIS B N 1
ATOM 5648 C CA . HIS B 1 356 ? 46.776 8.696 -7.417 1.00 89.50 1954 HIS B CA 1
ATOM 5649 C C . HIS B 1 356 ? 45.375 8.801 -8.017 1.00 92.89 1954 HIS B C 1
ATOM 5650 O O . HIS B 1 356 ? 45.259 9.052 -9.212 1.00 93.30 1954 HIS B O 1
ATOM 5657 N N . ILE B 1 357 ? 44.323 8.622 -7.182 1.00 88.20 1955 ILE B N 1
ATOM 5658 C CA . ILE B 1 357 ? 42.910 8.722 -7.567 1.00 86.66 1955 ILE B CA 1
ATOM 5659 C C . ILE B 1 357 ? 42.586 10.165 -7.957 1.00 93.49 1955 ILE B C 1
ATOM 5660 O O . ILE B 1 357 ? 41.916 10.391 -8.964 1.00 94.32 1955 ILE B O 1
ATOM 5665 N N . LEU B 1 358 ? 43.119 11.131 -7.195 1.00 91.19 1956 LEU B N 1
ATOM 5666 C CA . LEU B 1 358 ? 42.953 12.565 -7.429 1.00 92.64 1956 LEU B CA 1
ATOM 5667 C C . LEU B 1 358 ? 43.566 12.972 -8.770 1.00 99.85 1956 LEU B C 1
ATOM 5668 O O . LEU B 1 358 ? 42.916 13.656 -9.563 1.00 100.47 1956 LEU B O 1
ATOM 5673 N N . ASN B 1 359 ? 44.801 12.505 -9.034 1.00 98.11 1957 ASN B N 1
ATOM 5674 C CA . ASN B 1 359 ? 45.548 12.777 -10.261 1.00 99.93 1957 ASN B CA 1
ATOM 5675 C C . ASN B 1 359 ? 45.195 11.785 -11.391 1.00 104.37 1957 ASN B C 1
ATOM 5676 O O . ASN B 1 359 ? 45.986 11.599 -12.319 1.00 105.12 1957 ASN B O 1
ATOM 5681 N N . SER B 1 360 ? 44.011 11.148 -11.309 1.00 100.50 1958 SER B N 1
ATOM 5682 C CA . SER B 1 360 ? 43.526 10.189 -12.305 1.00 99.68 1958 SER B CA 1
ATOM 5683 C C . SER B 1 360 ? 42.339 10.741 -13.097 1.00 104.97 1958 SER B C 1
ATOM 5684 O O . SER B 1 360 ? 41.567 11.534 -12.554 1.00 105.11 1958 SER B O 1
ATOM 5687 N N . PRO B 1 361 ? 42.173 10.359 -14.383 1.00 102.46 1959 PRO B N 1
ATOM 5688 C CA . PRO B 1 361 ? 41.044 10.901 -15.157 1.00 103.29 1959 PRO B CA 1
ATOM 5689 C C . PRO B 1 361 ? 39.701 10.347 -14.700 1.00 106.82 1959 PRO B C 1
ATOM 5690 O O . PRO B 1 361 ? 39.653 9.232 -14.178 1.00 105.59 1959 PRO B O 1
ATOM 5694 N N . LYS B 1 362 ? 38.615 11.117 -14.887 1.00 104.07 1960 LYS B N 1
ATOM 5695 C CA . LYS B 1 362 ? 37.280 10.627 -14.542 1.00 102.34 1960 LYS B CA 1
ATOM 5696 C C . LYS B 1 362 ? 36.887 9.593 -15.590 1.00 104.52 1960 LYS B C 1
ATOM 5697 O O . LYS B 1 362 ? 36.959 9.853 -16.797 1.00 106.23 1960 LYS B O 1
ATOM 5703 N N . GLY B 1 363 ? 36.527 8.421 -15.110 1.00 97.08 1961 GLY B N 1
ATOM 5704 C CA . GLY B 1 363 ? 36.086 7.326 -15.955 1.00 95.24 1961 GLY B CA 1
ATOM 5705 C C . GLY B 1 363 ? 34.780 6.764 -15.451 1.00 96.09 1961 GLY B C 1
ATOM 5706 O O . GLY B 1 363 ? 34.232 7.246 -14.453 1.00 95.69 1961 GLY B O 1
ATOM 5707 N N . GLU B 1 364 ? 34.287 5.734 -16.130 1.00 90.39 1962 GLU B N 1
ATOM 5708 C CA . GLU B 1 364 ? 33.068 5.048 -15.736 1.00 88.39 1962 GLU B CA 1
ATOM 5709 C C . GLU B 1 364 ? 33.407 4.011 -14.672 1.00 86.31 1962 GLU B C 1
ATOM 5710 O O . GLU B 1 364 ? 34.540 3.529 -14.621 1.00 84.96 1962 GLU B O 1
ATOM 5716 N N . LEU B 1 365 ? 32.450 3.710 -13.789 1.00 79.40 1963 LEU B N 1
ATOM 5717 C CA . LEU B 1 365 ? 32.672 2.744 -12.714 1.00 76.15 1963 LEU B CA 1
ATOM 5718 C C . LEU B 1 365 ? 32.570 1.307 -13.235 1.00 75.60 1963 LEU B C 1
ATOM 5719 O O . LEU B 1 365 ? 31.539 0.663 -13.073 1.00 73.67 1963 LEU B O 1
ATOM 5724 N N . ASN B 1 366 ? 33.647 0.807 -13.855 1.00 71.13 1964 ASN B N 1
ATOM 5725 C CA . ASN B 1 366 ? 33.702 -0.561 -14.385 1.00 69.99 1964 ASN B CA 1
ATOM 5726 C C . ASN B 1 366 ? 35.073 -1.194 -14.204 1.00 74.07 1964 ASN B C 1
ATOM 5727 O O . ASN B 1 366 ? 36.061 -0.475 -14.033 1.00 73.87 1964 ASN B O 1
ATOM 5732 N N . TYR B 1 367 ? 35.140 -2.541 -14.287 1.00 70.68 1965 TYR B N 1
ATOM 5733 C CA . TYR B 1 367 ? 36.380 -3.292 -14.092 1.00 70.44 1965 TYR B CA 1
ATOM 5734 C C . TYR B 1 367 ? 37.472 -2.957 -15.115 1.00 77.49 1965 TYR B C 1
ATOM 5735 O O . TYR B 1 367 ? 38.646 -3.130 -14.800 1.00 77.93 1965 TYR B O 1
ATOM 5744 N N . ASP B 1 368 ? 37.110 -2.424 -16.297 1.00 75.97 1966 ASP B N 1
ATOM 5745 C CA . ASP B 1 368 ? 38.098 -2.004 -17.302 1.00 77.23 1966 ASP B CA 1
ATOM 5746 C C . ASP B 1 368 ? 38.862 -0.768 -16.782 1.00 81.49 1966 ASP B C 1
ATOM 5747 O O . ASP B 1 368 ? 40.082 -0.675 -16.947 1.00 82.41 1966 ASP B O 1
ATOM 5752 N N . PHE B 1 369 ? 38.140 0.147 -16.108 1.00 76.70 1967 PHE B N 1
ATOM 5753 C CA . PHE B 1 369 ? 38.694 1.369 -15.524 1.00 76.32 1967 PHE B CA 1
ATOM 5754 C C . PHE B 1 369 ? 39.432 1.100 -14.209 1.00 78.13 1967 PHE B C 1
ATOM 5755 O O . PHE B 1 369 ? 40.447 1.744 -13.941 1.00 78.90 1967 PHE B O 1
ATOM 5763 N N . PHE B 1 370 ? 38.925 0.154 -13.395 1.00 71.32 1968 PHE B N 1
ATOM 5764 C CA . PHE B 1 370 ? 39.530 -0.225 -12.120 1.00 69.84 1968 PHE B CA 1
ATOM 5765 C C . PHE B 1 370 ? 40.903 -0.870 -12.352 1.00 74.88 1968 PHE B C 1
ATOM 5766 O O . PHE B 1 370 ? 41.854 -0.597 -11.614 1.00 73.74 1968 PHE B O 1
ATOM 5774 N N . GLU B 1 371 ? 41.010 -1.681 -13.430 1.00 73.32 1969 GLU B N 1
ATOM 5775 C CA . GLU B 1 371 ? 42.243 -2.327 -13.881 1.00 73.55 1969 GLU B CA 1
ATOM 5776 C C . GLU B 1 371 ? 43.246 -1.252 -14.327 1.00 78.61 1969 GLU B C 1
ATOM 5777 O O . GLU B 1 371 ? 44.438 -1.392 -14.064 1.00 79.08 1969 GLU B O 1
ATOM 5783 N N . ALA B 1 372 ? 42.759 -0.181 -14.985 1.00 74.96 1970 ALA B N 1
ATOM 5784 C CA . ALA B 1 372 ? 43.607 0.926 -15.425 1.00 76.09 1970 ALA B CA 1
ATOM 5785 C C . ALA B 1 372 ? 44.156 1.671 -14.199 1.00 80.69 1970 ALA B C 1
ATOM 5786 O O . ALA B 1 372 ? 45.357 1.924 -14.129 1.00 81.42 1970 ALA B O 1
ATOM 5788 N N . LEU B 1 373 ? 43.291 1.937 -13.199 1.00 76.28 1971 LEU B N 1
ATOM 5789 C CA . LEU B 1 373 ? 43.666 2.608 -11.950 1.00 75.90 1971 LEU B CA 1
ATOM 5790 C C . LEU B 1 373 ? 44.772 1.851 -11.215 1.00 81.69 1971 LEU B C 1
ATOM 5791 O O . LEU B 1 373 ? 45.786 2.451 -10.873 1.00 83.55 1971 LEU B O 1
ATOM 5796 N N . GLU B 1 374 ? 44.608 0.531 -11.025 1.00 77.20 1972 GLU B N 1
ATOM 5797 C CA . GLU B 1 374 ? 45.598 -0.311 -10.348 1.00 76.70 1972 GLU B CA 1
ATOM 5798 C C . GLU B 1 374 ? 46.911 -0.406 -11.120 1.00 82.77 1972 GLU B C 1
ATOM 5799 O O . GLU B 1 374 ? 47.968 -0.174 -10.541 1.00 83.93 1972 GLU B O 1
ATOM 5805 N N . ASN B 1 375 ? 46.845 -0.720 -12.425 1.00 79.76 1973 ASN B N 1
ATOM 5806 C CA . ASN B 1 375 ? 48.023 -0.925 -13.264 1.00 81.62 1973 ASN B CA 1
ATOM 5807 C C . ASN B 1 375 ? 48.776 0.364 -13.646 1.00 88.02 1973 ASN B C 1
ATOM 5808 O O . ASN B 1 375 ? 49.813 0.283 -14.308 1.00 89.67 1973 ASN B O 1
ATOM 5813 N N . THR B 1 376 ? 48.311 1.528 -13.169 1.00 85.26 1974 THR B N 1
ATOM 5814 C CA . THR B 1 376 ? 49.006 2.812 -13.336 1.00 86.81 1974 THR B CA 1
ATOM 5815 C C . THR B 1 376 ? 49.613 3.253 -11.983 1.00 93.30 1974 THR B C 1
ATOM 5816 O O . THR B 1 376 ? 50.341 4.242 -11.926 1.00 95.54 1974 THR B O 1
ATOM 5820 N N . TYR B 1 377 ? 49.331 2.499 -10.906 1.00 89.24 1975 TYR B N 1
ATOM 5821 C CA . TYR B 1 377 ? 49.877 2.747 -9.578 1.00 89.97 1975 TYR B CA 1
ATOM 5822 C C . TYR B 1 377 ? 51.086 1.821 -9.382 1.00 96.59 1975 TYR B C 1
ATOM 5823 O O . TYR B 1 377 ? 50.942 0.596 -9.490 1.00 96.38 1975 TYR B O 1
ATOM 5832 N N . PRO B 1 378 ? 52.296 2.381 -9.148 1.00 95.06 1976 PRO B N 1
ATOM 5833 C CA . PRO B 1 378 ? 53.492 1.519 -9.040 1.00 95.28 1976 PRO B CA 1
ATOM 5834 C C . PRO B 1 378 ? 53.609 0.664 -7.772 1.00 96.93 1976 PRO B C 1
ATOM 5835 O O . PRO B 1 378 ? 54.158 -0.441 -7.833 1.00 96.03 1976 PRO B O 1
ATOM 5839 N N . ASN B 1 379 ? 53.100 1.166 -6.635 1.00 92.53 1977 ASN B N 1
ATOM 5840 C CA . ASN B 1 379 ? 53.199 0.498 -5.331 1.00 91.73 1977 ASN B CA 1
ATOM 5841 C C . ASN B 1 379 ? 51.970 -0.361 -4.957 1.00 91.72 1977 ASN B C 1
ATOM 5842 O O . ASN B 1 379 ? 51.586 -0.399 -3.784 1.00 90.99 1977 ASN B O 1
ATOM 5847 N N . MET B 1 380 ? 51.369 -1.057 -5.938 1.00 85.61 1978 MET B N 1
ATOM 5848 C CA . MET B 1 380 ? 50.183 -1.898 -5.711 1.00 82.72 1978 MET B CA 1
ATOM 5849 C C . MET B 1 380 ? 50.402 -3.040 -4.723 1.00 84.80 1978 MET B C 1
ATOM 5850 O O . MET B 1 380 ? 49.544 -3.303 -3.879 1.00 83.04 1978 MET B O 1
ATOM 5855 N N . ILE B 1 381 ? 51.546 -3.733 -4.852 1.00 81.15 1979 ILE B N 1
ATOM 5856 C CA . ILE B 1 381 ? 51.847 -4.873 -3.998 1.00 79.99 1979 ILE B CA 1
ATOM 5857 C C . ILE B 1 381 ? 52.198 -4.414 -2.565 1.00 83.23 1979 ILE B C 1
ATOM 5858 O O . ILE B 1 381 ? 51.854 -5.112 -1.608 1.00 81.46 1979 ILE B O 1
ATOM 5863 N N . LYS B 1 382 ? 52.803 -3.213 -2.424 1.00 80.30 1980 LYS B N 1
ATOM 5864 C CA . LYS B 1 382 ? 53.123 -2.633 -1.123 1.00 80.49 1980 LYS B CA 1
ATOM 5865 C C . LYS B 1 382 ? 51.813 -2.290 -0.403 1.00 83.34 1980 LYS B C 1
ATOM 5866 O O . LYS B 1 382 ? 51.699 -2.558 0.787 1.00 83.47 1980 LYS B O 1
ATOM 5872 N N . LEU B 1 383 ? 50.808 -1.781 -1.153 1.00 78.98 1981 LEU B N 1
ATOM 5873 C CA . LEU B 1 383 ? 49.481 -1.399 -0.674 1.00 77.94 1981 LEU B CA 1
ATOM 5874 C C . LEU B 1 383 ? 48.717 -2.587 -0.072 1.00 81.97 1981 LEU B C 1
ATOM 5875 O O . LEU B 1 383 ? 48.151 -2.444 1.011 1.00 82.02 1981 LEU B O 1
ATOM 5880 N N . ILE B 1 384 ? 48.657 -3.736 -0.789 1.00 77.91 1982 ILE B N 1
ATOM 5881 C CA . ILE B 1 384 ? 47.931 -4.939 -0.333 1.00 76.34 1982 ILE B CA 1
ATOM 5882 C C . ILE B 1 384 ? 48.633 -5.572 0.878 1.00 81.75 1982 ILE B C 1
ATOM 5883 O O . ILE B 1 384 ? 47.973 -6.140 1.755 1.00 80.55 1982 ILE B O 1
ATOM 5888 N N . ASP B 1 385 ? 49.967 -5.456 0.927 1.00 80.42 1983 ASP B N 1
ATOM 5889 C CA . ASP B 1 385 ? 50.789 -5.995 2.002 1.00 81.58 1983 ASP B CA 1
ATOM 5890 C C . ASP B 1 385 ? 50.648 -5.185 3.285 1.00 87.64 1983 ASP B C 1
ATOM 5891 O O . ASP B 1 385 ? 50.560 -5.771 4.366 1.00 87.48 1983 ASP B O 1
ATOM 5896 N N . ASN B 1 386 ? 50.669 -3.842 3.167 1.00 85.20 1984 ASN B N 1
ATOM 5897 C CA . ASN B 1 386 ? 50.608 -2.923 4.300 1.00 85.46 1984 ASN B CA 1
ATOM 5898 C C . ASN B 1 386 ? 49.220 -2.777 4.930 1.00 87.81 1984 ASN B C 1
ATOM 5899 O O . ASN B 1 386 ? 49.120 -2.699 6.159 1.00 88.43 1984 ASN B O 1
ATOM 5904 N N . LEU B 1 387 ? 48.161 -2.727 4.107 1.00 81.95 1985 LEU B N 1
ATOM 5905 C CA . LEU B 1 387 ? 46.805 -2.533 4.612 1.00 80.53 1985 LEU B CA 1
ATOM 5906 C C . LEU B 1 387 ? 46.029 -3.830 4.843 1.00 85.26 1985 LEU B C 1
ATOM 5907 O O . LEU B 1 387 ? 46.126 -4.764 4.051 1.00 84.73 1985 LEU B O 1
ATOM 5912 N N . GLY B 1 388 ? 45.256 -3.855 5.930 1.00 82.76 1986 GLY B N 1
ATOM 5913 C CA . GLY B 1 388 ? 44.398 -4.973 6.298 1.00 81.93 1986 GLY B CA 1
ATOM 5914 C C . GLY B 1 388 ? 43.143 -5.009 5.448 1.00 85.36 1986 GLY B C 1
ATOM 5915 O O . GLY B 1 388 ? 42.839 -4.034 4.752 1.00 85.41 1986 GLY B O 1
ATOM 5916 N N . ASN B 1 389 ? 42.402 -6.131 5.497 1.00 80.82 1987 ASN B N 1
ATOM 5917 C CA . ASN B 1 389 ? 41.185 -6.327 4.713 1.00 79.69 1987 ASN B CA 1
ATOM 5918 C C . ASN B 1 389 ? 40.137 -5.241 4.939 1.00 83.23 1987 ASN B C 1
ATOM 5919 O O . ASN B 1 389 ? 39.627 -4.687 3.964 1.00 82.52 1987 ASN B O 1
ATOM 5924 N N . ALA B 1 390 ? 39.863 -4.904 6.210 1.00 80.24 1988 ALA B N 1
ATOM 5925 C CA . ALA B 1 390 ? 38.891 -3.882 6.597 1.00 80.27 1988 ALA B CA 1
ATOM 5926 C C . ALA B 1 390 ? 39.274 -2.475 6.116 1.00 84.24 1988 ALA B C 1
ATOM 5927 O O . ALA B 1 390 ? 38.395 -1.719 5.696 1.00 84.55 1988 ALA B O 1
ATOM 5929 N N . GLU B 1 391 ? 40.582 -2.140 6.169 1.00 80.06 1989 GLU B N 1
ATOM 5930 C CA . GLU B 1 391 ? 41.160 -0.867 5.716 1.00 79.86 1989 GLU B CA 1
ATOM 5931 C C . GLU B 1 391 ? 41.045 -0.741 4.194 1.00 81.49 1989 GLU B C 1
ATOM 5932 O O . GLU B 1 391 ? 40.701 0.333 3.701 1.00 81.61 1989 GLU B O 1
ATOM 5938 N N . ILE B 1 392 ? 41.339 -1.834 3.457 1.00 76.00 1990 ILE B N 1
ATOM 5939 C CA . ILE B 1 392 ? 41.272 -1.888 1.991 1.00 74.81 1990 ILE B CA 1
ATOM 5940 C C . ILE B 1 392 ? 39.820 -1.716 1.499 1.00 76.88 1990 ILE B C 1
ATOM 5941 O O . ILE B 1 392 ? 39.603 -1.023 0.506 1.00 76.72 1990 ILE B O 1
ATOM 5946 N N . LYS B 1 393 ? 38.833 -2.306 2.214 1.00 71.74 1991 LYS B N 1
ATOM 5947 C CA . LYS B 1 393 ? 37.409 -2.179 1.885 1.00 69.91 1991 LYS B CA 1
ATOM 5948 C C . LYS B 1 393 ? 36.971 -0.728 2.041 1.00 72.68 1991 LYS B C 1
ATOM 5949 O O . LYS B 1 393 ? 36.231 -0.226 1.199 1.00 71.95 1991 LYS B O 1
ATOM 5955 N N . LYS B 1 394 ? 37.477 -0.044 3.089 1.00 69.63 1992 LYS B N 1
ATOM 5956 C CA . LYS B 1 394 ? 37.213 1.370 3.370 1.00 70.17 1992 LYS B CA 1
ATOM 5957 C C . LYS B 1 394 ? 37.909 2.272 2.353 1.00 76.32 1992 LYS B C 1
ATOM 5958 O O . LYS B 1 394 ? 37.339 3.286 1.946 1.00 76.43 1992 LYS B O 1
ATOM 5964 N N . LEU B 1 395 ? 39.130 1.890 1.930 1.00 73.85 1993 LEU B N 1
ATOM 5965 C CA . LEU B 1 395 ? 39.917 2.604 0.930 1.00 74.60 1993 LEU B CA 1
ATOM 5966 C C . LEU B 1 395 ? 39.175 2.621 -0.414 1.00 79.82 1993 LEU B C 1
ATOM 5967 O O . LEU B 1 395 ? 39.214 3.636 -1.109 1.00 80.70 1993 LEU B O 1
ATOM 5972 N N . ILE B 1 396 ? 38.460 1.523 -0.748 1.00 75.80 1994 ILE B N 1
ATOM 5973 C CA . ILE B 1 396 ? 37.702 1.414 -2.000 1.00 75.51 1994 ILE B CA 1
ATOM 5974 C C . ILE B 1 396 ? 36.427 2.257 -1.936 1.00 80.63 1994 ILE B C 1
ATOM 5975 O O . ILE B 1 396 ? 36.084 2.911 -2.922 1.00 80.98 1994 ILE B O 1
ATOM 5980 N N . GLU B 1 397 ? 35.759 2.281 -0.775 1.00 77.61 1995 GLU B N 1
ATOM 5981 C CA . GLU B 1 397 ? 34.553 3.077 -0.570 1.00 77.83 1995 GLU B CA 1
ATOM 5982 C C . GLU B 1 397 ? 34.880 4.566 -0.768 1.00 82.94 1995 GLU B C 1
ATOM 5983 O O . GLU B 1 397 ? 34.152 5.254 -1.478 1.00 83.47 1995 GLU B O 1
ATOM 5989 N N . VAL B 1 398 ? 36.008 5.036 -0.188 1.00 79.95 1996 VAL B N 1
ATOM 5990 C CA . VAL B 1 398 ? 36.501 6.420 -0.275 1.00 80.77 1996 VAL B CA 1
ATOM 5991 C C . VAL B 1 398 ? 36.891 6.748 -1.724 1.00 85.20 1996 VAL B C 1
ATOM 5992 O O . VAL B 1 398 ? 36.522 7.813 -2.221 1.00 86.92 1996 VAL B O 1
ATOM 5996 N N . THR B 1 399 ? 37.578 5.807 -2.408 1.00 80.18 1997 THR B N 1
ATOM 5997 C CA . THR B 1 399 ? 37.965 5.894 -3.822 1.00 79.95 1997 THR B CA 1
ATOM 5998 C C . THR B 1 399 ? 36.715 6.105 -4.675 1.00 84.16 1997 THR B C 1
ATOM 5999 O O . THR B 1 399 ? 36.709 6.979 -5.540 1.00 85.69 1997 THR B O 1
ATOM 6003 N N . GLY B 1 400 ? 35.674 5.316 -4.402 1.00 79.40 1998 GLY B N 1
ATOM 6004 C CA . GLY B 1 400 ? 34.391 5.396 -5.086 1.00 79.05 1998 GLY B CA 1
ATOM 6005 C C . GLY B 1 400 ? 33.725 6.743 -4.918 1.00 84.57 1998 GLY B C 1
ATOM 6006 O O . GLY B 1 400 ? 33.194 7.291 -5.886 1.00 84.82 1998 GLY B O 1
ATOM 6007 N N . TYR B 1 401 ? 33.783 7.302 -3.689 1.00 81.53 1999 TYR B N 1
ATOM 6008 C CA . TYR B 1 401 ? 33.240 8.621 -3.381 1.00 82.38 1999 TYR B CA 1
ATOM 6009 C C . TYR B 1 401 ? 33.967 9.668 -4.222 1.00 89.25 1999 TYR B C 1
ATOM 6010 O O . TYR B 1 401 ? 33.318 10.533 -4.805 1.00 90.43 1999 TYR B O 1
ATOM 6019 N N . MET B 1 402 ? 35.308 9.561 -4.298 1.00 86.22 2000 MET B N 1
ATOM 6020 C CA . MET B 1 402 ? 36.187 10.436 -5.066 1.00 87.32 2000 MET B CA 1
ATOM 6021 C C . MET B 1 402 ? 35.911 10.373 -6.570 1.00 91.44 2000 MET B C 1
ATOM 6022 O O . MET B 1 402 ? 35.863 11.417 -7.217 1.00 93.27 2000 MET B O 1
ATOM 6027 N N . LEU B 1 403 ? 35.731 9.159 -7.118 1.00 86.81 2001 LEU B N 1
ATOM 6028 C CA . LEU B 1 403 ? 35.468 8.936 -8.545 1.00 87.44 2001 LEU B CA 1
ATOM 6029 C C . LEU B 1 403 ? 34.118 9.508 -8.987 1.00 94.23 2001 LEU B C 1
ATOM 6030 O O . LEU B 1 403 ? 34.006 10.045 -10.095 1.00 95.38 2001 LEU B O 1
ATOM 6035 N N . VAL B 1 404 ? 33.104 9.396 -8.108 1.00 90.55 2002 VAL B N 1
ATOM 6036 C CA . VAL B 1 404 ? 31.743 9.890 -8.326 1.00 90.56 2002 VAL B CA 1
ATOM 6037 C C . VAL B 1 404 ? 31.747 11.433 -8.230 1.00 94.63 2002 VAL B C 1
ATOM 6038 O O . VAL B 1 404 ? 31.066 12.098 -9.017 1.00 95.14 2002 VAL B O 1
ATOM 6042 N N . SER B 1 405 ? 32.566 11.983 -7.305 1.00 90.70 2003 SER B N 1
ATOM 6043 C CA . SER B 1 405 ? 32.729 13.421 -7.062 1.00 92.09 2003 SER B CA 1
ATOM 6044 C C . SER B 1 405 ? 33.362 14.197 -8.226 1.00 98.69 2003 SER B C 1
ATOM 6045 O O . SER B 1 405 ? 33.130 15.408 -8.335 1.00 100.44 2003 SER B O 1
ATOM 6048 N N . LYS B 1 406 ? 34.168 13.517 -9.076 1.00 94.55 2004 LYS B N 1
ATOM 6049 C CA . LYS B 1 406 ? 34.865 14.124 -10.219 1.00 95.85 2004 LYS B CA 1
ATOM 6050 C C . LYS B 1 406 ? 33.938 14.836 -11.228 1.00 102.31 2004 LYS B C 1
ATOM 6051 O O . LYS B 1 406 ? 32.779 14.432 -11.399 1.00 101.22 2004 LYS B O 1
ATOM 6057 N N . LYS B 1 407 ? 34.477 15.901 -11.887 1.00 101.06 2005 LYS B N 1
ATOM 6058 C CA . LYS B 1 407 ? 33.823 16.767 -12.879 1.00 118.56 2005 LYS B CA 1
ATOM 6059 C C . LYS B 1 407 ? 32.598 17.487 -12.314 1.00 160.17 2005 LYS B C 1
ATOM 6060 O O . LYS B 1 407 ? 32.730 18.304 -11.401 1.00 124.52 2005 LYS B O 1
#